Protein 1SG4 (pdb70)

InterPro domains:
  IPR001753 Enoyl-CoA hydratase/isomerase-like domain [PF00378] (54-298)
  IPR018376 Enoyl-CoA hydratase/isomerase, conserved site [PS00166] (143-163)
  IPR029045 ClpP/crotonase-like domain superfamily [SSF52096] (46-296)

Organism: Homo sapiens (NCBI:txid9606)

Secondary structure (DSSP, 8-state):
--SEEEEEETTTTEEEEEE--TTTTEE-HHHHHHHHHHHHHHHH-TT--EEEEEESSTEES--EE-GGGGSS--HHHHHHHHHHHHHHHHHHHT-SSEEEEEE-EEB-HHHHHHHTTSSEEEEE--TT--BS--GGGGT----HHHHHHHHHHH-HHHHHHHHHHT--B-HHHHHHHTSSSEEE-GGGHHHHHHHHHHHHHTS-HHHHHHHHHHHHHHHHHHHHTTHHHHHHHHHHHHTSHHHHHHHT-/--EEEEEETTTTEEEEEE--TTTT-B-HHHHHHHHHHHHHHHH-TT--EEEEEESSTEES---B-GGGTSS--HHHHHHHHHHHHHHHHHHHT-SSEEEEEE-EEB-HHHHHHHHHSSEEEEE--TT--B---GGGGT----HHHHHHHHHHH-HHHHHHHHHHT--B-HHHHHHHTSSSEEE-GGGHHHHHHHHHHHHHTS-HHHHHHHHHHHHHHHHHHHHTTHHHHHHHHHHHHHSHHHHHHHHHHHHHHHHTT-/--EEEEEPTTSEEEEEEE--TTTT-B-HHHHHHHHHHHHHHHH-TTEEEEEEEESSTEES---B-GGGTTS--HHHHHHHHHHHHHHHHHHHT-SSEEEEEE-EEB-HHHHHHHHHSSEEEEE--TT--B---GGGGT----HHHHHHHHHHH-HHHHHHHHHHT--B-HHHHHHHTSSSEEE-GGGHHHHHHHHHHHHHTS-HHHHHHHHHHHHHHHHHHHHTTHHHHHHHHHHHHTSHHHHHHHHHH-

Solvent-accessible surface area: 29779 Å² total; per-residue (Å²): 103,109,70,3,76,48,71,90,78,60,83,55,9,15,0,27,2,50,2,54,21,70,92,44,2,26,0,15,48,72,1,1,57,19,6,14,79,12,1,43,146,11,50,126,65,202,55,16,77,0,0,1,2,2,4,58,110,80,28,40,0,1,44,1,54,19,107,92,14,14,45,71,96,53,101,77,31,7,20,32,0,15,92,14,1,0,41,2,0,9,102,4,2,89,4,86,8,0,0,0,0,0,0,8,0,25,0,23,14,6,0,0,3,2,0,2,0,0,1,18,5,0,0,0,82,23,102,173,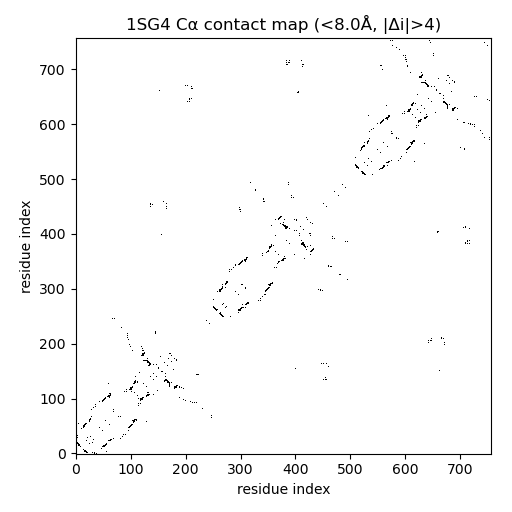12,24,0,0,2,19,12,2,87,118,38,63,56,2,25,49,1,6,29,11,1,1,48,23,12,21,34,28,31,24,0,8,76,1,4,1,13,2,41,71,10,50,4,74,91,0,78,162,36,23,0,3,35,62,35,15,60,55,147,79,6,70,63,17,0,102,60,6,3,61,111,4,18,81,11,51,40,118,2,0,36,59,4,5,50,25,8,6,113,60,5,2,51,104,0,83,102,90,58,110,59,14,4,99,106,23,18,72,75,4,49,94,128,70,41,30,139,67,40,115,190,128,103,3,51,58,77,91,76,56,84,59,9,13,0,25,3,52,4,89,18,85,102,50,9,19,2,19,61,72,0,1,61,35,9,15,85,8,1,41,139,11,51,115,62,188,53,17,68,0,0,1,3,1,4,58,179,92,28,41,0,1,41,0,36,23,17,73,18,6,12,70,103,58,93,78,44,8,28,38,0,13,81,13,2,0,42,1,0,14,105,7,2,77,3,84,7,0,0,0,0,0,0,10,0,25,0,22,18,5,0,0,5,3,0,2,0,0,1,18,4,0,0,1,78,24,99,192,17,26,0,0,1,13,15,2,65,20,7,17,45,1,23,30,0,4,19,21,0,1,48,24,11,22,33,26,29,22,0,8,75,1,2,1,10,3,41,69,11,50,4,71,79,0,79,161,33,24,1,2,33,61,36,16,72,67,168,89,6,66,61,21,0,91,64,8,4,62,119,5,18,81,10,52,45,117,5,0,34,78,3,5,51,55,10,6,138,86,19,1,44,91,0,84,103,68,51,92,42,12,14,117,97,21,25,71,35,3,47,94,125,73,6,35,135,35,0,90,97,52,39,77,113,86,142,118,134,172,96,135,56,15,51,59,67,86,39,110,83,40,18,12,0,24,2,55,3,68,22,49,115,49,9,23,3,17,62,86,0,1,64,50,8,15,88,10,1,33,135,10,53,124,60,198,60,25,73,0,0,3,2,0,3,53,130,97,27,40,0,1,39,0,38,23,25,73,19,2,15,68,104,59,95,78,47,10,29,40,1,11,114,15,3,0,44,2,0,12,95,5,2,81,4,82,4,0,0,0,0,0,0,8,0,25,0,23,19,3,0,0,5,2,0,2,0,0,1,27,3,0,0,1,79,9,112,184,14,23,0,0,1,32,15,2,98,39,17,16,39,4,22,24,0,4,18,20,1,1,49,24,12,22,33,28,31,24,0,9,76,2,4,0,8,2,42,72,13,48,5,74,91,0,80,159,37,23,1,2,36,59,36,13,65,78,146,89,5,74,71,24,0,89,77,16,1,56,117,4,31,76,6,50,44,99,2,1,43,58,1,5,53,23,10,6,111,78,21,0,57,98,0,86,108,64,55,109,36,10,16,115,92,19,26,62,38,2,49,103,106,76,13,36,119,32,0,108,149,152,92

Sequence (757 aa):
SQRVLVEPDAGAGVAVMKFKNPPVNSLSLEFLTELVISLEKLENDKSFRGVILTSDRPGVFSAGLDLTEMCGRRSSPPAAHHYYAAGGYYWKAVQELWLRLYQSNLVLVSAINGACPAGGCLVALTCDYRILADNPRYCIGLNETQLGIIAPFWLKDTLENTIGHRAAERALQLGLLFPPAEALQVGIVDQVVPEEQVQSTALSAIAQWMAIPDHARQLTKAMMRKATASRLVTQRDADVQNFVSFISKDSIQKSLQMQRVLVEPDAGAGVAVMKFKNPPVNSLSLEFLTELVISLEKLENDKSFRGVILTSDRPGVFSAGLDLTEMMCGRSPAHYAGYWKAVQELWLRLYQSNLVLVSAINGACPAGGCLVALTCDYRILADNPRYCIGLNETQLGIIAPFWLKDTLENTIGHRAAERALQLGLLFPPAEALQVGIVDQVVPEEQVQSTALSAIAQWMAIPDHARQLTKAMMRKATASRLVTQRDADVQNFVSFISKDSIQKSLQMYLERLKEEKGQRVLVEPDAGAGVAVMKFKNPPVNSLSLEFLTELVISLEKLENDKSFRGVILTSDRPGVFSAGLDLTEMCGRSPAHYAGYWKAVQELWLRLYQSNLVLVSAINGACPAGGCLVALTCDYRILADNPRYCIGLNETQLGIIAPFWLKDTLENTIGHRAAERALQLGLLFPPAEALQVGIVDQVVPEEQVQSTALSAIAQWMAIPDHARQLTKAMMRKATASRLVTQRDADVQNFVSFISKDSIQKSLQMYL

B-factor: mean 25.26, std 12.44, range [2.19, 157.91]

GO terms:
  GO:0005739 mitochondrion (C, HTP)
  GO:0005759 mitochondrial matrix (C, TAS)
  GO:0005739 mitochondrion (C, IDA)
  GO:0005739 mitochondrion (C, HDA)

Radius of gyration: 27.33 Å; Cα contacts (8 Å, |Δi|>4): 1506; chains: 3; bounding box: 76×64×68 Å

CATH classification: 3.90.226.10 (+1 more: 6.10.250.170)

Nearest PDB structures (foldseek):
  1sg4-assembly1_B  TM=9.902E-01  e=2.117E-45  Homo sapiens
  1xx4-assembly1_A  TM=9.924E-01  e=1.311E-38  Rattus norvegicus
  5wyb-assembly1_B  TM=8.443E-01  e=1.261E-16  Pseudomonas aeruginosa PA14
  5wyd-assembly1_E-3  TM=8.135E-01  e=1.008E-16  Pseudomonas aeruginosa PAO1
  2ppy-assembly1_A  TM=8.115E-01  e=2.752E-15  Geobacillus kaustophilus HTA426

Foldseek 3Di:
DQQWDWADDLVLQEIEIAGRDPDASAPDLVSLVVLLVVLVVSLVPVSHAAYEYAHPDAAHRHPAHDLVQQAVCAQVSLLVSVLSLLSSLLCLLQGLHQYEYLYRHAAEARSLSNHLSHPAYEAAQDQRRWHAHQQVVLPGFDDVLSLVSVCLFQNDVLSVVCRVNSDGHGVVVCCVSRVHPYYDHSVCSVVVRVVVNVVVVPPDRVVSSVVSCVSCVVSSVVCVVCVSVSSVVSNVVSNDPVNSVSSVD/DQWDWADDLVLQEIETAGRDPDASAPDLVSLVVLLVVLVVSLVPPSHAAYEYAHPDAAHRHPAHDLVQLAPDDLVSLLSSVLSLLSSLLCLLLPLHQYEYLQRHAQEARSLSNHLSHPAYEAAQDQRRFHAHQQVQLVGFDDPLSLVSVCLFQNDPLSVVCGNNSDGHGVVRCCVSRSHPYYDHNVCSVVVRVVVVSVVVPPPRVVSSVVSCVSPVVSSVVCVVCVSVSSVVSSVVSVPPVNSVSSVVVVVVVVVVPD/DQWDWAADVQGAEIEIAGRDPDASAPDLVNLVVLLVVLVVQLVDPRYAAYEYAHPDAAHRHPAHDLVLQAPDDLVSLLVSVLSLLSSLLCLLLPLHQYEYLQRHAAEARSLSNHLSHPAYEYAQDQRRWHAHQQVVLPGADQVLSLVSVCLFQNDVLSVVRRVNSDTHHVVRCCVSRSHVYYDHSVCSVVVRVVVVVVVSPPPSVVSSVVSCVSPVVSSVVCVVCVVVSSVVSSVVSPDVSNNVSSVVVD

Structure (mmCIF, N/CA/C/O backbone):
data_1SG4
#
_entry.id   1SG4
#
_cell.length_a   100.984
_cell.length_b   78.288
_cell.length_c   113.209
_cell.angle_alpha   90.00
_cell.angle_beta   116.39
_cell.angle_gamma   90.00
#
_symmetry.space_group_name_H-M   'C 1 2 1'
#
loop_
_entity.id
_entity.type
_entity.pdbx_description
1 polymer '3,2-trans-enoyl-CoA isomerase, mitochondrial'
2 non-polymer 'OCTANOYL-COENZYME A'
3 water water
#
loop_
_atom_site.group_PDB
_atom_site.id
_atom_site.type_symbol
_atom_site.label_atom_id
_atom_site.label_alt_id
_atom_site.label_comp_id
_atom_site.label_asym_id
_atom_site.label_entity_id
_atom_site.label_seq_id
_atom_site.pdbx_PDB_ins_code
_atom_site.Cartn_x
_atom_site.Cartn_y
_atom_site.Cartn_z
_atom_site.occupancy
_atom_site.B_iso_or_equiv
_atom_site.auth_seq_id
_atom_site.auth_comp_id
_atom_site.auth_asym_id
_atom_site.auth_atom_id
_atom_site.pdbx_PDB_model_num
ATOM 1 N N . SER A 1 2 ? -9.366 -2.081 52.779 1.00 68.01 2 SER A N 1
ATOM 2 C CA . SER A 1 2 ? -9.963 -0.800 53.169 1.00 64.12 2 SER A CA 1
ATOM 3 C C . SER A 1 2 ? -9.116 0.392 52.749 1.00 57.98 2 SER A C 1
ATOM 4 O O . SER A 1 2 ? -9.209 1.026 51.696 1.00 59.32 2 SER A O 1
ATOM 7 N N . GLN A 1 3 ? -8.184 0.749 53.626 1.00 54.37 3 GLN A N 1
ATOM 8 C CA . GLN A 1 3 ? -7.238 1.815 53.339 1.00 47.51 3 GLN A CA 1
ATOM 9 C C . GLN A 1 3 ? -6.491 1.605 52.031 1.00 37.83 3 GLN A C 1
ATOM 10 O O . GLN A 1 3 ? -6.405 2.456 51.133 1.00 36.29 3 GLN A O 1
ATOM 16 N N . ARG A 1 4 ? -5.881 0.422 51.901 1.00 28.63 4 ARG A N 1
ATOM 17 C CA . ARG A 1 4 ? -4.932 0.224 50.834 1.00 25.13 4 ARG A CA 1
ATOM 18 C C . ARG A 1 4 ? -5.564 -0.453 49.611 1.00 24.04 4 ARG A C 1
ATOM 19 O O . ARG A 1 4 ? -4.844 -0.557 48.614 1.00 24.43 4 ARG A O 1
ATOM 27 N N . VAL A 1 5 ? -6.823 -0.795 49.722 1.00 26.86 5 VAL A N 1
ATOM 28 C CA . VAL A 1 5 ? -7.595 -1.405 48.641 1.00 28.83 5 VAL A CA 1
ATOM 29 C C . VAL A 1 5 ? -8.882 -0.607 48.462 1.00 26.88 5 VAL A C 1
ATOM 30 O O . VAL A 1 5 ? -9.689 -0.604 49.409 1.00 35.96 5 VAL A O 1
ATOM 34 N N . LEU A 1 6 ? -9.069 0.069 47.343 1.00 26.09 6 LEU A N 1
ATOM 35 C CA . LEU A 1 6 ? -10.321 0.756 47.008 1.00 27.80 6 LEU A CA 1
ATOM 36 C C . LEU A 1 6 ? -11.215 -0.178 46.195 1.00 28.20 6 LEU A C 1
ATOM 37 O O . LEU A 1 6 ? -10.843 -0.627 45.120 1.00 30.51 6 LEU A O 1
ATOM 42 N N . VAL A 1 7 ? -12.390 -0.482 46.728 1.00 28.07 7 VAL A N 1
ATOM 43 C CA . VAL A 1 7 ? -13.347 -1.300 45.992 1.00 28.36 7 VAL A CA 1
ATOM 44 C C . VAL A 1 7 ? -14.400 -0.401 45.381 1.00 29.51 7 VAL A C 1
ATOM 45 O O . VAL A 1 7 ? -15.062 0.309 46.151 1.00 29.93 7 VAL A O 1
ATOM 49 N N . GLU A 1 8 ? -14.550 -0.341 44.080 1.00 26.32 8 GLU A N 1
ATOM 50 C CA . GLU A 1 8 ? -15.680 0.351 43.455 1.00 25.91 8 GLU A CA 1
ATOM 51 C C . GLU A 1 8 ? -16.685 -0.671 42.951 1.00 25.47 8 GLU A C 1
ATOM 52 O O . GLU A 1 8 ? -16.396 -1.226 41.876 1.00 25.73 8 GLU A O 1
ATOM 58 N N . PRO A 1 9 ? -17.773 -0.870 43.683 1.00 29.61 9 PRO A N 1
ATOM 59 C CA . PRO A 1 9 ? -18.790 -1.853 43.310 1.00 31.96 9 PRO A CA 1
ATOM 60 C C . PRO A 1 9 ? -19.872 -1.368 42.365 1.00 31.58 9 PRO A C 1
ATOM 61 O O . PRO A 1 9 ? -20.425 -0.284 42.411 1.00 39.53 9 PRO A O 1
ATOM 65 N N . ASP A 1 10 ? -20.232 -2.241 41.417 1.00 32.79 10 ASP A N 1
ATOM 66 C CA . ASP A 1 10 ? -21.440 -2.017 40.606 1.00 37.59 10 ASP A CA 1
ATOM 67 C C . ASP A 1 10 ? -22.285 -3.277 40.781 1.00 37.22 10 ASP A C 1
ATOM 68 O O . ASP A 1 10 ? -22.232 -4.213 39.968 1.00 34.86 10 ASP A O 1
ATOM 73 N N . ALA A 1 11 ? -23.022 -3.338 41.886 1.00 38.73 11 ALA A N 1
ATOM 74 C CA . ALA A 1 11 ? -23.833 -4.515 42.184 1.00 38.93 11 ALA A CA 1
ATOM 75 C C . ALA A 1 11 ? -24.821 -4.845 41.066 1.00 41.02 11 ALA A C 1
ATOM 76 O O . ALA A 1 11 ? -25.130 -6.026 40.898 1.00 41.96 11 ALA A O 1
ATOM 78 N N . GLY A 1 12 ? -25.334 -3.858 40.333 1.00 42.02 12 GLY A N 1
ATOM 79 C CA . GLY A 1 12 ? -26.286 -4.143 39.270 1.00 42.18 12 GLY A CA 1
ATOM 80 C C . GLY A 1 12 ? -25.669 -4.900 38.119 1.00 40.71 12 GLY A C 1
ATOM 81 O O . GLY A 1 12 ? -26.269 -5.795 37.520 1.00 44.45 12 GLY A O 1
ATOM 82 N N . ALA A 1 13 ? -24.431 -4.541 37.803 1.00 37.90 13 ALA A N 1
ATOM 83 C CA . ALA A 1 13 ? -23.676 -5.288 36.809 1.00 37.96 13 ALA A CA 1
ATOM 84 C C . ALA A 1 13 ? -23.064 -6.571 37.348 1.00 33.90 13 ALA A C 1
ATOM 85 O O . ALA A 1 13 ? -22.670 -7.443 36.587 1.00 32.63 13 ALA A O 1
ATOM 87 N N . GLY A 1 14 ? -22.937 -6.772 38.650 1.00 33.86 14 GLY A N 1
ATOM 88 C CA . GLY A 1 14 ? -22.264 -7.912 39.247 1.00 30.85 14 GLY A CA 1
ATOM 89 C C . GLY A 1 14 ? -20.747 -7.805 39.224 1.00 27.02 14 GLY A C 1
ATOM 90 O O . GLY A 1 14 ? -20.091 -8.828 39.414 1.00 22.50 14 GLY A O 1
ATOM 91 N N . VAL A 1 15 ? -20.217 -6.637 39.000 1.00 26.79 15 VAL A N 1
ATOM 92 C CA . VAL A 1 15 ? -18.797 -6.369 38.873 1.00 24.58 15 VAL A CA 1
ATOM 93 C C . VAL A 1 15 ? -18.309 -5.397 39.933 1.00 21.84 15 VAL A C 1
ATOM 94 O O . VAL A 1 15 ? -19.017 -4.450 40.282 1.00 27.33 15 VAL A O 1
ATOM 98 N N . ALA A 1 16 ? -17.100 -5.627 40.421 1.00 21.06 16 ALA A N 1
ATOM 99 C CA . ALA A 1 16 ? -16.392 -4.647 41.215 1.00 20.56 16 ALA A CA 1
ATOM 100 C C . ALA A 1 16 ? -15.006 -4.419 40.639 1.00 18.76 16 ALA A C 1
ATOM 101 O O . ALA A 1 16 ? -14.402 -5.345 40.055 1.00 20.51 16 ALA A O 1
ATOM 103 N N . VAL A 1 17 ? -14.517 -3.204 40.889 1.00 20.60 17 VAL A N 1
ATOM 104 C CA . VAL A 1 17 ? -13.112 -2.909 40.553 1.00 20.36 17 VAL A CA 1
ATOM 105 C C . VAL A 1 17 ? -12.408 -2.771 41.863 1.00 21.05 17 VAL A C 1
ATOM 106 O O . VAL A 1 17 ? -12.877 -2.082 42.773 1.00 22.63 17 VAL A O 1
ATOM 110 N N . MET A 1 18 ? -11.319 -3.467 42.035 1.00 20.87 18 MET A N 1
ATOM 111 C CA . MET A 1 18 ? -10.415 -3.424 43.173 1.00 21.79 18 MET A CA 1
ATOM 112 C C . MET A 1 18 ? -9.190 -2.671 42.722 1.00 20.07 18 MET A C 1
ATOM 113 O O . MET A 1 18 ? -8.445 -3.113 41.838 1.00 22.62 18 MET A O 1
ATOM 122 N N . LYS A 1 19 ? -9.033 -1.494 43.290 1.00 20.79 19 LYS A N 1
ATOM 123 C CA . LYS A 1 19 ? -7.936 -0.614 42.938 1.00 21.83 19 LYS A CA 1
ATOM 124 C C . LYS A 1 19 ? -6.893 -0.600 44.049 1.00 20.30 19 LYS A C 1
ATOM 125 O O . LYS A 1 19 ? -7.194 -0.300 45.181 1.00 25.79 19 LYS A O 1
ATOM 131 N N . PHE A 1 20 ? -5.663 -0.922 43.633 1.00 19.93 20 PHE A N 1
ATOM 132 C CA . PHE A 1 20 ? -4.603 -0.925 44.618 1.00 19.45 20 PHE A CA 1
ATOM 133 C C . PHE A 1 20 ? -4.172 0.500 44.972 1.00 20.11 20 PHE A C 1
ATOM 134 O O . PHE A 1 20 ? -3.921 1.331 44.084 1.00 23.72 20 PHE A O 1
ATOM 142 N N . LYS A 1 21 ? -4.067 0.732 46.259 1.00 23.53 21 LYS A N 1
ATOM 143 C CA . LYS A 1 21 ? -3.788 2.075 46.785 1.00 24.97 21 LYS A CA 1
ATOM 144 C C . LYS A 1 21 ? -2.737 2.031 47.892 1.00 26.89 21 LYS A C 1
ATOM 145 O O . LYS A 1 21 ? -3.034 2.505 48.991 1.00 26.33 21 LYS A O 1
ATOM 151 N N . ASN A 1 22 ? -1.575 1.434 47.617 1.00 26.38 22 ASN A N 1
ATOM 152 C CA . ASN A 1 22 ? -0.505 1.367 48.602 1.00 25.44 22 ASN A CA 1
ATOM 153 C C . ASN A 1 22 ? 0.713 2.073 48.013 1.00 26.23 22 ASN A C 1
ATOM 154 O O . ASN A 1 22 ? 1.654 1.398 47.622 1.00 23.38 22 ASN A O 1
ATOM 159 N N . PRO A 1 23 ? 0.661 3.396 47.928 1.00 27.21 23 PRO A N 1
ATOM 160 C CA . PRO A 1 23 ? 1.757 4.123 47.280 1.00 28.80 23 PRO A CA 1
ATOM 161 C C . PRO A 1 23 ? 3.044 3.986 48.077 1.00 29.45 23 PRO A C 1
ATOM 162 O O . PRO A 1 23 ? 3.022 3.679 49.272 1.00 30.54 23 PRO A O 1
ATOM 166 N N . PRO A 1 24 ? 4.191 4.241 47.472 1.00 29.15 24 PRO A N 1
ATOM 167 C CA . PRO A 1 24 ? 4.295 4.701 46.099 1.00 29.31 24 PRO A CA 1
ATOM 168 C C . PRO A 1 24 ? 4.199 3.661 45.002 1.00 27.49 24 PRO A C 1
ATOM 169 O O . PRO A 1 24 ? 4.097 4.094 43.841 1.00 28.92 24 PRO A O 1
ATOM 173 N N . VAL A 1 25 ? 4.274 2.359 45.317 1.00 25.15 25 VAL A N 1
ATOM 174 C CA . VAL A 1 25 ? 4.435 1.375 44.245 1.00 24.46 25 VAL A CA 1
ATOM 175 C C . VAL A 1 25 ? 3.622 0.109 44.467 1.00 22.10 25 VAL A C 1
ATOM 176 O O . VAL A 1 25 ? 3.919 -0.905 43.836 1.00 21.44 25 VAL A O 1
ATOM 180 N N . ASN A 1 26 ? 2.620 0.175 45.328 1.00 20.99 26 ASN A N 1
ATOM 181 C CA . ASN A 1 26 ? 1.803 -0.979 45.664 1.00 20.63 26 ASN A CA 1
ATOM 182 C C . ASN A 1 26 ? 2.677 -2.178 46.051 1.00 21.74 26 ASN A C 1
ATOM 183 O O . ASN A 1 26 ? 2.351 -3.295 45.671 1.00 20.68 26 ASN A O 1
ATOM 188 N N . SER A 1 27 ? 3.705 -1.926 46.832 1.00 23.01 27 SER A N 1
ATOM 189 C CA . SER A 1 27 ? 4.512 -3.003 47.395 1.00 24.74 27 SER A CA 1
ATOM 190 C C . SER A 1 27 ? 3.618 -3.855 48.278 1.00 25.04 27 SER A C 1
ATOM 191 O O . SER A 1 27 ? 2.688 -3.366 48.915 1.00 25.36 27 SER A O 1
ATOM 196 N N . LEU A 1 28 ? 3.861 -5.162 48.309 1.00 22.57 28 LEU A N 1
ATOM 197 C CA . LEU A 1 28 ? 3.070 -6.160 49.004 1.00 22.15 28 LEU A CA 1
ATOM 198 C C . LEU A 1 28 ? 3.474 -6.210 50.477 1.00 23.67 28 LEU A C 1
ATOM 199 O O . LEU A 1 28 ? 4.027 -7.191 50.955 1.00 31.50 28 LEU A O 1
ATOM 204 N N . SER A 1 29 ? 3.149 -5.156 51.177 1.00 26.87 29 SER A N 1
ATOM 205 C CA . SER A 1 29 ? 3.273 -5.145 52.636 1.00 28.67 29 SER A CA 1
ATOM 206 C C . SER A 1 29 ? 2.318 -6.139 53.284 1.00 29.01 29 SER A C 1
ATOM 207 O O . SER A 1 29 ? 1.365 -6.525 52.603 1.00 27.45 29 SER A O 1
ATOM 210 N N . LEU A 1 30 ? 2.481 -6.578 54.533 1.00 31.11 30 LEU A N 1
ATOM 211 C CA . LEU A 1 30 ? 1.497 -7.465 55.169 1.00 31.97 30 LEU A CA 1
ATOM 212 C C . LEU A 1 30 ? 0.115 -6.859 55.250 1.00 35.56 30 LEU A C 1
ATOM 213 O O . LEU A 1 30 ? -0.914 -7.539 55.040 1.00 33.85 30 LEU A O 1
ATOM 218 N N . GLU A 1 31 ? 0.001 -5.536 55.552 1.00 28.82 31 GLU A N 1
ATOM 219 C CA . GLU A 1 31 ? -1.317 -4.922 55.629 1.00 32.94 31 GLU A CA 1
ATOM 220 C C . GLU A 1 31 ? -2.004 -4.992 54.262 1.00 22.76 31 GLU A C 1
ATOM 221 O O . GLU A 1 31 ? -3.199 -5.263 54.215 1.00 33.06 31 GLU A O 1
ATOM 227 N N . PHE A 1 32 ? -1.179 -4.742 53.239 1.00 27.81 32 PHE A N 1
ATOM 228 C CA . PHE A 1 32 ? -1.703 -4.736 51.879 1.00 28.84 32 PHE A CA 1
ATOM 229 C C . PHE A 1 32 ? -2.124 -6.153 51.495 1.00 27.29 32 PHE A C 1
ATOM 230 O O . PHE A 1 32 ? -3.234 -6.329 51.032 1.00 29.34 32 PHE A O 1
ATOM 238 N N . LEU A 1 33 ? -1.305 -7.155 51.749 1.00 28.58 33 LEU A N 1
ATOM 239 C CA . LEU A 1 33 ? -1.622 -8.538 51.422 1.00 27.87 33 LEU A CA 1
ATOM 240 C C . LEU A 1 33 ? -2.895 -9.008 52.096 1.00 28.60 33 LEU A C 1
ATOM 241 O O . LEU A 1 33 ? -3.813 -9.667 51.623 1.00 33.25 33 LEU A O 1
ATOM 246 N N . THR A 1 34 ? -2.946 -8.560 53.381 1.00 32.82 34 THR A N 1
ATOM 247 C CA . THR A 1 34 ? -4.050 -8.869 54.265 1.00 32.45 34 THR A CA 1
ATOM 248 C C . THR A 1 34 ? -5.341 -8.202 53.803 1.00 32.43 34 THR A C 1
ATOM 249 O O . THR A 1 34 ? -6.391 -8.817 53.686 1.00 32.96 34 THR A O 1
ATOM 253 N N . GLU A 1 35 ? -5.273 -6.918 53.518 1.00 34.65 35 GLU A N 1
ATOM 254 C CA . GLU A 1 35 ? -6.428 -6.160 53.022 1.00 35.81 35 GLU A CA 1
ATOM 255 C C . GLU A 1 35 ? -6.922 -6.666 51.676 1.00 31.67 35 GLU A C 1
ATOM 256 O O . GLU A 1 35 ? -8.114 -6.705 51.396 1.00 34.29 35 GLU A O 1
ATOM 262 N N . LEU A 1 36 ? -6.008 -7.101 50.814 1.00 30.12 36 LEU A N 1
ATOM 263 C CA . LEU A 1 36 ? -6.374 -7.640 49.498 1.00 28.02 36 LEU A CA 1
ATOM 264 C C . LEU A 1 36 ? -7.214 -8.901 49.667 1.00 30.40 36 LEU A C 1
ATOM 265 O O . LEU A 1 36 ? -8.273 -9.101 49.067 1.00 27.03 36 LEU A O 1
ATOM 270 N N . VAL A 1 37 ? -6.764 -9.806 50.534 1.00 27.85 37 VAL A N 1
ATOM 271 C CA . VAL A 1 37 ? -7.460 -11.072 50.710 1.00 28.88 37 VAL A CA 1
ATOM 272 C C . VAL A 1 37 ? -8.822 -10.882 51.369 1.00 29.48 37 VAL A C 1
ATOM 273 O O . VAL A 1 37 ? -9.802 -11.518 50.965 1.00 30.64 37 VAL A O 1
ATOM 277 N N . ILE A 1 38 ? -8.933 -9.988 52.344 1.00 31.02 38 ILE A N 1
ATOM 278 C CA . ILE A 1 38 ? -10.197 -9.707 53.021 1.00 33.65 38 ILE A CA 1
ATOM 279 C C . ILE A 1 38 ? -11.232 -9.171 52.052 1.00 34.45 38 ILE A C 1
ATOM 280 O O . ILE A 1 38 ? -12.395 -9.563 52.060 1.00 36.68 38 ILE A O 1
ATOM 289 N N . SER A 1 39 ? -10.739 -8.260 51.227 1.00 33.69 39 SER A N 1
ATOM 290 C CA . SER A 1 39 ? -11.560 -7.577 50.234 1.00 31.16 39 SER A CA 1
ATOM 291 C C . SER A 1 39 ? -12.050 -8.584 49.195 1.00 28.49 39 SER A C 1
ATOM 292 O O . SER A 1 39 ? -13.234 -8.588 48.838 1.00 29.72 39 SER A O 1
ATOM 297 N N . LEU A 1 40 ? -11.138 -9.445 48.715 1.00 29.29 40 LEU A N 1
ATOM 298 C CA . LEU A 1 40 ? -11.523 -10.488 47.775 1.00 27.62 40 LEU A CA 1
ATOM 299 C C . LEU A 1 40 ? -12.549 -11.421 48.401 1.00 28.17 40 LEU A C 1
ATOM 300 O O . LEU A 1 40 ? -13.560 -11.763 47.783 1.00 29.84 40 LEU A O 1
ATOM 305 N N . GLU A 1 41 ? -12.286 -11.843 49.639 1.00 31.66 41 GLU A N 1
ATOM 306 C CA . GLU A 1 41 ? -13.227 -12.742 50.322 1.00 33.96 41 GLU A CA 1
ATOM 307 C C . GLU A 1 41 ? -14.634 -12.179 50.463 1.00 35.48 41 GLU A C 1
ATOM 308 O O . GLU A 1 41 ? -15.647 -12.871 50.315 1.00 36.78 41 GLU A O 1
ATOM 314 N N . LYS A 1 42 ? -14.752 -10.890 50.786 1.00 36.73 42 LYS A N 1
ATOM 315 C CA . LYS A 1 42 ? -16.066 -10.271 50.930 1.00 36.16 42 LYS A CA 1
ATOM 316 C C . LYS A 1 42 ? -16.808 -10.231 49.593 1.00 34.77 42 LYS A C 1
ATOM 317 O O . LYS A 1 42 ? -18.035 -10.376 49.514 1.00 39.61 42 LYS A O 1
ATOM 323 N N . LEU A 1 43 ? -16.054 -10.017 48.511 1.00 33.38 43 LEU A N 1
ATOM 324 C CA . LEU A 1 43 ? -16.658 -9.973 47.169 1.00 32.32 43 LEU A CA 1
ATOM 325 C C . LEU A 1 43 ? -17.081 -11.369 46.744 1.00 32.42 43 LEU A C 1
ATOM 326 O O . LEU A 1 43 ? -18.138 -11.510 46.143 1.00 34.25 43 LEU A O 1
ATOM 331 N N . GLU A 1 44 ? -16.260 -12.353 47.092 1.00 31.86 44 GLU A N 1
ATOM 332 C CA . GLU A 1 44 ? -16.656 -13.743 46.938 1.00 32.99 44 GLU A CA 1
ATOM 333 C C . GLU A 1 44 ? -17.945 -14.054 47.683 1.00 35.52 44 GLU A C 1
ATOM 334 O O . GLU A 1 44 ? -18.870 -14.627 47.085 1.00 41.04 44 GLU A O 1
ATOM 340 N N . ASN A 1 45 ? -18.061 -13.717 48.966 1.00 38.03 45 ASN A N 1
ATOM 341 C CA . ASN A 1 45 ? -19.263 -14.141 49.686 1.00 40.11 45 ASN A CA 1
ATOM 342 C C . ASN A 1 45 ? -20.493 -13.299 49.401 1.00 41.73 45 ASN A C 1
ATOM 343 O O . ASN A 1 45 ? -21.619 -13.680 49.729 1.00 39.94 45 ASN A O 1
ATOM 348 N N . ASP A 1 46 ? -20.279 -12.146 48.790 1.00 41.50 46 ASP A N 1
ATOM 349 C CA . ASP A 1 46 ? -21.394 -11.313 48.356 1.00 42.42 46 ASP A CA 1
ATOM 350 C C . ASP A 1 46 ? -21.922 -11.866 47.043 1.00 41.69 46 ASP A C 1
ATOM 351 O O . ASP A 1 46 ? -21.295 -11.646 46.005 1.00 39.12 46 ASP A O 1
ATOM 356 N N . LYS A 1 47 ? -23.046 -12.571 47.023 1.00 43.91 47 LYS A N 1
ATOM 357 C CA . LYS A 1 47 ? -23.591 -13.218 45.832 1.00 51.04 47 LYS A CA 1
ATOM 358 C C . LYS A 1 47 ? -23.933 -12.215 44.733 1.00 49.01 47 LYS A C 1
ATOM 359 O O . LYS A 1 47 ? -24.217 -12.615 43.598 1.00 46.86 47 LYS A O 1
ATOM 365 N N . SER A 1 48 ? -23.930 -10.919 45.049 1.00 43.74 48 SER A N 1
ATOM 366 C CA . SER A 1 48 ? -24.175 -9.906 44.031 1.00 42.91 48 SER A CA 1
ATOM 367 C C . SER A 1 48 ? -23.028 -9.796 43.048 1.00 39.35 48 SER A C 1
ATOM 368 O O . SER A 1 48 ? -23.161 -9.312 41.931 1.00 43.48 48 SER A O 1
ATOM 371 N N . PHE A 1 49 ? -21.868 -10.244 43.480 1.00 33.66 49 PHE A N 1
ATOM 372 C CA . PHE A 1 49 ? -20.657 -9.999 42.726 1.00 30.20 49 PHE A CA 1
ATOM 373 C C . PHE A 1 49 ? -20.074 -11.310 42.184 1.00 28.36 49 PHE A C 1
ATOM 374 O O . PHE A 1 49 ? -19.832 -12.204 42.971 1.00 33.33 49 PHE A O 1
ATOM 382 N N . ARG A 1 50 ? -19.906 -11.337 40.871 1.00 25.60 50 ARG A N 1
ATOM 383 C CA . ARG A 1 50 ? -19.313 -12.499 40.229 1.00 24.23 50 ARG A CA 1
ATOM 384 C C . ARG A 1 50 ? -18.051 -12.237 39.422 1.00 23.43 50 ARG A C 1
ATOM 385 O O . ARG A 1 50 ? -17.401 -13.201 38.982 1.00 22.49 50 ARG A O 1
ATOM 393 N N . GLY A 1 51 ? -17.712 -10.950 39.260 1.00 20.87 51 GLY A N 1
ATOM 394 C CA . GLY A 1 51 ? -16.440 -10.677 38.539 1.00 20.15 51 GLY A CA 1
ATOM 395 C C . GLY A 1 51 ? -15.737 -9.499 39.166 1.00 19.51 51 GLY A C 1
ATOM 396 O O . GLY A 1 51 ? -16.423 -8.576 39.661 1.00 20.50 51 GLY A O 1
ATOM 397 N N . VAL A 1 52 ? -14.452 -9.479 39.219 1.00 16.91 52 VAL A N 1
ATOM 398 C CA . VAL A 1 52 ? -13.630 -8.397 39.732 1.00 16.74 52 VAL A CA 1
ATOM 399 C C . VAL A 1 52 ? -12.485 -8.076 38.768 1.00 15.95 52 VAL A C 1
ATOM 400 O O . VAL A 1 52 ? -11.807 -8.961 38.255 1.00 16.58 52 VAL A O 1
ATOM 404 N N . ILE A 1 53 ? -12.296 -6.780 38.551 1.00 16.47 53 ILE A N 1
ATOM 405 C CA . ILE A 1 53 ? -11.175 -6.250 37.816 1.00 15.99 53 ILE A CA 1
ATOM 406 C C . ILE A 1 53 ? -10.192 -5.735 38.838 1.00 17.08 53 ILE A C 1
ATOM 407 O O . ILE A 1 53 ? -10.596 -4.952 39.694 1.00 19.22 53 ILE A O 1
ATOM 412 N N . LEU A 1 54 ? -8.947 -6.160 38.738 1.00 15.52 54 LEU A N 1
ATOM 413 C CA . LEU A 1 54 ? -7.862 -5.698 39.588 1.00 16.11 54 LEU A CA 1
ATOM 414 C C . LEU A 1 54 ? -6.984 -4.734 38.810 1.00 15.85 54 LEU A C 1
ATOM 415 O O . LEU A 1 54 ? -6.572 -5.057 37.706 1.00 17.23 54 LEU A O 1
ATOM 420 N N . THR A 1 55 ? -6.640 -3.602 39.427 1.00 16.64 55 THR A N 1
ATOM 421 C CA . THR A 1 55 ? -5.840 -2.598 38.733 1.00 17.12 55 THR A CA 1
ATOM 422 C C . THR A 1 55 ? -5.237 -1.682 39.762 1.00 18.51 55 THR A C 1
ATOM 423 O O . THR A 1 55 ? -5.685 -1.688 40.925 1.00 19.22 55 THR A O 1
ATOM 427 N N . SER A 1 56 ? -4.251 -0.901 39.346 1.00 18.80 56 SER A N 1
ATOM 428 C CA . SER A 1 56 ? -3.747 0.137 40.265 1.00 20.32 56 SER A CA 1
ATOM 429 C C . SER A 1 56 ? -4.613 1.417 40.211 1.00 23.00 56 SER A C 1
ATOM 430 O O . SER A 1 56 ? -5.061 1.813 39.124 1.00 22.61 56 SER A O 1
ATOM 433 N N . ASP A 1 57 ? -4.804 2.001 41.375 1.00 21.99 57 ASP A N 1
ATOM 434 C CA . ASP A 1 57 ? -5.511 3.280 41.434 1.00 24.90 57 ASP A CA 1
ATOM 435 C C . ASP A 1 57 ? -4.760 4.349 40.646 1.00 26.82 57 ASP A C 1
ATOM 436 O O . ASP A 1 57 ? -5.359 5.144 39.928 1.00 32.98 57 ASP A O 1
ATOM 441 N N . ARG A 1 58 ? -3.450 4.356 40.749 1.00 27.57 58 ARG A N 1
ATOM 442 C CA . ARG A 1 58 ? -2.550 5.252 40.032 1.00 29.35 58 ARG A CA 1
ATOM 443 C C . ARG A 1 58 ? -1.783 4.467 39.000 1.00 25.97 58 ARG A C 1
ATOM 444 O O . ARG A 1 58 ? -1.085 3.518 39.388 1.00 26.23 58 ARG A O 1
ATOM 452 N N . PRO A 1 59 ? -1.880 4.785 37.716 1.00 25.59 59 PRO A N 1
ATOM 453 C CA . PRO A 1 59 ? -1.046 4.085 36.739 1.00 25.57 59 PRO A CA 1
ATOM 454 C C . PRO A 1 59 ? 0.441 4.334 36.920 1.00 24.41 59 PRO A C 1
ATOM 455 O O . PRO A 1 59 ? 0.865 5.382 37.405 1.00 29.54 59 PRO A O 1
ATOM 459 N N . GLY A 1 60 ? 1.208 3.318 36.496 1.00 21.59 60 GLY A N 1
ATOM 460 C CA . GLY A 1 60 ? 2.650 3.425 36.514 1.00 22.03 60 GLY A CA 1
ATOM 461 C C . GLY A 1 60 ? 3.300 2.145 37.028 1.00 22.24 60 GLY A C 1
ATOM 462 O O . GLY A 1 60 ? 4.186 1.594 36.383 1.00 22.46 60 GLY A O 1
ATOM 463 N N . VAL A 1 61 ? 2.883 1.690 38.193 1.00 22.10 61 VAL A N 1
ATOM 464 C CA . VAL A 1 61 ? 3.280 0.440 38.825 1.00 21.15 61 VAL A CA 1
ATOM 465 C C . VAL A 1 61 ? 2.048 -0.345 39.277 1.00 21.10 61 VAL A C 1
ATOM 466 O O . VAL A 1 61 ? 1.294 0.087 40.142 1.00 22.84 61 VAL A O 1
ATOM 470 N N . PHE A 1 62 ? 1.840 -1.534 38.697 1.00 18.29 62 PHE A N 1
ATOM 471 C CA . PHE A 1 62 ? 0.769 -2.405 39.115 1.00 18.05 62 PHE A CA 1
ATOM 472 C C . PHE A 1 62 ? 1.069 -2.884 40.524 1.00 17.41 62 PHE A C 1
ATOM 473 O O . PHE A 1 62 ? 0.332 -2.612 41.450 1.00 19.21 62 PHE A O 1
ATOM 481 N N . SER A 1 63 ? 2.188 -3.569 40.715 1.00 18.61 63 SER A N 1
ATOM 482 C CA . SER A 1 63 ? 2.744 -3.780 42.040 1.00 19.99 63 SER A CA 1
ATOM 483 C C . SER A 1 63 ? 4.245 -4.006 41.907 1.00 20.12 63 SER A C 1
ATOM 484 O O . SER A 1 63 ? 4.664 -4.776 41.058 1.00 21.04 63 SER A O 1
ATOM 487 N N . ALA A 1 64 ? 5.061 -3.348 42.734 1.00 21.92 64 ALA A N 1
ATOM 488 C CA . ALA A 1 64 ? 6.486 -3.568 42.856 1.00 22.73 64 ALA A CA 1
ATOM 489 C C . ALA A 1 64 ? 6.848 -4.942 43.453 1.00 22.13 64 ALA A C 1
ATOM 490 O O . ALA A 1 64 ? 7.993 -5.340 43.380 1.00 24.92 64 ALA A O 1
ATOM 492 N N . GLY A 1 65 ? 5.890 -5.628 44.067 1.00 23.74 65 GLY A N 1
ATOM 493 C CA . GLY A 1 65 ? 6.159 -6.970 44.559 1.00 25.83 65 GLY A CA 1
ATOM 494 C C . GLY A 1 65 ? 6.433 -6.998 46.061 1.00 23.20 65 GLY A C 1
ATOM 495 O O . GLY A 1 65 ? 5.974 -6.116 46.763 1.00 24.63 65 GLY A O 1
ATOM 496 N N . LEU A 1 66 ? 7.139 -8.019 46.522 1.00 23.98 66 LEU A N 1
ATOM 497 C CA . LEU A 1 66 ? 7.360 -8.302 47.935 1.00 27.72 66 LEU A CA 1
ATOM 498 C C . LEU A 1 66 ? 7.955 -7.074 48.618 1.00 29.08 66 LEU A C 1
ATOM 499 O O . LEU A 1 66 ? 8.803 -6.421 48.012 1.00 33.65 66 LEU A O 1
ATOM 504 N N . ASP A 1 67 ? 7.536 -6.772 49.838 1.00 30.89 67 ASP A N 1
ATOM 505 C CA . ASP A 1 67 ? 7.994 -5.552 50.510 1.00 33.06 67 ASP A CA 1
ATOM 506 C C . ASP A 1 67 ? 9.186 -5.803 51.423 1.00 34.45 67 ASP A C 1
ATOM 507 O O . ASP A 1 67 ? 9.126 -6.650 52.296 1.00 41.28 67 ASP A O 1
ATOM 512 N N . LEU A 1 68 ? 10.226 -5.005 51.252 1.00 32.96 68 LEU A N 1
ATOM 513 C CA . LEU A 1 68 ? 11.471 -5.192 52.007 1.00 31.39 68 LEU A CA 1
ATOM 514 C C . LEU A 1 68 ? 11.234 -4.907 53.473 1.00 31.64 68 LEU A C 1
ATOM 515 O O . LEU A 1 68 ? 11.751 -5.662 54.286 1.00 30.74 68 LEU A O 1
ATOM 520 N N . THR A 1 69 ? 10.464 -3.902 53.866 1.00 33.22 69 THR A N 1
ATOM 521 C CA . THR A 1 69 ? 10.254 -3.650 55.295 1.00 34.08 69 THR A CA 1
ATOM 522 C C . THR A 1 69 ? 9.772 -4.861 56.094 1.00 31.63 69 THR A C 1
ATOM 523 O O . THR A 1 69 ? 10.042 -5.096 57.282 1.00 25.58 69 THR A O 1
ATOM 527 N N . GLU A 1 70 ? 8.990 -5.696 55.420 1.00 27.96 70 GLU A N 1
ATOM 528 C CA . GLU A 1 70 ? 8.363 -6.867 56.016 1.00 29.33 70 GLU A CA 1
ATOM 529 C C . GLU A 1 70 ? 9.380 -7.990 56.195 1.00 27.99 70 GLU A C 1
ATOM 530 O O . GLU A 1 70 ? 9.203 -8.963 56.920 1.00 29.22 70 GLU A O 1
ATOM 536 N N . MET A 1 71 ? 10.475 -7.871 55.443 1.00 23.34 71 MET A N 1
ATOM 537 C CA . MET A 1 71 ? 11.429 -8.949 55.444 1.00 23.44 71 MET A CA 1
ATOM 538 C C . MET A 1 71 ? 12.800 -8.565 56.020 1.00 25.05 71 MET A C 1
ATOM 539 O O . MET A 1 71 ? 13.785 -9.275 55.894 1.00 30.11 71 MET A O 1
ATOM 548 N N . CYS A 1 72 ? 12.999 -7.360 56.564 1.00 25.77 72 CYS A N 1
ATOM 549 C CA . CYS A 1 72 ? 14.298 -6.870 57.006 1.00 32.64 72 CYS A CA 1
ATOM 550 C C . CYS A 1 72 ? 14.321 -6.764 58.532 1.00 28.55 72 CYS A C 1
ATOM 551 O O . CYS A 1 72 ? 13.505 -5.975 59.035 1.00 25.48 72 CYS A O 1
ATOM 556 N N . GLY A 1 73 ? 15.104 -7.550 59.264 1.00 28.96 73 GLY A N 1
ATOM 557 C CA . GLY A 1 73 ? 15.327 -7.379 60.700 1.00 32.19 73 GLY A CA 1
ATOM 558 C C . GLY A 1 73 ? 14.020 -7.598 61.430 1.00 29.19 73 GLY A C 1
ATOM 559 O O . GLY A 1 73 ? 13.655 -7.001 62.459 1.00 30.82 73 GLY A O 1
ATOM 560 N N A ARG A 1 74 ? 13.136 -8.548 61.029 0.63 21.57 74 ARG A N 1
ATOM 561 N N B ARG A 1 74 ? 13.290 -8.421 60.797 0.37 25.60 74 ARG A N 1
ATOM 562 C CA A ARG A 1 74 ? 11.868 -8.824 61.714 0.63 24.67 74 ARG A CA 1
ATOM 563 C CA B ARG A 1 74 ? 12.072 -9.124 60.719 0.37 26.78 74 ARG A CA 1
ATOM 564 C C A ARG A 1 74 ? 11.870 -10.117 62.534 0.63 19.34 74 ARG A C 1
ATOM 565 C C B ARG A 1 74 ? 12.544 -10.577 60.829 0.37 28.98 74 ARG A C 1
ATOM 566 O O A ARG A 1 74 ? 12.815 -10.863 62.405 0.63 24.99 74 ARG A O 1
ATOM 567 O O B ARG A 1 74 ? 12.168 -11.353 59.944 0.37 49.52 74 ARG A O 1
ATOM 582 N N A SER A 1 75 ? 10.814 -10.348 63.301 0.63 25.36 75 SER A N 1
ATOM 583 N N B SER A 1 75 ? 13.362 -10.846 61.834 0.37 16.71 75 SER A N 1
ATOM 584 C CA A SER A 1 75 ? 10.742 -11.609 64.033 0.63 23.82 75 SER A CA 1
ATOM 585 C CA B SER A 1 75 ? 13.830 -12.123 62.339 0.37 29.61 75 SER A CA 1
ATOM 586 C C A SER A 1 75 ? 10.515 -12.850 63.198 0.63 33.43 75 SER A C 1
ATOM 587 C C B SER A 1 75 ? 13.016 -13.356 62.000 0.37 34.75 75 SER A C 1
ATOM 588 O O A SER A 1 75 ? 9.847 -12.817 62.158 0.63 21.66 75 SER A O 1
ATOM 589 O O B SER A 1 75 ? 12.126 -13.297 61.138 0.37 20.32 75 SER A O 1
ATOM 594 N N A PRO A 1 76 ? 11.039 -13.955 63.714 0.63 31.52 76 PRO A N 1
ATOM 595 N N B PRO A 1 76 ? 13.223 -14.528 62.568 0.37 38.56 76 PRO A N 1
ATOM 596 C CA A PRO A 1 76 ? 10.768 -15.266 63.116 0.63 28.78 76 PRO A CA 1
ATOM 597 C CA B PRO A 1 76 ? 12.311 -15.684 62.564 0.37 34.51 76 PRO A CA 1
ATOM 598 C C A PRO A 1 76 ? 9.268 -15.429 62.918 0.63 23.25 76 PRO A C 1
ATOM 599 C C B PRO A 1 76 ? 10.830 -15.463 62.344 0.37 23.20 76 PRO A C 1
ATOM 600 O O A PRO A 1 76 ? 8.702 -15.895 61.932 0.63 27.84 76 PRO A O 1
ATOM 601 O O B PRO A 1 76 ? 10.423 -15.771 61.201 0.37 31.54 76 PRO A O 1
ATOM 608 N N A ALA A 1 77 ? 8.524 -14.970 63.928 0.63 29.36 77 ALA A N 1
ATOM 609 N N B ALA A 1 77 ? 9.993 -15.057 63.290 0.37 25.78 77 ALA A N 1
ATOM 610 C CA A ALA A 1 77 ? 7.075 -14.972 63.906 0.63 29.25 77 ALA A CA 1
ATOM 611 C CA B ALA A 1 77 ? 8.558 -15.076 63.193 0.37 27.35 77 ALA A CA 1
ATOM 612 C C A ALA A 1 77 ? 6.502 -14.165 62.739 0.63 31.27 77 ALA A C 1
ATOM 613 C C B ALA A 1 77 ? 8.171 -14.198 62.005 0.37 23.54 77 ALA A C 1
ATOM 614 O O A ALA A 1 77 ? 5.531 -14.575 62.110 0.63 24.82 77 ALA A O 1
ATOM 615 O O B ALA A 1 77 ? 7.316 -14.624 61.260 0.37 24.14 77 ALA A O 1
ATOM 618 N N A HIS A 1 78 ? 7.109 -13.009 62.515 0.63 25.82 78 HIS A N 1
ATOM 619 N N B HIS A 1 78 ? 8.817 -13.046 61.908 0.37 24.87 78 HIS A N 1
ATOM 620 C CA A HIS A 1 78 ? 6.645 -12.071 61.508 0.63 24.42 78 HIS A CA 1
ATOM 621 C CA B HIS A 1 78 ? 8.314 -12.143 60.854 0.37 24.26 78 HIS A CA 1
ATOM 622 C C A HIS A 1 78 ? 6.966 -12.627 60.127 0.63 20.86 78 HIS A C 1
ATOM 623 C C B HIS A 1 78 ? 8.592 -12.677 59.463 0.37 20.65 78 HIS A C 1
ATOM 624 O O A HIS A 1 78 ? 6.155 -12.534 59.224 0.63 20.68 78 HIS A O 1
ATOM 625 O O B HIS A 1 78 ? 7.766 -12.561 58.538 0.37 14.17 78 HIS A O 1
ATOM 638 N N A TYR A 1 79 ? 8.154 -13.188 59.982 0.63 21.03 79 TYR A N 1
ATOM 639 N N B TYR A 1 79 ? 9.710 -13.323 59.185 0.37 18.19 79 TYR A N 1
ATOM 640 C CA A TYR A 1 79 ? 8.460 -13.789 58.683 0.63 18.75 79 TYR A CA 1
ATOM 641 C CA B TYR A 1 79 ? 9.862 -13.959 57.875 0.37 18.88 79 TYR A CA 1
ATOM 642 C C A TYR A 1 79 ? 7.456 -14.873 58.304 0.63 19.60 79 TYR A C 1
ATOM 643 C C B TYR A 1 79 ? 8.779 -14.996 57.602 0.37 20.37 79 TYR A C 1
ATOM 644 O O A TYR A 1 79 ? 6.991 -14.941 57.153 0.63 15.44 79 TYR A O 1
ATOM 645 O O B TYR A 1 79 ? 8.161 -15.042 56.523 0.37 13.34 79 TYR A O 1
ATOM 662 N N A ALA A 1 80 ? 7.088 -15.746 59.229 0.63 17.28 80 ALA A N 1
ATOM 663 N N B ALA A 1 80 ? 8.503 -15.841 58.588 0.37 15.47 80 ALA A N 1
ATOM 664 C CA A ALA A 1 80 ? 6.153 -16.846 59.014 0.63 17.78 80 ALA A CA 1
ATOM 665 C CA B ALA A 1 80 ? 7.467 -16.849 58.475 0.37 14.58 80 ALA A CA 1
ATOM 666 C C A ALA A 1 80 ? 4.787 -16.310 58.684 0.63 16.55 80 ALA A C 1
ATOM 667 C C B ALA A 1 80 ? 6.075 -16.281 58.239 0.37 18.17 80 ALA A C 1
ATOM 668 O O A ALA A 1 80 ? 4.082 -16.747 57.756 0.63 18.68 80 ALA A O 1
ATOM 669 O O B ALA A 1 80 ? 5.369 -16.797 57.373 0.37 14.51 80 ALA A O 1
ATOM 672 N N A GLY A 1 81 ? 4.324 -15.292 59.396 0.63 19.03 81 GLY A N 1
ATOM 673 N N B GLY A 1 81 ? 5.754 -15.278 59.041 0.37 15.49 81 GLY A N 1
ATOM 674 C CA A GLY A 1 81 ? 3.058 -14.660 59.138 0.63 19.44 81 GLY A CA 1
ATOM 675 C CA B GLY A 1 81 ? 4.466 -14.623 58.914 0.37 17.13 81 GLY A CA 1
ATOM 676 C C A GLY A 1 81 ? 3.024 -14.028 57.748 0.63 19.24 81 GLY A C 1
ATOM 677 C C B GLY A 1 81 ? 4.329 -13.863 57.621 0.37 16.69 81 GLY A C 1
ATOM 678 O O A GLY A 1 81 ? 2.014 -14.094 57.039 0.63 19.94 81 GLY A O 1
ATOM 679 O O B GLY A 1 81 ? 3.240 -13.776 57.031 0.37 16.60 81 GLY A O 1
ATOM 680 N N A TYR A 1 82 ? 4.141 -13.386 57.410 0.63 19.87 82 TYR A N 1
ATOM 681 N N B TYR A 1 82 ? 5.424 -13.305 57.093 0.37 14.36 82 TYR A N 1
ATOM 682 C CA A TYR A 1 82 ? 4.224 -12.748 56.114 0.63 16.54 82 TYR A CA 1
ATOM 683 C CA B TYR A 1 82 ? 5.332 -12.551 55.848 0.37 14.29 82 TYR A CA 1
ATOM 684 C C A TYR A 1 82 ? 4.308 -13.780 54.957 0.63 20.03 82 TYR A C 1
ATOM 685 C C B TYR A 1 82 ? 4.934 -13.484 54.718 0.37 20.27 82 TYR A C 1
ATOM 686 O O A TYR A 1 82 ? 3.419 -13.523 54.096 0.63 15.22 82 TYR A O 1
ATOM 687 O O B TYR A 1 82 ? 4.348 -13.284 53.682 0.37 12.52 82 TYR A O 1
ATOM 704 N N . TRP A 1 83 ? 5.280 -14.743 54.941 1.00 24.43 83 TRP A N 1
ATOM 705 C CA . TRP A 1 83 ? 5.275 -15.683 53.791 1.00 20.85 83 TRP A CA 1
ATOM 706 C C . TRP A 1 83 ? 3.951 -16.335 53.864 1.00 19.51 83 TRP A C 1
ATOM 707 O O . TRP A 1 83 ? 3.394 -16.590 52.724 1.00 20.47 83 TRP A O 1
ATOM 718 N N . LYS A 1 84 ? 3.230 -16.692 54.895 1.00 22.84 84 LYS A N 1
ATOM 719 C CA . LYS A 1 84 ? 1.930 -17.257 54.970 1.00 20.35 84 LYS A CA 1
ATOM 720 C C . LYS A 1 84 ? 0.948 -16.312 54.268 1.00 23.54 84 LYS A C 1
ATOM 721 O O . LYS A 1 84 ? 0.058 -16.823 53.566 1.00 26.34 84 LYS A O 1
ATOM 732 N N . ALA A 1 85 ? 1.101 -14.990 54.446 1.00 25.87 85 ALA A N 1
ATOM 733 C CA . ALA A 1 85 ? 0.205 -14.048 53.802 1.00 24.17 85 ALA A CA 1
ATOM 734 C C . ALA A 1 85 ? 0.455 -13.933 52.291 1.00 23.23 85 ALA A C 1
ATOM 735 O O . ALA A 1 85 ? -0.520 -13.745 51.558 1.00 24.58 85 ALA A O 1
ATOM 737 N N . VAL A 1 86 ? 1.691 -14.058 51.846 1.00 23.11 86 VAL A N 1
ATOM 738 C CA . VAL A 1 86 ? 2.049 -14.123 50.433 1.00 20.09 86 VAL A CA 1
ATOM 739 C C . VAL A 1 86 ? 1.384 -15.341 49.801 1.00 20.04 86 VAL A C 1
ATOM 740 O O . VAL A 1 86 ? 0.694 -15.270 48.793 1.00 18.05 86 VAL A O 1
ATOM 744 N N . GLN A 1 87 ? 1.590 -16.501 50.434 1.00 21.03 87 GLN A N 1
ATOM 745 C CA . GLN A 1 87 ? 0.916 -17.709 49.976 1.00 19.08 87 GLN A CA 1
ATOM 746 C C . GLN A 1 87 ? -0.580 -17.570 49.961 1.00 20.46 87 GLN A C 1
ATOM 747 O O . GLN A 1 87 ? -1.215 -18.021 49.001 1.00 20.10 87 GLN A O 1
ATOM 753 N N . GLU A 1 88 ? -1.147 -16.964 51.006 1.00 20.95 88 GLU A N 1
ATOM 754 C CA . GLU A 1 88 ? -2.602 -16.822 51.071 1.00 20.99 88 GLU A CA 1
ATOM 755 C C . GLU A 1 88 ? -3.135 -16.047 49.877 1.00 19.83 88 GLU A C 1
ATOM 756 O O . GLU A 1 88 ? -4.168 -16.402 49.325 1.00 21.08 88 GLU A O 1
ATOM 762 N N . LEU A 1 89 ? -2.447 -14.948 49.541 1.00 20.21 89 LEU A N 1
ATOM 763 C CA . LEU A 1 89 ? -2.941 -14.142 48.429 1.00 18.60 89 LEU A CA 1
ATOM 764 C C . LEU A 1 89 ? -2.949 -14.974 47.146 1.00 17.24 89 LEU A C 1
ATOM 765 O O . LEU A 1 89 ? -3.906 -14.994 46.402 1.00 17.40 89 LEU A O 1
ATOM 770 N N . TRP A 1 90 ? -1.853 -15.699 46.909 1.00 16.68 90 TRP A N 1
ATOM 771 C CA . TRP A 1 90 ? -1.771 -16.546 45.711 1.00 15.77 90 TRP A CA 1
ATOM 772 C C . TRP A 1 90 ? -2.889 -17.573 45.706 1.00 15.40 90 TRP A C 1
ATOM 773 O O . TRP A 1 90 ? -3.569 -17.785 44.703 1.00 15.31 90 TRP A O 1
ATOM 784 N N . LEU A 1 91 ? -3.045 -18.249 46.860 1.00 17.76 91 LEU A N 1
ATOM 785 C CA . LEU A 1 91 ? -4.033 -19.324 46.898 1.00 18.19 91 LEU A CA 1
ATOM 786 C C . LEU A 1 91 ? -5.467 -18.831 46.670 1.00 18.53 91 LEU A C 1
ATOM 787 O O . LEU A 1 91 ? -6.230 -19.454 45.949 1.00 19.45 91 LEU A O 1
ATOM 792 N N . ARG A 1 92 ? -5.776 -17.729 47.357 1.00 18.36 92 ARG A N 1
ATOM 793 C CA . ARG A 1 92 ? -7.141 -17.220 47.291 1.00 18.77 92 ARG A CA 1
ATOM 794 C C . ARG A 1 92 ? -7.429 -16.643 45.902 1.00 18.46 92 ARG A C 1
ATOM 795 O O . ARG A 1 92 ? -8.502 -16.840 45.355 1.00 19.65 92 ARG A O 1
ATOM 803 N N . LEU A 1 93 ? -6.467 -15.962 45.305 1.00 17.19 93 LEU A N 1
ATOM 804 C CA . LEU A 1 93 ? -6.670 -15.511 43.929 1.00 16.62 93 LEU A CA 1
ATOM 805 C C . LEU A 1 93 ? -6.807 -16.679 42.956 1.00 15.76 93 LEU A C 1
ATOM 806 O O . LEU A 1 93 ? -7.741 -16.753 42.166 1.00 17.06 93 LEU A O 1
ATOM 811 N N . TYR A 1 94 ? -5.893 -17.629 43.046 1.00 15.24 94 TYR A N 1
ATOM 812 C CA . TYR A 1 94 ? -5.778 -18.662 42.031 1.00 15.61 94 TYR A CA 1
ATOM 813 C C . TYR A 1 94 ? -7.000 -19.567 42.055 1.00 17.53 94 TYR A C 1
ATOM 814 O O . TYR A 1 94 ? -7.452 -20.089 41.031 1.00 19.59 94 TYR A O 1
ATOM 831 N N . GLN A 1 95 ? -7.577 -19.740 43.260 1.00 17.92 95 GLN A N 1
ATOM 832 C CA . GLN A 1 95 ? -8.761 -20.606 43.386 1.00 19.68 95 GLN A CA 1
ATOM 833 C C . GLN A 1 95 ? -10.076 -19.885 43.530 1.00 19.30 95 GLN A C 1
ATOM 834 O O . GLN A 1 95 ? -11.076 -20.494 43.861 1.00 21.44 95 GLN A O 1
ATOM 840 N N . SER A 1 96 ? -10.061 -18.570 43.325 1.00 19.14 96 SER A N 1
ATOM 841 C CA . SER A 1 96 ? -11.294 -17.825 43.522 1.00 20.04 96 SER A CA 1
ATOM 842 C C . SER A 1 96 ? -12.379 -18.285 42.567 1.00 18.98 96 SER A C 1
ATOM 843 O O . SER A 1 96 ? -12.122 -18.627 41.412 1.00 20.47 96 SER A O 1
ATOM 846 N N . ASN A 1 97 ? -13.611 -18.285 43.067 1.00 18.32 97 ASN A N 1
ATOM 847 C CA . ASN A 1 97 ? -14.736 -18.655 42.216 1.00 19.60 97 ASN A CA 1
ATOM 848 C C . ASN A 1 97 ? -15.189 -17.466 41.378 1.00 18.79 97 ASN A C 1
ATOM 849 O O . ASN A 1 97 ? -15.985 -17.617 40.450 1.00 23.20 97 ASN A O 1
ATOM 854 N N . LEU A 1 98 ? -14.678 -16.286 41.684 1.00 19.00 98 LEU A N 1
ATOM 855 C CA . LEU A 1 98 ? -14.990 -15.116 40.872 1.00 19.03 98 LEU A CA 1
ATOM 856 C C . LEU A 1 98 ? -14.253 -15.181 39.548 1.00 17.04 98 LEU A C 1
ATOM 857 O O . LEU A 1 98 ? -13.173 -15.806 39.408 1.00 17.39 98 LEU A O 1
ATOM 862 N N . VAL A 1 99 ? -14.784 -14.482 38.551 1.00 16.45 99 VAL A N 1
ATOM 863 C CA . VAL A 1 99 ? -13.996 -14.147 37.392 1.00 15.76 99 VAL A CA 1
ATOM 864 C C . VAL A 1 99 ? -13.036 -13.012 37.806 1.00 14.45 99 VAL A C 1
ATOM 865 O O . VAL A 1 99 ? -13.465 -12.014 38.322 1.00 16.14 99 VAL A O 1
ATOM 869 N N . LEU A 1 100 ? -11.748 -13.185 37.581 1.00 13.99 100 LEU A N 1
ATOM 870 C CA . LEU A 1 100 ? -10.755 -12.188 37.924 1.00 14.21 100 LEU A CA 1
ATOM 871 C C . LEU A 1 100 ? -10.010 -11.729 36.675 1.00 13.68 100 LEU A C 1
ATOM 872 O O . LEU A 1 100 ? -9.467 -12.564 35.948 1.00 14.71 100 LEU A O 1
ATOM 877 N N . VAL A 1 101 ? -10.010 -10.431 36.423 1.00 14.62 101 VAL A N 1
ATOM 878 C CA . VAL A 1 101 ? -9.368 -9.846 35.275 1.00 14.12 101 VAL A CA 1
ATOM 879 C C . VAL A 1 101 ? -8.355 -8.824 35.774 1.00 14.34 101 VAL A C 1
ATOM 880 O O . VAL A 1 101 ? -8.714 -7.942 36.543 1.00 17.01 101 VAL A O 1
ATOM 884 N N . SER A 1 102 ? -7.113 -8.931 35.358 1.00 14.30 102 SER A N 1
ATOM 885 C CA . SER A 1 102 ? -6.154 -7.916 35.661 1.00 14.78 102 SER A CA 1
ATOM 886 C C . SER A 1 102 ? -6.052 -6.859 34.544 1.00 14.64 102 SER A C 1
ATOM 887 O O . SER A 1 102 ? -5.780 -7.195 33.392 1.00 16.03 102 SER A O 1
ATOM 890 N N . ALA A 1 103 ? -6.283 -5.610 34.902 1.00 15.04 103 ALA A N 1
ATOM 891 C CA . ALA A 1 103 ? -6.114 -4.421 34.076 1.00 16.24 103 ALA A CA 1
ATOM 892 C C . ALA A 1 103 ? -4.748 -3.870 34.449 1.00 15.32 103 ALA A C 1
ATOM 893 O O . ALA A 1 103 ? -4.614 -3.125 35.433 1.00 16.90 103 ALA A O 1
ATOM 895 N N . ILE A 1 104 ? -3.722 -4.308 33.718 1.00 14.66 104 ILE A N 1
ATOM 896 C CA . ILE A 1 104 ? -2.343 -4.065 34.154 1.00 15.23 104 ILE A CA 1
ATOM 897 C C . ILE A 1 104 ? -1.892 -2.704 33.595 1.00 17.06 104 ILE A C 1
ATOM 898 O O . ILE A 1 104 ? -1.489 -2.534 32.452 1.00 17.96 104 ILE A O 1
ATOM 903 N N . ASN A 1 105 ? -2.026 -1.723 34.513 1.00 17.79 105 ASN A N 1
ATOM 904 C CA . ASN A 1 105 ? -1.800 -0.323 34.168 1.00 18.42 105 ASN A CA 1
ATOM 905 C C . ASN A 1 105 ? -0.514 0.190 34.803 1.00 19.26 105 ASN A C 1
ATOM 906 O O . ASN A 1 105 ? -0.393 1.346 35.208 1.00 19.42 105 ASN A O 1
ATOM 911 N N . GLY A 1 106 ? 0.506 -0.682 34.846 1.00 19.39 106 GLY A N 1
ATOM 912 C CA . GLY A 1 106 ? 1.807 -0.311 35.338 1.00 20.55 106 GLY A CA 1
ATOM 913 C C . GLY A 1 106 ? 2.785 -1.448 35.195 1.00 19.16 106 GLY A C 1
ATOM 914 O O . GLY A 1 106 ? 2.422 -2.546 34.812 1.00 18.14 106 GLY A O 1
ATOM 915 N N . ALA A 1 107 ? 4.021 -1.170 35.555 1.00 18.35 107 ALA A N 1
ATOM 916 C CA . ALA A 1 107 ? 5.037 -2.202 35.650 1.00 18.90 107 ALA A CA 1
ATOM 917 C C . ALA A 1 107 ? 4.603 -3.312 36.591 1.00 18.46 107 ALA A C 1
ATOM 918 O O . ALA A 1 107 ? 3.951 -3.119 37.596 1.00 17.80 107 ALA A O 1
ATOM 920 N N . CYS A 1 108 ? 4.996 -4.535 36.213 1.00 17.28 108 CYS A N 1
ATOM 921 C CA . CYS A 1 108 ? 4.526 -5.736 36.894 1.00 16.10 108 CYS A CA 1
ATOM 922 C C . CYS A 1 108 ? 5.631 -6.776 37.050 1.00 15.54 108 CYS A C 1
ATOM 923 O O . CYS A 1 108 ? 5.628 -7.825 36.395 1.00 17.08 108 CYS A O 1
ATOM 926 N N . PRO A 1 109 ? 6.583 -6.469 37.931 1.00 16.20 109 PRO A N 1
ATOM 927 C CA . PRO A 1 109 ? 7.640 -7.450 38.247 1.00 16.42 109 PRO A CA 1
ATOM 928 C C . PRO A 1 109 ? 7.107 -8.582 39.087 1.00 17.62 109 PRO A C 1
ATOM 929 O O . PRO A 1 109 ? 5.867 -8.787 39.152 1.00 18.79 109 PRO A O 1
ATOM 933 N N . ALA A 1 110 ? 7.990 -9.400 39.635 1.00 18.13 110 ALA A N 1
ATOM 934 C CA . ALA A 1 110 ? 7.587 -10.741 40.114 1.00 20.90 110 ALA A CA 1
ATOM 935 C C . ALA A 1 110 ? 6.378 -10.778 41.023 1.00 19.91 110 ALA A C 1
ATOM 936 O O . ALA A 1 110 ? 5.397 -11.485 40.800 1.00 21.05 110 ALA A O 1
ATOM 938 N N . GLY A 1 111 ? 6.339 -10.019 42.106 1.00 20.53 111 GLY A N 1
ATOM 939 C CA . GLY A 1 111 ? 5.203 -10.052 43.001 1.00 20.42 111 GLY A CA 1
ATOM 940 C C . GLY A 1 111 ? 3.959 -9.468 42.356 1.00 17.75 111 GLY A C 1
ATOM 941 O O . GLY A 1 111 ? 2.859 -9.893 42.688 1.00 20.54 111 GLY A O 1
ATOM 942 N N . GLY A 1 112 ? 4.100 -8.531 41.439 1.00 18.61 112 GLY A N 1
ATOM 943 C CA . GLY A 1 112 ? 2.942 -8.099 40.662 1.00 19.71 112 GLY A CA 1
ATOM 944 C C . GLY A 1 112 ? 2.438 -9.283 39.850 1.00 18.86 112 GLY A C 1
ATOM 945 O O . GLY A 1 112 ? 1.211 -9.397 39.655 1.00 19.90 112 GLY A O 1
ATOM 946 N N . CYS A 1 113 ? 3.327 -10.142 39.369 1.00 20.32 113 CYS A N 1
ATOM 947 C CA . CYS A 1 113 ? 2.854 -11.342 38.659 1.00 18.60 113 CYS A CA 1
ATOM 948 C C . CYS A 1 113 ? 2.185 -12.374 39.541 1.00 18.61 113 CYS A C 1
ATOM 949 O O . CYS A 1 113 ? 1.361 -13.127 39.018 1.00 20.55 113 CYS A O 1
ATOM 952 N N . LEU A 1 114 ? 2.487 -12.390 40.810 1.00 20.56 114 LEU A N 1
ATOM 953 C CA . LEU A 1 114 ? 1.686 -13.255 41.683 1.00 20.94 114 LEU A CA 1
ATOM 954 C C . LEU A 1 114 ? 0.203 -12.933 41.505 1.00 19.54 114 LEU A C 1
ATOM 955 O O . LEU A 1 114 ? -0.647 -13.805 41.455 1.00 24.19 114 LEU A O 1
ATOM 960 N N . VAL A 1 115 ? -0.077 -11.637 41.358 1.00 18.19 115 VAL A N 1
ATOM 961 C CA . VAL A 1 115 ? -1.472 -11.258 41.151 1.00 16.50 115 VAL A CA 1
ATOM 962 C C . VAL A 1 115 ? -1.932 -11.469 39.719 1.00 14.81 115 VAL A C 1
ATOM 963 O O . VAL A 1 115 ? -2.966 -12.112 39.497 1.00 15.90 115 VAL A O 1
ATOM 967 N N . ALA A 1 116 ? -1.168 -10.940 38.766 1.00 14.17 116 ALA A N 1
ATOM 968 C CA . ALA A 1 116 ? -1.636 -10.981 37.369 1.00 14.00 116 ALA A CA 1
ATOM 969 C C . ALA A 1 116 ? -1.797 -12.422 36.916 1.00 12.87 116 ALA A C 1
ATOM 970 O O . ALA A 1 116 ? -2.764 -12.788 36.231 1.00 14.70 116 ALA A O 1
ATOM 972 N N . LEU A 1 117 ? -0.825 -13.277 37.181 1.00 13.79 117 LEU A N 1
ATOM 973 C CA . LEU A 1 117 ? -0.837 -14.649 36.671 1.00 12.54 117 LEU A CA 1
ATOM 974 C C . LEU A 1 117 ? -1.927 -15.494 37.288 1.00 12.53 117 LEU A C 1
ATOM 975 O O . LEU A 1 117 ? -2.260 -16.537 36.718 1.00 13.93 117 LEU A O 1
ATOM 980 N N . THR A 1 118 ? -2.436 -15.112 38.462 1.00 13.18 118 THR A N 1
ATOM 981 C CA . THR A 1 118 ? -3.484 -15.903 39.063 1.00 13.79 118 THR A CA 1
ATOM 982 C C . THR A 1 118 ? -4.857 -15.478 38.576 1.00 13.52 118 THR A C 1
ATOM 983 O O . THR A 1 118 ? -5.833 -16.179 38.850 1.00 15.36 118 THR A O 1
ATOM 987 N N . CYS A 1 119 ? -4.949 -14.380 37.843 1.00 14.28 119 CYS A N 1
ATOM 988 C CA . CYS A 1 119 ? -6.241 -14.004 37.267 1.00 14.92 119 CYS A CA 1
ATOM 989 C C . CYS A 1 119 ? -6.585 -14.866 36.054 1.00 13.95 119 CYS A C 1
ATOM 990 O O . CYS A 1 119 ? -5.788 -15.644 35.573 1.00 15.04 119 CYS A O 1
ATOM 993 N N . ASP A 1 120 ? -7.803 -14.712 35.582 1.00 13.89 120 ASP A N 1
ATOM 994 C CA . ASP A 1 120 ? -8.318 -15.454 34.455 1.00 13.84 120 ASP A CA 1
ATOM 995 C C . ASP A 1 120 ? -7.945 -14.841 33.128 1.00 14.24 120 ASP A C 1
ATOM 996 O O . ASP A 1 120 ? -7.960 -15.494 32.084 1.00 14.55 120 ASP A O 1
ATOM 1001 N N . TYR A 1 121 ? -7.633 -13.557 33.149 1.00 14.49 121 TYR A N 1
ATOM 1002 C CA . TYR A 1 121 ? -7.381 -12.820 31.915 1.00 13.32 121 TYR A CA 1
ATOM 1003 C C . TYR A 1 121 ? -6.528 -11.622 32.262 1.00 13.62 121 TYR A C 1
ATOM 1004 O O . TYR A 1 121 ? -6.701 -11.002 33.315 1.00 14.85 121 TYR A O 1
ATOM 1013 N N . ARG A 1 122 ? -5.580 -11.307 31.422 1.00 13.41 122 ARG A N 1
ATOM 1014 C CA . ARG A 1 122 ? -4.617 -10.237 31.622 1.00 12.71 122 ARG A CA 1
ATOM 1015 C C . ARG A 1 122 ? -4.565 -9.309 30.426 1.00 12.68 122 ARG A C 1
ATOM 1016 O O . ARG A 1 122 ? -4.280 -9.724 29.319 1.00 13.64 122 ARG A O 1
ATOM 1024 N N . ILE A 1 123 ? -4.797 -8.023 30.655 1.00 12.86 123 ILE A N 1
ATOM 1025 C CA . ILE A 1 123 ? -4.714 -6.974 29.678 1.00 12.97 123 ILE A CA 1
ATOM 1026 C C . ILE A 1 123 ? -3.645 -5.994 30.106 1.00 13.44 123 ILE A C 1
ATOM 1027 O O . ILE A 1 123 ? -3.670 -5.579 31.282 1.00 15.35 123 ILE A O 1
ATOM 1032 N N . LEU A 1 124 ? -2.698 -5.699 29.213 1.00 13.82 124 LEU A N 1
ATOM 1033 C CA . LEU A 1 124 ? -1.600 -4.795 29.499 1.00 14.93 124 LEU A CA 1
ATOM 1034 C C . LEU A 1 124 ? -1.687 -3.499 28.712 1.00 15.04 124 LEU A C 1
ATOM 1035 O O . LEU A 1 124 ? -1.797 -3.560 27.479 1.00 17.02 124 LEU A O 1
ATOM 1040 N N . ALA A 1 125 ? -1.536 -2.383 29.444 1.00 16.64 125 ALA A N 1
ATOM 1041 C CA . ALA A 1 125 ? -1.418 -1.101 28.765 1.00 17.25 125 ALA A CA 1
ATOM 1042 C C . ALA A 1 125 ? -0.135 -1.029 27.946 1.00 18.54 125 ALA A C 1
ATOM 1043 O O . ALA A 1 125 ? 0.955 -1.443 28.356 1.00 19.89 125 ALA A O 1
ATOM 1045 N N . ASP A 1 126 ? -0.249 -0.461 26.754 1.00 20.24 126 ASP A N 1
ATOM 1046 C CA . ASP A 1 126 ? 0.894 -0.408 25.825 1.00 20.10 126 ASP A CA 1
ATOM 1047 C C . ASP A 1 126 ? 1.779 0.806 26.084 1.00 21.45 126 ASP A C 1
ATOM 1048 O O . ASP A 1 126 ? 1.766 1.780 25.344 1.00 23.81 126 ASP A O 1
ATOM 1053 N N . ASN A 1 127 ? 2.486 0.713 27.192 1.00 23.90 127 ASN A N 1
ATOM 1054 C CA . ASN A 1 127 ? 3.484 1.681 27.656 1.00 23.87 127 ASN A CA 1
ATOM 1055 C C . ASN A 1 127 ? 4.822 0.952 27.772 1.00 24.19 127 ASN A C 1
ATOM 1056 O O . ASN A 1 127 ? 4.880 -0.044 28.494 1.00 21.83 127 ASN A O 1
ATOM 1061 N N . PRO A 1 128 ? 5.846 1.407 27.083 1.00 25.76 128 PRO A N 1
ATOM 1062 C CA . PRO A 1 128 ? 7.117 0.687 27.105 1.00 27.14 128 PRO A CA 1
ATOM 1063 C C . PRO A 1 128 ? 7.718 0.529 28.504 1.00 26.85 128 PRO A C 1
ATOM 1064 O O . PRO A 1 128 ? 8.580 -0.357 28.656 1.00 29.93 128 PRO A O 1
ATOM 1068 N N . ARG A 1 129 ? 7.314 1.328 29.488 1.00 26.05 129 ARG A N 1
ATOM 1069 C CA . ARG A 1 129 ? 7.736 1.119 30.864 1.00 28.05 129 ARG A CA 1
ATOM 1070 C C . ARG A 1 129 ? 7.004 0.024 31.616 1.00 25.06 129 ARG A C 1
ATOM 1071 O O . ARG A 1 129 ? 7.417 -0.332 32.715 1.00 26.49 129 ARG A O 1
ATOM 1079 N N . TYR A 1 130 ? 5.919 -0.485 31.072 1.00 21.03 130 TYR A N 1
ATOM 1080 C CA . TYR A 1 130 ? 5.075 -1.438 31.776 1.00 19.94 130 TYR A CA 1
ATOM 1081 C C . TYR A 1 130 ? 5.464 -2.864 31.384 1.00 18.45 130 TYR A C 1
ATOM 1082 O O . TYR A 1 130 ? 4.810 -3.598 30.687 1.00 21.62 130 TYR A O 1
ATOM 1091 N N . CYS A 1 131 ? 6.654 -3.204 31.936 1.00 19.58 131 CYS A N 1
ATOM 1092 C CA . CYS A 1 131 ? 7.149 -4.539 31.693 1.00 19.45 131 CYS A CA 1
ATOM 1093 C C . CYS A 1 131 ? 6.716 -5.522 32.777 1.00 18.62 131 CYS A C 1
ATOM 1094 O O . CYS A 1 131 ? 6.500 -5.164 33.909 1.00 21.32 131 CYS A O 1
ATOM 1097 N N . ILE A 1 132 ? 6.581 -6.766 32.367 1.00 15.42 132 ILE A N 1
ATOM 1098 C CA . ILE A 1 132 ? 5.970 -7.790 33.212 1.00 15.49 132 ILE A CA 1
ATOM 1099 C C . ILE A 1 132 ? 6.790 -9.059 33.184 1.00 14.49 132 ILE A C 1
ATOM 1100 O O . ILE A 1 132 ? 7.193 -9.542 32.133 1.00 15.93 132 ILE A O 1
ATOM 1105 N N . GLY A 1 133 ? 7.031 -9.640 34.367 1.00 15.06 133 GLY A N 1
ATOM 1106 C CA . GLY A 1 133 ? 7.642 -10.929 34.438 1.00 13.50 133 GLY A CA 1
ATOM 1107 C C . GLY A 1 133 ? 8.135 -11.291 35.819 1.00 14.05 133 GLY A C 1
ATOM 1108 O O . GLY A 1 133 ? 8.001 -10.523 36.767 1.00 16.00 133 GLY A O 1
ATOM 1109 N N . LEU A 1 134 ? 8.707 -12.474 35.899 1.00 14.80 134 LEU A N 1
ATOM 1110 C CA . LEU A 1 134 ? 9.240 -13.049 37.118 1.00 14.31 134 LEU A CA 1
ATOM 1111 C C . LEU A 1 134 ? 10.736 -12.825 37.118 1.00 14.62 134 LEU A C 1
ATOM 1112 O O . LEU A 1 134 ? 11.505 -13.694 36.675 1.00 14.98 134 LEU A O 1
ATOM 1117 N N . ASN A 1 135 ? 11.154 -11.683 37.671 1.00 15.60 135 ASN A N 1
ATOM 1118 C CA . ASN A 1 135 ? 12.540 -11.236 37.565 1.00 15.02 135 ASN A CA 1
ATOM 1119 C C . ASN A 1 135 ? 13.367 -11.551 38.805 1.00 14.72 135 ASN A C 1
ATOM 1120 O O . ASN A 1 135 ? 14.387 -10.906 39.052 1.00 16.27 135 ASN A O 1
ATOM 1125 N N . GLU A 1 136 ? 12.998 -12.548 39.572 1.00 14.98 136 GLU A N 1
ATOM 1126 C CA . GLU A 1 136 ? 13.705 -12.942 40.812 1.00 14.73 136 GLU A CA 1
ATOM 1127 C C . GLU A 1 136 ? 15.185 -13.110 40.617 1.00 14.48 136 GLU A C 1
ATOM 1128 O O . GLU A 1 136 ? 15.988 -12.650 41.439 1.00 16.16 136 GLU A O 1
ATOM 1134 N N . THR A 1 137 ? 15.601 -13.753 39.523 1.00 13.58 137 THR A N 1
ATOM 1135 C CA . THR A 1 137 ? 17.034 -14.039 39.411 1.00 14.43 137 THR A CA 1
ATOM 1136 C C . THR A 1 137 ? 17.856 -12.763 39.284 1.00 14.97 137 THR A C 1
ATOM 1137 O O . THR A 1 137 ? 19.030 -12.769 39.642 1.00 15.43 137 THR A O 1
ATOM 1141 N N . GLN A 1 138 ? 17.265 -11.669 38.776 1.00 16.57 138 GLN A N 1
ATOM 1142 C CA . GLN A 1 138 ? 18.003 -10.394 38.719 1.00 17.71 138 GLN A CA 1
ATOM 1143 C C . GLN A 1 138 ? 18.450 -9.920 40.082 1.00 18.31 138 GLN A C 1
ATOM 1144 O O . GLN A 1 138 ? 19.447 -9.193 40.201 1.00 22.44 138 GLN A O 1
ATOM 1150 N N . LEU A 1 139 ? 17.701 -10.343 41.068 1.00 19.81 139 LEU A N 1
ATOM 1151 C CA . LEU A 1 139 ? 17.966 -9.910 42.446 1.00 22.75 139 LEU A CA 1
ATOM 1152 C C . LEU A 1 139 ? 18.741 -10.964 43.211 1.00 22.41 139 LEU A C 1
ATOM 1153 O O . LEU A 1 139 ? 19.061 -10.828 44.405 1.00 26.01 139 LEU A O 1
ATOM 1158 N N . GLY A 1 140 ? 19.071 -12.092 42.542 1.00 19.14 140 GLY A N 1
ATOM 1159 C CA . GLY A 1 140 ? 19.831 -13.107 43.245 1.00 19.03 140 GLY A CA 1
ATOM 1160 C C . GLY A 1 140 ? 18.990 -14.110 43.987 1.00 17.63 140 GLY A C 1
ATOM 1161 O O . GLY A 1 140 ? 19.493 -14.874 44.809 1.00 19.96 140 GLY A O 1
ATOM 1162 N N . ILE A 1 141 ? 17.687 -14.152 43.699 1.00 17.22 141 ILE A N 1
ATOM 1163 C CA . ILE A 1 141 ? 16.768 -15.096 44.368 1.00 17.92 141 ILE A CA 1
ATOM 1164 C C . ILE A 1 141 ? 16.020 -15.858 43.281 1.00 17.26 141 ILE A C 1
ATOM 1165 O O . ILE A 1 141 ? 16.287 -15.657 42.120 1.00 17.10 141 ILE A O 1
ATOM 1170 N N . ILE A 1 142 ? 15.132 -16.737 43.691 1.00 17.29 142 ILE A N 1
ATOM 1171 C CA . ILE A 1 142 ? 14.409 -17.546 42.723 1.00 16.42 142 ILE A CA 1
ATOM 1172 C C . ILE A 1 142 ? 12.930 -17.492 43.059 1.00 15.56 142 ILE A C 1
ATOM 1173 O O . ILE A 1 142 ? 12.478 -17.202 44.154 1.00 20.11 142 ILE A O 1
ATOM 1178 N N . ALA A 1 143 ? 12.119 -17.765 42.042 1.00 16.10 143 ALA A N 1
ATOM 1179 C CA . ALA A 1 143 ? 10.653 -17.801 42.186 1.00 15.97 143 ALA A CA 1
ATOM 1180 C C . ALA A 1 143 ? 10.295 -18.991 43.034 1.00 14.45 143 ALA A C 1
ATOM 1181 O O . ALA A 1 143 ? 10.869 -20.056 42.874 1.00 16.39 143 ALA A O 1
ATOM 1183 N N . PRO A 1 144 ? 9.303 -18.847 43.899 1.00 15.43 144 PRO A N 1
ATOM 1184 C CA . PRO A 1 144 ? 8.730 -19.991 44.603 1.00 16.35 144 PRO A CA 1
ATOM 1185 C C . PRO A 1 144 ? 8.198 -21.023 43.614 1.00 13.70 144 PRO A C 1
ATOM 1186 O O . PRO A 1 144 ? 7.763 -20.652 42.509 1.00 14.85 144 PRO A O 1
ATOM 1190 N N . PHE A 1 145 ? 8.217 -22.289 43.956 1.00 16.14 145 PHE A N 1
ATOM 1191 C CA . PHE A 1 145 ? 7.842 -23.334 42.993 1.00 16.03 145 PHE A CA 1
ATOM 1192 C C . PHE A 1 145 ? 6.442 -23.114 42.447 1.00 15.32 145 PHE A C 1
ATOM 1193 O O . PHE A 1 145 ? 6.160 -23.423 41.304 1.00 14.94 145 PHE A O 1
ATOM 1201 N N . TRP A 1 146 ? 5.562 -22.650 43.304 1.00 14.97 146 TRP A N 1
ATOM 1202 C CA . TRP A 1 146 ? 4.156 -22.493 42.951 1.00 14.62 146 TRP A CA 1
ATOM 1203 C C . TRP A 1 146 ? 3.955 -21.327 41.993 1.00 13.56 146 TRP A C 1
ATOM 1204 O O . TRP A 1 146 ? 3.058 -21.359 41.158 1.00 13.91 146 TRP A O 1
ATOM 1215 N N . LEU A 1 147 ? 4.799 -20.315 42.088 1.00 14.43 147 LEU A N 1
ATOM 1216 C CA . LEU A 1 147 ? 4.781 -19.211 41.141 1.00 14.31 147 LEU A CA 1
ATOM 1217 C C . LEU A 1 147 ? 5.398 -19.631 39.814 1.00 13.33 147 LEU A C 1
ATOM 1218 O O . LEU A 1 147 ? 4.858 -19.270 38.772 1.00 14.01 147 LEU A O 1
ATOM 1223 N N . LYS A 1 148 ? 6.491 -20.382 39.859 1.00 13.87 148 LYS A N 1
ATOM 1224 C CA . LYS A 1 148 ? 7.005 -20.995 38.646 1.00 14.71 148 LYS A CA 1
ATOM 1225 C C . LYS A 1 148 ? 5.930 -21.829 37.976 1.00 13.63 148 LYS A C 1
ATOM 1226 O O . LYS A 1 148 ? 5.790 -21.757 36.758 1.00 14.51 148 LYS A O 1
ATOM 1232 N N . ASP A 1 149 ? 5.232 -22.656 38.763 1.00 13.95 149 ASP A N 1
ATOM 1233 C CA . ASP A 1 149 ? 4.184 -23.490 38.169 1.00 13.44 149 ASP A CA 1
ATOM 1234 C C . ASP A 1 149 ? 3.114 -22.650 37.487 1.00 12.55 149 ASP A C 1
ATOM 1235 O O . ASP A 1 149 ? 2.590 -22.996 36.433 1.00 13.68 149 ASP A O 1
ATOM 1240 N N . THR A 1 150 ? 2.755 -21.546 38.132 1.00 13.81 150 THR A N 1
ATOM 1241 C CA . THR A 1 150 ? 1.742 -20.655 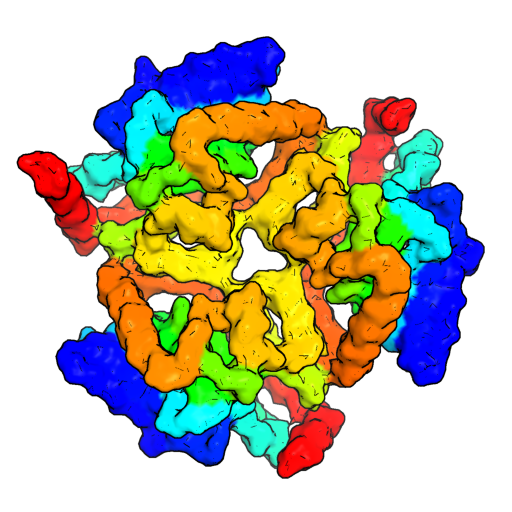37.584 1.00 13.58 150 THR A CA 1
ATOM 1242 C C . THR A 1 150 ? 2.229 -20.086 36.266 1.00 13.74 150 THR A C 1
ATOM 1243 O O . THR A 1 150 ? 1.487 -20.014 35.280 1.00 13.13 150 THR A O 1
ATOM 1247 N N . LEU A 1 151 ? 3.496 -19.671 36.208 1.00 13.74 151 LEU A N 1
ATOM 1248 C CA . LEU A 1 151 ? 4.034 -19.154 34.962 1.00 12.74 151 LEU A CA 1
ATOM 1249 C C . LEU A 1 151 ? 4.075 -20.252 33.883 1.00 13.22 151 LEU A C 1
ATOM 1250 O O . LEU A 1 151 ? 3.702 -19.981 32.748 1.00 13.36 151 LEU A O 1
ATOM 1255 N N . GLU A 1 152 ? 4.507 -21.460 34.235 1.00 13.12 152 GLU A N 1
ATOM 1256 C CA . GLU A 1 152 ? 4.517 -22.536 33.277 1.00 13.52 152 GLU A CA 1
ATOM 1257 C C . GLU A 1 152 ? 3.107 -22.807 32.728 1.00 12.88 152 GLU A C 1
ATOM 1258 O O . GLU A 1 152 ? 2.906 -23.081 31.561 1.00 14.13 152 GLU A O 1
ATOM 1264 N N . ASN A 1 153 ? 2.114 -22.708 33.599 1.00 12.82 153 ASN A N 1
ATOM 1265 C CA . ASN A 1 153 ? 0.716 -22.879 33.216 1.00 13.52 153 ASN A CA 1
ATOM 1266 C C . ASN A 1 153 ? 0.255 -21.751 32.271 1.00 14.31 153 ASN A C 1
ATOM 1267 O O . ASN A 1 153 ? -0.731 -21.924 31.587 1.00 20.87 153 ASN A O 1
ATOM 1272 N N . THR A 1 154 ? 0.923 -20.624 32.272 1.00 12.15 154 THR A N 1
ATOM 1273 C CA . THR A 1 154 ? 0.577 -19.477 31.436 1.00 12.21 154 THR A CA 1
ATOM 1274 C C . THR A 1 154 ? 1.288 -19.460 30.089 1.00 12.51 154 THR A C 1
ATOM 1275 O O . THR A 1 154 ? 0.650 -19.130 29.094 1.00 13.77 154 THR A O 1
ATOM 1279 N N . ILE A 1 155 ? 2.596 -19.781 30.075 1.00 11.70 155 ILE A N 1
ATOM 1280 C CA . ILE A 1 155 ? 3.385 -19.625 28.875 1.00 11.97 155 ILE A CA 1
ATOM 1281 C C . ILE A 1 155 ? 4.100 -20.898 28.402 1.00 11.90 155 ILE A C 1
ATOM 1282 O O . ILE A 1 155 ? 4.798 -20.846 27.380 1.00 12.69 155 ILE A O 1
ATOM 1287 N N . GLY A 1 156 ? 3.904 -22.004 29.086 1.00 12.57 156 GLY A N 1
ATOM 1288 C CA . GLY A 1 156 ? 4.525 -23.258 28.660 1.00 12.03 156 GLY A CA 1
ATOM 1289 C C . GLY A 1 156 ? 5.902 -23.424 29.249 1.00 11.12 156 GLY A C 1
ATOM 1290 O O . GLY A 1 156 ? 6.527 -22.461 29.745 1.00 13.07 156 GLY A O 1
ATOM 1291 N N . HIS A 1 157 ? 6.406 -24.669 29.172 1.00 12.65 157 HIS A N 1
ATOM 1292 C CA . HIS A 1 157 ? 7.665 -24.971 29.824 1.00 12.73 157 HIS A CA 1
ATOM 1293 C C . HIS A 1 157 ? 8.855 -24.217 29.253 1.00 12.08 157 HIS A C 1
ATOM 1294 O O . HIS A 1 157 ? 9.646 -23.632 30.010 1.00 12.82 157 HIS A O 1
ATOM 1301 N N . ARG A 1 158 ? 9.037 -24.230 27.947 1.00 11.80 158 ARG A N 1
ATOM 1302 C CA . ARG A 1 158 ? 10.241 -23.666 27.370 1.00 11.93 158 ARG A CA 1
ATOM 1303 C C . ARG A 1 158 ? 10.346 -22.192 27.707 1.00 12.50 158 ARG A C 1
ATOM 1304 O O . ARG A 1 158 ? 11.392 -21.676 28.113 1.00 12.05 158 ARG A O 1
ATOM 1312 N N . ALA A 1 159 ? 9.265 -21.480 27.425 1.00 11.84 159 ALA A N 1
ATOM 1313 C CA . ALA A 1 159 ? 9.282 -20.040 27.657 1.00 12.13 159 ALA A CA 1
ATOM 1314 C C . ALA A 1 159 ? 9.460 -19.734 29.137 1.00 11.94 159 ALA A C 1
ATOM 1315 O O . ALA A 1 159 ? 10.163 -18.780 29.467 1.00 13.11 159 ALA A O 1
ATOM 1317 N N . ALA A 1 160 ? 8.857 -20.502 30.022 1.00 12.24 160 ALA A N 1
ATOM 1318 C CA . ALA A 1 160 ? 9.085 -20.296 31.453 1.00 12.09 160 ALA A CA 1
ATOM 1319 C C . ALA A 1 160 ? 10.528 -20.565 31.828 1.00 12.59 160 ALA A C 1
ATOM 1320 O O . ALA A 1 160 ? 11.075 -19.808 32.661 1.00 14.09 160 ALA A O 1
ATOM 1322 N N . GLU A 1 161 ? 11.180 -21.567 31.266 1.00 12.85 161 GLU A N 1
ATOM 1323 C CA . GLU A 1 161 ? 12.575 -21.829 31.570 1.00 13.54 161 GLU A CA 1
ATOM 1324 C C . GLU A 1 161 ? 13.430 -20.602 31.282 1.00 13.61 161 GLU A C 1
ATOM 1325 O O . GLU A 1 161 ? 14.263 -20.176 32.078 1.00 13.74 161 GLU A O 1
ATOM 1336 N N . ARG A 1 162 ? 13.223 -20.031 30.111 1.00 12.75 162 ARG A N 1
ATOM 1337 C CA . ARG A 1 162 ? 13.974 -18.865 29.681 1.00 13.37 162 ARG A CA 1
ATOM 1338 C C . ARG A 1 162 ? 13.629 -17.647 30.523 1.00 13.08 162 ARG A C 1
ATOM 1339 O O . ARG A 1 162 ? 14.519 -16.938 30.995 1.00 14.31 162 ARG A O 1
ATOM 1347 N N . ALA A 1 163 ? 12.311 -17.398 30.666 1.00 12.27 163 ALA A N 1
ATOM 1348 C CA . ALA A 1 163 ? 11.848 -16.208 31.381 1.00 12.59 163 ALA A CA 1
ATOM 1349 C C . ALA A 1 163 ? 12.373 -16.206 32.815 1.00 12.05 163 ALA A C 1
ATOM 1350 O O . ALA A 1 163 ? 12.775 -15.187 33.345 1.00 13.20 163 ALA A O 1
ATOM 1352 N N . LEU A 1 164 ? 12.325 -17.353 33.484 1.00 11.93 164 LEU A N 1
ATOM 1353 C CA . LEU A 1 164 ? 12.751 -17.437 34.874 1.00 11.85 164 LEU A CA 1
ATOM 1354 C C . LEU A 1 164 ? 14.253 -17.348 34.990 1.00 12.69 164 LEU A C 1
ATOM 1355 O O . LEU A 1 164 ? 14.806 -16.640 35.835 1.00 14.31 164 LEU A O 1
ATOM 1360 N N . GLN A 1 165 ? 14.999 -18.080 34.193 1.00 12.76 165 GLN A N 1
ATOM 1361 C CA . GLN A 1 165 ? 16.450 -18.005 34.320 1.00 13.40 165 GLN A CA 1
ATOM 1362 C C . GLN A 1 165 ? 17.000 -16.608 34.047 1.00 13.50 165 GLN A C 1
ATOM 1363 O O . GLN A 1 165 ? 17.827 -16.136 34.799 1.00 15.42 165 GLN A O 1
ATOM 1369 N N . LEU A 1 166 ? 16.515 -15.959 32.970 1.00 12.60 166 LEU A N 1
ATOM 1370 C CA . LEU A 1 166 ? 16.919 -14.605 32.611 1.00 13.69 166 LEU A CA 1
ATOM 1371 C C . LEU A 1 166 ? 16.232 -13.544 33.470 1.00 14.11 166 LEU A C 1
ATOM 1372 O O . LEU A 1 166 ? 16.598 -12.366 33.368 1.00 15.86 166 LEU A O 1
ATOM 1377 N N . GLY A 1 167 ? 15.270 -13.936 34.307 1.00 14.47 167 GLY A N 1
ATOM 1378 C CA . GLY A 1 167 ? 14.556 -12.963 35.094 1.00 15.16 167 GLY A CA 1
ATOM 1379 C C . GLY A 1 167 ? 13.978 -11.859 34.232 1.00 14.95 167 GLY A C 1
ATOM 1380 O O . GLY A 1 167 ? 14.083 -10.692 34.603 1.00 16.38 167 GLY A O 1
ATOM 1381 N N . LEU A 1 168 ? 13.377 -12.237 33.114 1.00 14.75 168 LEU A N 1
ATOM 1382 C CA . LEU A 1 168 ? 12.913 -11.259 32.162 1.00 14.94 168 LEU A CA 1
ATOM 1383 C C . LEU A 1 168 ? 11.698 -10.474 32.602 1.00 15.10 168 LEU A C 1
ATOM 1384 O O . LEU A 1 168 ? 10.743 -11.024 33.110 1.00 17.42 168 LEU A O 1
ATOM 1389 N N . LEU A 1 169 ? 11.778 -9.181 32.321 1.00 16.36 169 LEU A N 1
ATOM 1390 C CA . LEU A 1 169 ? 10.615 -8.307 32.349 1.00 16.80 169 LEU A CA 1
ATOM 1391 C C . LEU A 1 169 ? 10.280 -7.974 30.907 1.00 16.60 169 LEU A C 1
ATOM 1392 O O . LEU A 1 169 ? 10.986 -7.218 30.272 1.00 20.13 169 LEU A O 1
ATOM 1397 N N . PHE A 1 170 ? 9.223 -8.612 30.444 1.00 16.21 170 PHE A N 1
ATOM 1398 C CA . PHE A 1 170 ? 8.795 -8.423 29.064 1.00 16.42 170 PHE A CA 1
ATOM 1399 C C . PHE A 1 170 ? 8.105 -7.081 28.816 1.00 16.84 170 PHE A C 1
ATOM 1400 O O . PHE A 1 170 ? 7.128 -6.795 29.492 1.00 18.39 170 PHE A O 1
ATOM 1408 N N . PRO A 1 171 ? 8.623 -6.300 27.862 1.00 19.83 171 PRO A N 1
ATOM 1409 C CA . PRO A 1 171 ? 7.881 -5.142 27.423 1.00 21.71 171 PRO A CA 1
ATOM 1410 C C . PRO A 1 171 ? 6.609 -5.617 26.726 1.00 19.54 171 PRO A C 1
ATOM 1411 O O . PRO A 1 171 ? 6.467 -6.786 26.387 1.00 18.08 171 PRO A O 1
ATOM 1415 N N . PRO A 1 172 ? 5.635 -4.726 26.554 1.00 19.12 172 PRO A N 1
ATOM 1416 C CA . PRO A 1 172 ? 4.324 -5.176 26.078 1.00 18.40 172 PRO A CA 1
ATOM 1417 C C . PRO A 1 172 ? 4.292 -6.021 24.810 1.00 18.53 172 PRO A C 1
ATOM 1418 O O . PRO A 1 172 ? 3.641 -7.089 24.839 1.00 18.03 172 PRO A O 1
ATOM 1422 N N . ALA A 1 173 ? 4.956 -5.668 23.717 1.00 19.66 173 ALA A N 1
ATOM 1423 C CA . ALA A 1 173 ? 4.850 -6.551 22.555 1.00 18.90 173 ALA A CA 1
ATOM 1424 C C . ALA A 1 173 ? 5.415 -7.926 22.851 1.00 18.53 173 ALA A C 1
ATOM 1425 O O . ALA A 1 173 ? 4.859 -8.909 22.398 1.00 19.22 173 ALA A O 1
ATOM 1427 N N . GLU A 1 174 ? 6.511 -7.977 23.579 1.00 18.96 174 GLU A N 1
ATOM 1428 C CA . GLU A 1 174 ? 7.107 -9.281 23.849 1.00 20.08 174 GLU A CA 1
ATOM 1429 C C . GLU A 1 174 ? 6.247 -10.073 24.811 1.00 18.31 174 GLU A C 1
ATOM 1430 O O . GLU A 1 174 ? 6.159 -11.290 24.738 1.00 19.00 174 GLU A O 1
ATOM 1436 N N . ALA A 1 175 ? 5.598 -9.385 25.734 1.00 17.12 175 ALA A N 1
ATOM 1437 C CA . ALA A 1 175 ? 4.752 -10.028 26.721 1.00 15.03 175 ALA A CA 1
ATOM 1438 C C . ALA A 1 175 ? 3.578 -10.680 26.024 1.00 16.18 175 ALA A C 1
ATOM 1439 O O . ALA A 1 175 ? 3.114 -11.769 26.335 1.00 15.54 175 ALA A O 1
ATOM 1441 N N . LEU A 1 176 ? 3.025 -9.994 25.046 1.00 16.15 176 LEU A N 1
ATOM 1442 C CA . LEU A 1 176 ? 1.934 -10.546 24.231 1.00 15.60 176 LEU A CA 1
ATOM 1443 C C . LEU A 1 176 ? 2.403 -11.755 23.433 1.00 16.36 176 LEU A C 1
ATOM 1444 O O . LEU A 1 176 ? 1.748 -12.792 23.367 1.00 16.83 176 LEU A O 1
ATOM 1449 N N . GLN A 1 177 ? 3.577 -11.598 22.807 1.00 17.41 177 GLN A N 1
ATOM 1450 C CA . GLN A 1 177 ? 4.085 -12.704 21.987 1.00 17.79 177 GLN A CA 1
ATOM 1451 C C . GLN A 1 177 ? 4.353 -13.944 22.807 1.00 16.63 177 GLN A C 1
ATOM 1452 O O . GLN A 1 177 ? 4.068 -15.042 22.326 1.00 19.13 177 GLN A O 1
ATOM 1458 N N . VAL A 1 178 ? 4.922 -13.805 23.999 1.00 16.89 178 VAL A N 1
ATOM 1459 C CA . VAL A 1 178 ? 5.234 -14.999 24.809 1.00 16.67 178 VAL A CA 1
ATOM 1460 C C . VAL A 1 178 ? 3.983 -15.556 25.455 1.00 15.66 178 VAL A C 1
ATOM 1461 O O . VAL A 1 178 ? 3.954 -16.676 25.935 1.00 16.73 178 VAL A O 1
ATOM 1465 N N . GLY A 1 179 ? 2.931 -14.735 25.551 1.00 15.11 179 GLY A N 1
ATOM 1466 C CA . GLY A 1 179 ? 1.666 -15.212 26.075 1.00 14.34 179 GLY A CA 1
ATOM 1467 C C . GLY A 1 179 ? 1.447 -14.940 27.554 1.00 13.31 179 GLY A C 1
ATOM 1468 O O . GLY A 1 179 ? 0.530 -15.460 28.172 1.00 14.14 179 GLY A O 1
ATOM 1469 N N . ILE A 1 180 ? 2.285 -14.117 28.167 1.00 14.16 180 ILE A N 1
ATOM 1470 C CA . ILE A 1 180 ? 2.162 -13.814 29.614 1.00 13.84 180 ILE A CA 1
ATOM 1471 C C . ILE A 1 180 ? 1.016 -12.849 29.854 1.00 13.97 180 ILE A C 1
ATOM 1472 O O . ILE A 1 180 ? 0.503 -12.827 30.978 1.00 13.73 180 ILE A O 1
ATOM 1477 N N . VAL A 1 181 ? 0.630 -12.086 28.837 1.00 12.87 181 VAL A N 1
ATOM 1478 C CA . VAL A 1 181 ? -0.603 -11.350 28.863 1.00 11.90 181 VAL A CA 1
ATOM 1479 C C . VAL A 1 181 ? -1.425 -11.761 27.629 1.00 13.65 181 VAL A C 1
ATOM 1480 O O . VAL A 1 181 ? -0.870 -12.327 26.682 1.00 14.83 181 VAL A O 1
ATOM 1484 N N . ASP A 1 182 ? -2.718 -11.465 27.711 1.00 13.66 182 ASP A N 1
ATOM 1485 C CA . ASP A 1 182 ? -3.684 -11.878 26.658 1.00 13.39 182 ASP A CA 1
ATOM 1486 C C . ASP A 1 182 ? -3.970 -10.816 25.611 1.00 13.83 182 ASP A C 1
ATOM 1487 O O . ASP A 1 182 ? -4.260 -11.196 24.460 1.00 16.78 182 ASP A O 1
ATOM 1492 N N . GLN A 1 183 ? -3.878 -9.574 26.004 1.00 14.70 183 GLN A N 1
ATOM 1493 C CA . GLN A 1 183 ? -4.077 -8.451 25.119 1.00 15.11 183 GLN A CA 1
ATOM 1494 C C . GLN A 1 183 ? -3.153 -7.313 25.594 1.00 15.49 183 GLN A C 1
ATOM 1495 O O . GLN A 1 183 ? -2.958 -7.149 26.785 1.00 15.92 183 GLN A O 1
ATOM 1501 N N . VAL A 1 184 ? -2.703 -6.578 24.582 1.00 16.08 184 VAL A N 1
ATOM 1502 C CA . VAL A 1 184 ? -2.032 -5.305 24.766 1.00 16.43 184 VAL A CA 1
ATOM 1503 C C . VAL A 1 184 ? -2.857 -4.219 24.049 1.00 16.41 184 VAL A C 1
ATOM 1504 O O . VAL A 1 184 ? -3.162 -4.409 22.863 1.00 19.98 184 VAL A O 1
ATOM 1508 N N . VAL A 1 185 ? -3.213 -3.182 24.763 1.00 16.81 185 VAL A N 1
ATOM 1509 C CA . VAL A 1 185 ? -4.060 -2.116 24.232 1.00 17.41 185 VAL A CA 1
ATOM 1510 C C . VAL A 1 185 ? -3.498 -0.772 24.645 1.00 19.14 185 VAL A C 1
ATOM 1511 O O . VAL A 1 185 ? -2.741 -0.685 25.599 1.00 21.14 185 VAL A O 1
ATOM 1515 N N . PRO A 1 186 ? -3.865 0.251 23.884 1.00 20.87 186 PRO A N 1
ATOM 1516 C CA . PRO A 1 186 ? -3.406 1.599 24.255 1.00 22.25 186 PRO A CA 1
ATOM 1517 C C . PRO A 1 186 ? -3.792 1.871 25.699 1.00 21.58 186 PRO A C 1
ATOM 1518 O O . PRO A 1 186 ? -4.822 1.382 26.176 1.00 21.77 186 PRO A O 1
ATOM 1522 N N . GLU A 1 187 ? -2.942 2.601 26.397 1.00 23.17 187 GLU A N 1
ATOM 1523 C CA . GLU A 1 187 ? -3.098 2.799 27.827 1.00 22.80 187 GLU A CA 1
ATOM 1524 C C . GLU A 1 187 ? -4.482 3.321 28.203 1.00 21.92 187 GLU A C 1
ATOM 1525 O O . GLU A 1 187 ? -5.063 2.894 29.197 1.00 24.50 187 GLU A O 1
ATOM 1536 N N . GLU A 1 188 ? -5.025 4.252 27.435 1.00 24.97 188 GLU A N 1
ATOM 1537 C CA . GLU A 1 188 ? -6.338 4.810 27.612 1.00 28.03 188 GLU A CA 1
ATOM 1538 C C . GLU A 1 188 ? -7.457 3.828 27.349 1.00 26.96 188 GLU A C 1
ATOM 1539 O O . GLU A 1 188 ? -8.628 4.131 27.659 1.00 31.63 188 GLU A O 1
ATOM 1545 N N . GLN A 1 189 ? -7.142 2.655 26.820 1.00 22.09 189 GLN A N 1
ATOM 1546 C CA . GLN A 1 189 ? -8.193 1.666 26.623 1.00 20.47 189 GLN A CA 1
ATOM 1547 C C . GLN A 1 189 ? -8.118 0.481 27.562 1.00 19.10 189 GLN A C 1
ATOM 1548 O O . GLN A 1 189 ? -8.867 -0.491 27.386 1.00 20.29 189 GLN A O 1
ATOM 1559 N N . VAL A 1 190 ? -7.244 0.487 28.545 1.00 19.03 190 VAL A N 1
ATOM 1560 C CA . VAL A 1 190 ? -7.126 -0.719 29.379 1.00 17.78 190 VAL A CA 1
ATOM 1561 C C . VAL A 1 190 ? -8.364 -0.982 30.167 1.00 20.07 190 VAL A C 1
ATOM 1562 O O . VAL A 1 190 ? -8.770 -2.158 30.257 1.00 19.96 190 VAL A O 1
ATOM 1569 N N . GLN A 1 191 ? -9.020 0.028 30.734 1.00 19.94 191 GLN A N 1
ATOM 1570 C CA . GLN A 1 191 ? -10.175 -0.249 31.580 1.00 20.56 191 GLN A CA 1
ATOM 1571 C C . GLN A 1 191 ? -11.370 -0.635 30.732 1.00 18.52 191 GLN A C 1
ATOM 1572 O O . GLN A 1 191 ? -12.131 -1.545 31.110 1.00 19.62 191 GLN A O 1
ATOM 1578 N N . SER A 1 192 ? -11.544 -0.041 29.546 1.00 18.42 192 SER A N 1
ATOM 1579 C CA . SER A 1 192 ? -12.657 -0.457 28.706 1.00 18.11 192 SER A CA 1
ATOM 1580 C C . SER A 1 192 ? -12.474 -1.877 28.219 1.00 17.19 192 SER A C 1
ATOM 1581 O O . SER A 1 192 ? -13.407 -2.659 28.118 1.00 18.08 192 SER A O 1
ATOM 1584 N N . THR A 1 193 ? -11.261 -2.276 27.900 1.00 16.65 193 THR A N 1
ATOM 1585 C CA . THR A 1 193 ? -10.969 -3.643 27.450 1.00 16.09 193 THR A CA 1
ATOM 1586 C C . THR A 1 193 ? -11.259 -4.617 28.570 1.00 17.43 193 THR A C 1
ATOM 1587 O O . THR A 1 193 ? -11.808 -5.697 28.349 1.00 17.40 193 THR A O 1
ATOM 1591 N N . ALA A 1 194 ? -10.918 -4.250 29.810 1.00 16.84 194 ALA A N 1
ATOM 1592 C CA . ALA A 1 194 ? -11.190 -5.111 30.945 1.00 16.76 194 ALA A CA 1
ATOM 1593 C C . ALA A 1 194 ? -12.693 -5.252 31.180 1.00 16.74 194 ALA A C 1
ATOM 1594 O O . ALA A 1 194 ? -13.174 -6.341 31.510 1.00 17.41 194 ALA A O 1
ATOM 1596 N N . LEU A 1 195 ? -13.457 -4.206 30.933 1.00 17.84 195 LEU A N 1
ATOM 1597 C CA . LEU A 1 195 ? -14.912 -4.294 31.003 1.00 17.00 195 LEU A CA 1
ATOM 1598 C C . LEU A 1 195 ? -15.496 -5.217 29.942 1.00 16.24 195 LEU A C 1
ATOM 1599 O O . LEU A 1 195 ? -16.378 -6.043 30.193 1.00 17.62 195 LEU A O 1
ATOM 1608 N N . SER A 1 196 ? -14.998 -5.095 28.698 1.00 16.38 196 SER A N 1
ATOM 1609 C CA . SER A 1 196 ? -15.443 -5.976 27.648 1.00 17.25 196 SER A CA 1
ATOM 1610 C C . SER A 1 196 ? -15.098 -7.440 27.959 1.00 18.02 196 SER A C 1
ATOM 1611 O O . SER A 1 196 ? -15.964 -8.335 27.792 1.00 18.87 196 SER A O 1
ATOM 1616 N N . ALA A 1 197 ? -13.890 -7.652 28.468 1.00 19.78 197 ALA A N 1
ATOM 1617 C CA . ALA A 1 197 ? -13.482 -9.000 28.826 1.00 21.43 197 ALA A CA 1
ATOM 1618 C C . ALA A 1 197 ? -14.363 -9.551 29.921 1.00 22.04 197 ALA A C 1
ATOM 1619 O O . ALA A 1 197 ? -14.869 -10.683 29.858 1.00 24.95 197 ALA A O 1
ATOM 1621 N N . ILE A 1 198 ? -14.555 -8.778 30.992 1.00 20.45 198 ILE A N 1
ATOM 1622 C CA . ILE A 1 198 ? -15.326 -9.389 32.074 1.00 23.94 198 ILE A CA 1
ATOM 1623 C C . ILE A 1 198 ? -16.781 -9.598 31.704 1.00 19.50 198 ILE A C 1
ATOM 1624 O O . ILE A 1 198 ? -17.389 -10.545 32.221 1.00 22.35 198 ILE A O 1
ATOM 1629 N N . ALA A 1 199 ? -17.352 -8.783 30.817 1.00 17.77 199 ALA A N 1
ATOM 1630 C CA . ALA A 1 199 ? -18.703 -9.029 30.360 1.00 18.24 199 ALA A CA 1
ATOM 1631 C C . ALA A 1 199 ? -18.802 -10.426 29.765 1.00 17.63 199 ALA A C 1
ATOM 1632 O O . ALA A 1 199 ? -19.755 -11.161 30.005 1.00 17.23 199 ALA A O 1
ATOM 1634 N N . GLN A 1 200 ? -17.778 -10.785 28.968 1.00 16.97 200 GLN A N 1
ATOM 1635 C CA . GLN A 1 200 ? -17.792 -12.070 28.276 1.00 17.91 200 GLN A CA 1
ATOM 1636 C C . GLN A 1 200 ? -17.649 -13.226 29.246 1.00 17.52 200 GLN A C 1
ATOM 1637 O O . GLN A 1 200 ? -18.331 -14.244 29.142 1.00 17.57 200 GLN A O 1
ATOM 1643 N N . TRP A 1 201 ? -16.738 -13.087 30.186 1.00 15.44 201 TRP A N 1
ATOM 1644 C CA . TRP A 1 201 ? -16.486 -14.167 31.133 1.00 15.74 201 TRP A CA 1
ATOM 1645 C C . TRP A 1 201 ? -17.628 -14.351 32.090 1.00 16.24 201 TRP A C 1
ATOM 1646 O O . TRP A 1 201 ? -18.020 -15.429 32.547 1.00 17.09 201 TRP A O 1
ATOM 1657 N N . MET A 1 202 ? -18.292 -13.243 32.504 1.00 15.28 202 MET A N 1
ATOM 1658 C CA . MET A 1 202 ? -19.392 -13.322 33.444 1.00 17.09 202 MET A CA 1
ATOM 1659 C C . MET A 1 202 ? -20.649 -13.913 32.835 1.00 16.77 202 MET A C 1
ATOM 1660 O O . MET A 1 202 ? -21.548 -14.382 33.534 1.00 18.26 202 MET A O 1
ATOM 1669 N N . ALA A 1 203 ? -20.714 -13.904 31.500 1.00 16.61 203 ALA A N 1
ATOM 1670 C CA . ALA A 1 203 ? -21.898 -14.424 30.814 1.00 17.93 203 ALA A CA 1
ATOM 1671 C C . ALA A 1 203 ? -21.965 -15.943 30.820 1.00 17.62 203 ALA A C 1
ATOM 1672 O O . ALA A 1 203 ? -23.023 -16.521 30.543 1.00 18.90 203 ALA A O 1
ATOM 1674 N N . ILE A 1 204 ? -20.835 -16.610 31.075 1.00 16.39 204 ILE A N 1
ATOM 1675 C CA . ILE A 1 204 ? -20.827 -18.065 31.115 1.00 16.51 204 ILE A CA 1
ATOM 1676 C C . ILE A 1 204 ? -21.645 -18.541 32.299 1.00 16.87 204 ILE A C 1
ATOM 1677 O O . ILE A 1 204 ? -21.563 -17.942 33.389 1.00 18.35 204 ILE A O 1
ATOM 1682 N N . PRO A 1 205 ? -22.461 -19.576 32.161 1.00 18.79 205 PRO A N 1
ATOM 1683 C CA . PRO A 1 205 ? -23.120 -20.178 33.336 1.00 18.96 205 PRO A CA 1
ATOM 1684 C C . PRO A 1 205 ? -22.127 -20.431 34.454 1.00 18.79 205 PRO A C 1
ATOM 1685 O O . PRO A 1 205 ? -21.080 -21.040 34.286 1.00 17.57 205 PRO A O 1
ATOM 1689 N N . ASP A 1 206 ? -22.496 -19.857 35.612 1.00 20.25 206 ASP A N 1
ATOM 1690 C CA . ASP A 1 206 ? -21.498 -19.647 36.646 1.00 20.64 206 ASP A CA 1
ATOM 1691 C C . ASP A 1 206 ? -20.941 -20.931 37.272 1.00 19.55 206 ASP A C 1
ATOM 1692 O O . ASP A 1 206 ? -19.718 -21.068 37.386 1.00 18.47 206 ASP A O 1
ATOM 1697 N N . HIS A 1 207 ? -21.831 -21.826 37.657 1.00 21.34 207 HIS A N 1
ATOM 1698 C CA . HIS A 1 207 ? -21.298 -23.045 38.245 1.00 21.36 207 HIS A CA 1
ATOM 1699 C C . HIS A 1 207 ? -20.417 -23.812 37.275 1.00 20.47 207 HIS A C 1
ATOM 1700 O O . HIS A 1 207 ? -19.354 -24.315 37.650 1.00 19.25 207 HIS A O 1
ATOM 1707 N N . ALA A 1 208 ? -20.817 -23.936 36.018 1.00 19.59 208 ALA A N 1
ATOM 1708 C CA . ALA A 1 208 ? -19.981 -24.687 35.061 1.00 18.02 208 ALA A CA 1
ATOM 1709 C C . ALA A 1 208 ? -18.634 -24.027 34.863 1.00 16.28 208 ALA A C 1
ATOM 1710 O O . ALA A 1 208 ? -17.592 -24.677 34.783 1.00 16.17 208 ALA A O 1
ATOM 1712 N N . ARG A 1 209 ? -18.627 -22.689 34.773 1.00 15.86 209 ARG A N 1
ATOM 1713 C CA . ARG A 1 209 ? -17.353 -21.983 34.694 1.00 15.11 209 ARG A CA 1
ATOM 1714 C C . ARG A 1 209 ? -16.480 -22.283 35.912 1.00 15.68 209 ARG A C 1
ATOM 1715 O O . ARG A 1 209 ? -15.293 -22.578 35.783 1.00 15.01 209 ARG A O 1
ATOM 1723 N N . GLN A 1 210 ? -17.078 -22.180 37.109 1.00 16.32 210 GLN A N 1
ATOM 1724 C CA . GLN A 1 210 ? -16.311 -22.407 38.337 1.00 18.15 210 GLN A CA 1
ATOM 1725 C C . GLN A 1 210 ? -15.742 -23.814 38.373 1.00 17.23 210 GLN A C 1
ATOM 1726 O O . GLN A 1 210 ? -14.599 -23.981 38.793 1.00 18.42 210 GLN A O 1
ATOM 1732 N N . LEU A 1 211 ? -16.554 -24.818 38.010 1.00 17.46 211 LEU A N 1
ATOM 1733 C CA . LEU A 1 211 ? -16.077 -26.195 38.048 1.00 16.74 211 LEU A CA 1
ATOM 1734 C C . LEU A 1 211 ? -14.929 -26.407 37.071 1.00 16.76 211 LEU A C 1
ATOM 1735 O O . LEU A 1 211 ? -13.972 -27.139 37.348 1.00 17.13 211 LEU A O 1
ATOM 1740 N N . THR A 1 212 ? -15.049 -25.741 35.922 1.00 16.17 212 THR A N 1
ATOM 1741 C CA . THR A 1 212 ? -14.020 -25.875 34.905 1.00 15.80 212 THR A CA 1
ATOM 1742 C C . THR A 1 212 ? -12.714 -25.256 35.358 1.00 15.40 212 THR A C 1
ATOM 1743 O O . THR A 1 212 ? -11.654 -25.852 35.216 1.00 15.85 212 THR A O 1
ATOM 1747 N N . LYS A 1 213 ? -12.794 -24.059 35.927 1.00 15.50 213 LYS A N 1
ATOM 1748 C CA . LYS A 1 213 ? -11.630 -23.367 36.473 1.00 16.60 213 LYS A CA 1
ATOM 1749 C C . LYS A 1 213 ? -10.941 -24.230 37.522 1.00 15.79 213 LYS A C 1
ATOM 1750 O O . LYS A 1 213 ? -9.718 -24.408 37.518 1.00 16.11 213 LYS A O 1
ATOM 1756 N N . ALA A 1 214 ? -11.726 -24.798 38.420 1.00 16.60 214 ALA A N 1
ATOM 1757 C CA . ALA A 1 214 ? -11.184 -25.618 39.501 1.00 17.33 214 ALA A CA 1
ATOM 1758 C C . ALA A 1 214 ? -10.516 -26.838 38.943 1.00 17.80 214 ALA A C 1
ATOM 1759 O O . ALA A 1 214 ? -9.418 -27.256 39.359 1.00 17.98 214 ALA A O 1
ATOM 1761 N N . MET A 1 215 ? -11.088 -27.487 37.958 1.00 16.83 215 MET A N 1
ATOM 1762 C CA . MET A 1 215 ? -10.441 -28.672 37.377 1.00 19.07 215 MET A CA 1
ATOM 1763 C C . MET A 1 215 ? -9.102 -28.358 36.765 1.00 18.39 215 MET A C 1
ATOM 1764 O O . MET A 1 215 ? -8.152 -29.152 36.766 1.00 21.00 215 MET A O 1
ATOM 1773 N N . MET A 1 216 ? -8.902 -27.185 36.175 1.00 16.30 216 MET A N 1
ATOM 1774 C CA . MET A 1 216 ? -7.721 -26.722 35.537 1.00 15.33 216 MET A CA 1
ATOM 1775 C C . MET A 1 216 ? -6.605 -26.351 36.546 1.00 16.48 216 MET A C 1
ATOM 1776 O O . MET A 1 216 ? -5.433 -26.422 36.217 1.00 17.98 216 MET A O 1
ATOM 1785 N N . ARG A 1 217 ? -7.007 -25.909 37.721 1.00 15.20 217 ARG A N 1
ATOM 1786 C CA . ARG A 1 217 ? -6.048 -25.325 38.660 1.00 14.96 217 ARG A CA 1
ATOM 1787 C C . ARG A 1 217 ? -5.819 -26.177 39.896 1.00 15.15 217 ARG A C 1
ATOM 1788 O O . ARG A 1 217 ? -4.898 -25.888 40.655 1.00 15.98 217 ARG A O 1
ATOM 1796 N N . LYS A 1 218 ? -6.629 -27.177 40.161 1.00 18.65 218 LYS A N 1
ATOM 1797 C CA . LYS A 1 218 ? -6.515 -27.887 41.442 1.00 20.20 218 LYS A CA 1
ATOM 1798 C C . LYS A 1 218 ? -5.169 -28.568 41.593 1.00 20.15 218 LYS A C 1
ATOM 1799 O O . LYS A 1 218 ? -4.688 -28.488 42.764 1.00 21.32 218 LYS A O 1
ATOM 1805 N N . ALA A 1 219 ? -4.603 -29.157 40.565 1.00 19.55 219 ALA A N 1
ATOM 1806 C CA . ALA A 1 219 ? -3.323 -29.869 40.799 1.00 19.52 219 ALA A CA 1
ATOM 1807 C C . ALA A 1 219 ? -2.256 -28.861 41.202 1.00 18.76 219 ALA A C 1
ATOM 1808 O O . ALA A 1 219 ? -1.434 -29.111 42.083 1.00 18.53 219 ALA A O 1
ATOM 1810 N N . THR A 1 220 ? -2.264 -27.677 40.596 1.00 18.18 220 THR A N 1
ATOM 1811 C CA . THR A 1 220 ? -1.221 -26.681 40.912 1.00 15.39 220 THR A CA 1
ATOM 1812 C C . THR A 1 220 ? -1.392 -26.138 42.305 1.00 14.65 220 THR A C 1
ATOM 1813 O O . THR A 1 220 ? -0.445 -26.038 43.108 1.00 16.83 220 THR A O 1
ATOM 1817 N N . ALA A 1 221 ? -2.651 -25.826 42.685 1.00 15.30 221 ALA A N 1
ATOM 1818 C CA . ALA A 1 221 ? -2.931 -25.305 44.018 1.00 16.18 221 ALA A CA 1
ATOM 1819 C C . ALA A 1 221 ? -2.602 -26.372 45.072 1.00 16.30 221 ALA A C 1
ATOM 1820 O O . ALA A 1 221 ? -2.035 -26.023 46.105 1.00 19.71 221 ALA A O 1
ATOM 1822 N N . SER A 1 222 ? -2.900 -27.628 44.776 1.00 18.34 222 SER A N 1
ATOM 1823 C CA . SER A 1 222 ? -2.717 -28.690 45.751 1.00 20.00 222 SER A CA 1
ATOM 1824 C C . SER A 1 222 ? -1.260 -28.845 46.138 1.00 19.62 222 SER A C 1
ATOM 1825 O O . SER A 1 222 ? -0.942 -29.219 47.245 1.00 21.32 222 SER A O 1
ATOM 1828 N N . ARG A 1 223 ? -0.375 -28.601 45.170 1.00 17.85 223 ARG A N 1
ATOM 1829 C CA . ARG A 1 223 ? 1.047 -28.774 45.366 1.00 19.80 223 ARG A CA 1
ATOM 1830 C C . ARG A 1 223 ? 1.491 -27.803 46.499 1.00 19.51 223 ARG A C 1
ATOM 1831 O O . ARG A 1 223 ? 2.317 -28.175 47.322 1.00 24.35 223 ARG A O 1
ATOM 1839 N N . LEU A 1 224 ? 0.933 -26.589 46.544 1.00 18.24 224 LEU A N 1
ATOM 1840 C CA . LEU A 1 224 ? 1.217 -25.696 47.649 1.00 17.90 224 LEU A CA 1
ATOM 1841 C C . LEU A 1 224 ? 0.394 -26.099 48.852 1.00 20.60 224 LEU A C 1
ATOM 1842 O O . LEU A 1 224 ? 1.045 -26.126 49.925 1.00 22.32 224 LEU A O 1
ATOM 1847 N N . VAL A 1 225 ? -0.892 -26.381 48.779 1.00 19.89 225 VAL A N 1
ATOM 1848 C CA . VAL A 1 225 ? -1.649 -26.678 50.014 1.00 22.22 225 VAL A CA 1
ATOM 1849 C C . VAL A 1 225 ? -0.991 -27.813 50.782 1.00 25.08 225 VAL A C 1
ATOM 1850 O O . VAL A 1 225 ? -0.798 -27.785 52.006 1.00 29.21 225 VAL A O 1
ATOM 1854 N N . THR A 1 226 ? -0.534 -28.873 50.088 1.00 24.62 226 THR A N 1
ATOM 1855 C CA . THR A 1 226 ? 0.014 -30.011 50.826 1.00 26.97 226 THR A CA 1
ATOM 1856 C C . THR A 1 226 ? 1.407 -29.833 51.386 1.00 28.36 226 THR A C 1
ATOM 1857 O O . THR A 1 226 ? 1.838 -30.625 52.214 1.00 31.66 226 THR A O 1
ATOM 1861 N N . GLN A 1 227 ? 2.148 -28.815 50.996 1.00 26.38 227 GLN A N 1
ATOM 1862 C CA . GLN A 1 227 ? 3.500 -28.507 51.434 1.00 28.59 227 GLN A CA 1
ATOM 1863 C C . GLN A 1 227 ? 3.630 -27.129 52.040 1.00 26.28 227 GLN A C 1
ATOM 1864 O O . GLN A 1 227 ? 4.688 -26.537 52.045 1.00 26.45 227 GLN A O 1
ATOM 1870 N N . ARG A 1 228 ? 2.499 -26.580 52.508 1.00 24.89 228 ARG A N 1
ATOM 1871 C CA . ARG A 1 228 ? 2.526 -25.155 52.817 1.00 26.38 228 ARG A CA 1
ATOM 1872 C C . ARG A 1 228 ? 3.427 -24.799 53.980 1.00 28.80 228 ARG A C 1
ATOM 1873 O O . ARG A 1 228 ? 4.095 -23.764 53.937 1.00 29.00 228 ARG A O 1
ATOM 1881 N N . ASP A 1 229 ? 3.419 -25.646 55.008 1.00 29.41 229 ASP A N 1
ATOM 1882 C CA . ASP A 1 229 ? 4.226 -25.311 56.162 1.00 31.39 229 ASP A CA 1
ATOM 1883 C C . ASP A 1 229 ? 5.703 -25.438 55.805 1.00 30.48 229 ASP A C 1
ATOM 1884 O O . ASP A 1 229 ? 6.526 -24.651 56.256 1.00 31.08 229 ASP A O 1
ATOM 1889 N N . ALA A 1 230 ? 5.972 -26.504 55.028 1.00 30.14 230 ALA A N 1
ATOM 1890 C CA . ALA A 1 230 ? 7.354 -26.718 54.607 1.00 30.25 230 ALA A CA 1
ATOM 1891 C C . ALA A 1 230 ? 7.817 -25.526 53.781 1.00 28.39 230 ALA A C 1
ATOM 1892 O O . ALA A 1 230 ? 8.962 -25.099 53.879 1.00 30.61 230 ALA A O 1
ATOM 1894 N N . ASP A 1 231 ? 6.886 -24.999 52.975 1.00 26.08 231 ASP A N 1
ATOM 1895 C CA . ASP A 1 231 ? 7.276 -23.835 52.148 1.00 23.70 231 ASP A CA 1
ATOM 1896 C C . ASP A 1 231 ? 7.504 -22.612 53.011 1.00 24.51 231 ASP A C 1
ATOM 1897 O O . ASP A 1 231 ? 8.444 -21.859 52.735 1.00 25.69 231 ASP A O 1
ATOM 1902 N N . VAL A 1 232 ? 6.704 -22.425 54.051 1.00 25.82 232 VAL A N 1
ATOM 1903 C CA . VAL A 1 232 ? 7.019 -21.295 54.942 1.00 27.22 232 VAL A CA 1
ATOM 1904 C C . VAL A 1 232 ? 8.401 -21.490 55.573 1.00 29.61 232 VAL A C 1
ATOM 1905 O O . VAL A 1 232 ? 9.183 -20.536 55.624 1.00 33.13 232 VAL A O 1
ATOM 1909 N N . GLN A 1 233 ? 8.690 -22.709 56.044 1.00 32.91 233 GLN A N 1
ATOM 1910 C CA . GLN A 1 233 ? 9.967 -22.918 56.739 1.00 38.38 233 GLN A CA 1
ATOM 1911 C C . GLN A 1 233 ? 11.144 -22.664 55.804 1.00 37.92 233 GLN A C 1
ATOM 1912 O O . GLN A 1 233 ? 12.155 -22.156 56.237 1.00 40.51 233 GLN A O 1
ATOM 1918 N N . ASN A 1 234 ? 10.907 -23.027 54.528 1.00 35.51 234 ASN A N 1
ATOM 1919 C CA . ASN A 1 234 ? 11.944 -22.831 53.517 1.00 36.80 234 ASN A CA 1
ATOM 1920 C C . ASN A 1 234 ? 12.221 -21.341 53.372 1.00 36.93 234 ASN A C 1
ATOM 1921 O O . ASN A 1 234 ? 13.359 -20.886 53.296 1.00 40.72 234 ASN A O 1
ATOM 1926 N N . PHE A 1 235 ? 11.152 -20.535 53.330 1.00 34.71 235 PHE A N 1
ATOM 1927 C CA . PHE A 1 235 ? 11.330 -19.100 53.214 1.00 35.51 235 PHE A CA 1
ATOM 1928 C C . PHE A 1 235 ? 12.047 -18.560 54.447 1.00 40.68 235 PHE A C 1
ATOM 1929 O O . PHE A 1 235 ? 12.960 -17.750 54.489 1.00 40.11 235 PHE A O 1
ATOM 1937 N N . VAL A 1 236 ? 11.543 -18.991 55.595 1.00 40.20 236 VAL A N 1
ATOM 1938 C CA . VAL A 1 236 ? 12.028 -18.457 56.860 1.00 42.62 236 VAL A CA 1
ATOM 1939 C C . VAL A 1 236 ? 13.500 -18.745 57.063 1.00 43.14 236 VAL A C 1
ATOM 1940 O O . VAL A 1 236 ? 14.306 -17.942 57.518 1.00 46.31 236 VAL A O 1
ATOM 1944 N N . SER A 1 237 ? 13.827 -20.007 56.746 1.00 42.55 237 SER A N 1
ATOM 1945 C CA . SER A 1 237 ? 15.224 -20.379 56.955 1.00 43.85 237 SER A CA 1
ATOM 1946 C C . SER A 1 237 ? 16.115 -19.509 56.076 1.00 43.02 237 SER A C 1
ATOM 1947 O O . SER A 1 237 ? 17.244 -19.190 56.408 1.00 43.73 237 SER A O 1
ATOM 1952 N N . PHE A 1 238 ? 15.558 -19.144 54.930 1.00 38.60 238 PHE A N 1
ATOM 1953 C CA . PHE A 1 238 ? 16.410 -18.507 53.924 1.00 36.47 238 PHE A CA 1
ATOM 1954 C C . PHE A 1 238 ? 16.709 -17.069 54.247 1.00 38.38 238 PHE A C 1
ATOM 1955 O O . PHE A 1 238 ? 17.704 -16.410 54.334 1.00 38.34 238 PHE A O 1
ATOM 1963 N N . ILE A 1 239 ? 15.575 -16.412 54.414 1.00 36.40 239 ILE A N 1
ATOM 1964 C CA . ILE A 1 239 ? 15.626 -14.983 54.797 1.00 37.04 239 ILE A CA 1
ATOM 1965 C C . ILE A 1 239 ? 16.009 -14.774 56.254 1.00 33.64 239 ILE A C 1
ATOM 1966 O O . ILE A 1 239 ? 16.365 -13.613 56.560 1.00 49.60 239 ILE A O 1
ATOM 1971 N N . SER A 1 240 ? 15.971 -15.753 57.168 1.00 30.54 240 SER A N 1
ATOM 1972 C CA . SER A 1 240 ? 16.353 -15.554 58.559 1.00 33.07 240 SER A CA 1
ATOM 1973 C C . SER A 1 240 ? 17.857 -15.599 58.550 1.00 31.99 240 SER A C 1
ATOM 1974 O O . SER A 1 240 ? 18.459 -15.263 59.597 1.00 35.91 240 SER A O 1
ATOM 1977 N N . LYS A 1 241 ? 18.483 -15.957 57.466 1.00 32.47 241 LYS A N 1
ATOM 1978 C CA . LYS A 1 241 ? 19.947 -15.987 57.513 1.00 32.87 241 LYS A CA 1
ATOM 1979 C C . LYS A 1 241 ? 20.592 -14.664 57.830 1.00 32.78 241 LYS A C 1
ATOM 1980 O O . LYS A 1 241 ? 20.246 -13.668 57.212 1.00 33.65 241 LYS A O 1
ATOM 1986 N N . ASP A 1 242 ? 21.634 -14.633 58.671 1.00 40.21 242 ASP A N 1
ATOM 1987 C CA . ASP A 1 242 ? 22.364 -13.378 58.826 1.00 35.58 242 ASP A CA 1
ATOM 1988 C C . ASP A 1 242 ? 22.911 -12.872 57.510 1.00 27.87 242 ASP A C 1
ATOM 1989 O O . ASP A 1 242 ? 22.887 -11.682 57.183 1.00 36.89 242 ASP A O 1
ATOM 1994 N N . SER A 1 243 ? 23.417 -13.803 56.695 1.00 27.23 243 SER A N 1
ATOM 1995 C CA . SER A 1 243 ? 23.949 -13.345 55.402 1.00 32.07 243 SER A CA 1
ATOM 1996 C C . SER A 1 243 ? 22.917 -12.877 54.391 1.00 43.31 243 SER A C 1
ATOM 1997 O O . SER A 1 243 ? 23.170 -12.052 53.491 1.00 37.38 243 SER A O 1
ATOM 2000 N N . ILE A 1 244 ? 21.703 -13.433 54.487 1.00 48.94 244 ILE A N 1
ATOM 2001 C CA . ILE A 1 244 ? 20.708 -12.939 53.500 1.00 53.68 244 ILE A CA 1
ATOM 2002 C C . ILE A 1 244 ? 20.157 -11.617 54.023 1.00 43.04 244 ILE A C 1
ATOM 2003 O O . ILE A 1 244 ? 19.952 -10.686 53.261 1.00 32.98 244 ILE A O 1
ATOM 2008 N N . GLN A 1 245 ? 19.937 -11.609 55.332 1.00 29.00 245 GLN A N 1
ATOM 2009 C CA . GLN A 1 245 ? 19.551 -10.365 56.006 1.00 33.75 245 GLN A CA 1
ATOM 2010 C C . GLN A 1 245 ? 20.512 -9.261 55.601 1.00 35.28 245 GLN A C 1
ATOM 2011 O O . GLN A 1 245 ? 20.173 -8.144 55.190 1.00 41.64 245 GLN A O 1
ATOM 2022 N N . LYS A 1 246 ? 21.813 -9.551 55.712 1.00 36.77 246 LYS A N 1
ATOM 2023 C CA . LYS A 1 246 ? 22.836 -8.635 55.233 1.00 42.50 246 LYS A CA 1
ATOM 2024 C C . LYS A 1 246 ? 22.582 -8.277 53.787 1.00 44.79 246 LYS A C 1
ATOM 2025 O O . LYS A 1 246 ? 22.698 -7.112 53.377 1.00 50.88 246 LYS A O 1
ATOM 2031 N N . SER A 1 247 ? 22.239 -9.265 52.935 1.00 47.39 247 SER A N 1
ATOM 2032 C CA . SER A 1 247 ? 22.183 -8.820 51.540 1.00 49.11 247 SER A CA 1
ATOM 2033 C C . SER A 1 247 ? 20.921 -8.026 51.229 1.00 50.60 247 SER A C 1
ATOM 2034 O O . SER A 1 247 ? 20.846 -7.249 50.267 1.00 36.17 247 SER A O 1
ATOM 2037 N N . LEU A 1 248 ? 19.884 -8.182 52.054 1.00 48.61 248 LEU A N 1
ATOM 2038 C CA . LEU A 1 248 ? 18.726 -7.304 51.926 1.00 47.17 248 LEU A CA 1
ATOM 2039 C C . LEU A 1 248 ? 19.199 -5.849 52.044 1.00 56.53 248 LEU A C 1
ATOM 2040 O O . LEU A 1 248 ? 18.636 -4.990 51.384 1.00 43.42 248 LEU A O 1
ATOM 2045 N N . GLN A 1 249 ? 20.210 -5.630 52.873 1.00 64.05 249 GLN A N 1
ATOM 2046 C CA . GLN A 1 249 ? 20.821 -4.328 53.120 1.00 66.41 249 GLN A CA 1
ATOM 2047 C C . GLN A 1 249 ? 21.320 -3.706 51.839 1.00 61.42 249 GLN A C 1
ATOM 2048 O O . GLN A 1 249 ? 21.428 -2.485 51.793 1.00 51.28 249 GLN A O 1
ATOM 2054 N N . MET A 1 250 ? 21.550 -4.487 50.793 1.00 58.96 250 MET A N 1
ATOM 2055 C CA . MET A 1 250 ? 21.174 -3.952 49.494 1.00 57.49 250 MET A CA 1
ATOM 2056 C C . MET A 1 250 ? 20.335 -4.975 48.722 1.00 63.56 250 MET A C 1
ATOM 2057 O O . MET A 1 250 ? 19.512 -4.601 47.876 1.00 68.62 250 MET A O 1
ATOM 2062 N N . GLN B 1 3 ? 42.333 -33.473 19.821 1.00 62.89 3 GLN B N 1
ATOM 2063 C CA . GLN B 1 3 ? 41.049 -33.792 20.446 1.00 44.19 3 GLN B CA 1
ATOM 2064 C C . GLN B 1 3 ? 39.978 -33.772 19.355 1.00 40.34 3 GLN B C 1
ATOM 2065 O O . GLN B 1 3 ? 40.041 -33.032 18.375 1.00 50.35 3 GLN B O 1
ATOM 2071 N N . ARG B 1 4 ? 38.969 -34.590 19.486 1.00 33.06 4 ARG B N 1
ATOM 2072 C CA . ARG B 1 4 ? 37.729 -34.465 18.780 1.00 32.49 4 ARG B CA 1
ATOM 2073 C C . ARG B 1 4 ? 36.866 -33.379 19.424 1.00 27.40 4 ARG B C 1
ATOM 2074 O O . ARG B 1 4 ? 35.832 -33.098 18.840 1.00 28.58 4 ARG B O 1
ATOM 2082 N N . VAL B 1 5 ? 37.250 -32.814 20.551 1.00 25.92 5 VAL B N 1
ATOM 2083 C CA . VAL B 1 5 ? 36.540 -31.658 21.115 1.00 26.44 5 VAL B CA 1
ATOM 2084 C C . VAL B 1 5 ? 37.531 -30.520 21.291 1.00 30.58 5 VAL B C 1
ATOM 2085 O O . VAL B 1 5 ? 38.416 -30.635 22.147 1.00 42.01 5 VAL B O 1
ATOM 2089 N N . LEU B 1 6 ? 37.431 -29.463 20.509 1.00 21.97 6 LEU B N 1
ATOM 2090 C CA . LEU B 1 6 ? 38.345 -28.347 20.565 1.00 23.84 6 LEU B CA 1
ATOM 2091 C C . LEU B 1 6 ? 37.732 -27.296 21.496 1.00 29.97 6 LEU B C 1
ATOM 2092 O O . LEU B 1 6 ? 36.629 -26.837 21.238 1.00 26.92 6 LEU B O 1
ATOM 2097 N N . VAL B 1 7 ? 38.384 -26.938 22.564 1.00 26.67 7 VAL B N 1
ATOM 2098 C CA . VAL B 1 7 ? 37.862 -25.911 23.453 1.00 26.32 7 VAL B CA 1
ATOM 2099 C C . VAL B 1 7 ? 38.673 -24.648 23.266 1.00 30.98 7 VAL B C 1
ATOM 2100 O O . VAL B 1 7 ? 39.925 -24.579 23.362 1.00 31.56 7 VAL B O 1
ATOM 2104 N N . GLU B 1 8 ? 37.966 -23.585 22.913 1.00 27.31 8 GLU B N 1
ATOM 2105 C CA . GLU B 1 8 ? 38.568 -22.275 22.727 1.00 24.70 8 GLU B CA 1
ATOM 2106 C C . GLU B 1 8 ? 38.142 -21.375 23.884 1.00 28.58 8 GLU B C 1
ATOM 2107 O O . GLU B 1 8 ? 37.001 -20.930 23.931 1.00 25.46 8 GLU B O 1
ATOM 2113 N N . PRO B 1 9 ? 38.996 -21.088 24.842 1.00 27.74 9 PRO B N 1
ATOM 2114 C CA . PRO B 1 9 ? 38.576 -20.366 26.030 1.00 28.42 9 PRO B CA 1
ATOM 2115 C C . PRO B 1 9 ? 38.766 -18.869 25.944 1.00 29.28 9 PRO B C 1
ATOM 2116 O O . PRO B 1 9 ? 39.706 -18.395 25.295 1.00 36.35 9 PRO B O 1
ATOM 2120 N N . ASP B 1 10 ? 37.856 -18.175 26.620 1.00 26.96 10 ASP B N 1
ATOM 2121 C CA . ASP B 1 10 ? 38.010 -16.732 26.867 1.00 25.55 10 ASP B CA 1
ATOM 2122 C C . ASP B 1 10 ? 37.712 -16.506 28.342 1.00 26.48 10 ASP B C 1
ATOM 2123 O O . ASP B 1 10 ? 36.636 -16.065 28.705 1.00 25.29 10 ASP B O 1
ATOM 2128 N N . ALA B 1 11 ? 38.687 -16.844 29.206 1.00 28.55 11 ALA B N 1
ATOM 2129 C CA . ALA B 1 11 ? 38.500 -16.750 30.638 1.00 28.98 11 ALA B CA 1
ATOM 2130 C C . ALA B 1 11 ? 38.075 -15.365 31.116 1.00 28.65 11 ALA B C 1
ATOM 2131 O O . ALA B 1 11 ? 37.260 -15.259 32.059 1.00 29.08 11 ALA B O 1
ATOM 2133 N N . GLY B 1 12 ? 38.646 -14.326 30.478 1.00 28.72 12 GLY B N 1
ATOM 2134 C CA . GLY B 1 12 ? 38.280 -12.952 30.885 1.00 28.81 12 GLY B CA 1
ATOM 2135 C C . GLY B 1 12 ? 36.819 -12.659 30.660 1.00 27.31 12 GLY B C 1
ATOM 2136 O O . GLY B 1 12 ? 36.226 -11.888 31.429 1.00 30.14 12 GLY B O 1
ATOM 2137 N N . ALA B 1 13 ? 36.212 -13.248 29.631 1.00 27.61 13 ALA B N 1
ATOM 2138 C CA . ALA B 1 13 ? 34.787 -13.086 29.388 1.00 24.87 13 ALA B CA 1
ATOM 2139 C C . ALA B 1 13 ? 33.958 -14.185 30.057 1.00 23.95 13 ALA B C 1
ATOM 2140 O O . ALA B 1 13 ? 32.732 -14.005 30.093 1.00 25.75 13 ALA B O 1
ATOM 2142 N N . GLY B 1 14 ? 34.627 -15.217 30.565 1.00 23.16 14 GLY B N 1
ATOM 2143 C CA . GLY B 1 14 ? 33.952 -16.312 31.248 1.00 22.60 14 GLY B CA 1
ATOM 2144 C C . GLY B 1 14 ? 33.273 -17.316 30.326 1.00 21.95 14 GLY B C 1
ATOM 2145 O O . GLY B 1 14 ? 32.449 -18.107 30.795 1.00 20.58 14 GLY B O 1
ATOM 2146 N N . VAL B 1 15 ? 33.625 -17.279 29.064 1.00 21.79 15 VAL B N 1
ATOM 2147 C CA . VAL B 1 15 ? 33.019 -18.123 28.066 1.00 19.90 15 VAL B CA 1
ATOM 2148 C C . VAL B 1 15 ? 34.063 -18.971 27.373 1.00 20.65 15 VAL B C 1
ATOM 2149 O O . VAL B 1 15 ? 35.163 -18.531 27.101 1.00 21.25 15 VAL B O 1
ATOM 2156 N N . ALA B 1 16 ? 33.658 -20.194 27.076 1.00 17.38 16 ALA B N 1
ATOM 2157 C CA . ALA B 1 16 ? 34.463 -21.040 26.209 1.00 18.08 16 ALA B CA 1
ATOM 2158 C C . ALA B 1 16 ? 33.575 -21.508 25.061 1.00 17.15 16 ALA B C 1
ATOM 2159 O O . ALA B 1 16 ? 32.368 -21.652 25.230 1.00 18.67 16 ALA B O 1
ATOM 2161 N N . VAL B 1 17 ? 34.200 -21.747 23.927 1.00 19.13 17 VAL B N 1
ATOM 2162 C CA . VAL B 1 17 ? 33.496 -22.339 22.796 1.00 19.10 17 VAL B CA 1
ATOM 2163 C C . VAL B 1 17 ? 34.026 -23.762 22.657 1.00 21.09 17 VAL B C 1
ATOM 2164 O O . VAL B 1 17 ? 35.247 -24.025 22.583 1.00 21.09 17 VAL B O 1
ATOM 2168 N N . MET B 1 18 ? 33.116 -24.701 22.639 1.00 19.62 18 MET B N 1
ATOM 2169 C CA . MET B 1 18 ? 33.429 -26.103 22.463 1.00 18.71 18 MET B CA 1
ATOM 2170 C C . MET B 1 18 ? 33.125 -26.471 21.036 1.00 19.35 18 MET B C 1
ATOM 2171 O O . MET B 1 18 ? 31.950 -26.390 20.637 1.00 19.92 18 MET B O 1
ATOM 2180 N N . LYS B 1 19 ? 34.072 -26.808 20.236 1.00 17.81 19 LYS B N 1
ATOM 2181 C CA . LYS B 1 19 ? 33.904 -27.047 18.810 1.00 17.69 19 LYS B CA 1
ATOM 2182 C C . LYS B 1 19 ? 34.082 -28.529 18.528 1.00 18.31 19 LYS B C 1
ATOM 2183 O O . LYS B 1 19 ? 35.127 -29.145 18.772 1.00 23.33 19 LYS B O 1
ATOM 2189 N N . PHE B 1 20 ? 33.021 -29.082 17.969 1.00 17.12 20 PHE B N 1
ATOM 2190 C CA . PHE B 1 20 ? 33.063 -30.504 17.644 1.00 17.94 20 PHE B CA 1
ATOM 2191 C C . PHE B 1 20 ? 33.986 -30.746 16.442 1.00 19.24 20 PHE B C 1
ATOM 2192 O O . PHE B 1 20 ? 33.818 -30.086 15.428 1.00 19.62 20 PHE B O 1
ATOM 2200 N N . LYS B 1 21 ? 34.878 -31.708 16.610 1.00 20.64 21 LYS B N 1
ATOM 2201 C CA . LYS B 1 21 ? 35.811 -32.047 15.547 1.00 22.86 21 LYS B CA 1
ATOM 2202 C C . LYS B 1 21 ? 36.015 -33.559 15.465 1.00 22.03 21 LYS B C 1
ATOM 2203 O O . LYS B 1 21 ? 37.104 -34.103 15.604 1.00 24.90 21 LYS B O 1
ATOM 2209 N N . ASN B 1 22 ? 34.923 -34.251 15.208 1.00 22.84 22 ASN B N 1
ATOM 2210 C CA . ASN B 1 22 ? 34.936 -35.678 14.995 1.00 22.51 22 ASN B CA 1
ATOM 2211 C C . ASN B 1 22 ? 34.400 -35.976 13.597 1.00 23.96 22 ASN B C 1
ATOM 2212 O O . ASN B 1 22 ? 33.261 -36.411 13.358 1.00 22.24 22 ASN B O 1
ATOM 2217 N N . PRO B 1 23 ? 35.263 -35.725 12.629 1.00 28.21 23 PRO B N 1
ATOM 2218 C CA . PRO B 1 23 ? 34.825 -35.906 11.232 1.00 28.29 23 PRO B CA 1
ATOM 2219 C C . PRO B 1 23 ? 34.499 -37.376 10.936 1.00 28.67 23 PRO B C 1
ATOM 2220 O O . PRO B 1 23 ? 35.008 -38.293 11.582 1.00 32.45 23 PRO B O 1
ATOM 2224 N N . PRO B 1 24 ? 33.676 -37.587 9.925 1.00 29.77 24 PRO B N 1
ATOM 2225 C CA . PRO B 1 24 ? 33.194 -36.515 9.050 1.00 27.58 24 PRO B CA 1
ATOM 2226 C C . PRO B 1 24 ? 31.924 -35.801 9.454 1.00 25.94 24 PRO B C 1
ATOM 2227 O O . PRO B 1 24 ? 31.617 -34.760 8.863 1.00 30.62 24 PRO B O 1
ATOM 2231 N N . VAL B 1 25 ? 31.161 -36.287 10.418 1.00 24.05 25 VAL B N 1
ATOM 2232 C CA . VAL B 1 25 ? 29.852 -35.680 10.692 1.00 22.32 25 VAL B CA 1
ATOM 2233 C C . VAL B 1 25 ? 29.571 -35.556 12.183 1.00 19.53 25 VAL B C 1
ATOM 2234 O O . VAL B 1 25 ? 28.452 -35.485 12.650 1.00 19.20 25 VAL B O 1
ATOM 2238 N N . ASN B 1 26 ? 30.624 -35.500 12.976 1.00 19.37 26 ASN B N 1
ATOM 2239 C CA . ASN B 1 26 ? 30.541 -35.380 14.414 1.00 17.67 26 ASN B CA 1
ATOM 2240 C C . ASN B 1 26 ? 29.588 -36.375 15.039 1.00 18.22 26 ASN B C 1
ATOM 2241 O O . ASN B 1 26 ? 28.829 -36.110 15.966 1.00 17.34 26 ASN B O 1
ATOM 2246 N N . SER B 1 27 ? 29.695 -37.616 14.554 1.00 19.09 27 SER B N 1
ATOM 2247 C CA . SER B 1 27 ? 28.946 -38.733 15.099 1.00 20.22 27 SER B CA 1
ATOM 2248 C C . SER B 1 27 ? 29.286 -38.953 16.556 1.00 20.55 27 SER B C 1
ATOM 2249 O O . SER B 1 27 ? 30.459 -38.812 17.012 1.00 21.18 27 SER B O 1
ATOM 2254 N N . LEU B 1 28 ? 28.281 -39.293 17.375 1.00 17.89 28 LEU B N 1
ATOM 2255 C CA . LEU B 1 28 ? 28.456 -39.500 18.809 1.00 18.25 28 LEU B CA 1
ATOM 2256 C C . LEU B 1 28 ? 28.938 -40.907 19.106 1.00 17.61 28 LEU B C 1
ATOM 2257 O O . LEU B 1 28 ? 28.239 -41.723 19.695 1.00 20.28 28 LEU B O 1
ATOM 2262 N N . SER B 1 29 ? 30.168 -41.198 18.724 1.00 17.51 29 SER B N 1
ATOM 2263 C CA . SER B 1 29 ? 30.786 -42.456 19.091 1.00 19.87 29 SER B CA 1
ATOM 2264 C C . SER B 1 29 ? 30.976 -42.511 20.577 1.00 19.54 29 SER B C 1
ATOM 2265 O O . SER B 1 29 ? 30.903 -41.471 21.233 1.00 20.29 29 SER B O 1
ATOM 2268 N N . LEU B 1 30 ? 31.285 -43.718 21.099 1.00 19.98 30 LEU B N 1
ATOM 2269 C CA . LEU B 1 30 ? 31.508 -43.780 22.540 1.00 20.31 30 LEU B CA 1
ATOM 2270 C C . LEU B 1 30 ? 32.672 -42.866 22.946 1.00 18.40 30 LEU B C 1
ATOM 2271 O O . LEU B 1 30 ? 32.531 -42.216 23.989 1.00 19.96 30 LEU B O 1
ATOM 2276 N N . GLU B 1 31 ? 33.690 -42.881 22.092 1.00 20.03 31 GLU B N 1
ATOM 2277 C CA . GLU B 1 31 ? 34.863 -42.045 22.309 1.00 23.19 31 GLU B CA 1
ATOM 2278 C C . GLU B 1 31 ? 34.478 -40.562 22.433 1.00 22.92 31 GLU B C 1
ATOM 2279 O O . GLU B 1 31 ? 34.817 -39.864 23.398 1.00 24.66 31 GLU B O 1
ATOM 2285 N N . PHE B 1 32 ? 33.725 -40.147 21.407 1.00 23.03 32 PHE B N 1
ATOM 2286 C CA . PH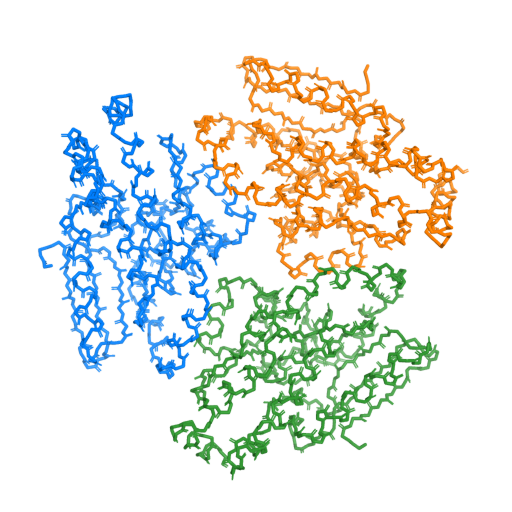E B 1 32 ? 33.363 -38.717 21.383 1.00 20.38 32 PHE B CA 1
ATOM 2287 C C . PHE B 1 32 ? 32.430 -38.329 22.511 1.00 20.26 32 PHE B C 1
ATOM 2288 O O . PHE B 1 32 ? 32.570 -37.249 23.122 1.00 19.33 32 PHE B O 1
ATOM 2296 N N . LEU B 1 33 ? 31.457 -39.193 22.845 1.00 19.51 33 LEU B N 1
ATOM 2297 C CA . LEU B 1 33 ? 30.572 -38.965 23.976 1.00 19.08 33 LEU B CA 1
ATOM 2298 C C . LEU B 1 33 ? 31.370 -38.684 25.242 1.00 19.51 33 LEU B C 1
ATOM 2299 O O . LEU B 1 33 ? 31.127 -37.751 26.007 1.00 20.16 33 LEU B O 1
ATOM 2304 N N . THR B 1 34 ? 32.375 -39.541 25.514 1.00 19.47 34 THR B N 1
ATOM 2305 C CA . THR B 1 34 ? 33.115 -39.367 26.760 1.00 20.51 34 THR B CA 1
ATOM 2306 C C . THR B 1 34 ? 34.025 -38.157 26.750 1.00 19.52 34 THR B C 1
ATOM 2307 O O . THR B 1 34 ? 34.265 -37.486 27.757 1.00 20.07 34 THR B O 1
ATOM 2311 N N . GLU B 1 35 ? 34.504 -37.792 25.580 1.00 19.03 35 GLU B N 1
ATOM 2312 C CA . GLU B 1 35 ? 35.249 -36.538 25.497 1.00 18.71 35 GLU B CA 1
ATOM 2313 C C . GLU B 1 35 ? 34.406 -35.309 25.729 1.00 19.52 35 GLU B C 1
ATOM 2314 O O . GLU B 1 35 ? 34.848 -34.351 26.386 1.00 21.33 35 GLU B O 1
ATOM 2320 N N . LEU B 1 36 ? 33.169 -35.346 25.242 1.00 19.24 36 LEU B N 1
ATOM 2321 C CA . LEU B 1 36 ? 32.263 -34.254 25.513 1.00 19.37 36 LEU B CA 1
ATOM 2322 C C . LEU B 1 36 ? 31.954 -34.196 26.997 1.00 20.57 36 LEU B C 1
ATOM 2323 O O . LEU B 1 36 ? 31.972 -33.091 27.514 1.00 20.58 36 LEU B O 1
ATOM 2328 N N . VAL B 1 37 ? 31.683 -35.304 27.667 1.00 20.04 37 VAL B N 1
ATOM 2329 C CA . VAL B 1 37 ? 31.380 -35.292 29.101 1.00 20.35 37 VAL B CA 1
ATOM 2330 C C . VAL B 1 37 ? 32.532 -34.740 29.903 1.00 19.83 37 VAL B C 1
ATOM 2331 O O . VAL B 1 37 ? 32.390 -33.865 30.754 1.00 19.74 37 VAL B O 1
ATOM 2335 N N . ILE B 1 38 ? 33.747 -35.225 29.605 1.00 20.73 38 ILE B N 1
ATOM 2336 C CA . ILE B 1 38 ? 34.902 -34.736 30.338 1.00 20.85 38 ILE B CA 1
ATOM 2337 C C . ILE B 1 38 ? 35.191 -33.261 30.063 1.00 20.96 38 ILE B C 1
ATOM 2338 O O . ILE B 1 38 ? 35.510 -32.527 30.994 1.00 20.78 38 ILE B O 1
ATOM 2343 N N . SER B 1 39 ? 35.078 -32.822 28.829 1.00 19.80 39 SER B N 1
ATOM 2344 C CA . SER B 1 39 ? 35.353 -31.445 28.469 1.00 20.99 39 SER B CA 1
ATOM 2345 C C . SER B 1 39 ? 34.348 -30.547 29.206 1.00 20.30 39 SER B C 1
ATOM 2346 O O . SER B 1 39 ? 34.721 -29.510 29.734 1.00 21.07 39 SER B O 1
ATOM 2349 N N . LEU B 1 40 ? 33.076 -30.944 29.250 1.00 19.28 40 LEU B N 1
ATOM 2350 C CA . LEU B 1 40 ? 32.077 -30.163 29.960 1.00 20.02 40 LEU B CA 1
ATOM 2351 C C . LEU B 1 40 ? 32.389 -30.144 31.438 1.00 19.36 40 LEU B C 1
ATOM 2352 O O . LEU B 1 40 ? 32.312 -29.073 32.014 1.00 22.44 40 LEU B O 1
ATOM 2357 N N . GLU B 1 41 ? 32.780 -31.266 32.062 1.00 20.23 41 GLU B N 1
ATOM 2358 C CA . GLU B 1 41 ? 33.110 -31.264 33.489 1.00 22.23 41 GLU B CA 1
ATOM 2359 C C . GLU B 1 41 ? 34.336 -30.366 33.830 1.00 18.26 41 GLU B C 1
ATOM 2360 O O . GLU B 1 41 ? 34.257 -29.734 34.892 1.00 22.91 41 GLU B O 1
ATOM 2366 N N . LYS B 1 42 ? 35.282 -30.329 32.929 1.00 20.46 42 LYS B N 1
ATOM 2367 C CA . LYS B 1 42 ? 36.488 -29.522 33.181 1.00 19.61 42 LYS B CA 1
ATOM 2368 C C . LYS B 1 42 ? 36.075 -28.049 33.167 1.00 23.61 42 LYS B C 1
ATOM 2369 O O . LYS B 1 42 ? 36.561 -27.258 33.960 1.00 23.98 42 LYS B O 1
ATOM 2375 N N . LEU B 1 43 ? 35.153 -27.698 32.256 1.00 22.56 43 LEU B N 1
ATOM 2376 C CA . LEU B 1 43 ? 34.723 -26.302 32.173 1.00 20.30 43 LEU B CA 1
ATOM 2377 C C . LEU B 1 43 ? 33.812 -25.934 33.334 1.00 21.03 43 LEU B C 1
ATOM 2378 O O . LEU B 1 43 ? 33.830 -24.821 33.863 1.00 23.62 43 LEU B O 1
ATOM 2383 N N . GLU B 1 44 ? 32.996 -26.879 33.772 1.00 20.03 44 GLU B N 1
ATOM 2384 C CA . GLU B 1 44 ? 32.214 -26.692 34.972 1.00 21.57 44 GLU B CA 1
ATOM 2385 C C . GLU B 1 44 ? 33.141 -26.419 36.154 1.00 23.08 44 GLU B C 1
ATOM 2386 O O . GLU B 1 44 ? 32.873 -25.491 36.909 1.00 26.92 44 GLU B O 1
ATOM 2392 N N . ASN B 1 45 ? 34.223 -27.192 36.276 1.00 24.64 45 ASN B N 1
ATOM 2393 C CA . ASN B 1 45 ? 35.045 -27.143 37.475 1.00 27.64 45 ASN B CA 1
ATOM 2394 C C . ASN B 1 45 ? 35.922 -25.898 37.430 1.00 29.16 45 ASN B C 1
ATOM 2395 O O . ASN B 1 45 ? 36.357 -25.374 38.447 1.00 35.31 45 ASN B O 1
ATOM 2400 N N . ASP B 1 46 ? 36.212 -25.373 36.242 1.00 27.87 46 ASP B N 1
ATOM 2401 C CA . ASP B 1 46 ? 37.069 -24.215 36.113 1.00 27.40 46 ASP B CA 1
ATOM 2402 C C . ASP B 1 46 ? 36.277 -22.967 36.422 1.00 31.39 46 ASP B C 1
ATOM 2403 O O . ASP B 1 46 ? 35.308 -22.601 35.751 1.00 27.55 46 ASP B O 1
ATOM 2408 N N . LYS B 1 47 ? 36.711 -22.283 37.479 1.00 29.90 47 LYS B N 1
ATOM 2409 C CA . LYS B 1 47 ? 35.869 -21.224 38.019 1.00 36.48 47 LYS B CA 1
ATOM 2410 C C . LYS B 1 47 ? 35.897 -19.990 37.129 1.00 28.45 47 LYS B C 1
ATOM 2411 O O . LYS B 1 47 ? 35.063 -19.100 37.267 1.00 29.63 47 LYS B O 1
ATOM 2417 N N . SER B 1 48 ? 36.797 -19.978 36.161 1.00 28.65 48 SER B N 1
ATOM 2418 C CA . SER B 1 48 ? 36.828 -18.928 35.163 1.00 32.35 48 SER B CA 1
ATOM 2419 C C . SER B 1 48 ? 35.731 -19.027 34.123 1.00 33.76 48 SER B C 1
ATOM 2420 O O . SER B 1 48 ? 35.441 -18.033 33.457 1.00 49.60 48 SER B O 1
ATOM 2423 N N . PHE B 1 49 ? 35.125 -20.195 33.955 1.00 27.56 49 PHE B N 1
ATOM 2424 C CA . PHE B 1 49 ? 34.084 -20.335 32.935 1.00 26.64 49 PHE B CA 1
ATOM 2425 C C . PHE B 1 49 ? 32.712 -20.563 33.519 1.00 26.79 49 PHE B C 1
ATOM 2426 O O . PHE B 1 49 ? 32.529 -21.431 34.339 1.00 30.78 49 PHE B O 1
ATOM 2434 N N . ARG B 1 50 ? 31.762 -19.779 32.988 1.00 23.73 50 ARG B N 1
ATOM 2435 C CA . ARG B 1 50 ? 30.375 -19.956 33.371 1.00 24.85 50 ARG B CA 1
ATOM 2436 C C . ARG B 1 50 ? 29.428 -20.175 32.210 1.00 19.91 50 ARG B C 1
ATOM 2437 O O . ARG B 1 50 ? 28.279 -20.467 32.521 1.00 18.73 50 ARG B O 1
ATOM 2445 N N . GLY B 1 51 ? 29.903 -20.031 31.006 1.00 18.08 51 GLY B N 1
ATOM 2446 C CA . GLY B 1 51 ? 29.079 -20.335 29.859 1.00 17.41 51 GLY B CA 1
ATOM 2447 C C . GLY B 1 51 ? 29.898 -20.992 28.777 1.00 15.85 51 GLY B C 1
ATOM 2448 O O . GLY B 1 51 ? 31.092 -20.733 28.657 1.00 16.95 51 GLY B O 1
ATOM 2449 N N . VAL B 1 52 ? 29.215 -21.806 27.988 1.00 15.02 52 VAL B N 1
ATOM 2450 C CA . VAL B 1 52 ? 29.835 -22.505 26.883 1.00 15.06 52 VAL B CA 1
ATOM 2451 C C . VAL B 1 52 ? 28.898 -22.454 25.684 1.00 14.61 52 VAL B C 1
ATOM 2452 O O . VAL B 1 52 ? 27.694 -22.665 25.810 1.00 15.16 52 VAL B O 1
ATOM 2456 N N . ILE B 1 53 ? 29.483 -22.152 24.529 1.00 15.17 53 ILE B N 1
ATOM 2457 C CA . ILE B 1 53 ? 28.808 -22.259 23.234 1.00 15.39 53 ILE B CA 1
ATOM 2458 C C . ILE B 1 53 ? 29.274 -23.570 22.628 1.00 14.74 53 ILE B C 1
ATOM 2459 O O . ILE B 1 53 ? 30.461 -23.846 22.558 1.00 15.72 53 ILE B O 1
ATOM 2464 N N . LEU B 1 54 ? 28.306 -24.376 22.225 1.00 14.76 54 LEU B N 1
ATOM 2465 C CA . LEU B 1 54 ? 28.584 -25.622 21.515 1.00 14.59 54 LEU B CA 1
ATOM 2466 C C . LEU B 1 54 ? 28.337 -25.427 20.030 1.00 14.89 54 LEU B C 1
ATOM 2467 O O . LEU B 1 54 ? 27.312 -24.895 19.618 1.00 15.24 54 LEU B O 1
ATOM 2472 N N . THR B 1 55 ? 29.264 -25.839 19.193 1.00 15.59 55 THR B N 1
ATOM 2473 C CA . THR B 1 55 ? 29.133 -25.669 17.757 1.00 15.89 55 THR B CA 1
ATOM 2474 C C . THR B 1 55 ? 30.060 -26.649 17.045 1.00 15.42 55 THR B C 1
ATOM 2475 O O . THR B 1 55 ? 30.931 -27.265 17.671 1.00 16.28 55 THR B O 1
ATOM 2479 N N . SER B 1 56 ? 29.884 -26.842 15.736 1.00 15.84 56 SER B N 1
ATOM 2480 C CA . SER B 1 56 ? 30.795 -27.684 14.998 1.00 15.94 56 SER B CA 1
ATOM 2481 C C . SER B 1 56 ? 31.994 -26.849 14.547 1.00 16.94 56 SER B C 1
ATOM 2482 O O . SER B 1 56 ? 31.813 -25.700 14.150 1.00 18.63 56 SER B O 1
ATOM 2485 N N . ASP B 1 57 ? 33.174 -27.411 14.608 1.00 17.29 57 ASP B N 1
ATOM 2486 C CA . ASP B 1 57 ? 34.337 -26.713 14.075 1.00 19.65 57 ASP B CA 1
ATOM 2487 C C . ASP B 1 57 ? 34.182 -26.445 12.586 1.00 21.73 57 ASP B C 1
ATOM 2488 O O . ASP B 1 57 ? 34.604 -25.358 12.139 1.00 27.87 57 ASP B O 1
ATOM 2493 N N . ARG B 1 58 ? 33.605 -27.369 11.875 1.00 21.47 58 ARG B N 1
ATOM 2494 C CA . ARG B 1 58 ? 33.366 -27.343 10.441 1.00 27.89 58 ARG B CA 1
ATOM 2495 C C . ARG B 1 58 ? 31.878 -27.149 10.212 1.00 25.25 58 ARG B C 1
ATOM 2496 O O . ARG B 1 58 ? 31.078 -27.987 10.610 1.00 21.92 58 ARG B O 1
ATOM 2504 N N . PRO B 1 59 ? 31.434 -26.081 9.557 1.00 22.34 59 PRO B N 1
ATOM 2505 C CA . PRO B 1 59 ? 29.994 -26.001 9.292 1.00 21.02 59 PRO B CA 1
ATOM 2506 C C . PRO B 1 59 ? 29.514 -27.068 8.326 1.00 21.28 59 PRO B C 1
ATOM 2507 O O . PRO B 1 59 ? 30.259 -27.512 7.474 1.00 23.55 59 PRO B O 1
ATOM 2511 N N . GLY B 1 60 ? 28.240 -27.434 8.471 1.00 20.65 60 GLY B N 1
ATOM 2512 C CA . GLY B 1 60 ? 27.568 -28.342 7.579 1.00 20.37 60 GLY B CA 1
ATOM 2513 C C . GLY B 1 60 ? 26.777 -29.395 8.316 1.00 19.21 60 GLY B C 1
ATOM 2514 O O . GLY B 1 60 ? 25.593 -29.641 8.040 1.00 20.66 60 GLY B O 1
ATOM 2515 N N . VAL B 1 61 ? 27.381 -30.025 9.295 1.00 19.55 61 VAL B N 1
ATOM 2516 C CA . VAL B 1 61 ? 26.707 -30.981 10.177 1.00 18.74 61 VAL B CA 1
ATOM 2517 C C . VAL B 1 61 ? 27.076 -30.596 11.620 1.00 17.51 61 VAL B C 1
ATOM 2518 O O . VAL B 1 61 ? 28.259 -30.563 11.987 1.00 21.13 61 VAL B O 1
ATOM 2522 N N . PHE B 1 62 ? 26.068 -30.304 12.435 1.00 16.62 62 PHE B N 1
ATOM 2523 C CA . PHE B 1 62 ? 26.305 -30.025 13.839 1.00 16.33 62 PHE B CA 1
ATOM 2524 C C . PHE B 1 62 ? 26.693 -31.358 14.500 1.00 17.12 62 PHE B C 1
ATOM 2525 O O . PHE B 1 62 ? 27.794 -31.524 14.999 1.00 16.25 62 PHE B O 1
ATOM 2533 N N . SER B 1 63 ? 25.783 -32.325 14.419 1.00 16.66 63 SER B N 1
ATOM 2534 C CA . SER B 1 63 ? 26.125 -33.702 14.717 1.00 18.40 63 SER B CA 1
ATOM 2535 C C . SER B 1 63 ? 25.145 -34.613 14.000 1.00 17.56 63 SER B C 1
ATOM 2536 O O . SER B 1 63 ? 23.945 -34.329 14.097 1.00 19.84 63 SER B O 1
ATOM 2539 N N . ALA B 1 64 ? 25.651 -35.687 13.403 1.00 19.86 64 ALA B N 1
ATOM 2540 C CA . ALA B 1 64 ? 24.814 -36.694 12.778 1.00 21.54 64 ALA B CA 1
ATOM 2541 C C . ALA B 1 64 ? 24.110 -37.574 13.814 1.00 20.04 64 ALA B C 1
ATOM 2542 O O . ALA B 1 64 ? 23.273 -38.393 13.453 1.00 24.37 64 ALA B O 1
ATOM 2544 N N . GLY B 1 65 ? 24.439 -37.384 15.101 1.00 18.81 65 GLY B N 1
ATOM 2545 C CA . GLY B 1 65 ? 23.734 -38.100 16.150 1.00 18.83 65 GLY B CA 1
ATOM 2546 C C . GLY B 1 65 ? 24.424 -39.387 16.549 1.00 18.55 65 GLY B C 1
ATOM 2547 O O . GLY B 1 65 ? 25.638 -39.552 16.430 1.00 19.40 65 GLY B O 1
ATOM 2548 N N . LEU B 1 66 ? 23.610 -40.323 17.062 1.00 20.37 66 LEU B N 1
ATOM 2549 C CA . LEU B 1 66 ? 24.278 -41.544 17.544 1.00 21.76 66 LEU B CA 1
ATOM 2550 C C . LEU B 1 66 ? 24.957 -42.264 16.412 1.00 21.38 66 LEU B C 1
ATOM 2551 O O . LEU B 1 66 ? 24.571 -42.248 15.245 1.00 20.60 66 LEU B O 1
ATOM 2556 N N . ASP B 1 67 ? 26.019 -42.936 16.774 1.00 22.67 67 ASP B N 1
ATOM 2557 C CA . ASP B 1 67 ? 26.854 -43.641 15.809 1.00 22.11 67 ASP B CA 1
ATOM 2558 C C . ASP B 1 67 ? 26.264 -45.037 15.600 1.00 21.68 67 ASP B C 1
ATOM 2559 O O . ASP B 1 67 ? 26.347 -45.899 16.481 1.00 21.35 67 ASP B O 1
ATOM 2564 N N . LEU B 1 68 ? 25.667 -45.218 14.437 1.00 21.04 68 LEU B N 1
ATOM 2565 C CA . LEU B 1 68 ? 24.969 -46.470 14.139 1.00 22.78 68 LEU B CA 1
ATOM 2566 C C . LEU B 1 68 ? 25.884 -47.674 14.186 1.00 22.68 68 LEU B C 1
ATOM 2567 O O . LEU B 1 68 ? 25.452 -48.805 14.409 1.00 25.22 68 LEU B O 1
ATOM 2576 N N . THR B 1 69 ? 27.195 -47.407 14.016 1.00 23.16 69 THR B N 1
ATOM 2577 C CA . THR B 1 69 ? 28.097 -48.564 14.011 1.00 23.88 69 THR B CA 1
ATOM 2578 C C . THR B 1 69 ? 28.262 -49.120 15.413 1.00 24.60 69 THR B C 1
ATOM 2579 O O . THR B 1 69 ? 28.756 -50.221 15.579 1.00 25.62 69 THR B O 1
ATOM 2583 N N . GLU B 1 70 ? 27.870 -48.331 16.414 1.00 23.23 70 GLU B N 1
ATOM 2584 C CA . GLU B 1 70 ? 27.880 -48.736 17.798 1.00 20.95 70 GLU B CA 1
ATOM 2585 C C . GLU B 1 70 ? 26.637 -49.570 18.117 1.00 20.92 70 GLU B C 1
ATOM 2586 O O . GLU B 1 70 ? 26.653 -50.234 19.118 1.00 21.97 70 GLU B O 1
ATOM 2592 N N A MET B 1 71 ? 25.615 -49.493 17.270 0.43 21.97 71 MET B N 1
ATOM 2593 N N B MET B 1 71 ? 25.629 -49.509 17.258 0.57 22.02 71 MET B N 1
ATOM 2594 C CA A MET B 1 71 ? 24.304 -50.045 17.553 0.43 21.61 71 MET B CA 1
ATOM 2595 C CA B MET B 1 71 ? 24.318 -50.052 17.539 0.57 21.54 71 MET B CA 1
ATOM 2596 C C . MET B 1 71 ? 23.920 -51.187 16.607 1.00 23.10 71 MET B C 1
ATOM 2597 O O . MET B 1 71 ? 22.849 -51.765 16.728 1.00 25.31 71 MET B O 1
ATOM 2606 N N . CYS B 1 72 ? 24.772 -51.518 15.664 1.00 24.52 72 CYS B N 1
ATOM 2607 C CA . CYS B 1 72 ? 24.545 -52.464 14.593 1.00 27.17 72 CYS B CA 1
ATOM 2608 C C . CYS B 1 72 ? 25.519 -53.640 14.683 1.00 27.10 72 CYS B C 1
ATOM 2609 O O . CYS B 1 72 ? 26.704 -53.420 14.463 1.00 28.36 72 CYS B O 1
ATOM 2614 N N . GLY B 1 73 ? 25.001 -54.827 14.968 1.00 25.79 73 GLY B N 1
ATOM 2615 C CA . GLY B 1 73 ? 25.770 -56.050 14.936 1.00 31.98 73 GLY B CA 1
ATOM 2616 C C . GLY B 1 73 ? 26.869 -56.119 15.953 1.00 29.60 73 GLY B C 1
ATOM 2617 O O . GLY B 1 73 ? 27.910 -56.768 15.698 1.00 50.25 73 GLY B O 1
ATOM 2618 N N . ARG B 1 74 ? 26.633 -55.488 17.089 1.00 25.32 74 ARG B N 1
ATOM 2619 C CA . ARG B 1 74 ? 27.578 -55.484 18.207 1.00 25.72 74 ARG B CA 1
ATOM 2620 C C . ARG B 1 74 ? 27.050 -56.386 19.329 1.00 23.04 74 ARG B C 1
ATOM 2621 O O . ARG B 1 74 ? 25.917 -56.886 19.278 1.00 24.57 74 ARG B O 1
ATOM 2629 N N . SER B 1 75 ? 27.871 -56.601 20.344 1.00 20.69 75 SER B N 1
ATOM 2630 C CA . SER B 1 75 ? 27.518 -57.480 21.435 1.00 20.93 75 SER B CA 1
ATOM 2631 C C . SER B 1 75 ? 26.510 -56.773 22.333 1.00 19.49 75 SER B C 1
ATOM 2632 O O . SER B 1 75 ? 26.380 -55.544 22.351 1.00 19.83 75 SER B O 1
ATOM 2635 N N . PRO B 1 76 ? 25.736 -57.551 23.107 1.00 19.34 76 PRO B N 1
ATOM 2636 C CA . PRO B 1 76 ? 24.828 -56.901 24.037 1.00 19.82 76 PRO B CA 1
ATOM 2637 C C . PRO B 1 76 ? 25.541 -56.015 25.058 1.00 18.81 76 PRO B C 1
ATOM 2638 O O . PRO B 1 76 ? 24.975 -54.968 25.448 1.00 18.60 76 PRO B O 1
ATOM 2642 N N . ALA B 1 77 ? 26.736 -56.371 25.525 1.00 17.73 77 ALA B N 1
ATOM 2643 C CA . ALA B 1 77 ? 27.402 -55.489 26.447 1.00 18.09 77 ALA B CA 1
ATOM 2644 C C . ALA B 1 77 ? 27.852 -54.226 25.739 1.00 17.74 77 ALA B C 1
ATOM 2645 O O . ALA B 1 77 ? 27.849 -53.142 26.324 1.00 18.37 77 ALA B O 1
ATOM 2647 N N . HIS B 1 78 ? 28.240 -54.339 24.466 1.00 18.06 78 HIS B N 1
ATOM 2648 C CA . HIS B 1 78 ? 28.584 -53.098 23.776 1.00 19.21 78 HIS B CA 1
ATOM 2649 C C . HIS B 1 78 ? 27.426 -52.121 23.705 1.00 18.85 78 HIS B C 1
ATOM 2650 O O . HIS B 1 78 ? 27.609 -50.909 23.955 1.00 20.07 78 HIS B O 1
ATOM 2657 N N . TYR B 1 79 ? 26.247 -52.641 23.381 1.00 17.81 79 TYR B N 1
ATOM 2658 C CA . TYR B 1 79 ? 25.051 -51.776 23.348 1.00 16.27 79 TYR B CA 1
ATOM 2659 C C . TYR B 1 79 ? 24.784 -51.161 24.713 1.00 15.97 79 TYR B C 1
ATOM 2660 O O . TYR B 1 79 ? 24.461 -49.954 24.809 1.00 17.51 79 TYR B O 1
ATOM 2669 N N . ALA B 1 80 ? 24.920 -51.940 25.794 1.00 17.70 80 ALA B N 1
ATOM 2670 C CA . ALA B 1 80 ? 24.663 -51.394 27.138 1.00 15.78 80 ALA B CA 1
ATOM 2671 C C . ALA B 1 80 ? 25.630 -50.323 27.500 1.00 16.89 80 ALA B C 1
ATOM 2672 O O . ALA B 1 80 ? 25.262 -49.307 28.098 1.00 17.68 80 ALA B O 1
ATOM 2674 N N . GLY B 1 81 ? 26.919 -50.570 27.242 1.00 17.76 81 GLY B N 1
ATOM 2675 C CA . GLY B 1 81 ? 27.950 -49.582 27.611 1.00 19.28 81 GLY B CA 1
ATOM 2676 C C . GLY B 1 81 ? 27.738 -48.308 26.805 1.00 18.93 81 GLY B C 1
ATOM 2677 O O . GLY B 1 81 ? 27.855 -47.213 27.364 1.00 18.51 81 GLY B O 1
ATOM 2678 N N . TYR B 1 82 ? 27.439 -48.449 25.523 1.00 16.78 82 TYR B N 1
ATOM 2679 C CA . TYR B 1 82 ? 27.161 -47.298 24.667 1.00 16.49 82 TYR B CA 1
ATOM 2680 C C . TYR B 1 82 ? 25.998 -46.490 25.246 1.00 15.94 82 TYR B C 1
ATOM 2681 O O . TYR B 1 82 ? 26.072 -45.266 25.393 1.00 16.96 82 TYR B O 1
ATOM 2690 N N . TRP B 1 83 ? 24.896 -47.184 25.551 1.00 16.01 83 TRP B N 1
ATOM 2691 C CA . TRP B 1 83 ? 23.721 -46.443 26.017 1.00 15.84 83 TRP B CA 1
ATOM 2692 C C . TRP B 1 83 ? 23.997 -45.798 27.330 1.00 19.37 83 TRP B C 1
ATOM 2693 O O . TRP B 1 83 ? 23.528 -44.682 27.604 1.00 16.06 83 TRP B O 1
ATOM 2704 N N . LYS B 1 84 ? 24.735 -46.369 28.281 1.00 17.88 84 LYS B N 1
ATOM 2705 C CA . LYS B 1 84 ? 25.092 -45.718 29.526 1.00 18.16 84 LYS B CA 1
ATOM 2706 C C . LYS B 1 84 ? 25.821 -44.433 29.219 1.00 16.68 84 LYS B C 1
ATOM 2707 O O . LYS B 1 84 ? 25.558 -43.453 29.979 1.00 18.00 84 LYS B O 1
ATOM 2713 N N . ALA B 1 85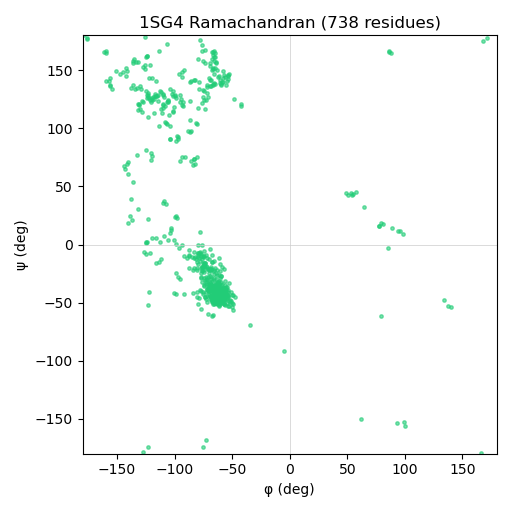 ? 26.684 -44.364 28.246 1.00 18.08 85 ALA B N 1
ATOM 2714 C CA . ALA B 1 85 ? 27.399 -43.146 27.877 1.00 17.74 85 ALA B CA 1
ATOM 2715 C C . ALA B 1 85 ? 26.471 -42.115 27.253 1.00 16.31 85 ALA B C 1
ATOM 2716 O O . ALA B 1 85 ? 26.598 -40.940 27.504 1.00 18.38 85 ALA B O 1
ATOM 2718 N N . VAL B 1 86 ? 25.515 -42.549 26.445 1.00 17.85 86 VAL B N 1
ATOM 2719 C CA . VAL B 1 86 ? 24.526 -41.641 25.906 1.00 14.71 86 VAL B CA 1
ATOM 2720 C C . VAL B 1 86 ? 23.689 -41.008 27.003 1.00 14.96 86 VAL B C 1
ATOM 2721 O O . VAL B 1 86 ? 23.498 -39.768 27.048 1.00 15.43 86 VAL B O 1
ATOM 2725 N N . GLN B 1 87 ? 23.193 -41.837 27.926 1.00 14.86 87 GLN B N 1
ATOM 2726 C CA . GLN B 1 87 ? 22.481 -41.336 29.070 1.00 15.54 87 GLN B CA 1
ATOM 2727 C C . GLN B 1 87 ? 23.347 -40.337 29.847 1.00 15.55 87 GLN B C 1
ATOM 2728 O O . GLN B 1 87 ? 22.887 -39.281 30.293 1.00 16.37 87 GLN B O 1
ATOM 2734 N N . GLU B 1 88 ? 24.618 -40.667 30.053 1.00 18.03 88 GLU B N 1
ATOM 2735 C CA . GLU B 1 88 ? 25.509 -39.813 30.820 1.00 18.25 88 GLU B CA 1
ATOM 2736 C C . GLU B 1 88 ? 25.610 -38.438 30.147 1.00 17.99 88 GLU B C 1
ATOM 2737 O O . GLU B 1 88 ? 25.563 -37.427 30.856 1.00 18.32 88 GLU B O 1
ATOM 2743 N N . LEU B 1 89 ? 25.732 -38.406 28.819 1.00 16.60 89 LEU B N 1
ATOM 2744 C CA . LEU B 1 89 ? 25.860 -37.112 28.149 1.00 17.42 89 LEU B CA 1
ATOM 2745 C C . LEU B 1 89 ? 24.603 -36.286 28.335 1.00 16.18 89 LEU B C 1
ATOM 2746 O O . LEU B 1 89 ? 24.679 -35.081 28.614 1.00 16.15 89 LEU B O 1
ATOM 2751 N N . TRP B 1 90 ? 23.427 -36.897 28.167 1.00 15.20 90 TRP B N 1
ATOM 2752 C CA . TRP B 1 90 ? 22.163 -36.180 28.335 1.00 14.40 90 TRP B CA 1
ATOM 2753 C C . TRP B 1 90 ? 22.070 -35.655 29.764 1.00 14.57 90 TRP B C 1
ATOM 2754 O O . TRP B 1 90 ? 21.722 -34.490 29.989 1.00 14.24 90 TRP B O 1
ATOM 2765 N N . LEU B 1 91 ? 22.322 -36.533 30.749 1.00 15.10 91 LEU B N 1
ATOM 2766 C CA . LEU B 1 91 ? 22.228 -36.083 32.142 1.00 14.87 91 LEU B CA 1
ATOM 2767 C C . LEU B 1 91 ? 23.150 -34.924 32.456 1.00 15.45 91 LEU B C 1
ATOM 2768 O O . LEU B 1 91 ? 22.754 -33.951 33.119 1.00 17.92 91 LEU B O 1
ATOM 2773 N N . ARG B 1 92 ? 24.402 -35.038 31.982 1.00 16.60 92 ARG B N 1
ATOM 2774 C CA . ARG B 1 92 ? 25.371 -33.991 32.335 1.00 15.89 92 ARG B CA 1
ATOM 2775 C C . ARG B 1 92 ? 25.049 -32.677 31.645 1.00 14.48 92 ARG B C 1
ATOM 2776 O O . ARG B 1 92 ? 25.175 -31.610 32.197 1.00 17.27 92 ARG B O 1
ATOM 2784 N N . LEU B 1 93 ? 24.639 -32.755 30.368 1.00 15.33 93 LEU B N 1
ATOM 2785 C CA . LEU B 1 93 ? 24.288 -31.549 29.639 1.00 14.93 93 LEU B CA 1
ATOM 2786 C C . LEU B 1 93 ? 23.021 -30.929 30.213 1.00 14.96 93 LEU B C 1
ATOM 2787 O O . LEU B 1 93 ? 22.963 -29.734 30.490 1.00 15.58 93 LEU B O 1
ATOM 2792 N N . TYR B 1 94 ? 21.992 -31.747 30.397 1.00 14.91 94 TYR B N 1
ATOM 2793 C CA . TYR B 1 94 ? 20.684 -31.205 30.776 1.00 15.10 94 TYR B CA 1
ATOM 2794 C C . TYR B 1 94 ? 20.743 -30.537 32.143 1.00 16.66 94 TYR B C 1
ATOM 2795 O O . TYR B 1 94 ? 20.058 -29.547 32.354 1.00 17.93 94 TYR B O 1
ATOM 2804 N N . GLN B 1 95 ? 21.578 -31.083 33.015 1.00 16.90 95 GLN B N 1
ATOM 2805 C CA . GLN B 1 95 ? 21.689 -30.542 34.397 1.00 19.15 95 GLN B CA 1
ATOM 2806 C C . GLN B 1 95 ? 22.934 -29.708 34.616 1.00 17.63 95 GLN B C 1
ATOM 2807 O O . GLN B 1 95 ? 23.287 -29.388 35.758 1.00 18.79 95 GLN B O 1
ATOM 2813 N N . SER B 1 96 ? 23.605 -29.311 33.513 1.00 17.05 96 SER B N 1
ATOM 2814 C CA . SER B 1 96 ? 24.811 -28.537 33.697 1.00 16.00 96 SER B CA 1
ATOM 2815 C C . SER B 1 96 ? 24.521 -27.240 34.425 1.00 14.93 96 SER B C 1
ATOM 2816 O O . SER B 1 96 ? 23.569 -26.526 34.140 1.00 15.62 96 SER B O 1
ATOM 2819 N N . ASN B 1 97 ? 25.402 -26.883 35.342 1.00 15.05 97 ASN B N 1
ATOM 2820 C CA . ASN B 1 97 ? 25.319 -25.573 35.958 1.00 16.31 97 ASN B CA 1
ATOM 2821 C C . ASN B 1 97 ? 25.795 -24.452 35.055 1.00 16.35 97 ASN B C 1
ATOM 2822 O O . ASN B 1 97 ? 25.472 -23.287 35.343 1.00 19.19 97 ASN B O 1
ATOM 2827 N N . LEU B 1 98 ? 26.507 -24.757 33.980 1.00 15.67 98 LEU B N 1
ATOM 2828 C CA . LEU B 1 98 ? 26.906 -23.743 33.017 1.00 14.71 98 LEU B CA 1
ATOM 2829 C C . LEU B 1 98 ? 25.708 -23.218 32.262 1.00 14.48 98 LEU B C 1
ATOM 2830 O O . LEU B 1 98 ? 24.747 -23.948 32.074 1.00 16.95 98 LEU B O 1
ATOM 2835 N N . VAL B 1 99 ? 25.809 -22.028 31.748 1.00 14.18 99 VAL B N 1
ATOM 2836 C CA . VAL B 1 99 ? 24.975 -21.624 30.631 1.00 13.89 99 VAL B CA 1
ATOM 2837 C C . VAL B 1 99 ? 25.470 -22.354 29.373 1.00 12.98 99 VAL B C 1
ATOM 2838 O O . VAL B 1 99 ? 26.644 -22.259 29.026 1.00 15.04 99 VAL B O 1
ATOM 2842 N N . LEU B 1 100 ? 24.566 -23.080 28.709 1.00 13.23 100 LEU B N 1
ATOM 2843 C CA . LEU B 1 100 ? 24.928 -23.737 27.471 1.00 13.62 100 LEU B CA 1
ATOM 2844 C C . LEU B 1 100 ? 24.113 -23.154 26.316 1.00 12.70 100 LEU B C 1
ATOM 2845 O O . LEU B 1 100 ? 22.890 -23.131 26.377 1.00 14.34 100 LEU B O 1
ATOM 2850 N N . VAL B 1 101 ? 24.783 -22.740 25.276 1.00 12.91 101 VAL B N 1
ATOM 2851 C CA . VAL B 1 101 ? 24.151 -22.197 24.077 1.00 13.29 101 VAL B CA 1
ATOM 2852 C C . VAL B 1 101 ? 24.636 -23.015 22.882 1.00 13.79 101 VAL B C 1
ATOM 2853 O O . VAL B 1 101 ? 25.856 -23.183 22.716 1.00 15.84 101 VAL B O 1
ATOM 2857 N N . SER B 1 102 ? 23.683 -23.505 22.078 1.00 13.81 102 SER B N 1
ATOM 2858 C CA . SER B 1 102 ? 24.089 -24.171 20.837 1.00 14.57 102 SER B CA 1
ATOM 2859 C C . SER B 1 102 ? 24.077 -23.186 19.671 1.00 14.58 102 SER B C 1
ATOM 2860 O O . SER B 1 102 ? 23.028 -22.550 19.409 1.00 15.84 102 SER B O 1
ATOM 2863 N N . ALA B 1 103 ? 25.175 -23.070 18.983 1.00 15.42 103 ALA B N 1
ATOM 2864 C CA . ALA B 1 103 ? 25.326 -22.344 17.705 1.00 14.48 103 ALA B CA 1
ATOM 2865 C C . ALA B 1 103 ? 25.218 -23.430 16.651 1.00 14.35 103 ALA B C 1
ATOM 2866 O O . ALA B 1 103 ? 26.202 -24.091 16.341 1.00 15.31 103 ALA B O 1
ATOM 2868 N N . ILE B 1 104 ? 24.002 -23.653 16.150 1.00 14.39 104 ILE B N 1
ATOM 2869 C CA . ILE B 1 104 ? 23.754 -24.815 15.304 1.00 13.90 104 ILE B CA 1
ATOM 2870 C C . ILE B 1 104 ? 24.086 -24.468 13.868 1.00 14.67 104 ILE B C 1
ATOM 2871 O O . ILE B 1 104 ? 23.299 -23.839 13.163 1.00 16.40 104 ILE B O 1
ATOM 2876 N N . ASN B 1 105 ? 25.279 -24.845 13.486 1.00 15.86 105 ASN B N 1
ATOM 2877 C CA . ASN B 1 105 ? 25.869 -24.484 12.208 1.00 16.54 105 ASN B CA 1
ATOM 2878 C C . ASN B 1 105 ? 25.947 -25.641 11.236 1.00 16.53 105 ASN B C 1
ATOM 2879 O O . ASN B 1 105 ? 26.861 -25.813 10.451 1.00 19.09 105 ASN B O 1
ATOM 2884 N N . GLY B 1 106 ? 24.924 -26.502 11.317 1.00 16.58 106 GLY B N 1
ATOM 2885 C CA . GLY B 1 106 ? 24.793 -27.619 10.436 1.00 17.01 106 GLY B CA 1
ATOM 2886 C C . GLY B 1 106 ? 23.554 -28.429 10.690 1.00 16.41 106 GLY B C 1
ATOM 2887 O O . GLY B 1 106 ? 22.800 -28.142 11.606 1.00 16.78 106 GLY B O 1
ATOM 2888 N N . ALA B 1 107 ? 23.371 -29.482 9.902 1.00 17.74 107 ALA B N 1
ATOM 2889 C CA . ALA B 1 107 ? 22.257 -30.405 10.119 1.00 18.19 107 ALA B CA 1
ATOM 2890 C C . ALA B 1 107 ? 22.330 -30.959 11.535 1.00 17.05 107 ALA B C 1
ATOM 2891 O O . ALA B 1 107 ? 23.425 -31.197 12.074 1.00 17.74 107 ALA B O 1
ATOM 2893 N N . CYS B 1 108 ? 21.173 -31.191 12.109 1.00 17.48 108 CYS B N 1
ATOM 2894 C CA . CYS B 1 108 ? 21.049 -31.646 13.488 1.00 16.22 108 CYS B CA 1
ATOM 2895 C C . CYS B 1 108 ? 19.955 -32.679 13.706 1.00 15.23 108 CYS B C 1
ATOM 2896 O O . CYS B 1 108 ? 18.910 -32.387 14.310 1.00 14.80 108 CYS B O 1
ATOM 2899 N N . PRO B 1 109 ? 20.112 -33.889 13.203 1.00 16.73 109 PRO B N 1
ATOM 2900 C CA . PRO B 1 109 ? 19.150 -34.978 13.418 1.00 16.02 109 PRO B CA 1
ATOM 2901 C C . PRO B 1 109 ? 19.278 -35.547 14.834 1.00 17.33 109 PRO B C 1
ATOM 2902 O O . PRO B 1 109 ? 20.010 -34.982 15.596 1.00 24.86 109 PRO B O 1
ATOM 2906 N N . ALA B 1 110 ? 18.562 -36.607 15.161 1.00 19.10 110 ALA B N 1
ATOM 2907 C CA . ALA B 1 110 ? 18.269 -37.083 16.491 1.00 19.98 110 ALA B CA 1
ATOM 2908 C C . ALA B 1 110 ? 19.369 -36.886 17.510 1.00 21.10 110 ALA B C 1
ATOM 2909 O O . ALA B 1 110 ? 19.098 -36.086 18.437 1.00 27.78 110 ALA B O 1
ATOM 2911 N N . GLY B 1 111 ? 20.468 -37.515 17.493 1.00 19.81 111 GLY B N 1
ATOM 2912 C CA . GLY B 1 111 ? 21.429 -37.375 18.598 1.00 18.45 111 GLY B CA 1
ATOM 2913 C C . GLY B 1 111 ? 21.998 -35.974 18.691 1.00 15.74 111 GLY B C 1
ATOM 2914 O O . GLY B 1 111 ? 22.354 -35.485 19.774 1.00 17.74 111 GLY B O 1
ATOM 2915 N N . GLY B 1 112 ? 22.098 -35.324 17.507 1.00 16.09 112 GLY B N 1
ATOM 2916 C CA . GLY B 1 112 ? 22.500 -33.942 17.532 1.00 17.57 112 GLY B CA 1
ATOM 2917 C C . GLY B 1 112 ? 21.510 -33.067 18.280 1.00 19.43 112 GLY B C 1
ATOM 2918 O O . GLY B 1 112 ? 21.812 -32.170 19.052 1.00 17.59 112 GLY B O 1
ATOM 2919 N N . CYS B 1 113 ? 20.267 -33.448 18.005 1.00 21.69 113 CYS B N 1
ATOM 2920 C CA . CYS B 1 113 ? 19.164 -32.704 18.584 1.00 24.60 113 CYS B CA 1
ATOM 2921 C C . CYS B 1 113 ? 19.132 -32.949 20.078 1.00 23.30 113 CYS B C 1
ATOM 2922 O O . CYS B 1 113 ? 18.794 -32.078 20.883 1.00 28.18 113 CYS B O 1
ATOM 2925 N N . LEU B 1 114 ? 19.536 -34.147 20.524 1.00 25.12 114 LEU B N 1
ATOM 2926 C CA . LEU B 1 114 ? 19.760 -34.436 21.928 1.00 27.75 114 LEU B CA 1
ATOM 2927 C C . LEU B 1 114 ? 20.632 -33.347 22.556 1.00 24.68 114 LEU B C 1
ATOM 2928 O O . LEU B 1 114 ? 20.346 -32.788 23.611 1.00 32.64 114 LEU B O 1
ATOM 2933 N N . VAL B 1 115 ? 21.754 -33.056 21.927 1.00 18.97 115 VAL B N 1
ATOM 2934 C CA . VAL B 1 115 ? 22.676 -32.046 22.424 1.00 16.21 115 VAL B CA 1
ATOM 2935 C C . VAL B 1 115 ? 22.018 -30.673 22.402 1.00 14.18 115 VAL B C 1
ATOM 2936 O O . VAL B 1 115 ? 22.017 -29.955 23.402 1.00 14.43 115 VAL B O 1
ATOM 2940 N N . ALA B 1 116 ? 21.437 -30.283 21.288 1.00 14.19 116 ALA B N 1
ATOM 2941 C CA . ALA B 1 116 ? 20.828 -28.968 21.167 1.00 13.76 116 ALA B CA 1
ATOM 2942 C C . ALA B 1 116 ? 19.695 -28.766 22.177 1.00 12.78 116 ALA B C 1
ATOM 2943 O O . ALA B 1 116 ? 19.623 -27.702 22.811 1.00 13.16 116 ALA B O 1
ATOM 2945 N N . LEU B 1 117 ? 18.840 -29.774 22.363 1.00 12.94 117 LEU B N 1
ATOM 2946 C CA . LEU B 1 117 ? 17.686 -29.637 23.259 1.00 12.72 117 LEU B CA 1
ATOM 2947 C C . LEU B 1 117 ? 18.073 -29.525 24.713 1.00 12.28 117 LEU B C 1
ATOM 2948 O O . LEU B 1 117 ? 17.288 -29.005 25.496 1.00 13.90 117 LEU B O 1
ATOM 2953 N N . THR B 1 118 ? 19.285 -29.984 25.067 1.00 12.02 118 THR B N 1
ATOM 2954 C CA . THR B 1 118 ? 19.686 -29.859 26.441 1.00 12.74 118 THR B CA 1
ATOM 2955 C C . THR B 1 118 ? 20.291 -28.501 26.773 1.00 13.16 118 THR B C 1
ATOM 2956 O O . THR B 1 118 ? 20.514 -28.181 27.941 1.00 14.94 118 THR B O 1
ATOM 2960 N N . CYS B 1 119 ? 20.584 -27.704 25.766 1.00 13.55 119 CYS B N 1
ATOM 2961 C CA . CYS B 1 119 ? 21.102 -26.366 25.984 1.00 14.34 119 CYS B CA 1
ATOM 2962 C C . CYS B 1 119 ? 19.996 -25.441 26.484 1.00 12.83 119 CYS B C 1
ATOM 2963 O O . CYS B 1 119 ? 18.825 -25.752 26.460 1.00 13.97 119 CYS B O 1
ATOM 2966 N N . ASP B 1 120 ? 20.413 -24.282 26.960 1.00 13.42 120 ASP B N 1
ATOM 2967 C CA . ASP B 1 120 ? 19.561 -23.225 27.437 1.00 12.53 120 ASP B CA 1
ATOM 2968 C C . ASP B 1 120 ? 19.036 -22.357 26.324 1.00 12.97 120 ASP B C 1
ATOM 2969 O O . ASP B 1 120 ? 18.029 -21.696 26.494 1.00 14.02 120 ASP B O 1
ATOM 2974 N N . TYR B 1 121 ? 19.679 -22.365 25.174 1.00 12.81 121 TYR B N 1
ATOM 2975 C CA . TYR B 1 121 ? 19.296 -21.486 24.056 1.00 12.85 121 TYR B CA 1
ATOM 2976 C C . TYR B 1 121 ? 19.865 -22.087 22.799 1.00 13.28 121 TYR B C 1
ATOM 2977 O O . TYR B 1 121 ? 20.954 -22.614 22.831 1.00 14.44 121 TYR B O 1
ATOM 2986 N N . ARG B 1 122 ? 19.074 -22.019 21.740 1.00 12.75 122 ARG B N 1
ATOM 2987 C CA . ARG B 1 122 ? 19.419 -22.592 20.454 1.00 12.98 122 ARG B CA 1
ATOM 2988 C C . ARG B 1 122 ? 19.304 -21.594 19.317 1.00 12.47 122 ARG B C 1
ATOM 2989 O O . ARG B 1 122 ? 18.237 -21.021 19.102 1.00 13.55 122 ARG B O 1
ATOM 2997 N N . ILE B 1 123 ? 20.411 -21.420 18.614 1.00 13.33 123 ILE B N 1
ATOM 2998 C CA . ILE B 1 123 ? 20.447 -20.555 17.441 1.00 13.98 123 ILE B CA 1
ATOM 2999 C C . ILE B 1 123 ? 20.772 -21.367 16.216 1.00 14.62 123 ILE B C 1
ATOM 3000 O O . ILE B 1 123 ? 21.786 -22.099 16.252 1.00 15.50 123 ILE B O 1
ATOM 3005 N N . LEU B 1 124 ? 19.995 -21.287 15.164 1.00 14.31 124 LEU B N 1
ATOM 3006 C CA . LEU B 1 124 ? 20.180 -22.076 13.965 1.00 14.91 124 LEU B CA 1
ATOM 3007 C C . LEU B 1 124 ? 20.548 -21.202 12.763 1.00 15.41 124 LEU B C 1
ATOM 3008 O O . LEU B 1 124 ? 19.891 -20.201 12.452 1.00 16.70 124 LEU B O 1
ATOM 3013 N N . ALA B 1 125 ? 21.608 -21.603 12.106 1.00 16.19 125 ALA B N 1
ATOM 3014 C CA . ALA B 1 125 ? 22.021 -20.955 10.880 1.00 18.02 125 ALA B CA 1
ATOM 3015 C C . ALA B 1 125 ? 20.992 -21.197 9.788 1.00 18.14 125 ALA B C 1
ATOM 3016 O O . ALA B 1 125 ? 20.479 -22.306 9.604 1.00 19.98 125 ALA B O 1
ATOM 3018 N N . ASP B 1 126 ? 20.702 -20.147 9.042 1.00 19.85 126 ASP B N 1
ATOM 3019 C CA . ASP B 1 126 ? 19.654 -20.180 8.024 1.00 21.71 126 ASP B CA 1
ATOM 3020 C C . ASP B 1 126 ? 20.146 -20.768 6.700 1.00 20.50 126 ASP B C 1
ATOM 3021 O O . ASP B 1 126 ? 20.361 -20.020 5.761 1.00 28.73 126 ASP B O 1
ATOM 3026 N N . ASN B 1 127 ? 20.335 -22.073 6.665 1.00 20.13 127 ASN B N 1
ATOM 3027 C CA . ASN B 1 127 ? 20.739 -22.817 5.486 1.00 20.57 127 ASN B CA 1
ATOM 3028 C C . ASN B 1 127 ? 19.648 -23.878 5.304 1.00 20.91 127 ASN B C 1
ATOM 3029 O O . ASN B 1 127 ? 19.389 -24.615 6.265 1.00 19.67 127 ASN B O 1
ATOM 3034 N N . PRO B 1 128 ? 19.015 -23.997 4.150 1.00 22.35 128 PRO B N 1
ATOM 3035 C CA . PRO B 1 128 ? 17.926 -24.964 4.036 1.00 24.84 128 PRO B CA 1
ATOM 3036 C C . PRO B 1 128 ? 18.366 -26.405 4.289 1.00 23.34 128 PRO B C 1
ATOM 3037 O O . PRO B 1 128 ? 17.499 -27.252 4.534 1.00 26.78 128 PRO B O 1
ATOM 3041 N N . ARG B 1 129 ? 19.644 -26.736 4.255 1.00 21.44 129 ARG B N 1
ATOM 3042 C CA . ARG B 1 129 ? 20.013 -28.109 4.594 1.00 23.50 129 ARG B CA 1
ATOM 3043 C C . ARG B 1 129 ? 20.244 -28.348 6.084 1.00 22.52 129 ARG B C 1
ATOM 3044 O O . ARG B 1 129 ? 20.470 -29.501 6.483 1.00 23.01 129 ARG B O 1
ATOM 3052 N N . TYR B 1 130 ? 20.186 -27.288 6.874 1.00 20.49 130 TYR B N 1
ATOM 3053 C CA . TYR B 1 130 ? 20.427 -27.419 8.292 1.00 19.07 130 TYR B CA 1
ATOM 3054 C C . TYR B 1 130 ? 19.124 -27.681 9.041 1.00 18.66 130 TYR B C 1
ATOM 3055 O O . TYR B 1 130 ? 18.563 -26.820 9.743 1.00 21.47 130 TYR B O 1
ATOM 3064 N N . CYS B 1 131 ? 18.688 -28.924 8.887 1.00 18.12 131 CYS B N 1
ATOM 3065 C CA . CYS B 1 131 ? 17.418 -29.343 9.466 1.00 17.91 131 CYS B CA 1
ATOM 3066 C C . CYS B 1 131 ? 17.581 -29.963 10.849 1.00 18.68 131 CYS B C 1
ATOM 3067 O O . CYS B 1 131 ? 18.590 -30.667 11.019 1.00 20.31 131 CYS B O 1
ATOM 3072 N N . ILE B 1 132 ? 16.652 -29.743 11.749 1.00 15.58 132 ILE B N 1
ATOM 3073 C CA . ILE B 1 132 ? 16.813 -30.204 13.135 1.00 14.67 132 ILE B CA 1
ATOM 3074 C C . ILE B 1 132 ? 15.594 -30.979 13.564 1.00 12.97 132 ILE B C 1
ATOM 3075 O O . ILE B 1 132 ? 14.474 -30.532 13.316 1.00 14.68 132 ILE B O 1
ATOM 3080 N N . GLY B 1 133 ? 15.821 -32.146 14.190 1.00 13.30 133 GLY B N 1
ATOM 3081 C CA . GLY B 1 133 ? 14.640 -32.837 14.749 1.00 14.59 133 GLY B CA 1
ATOM 3082 C C . GLY B 1 133 ? 15.024 -34.225 15.234 1.00 14.04 133 GLY B C 1
ATOM 3083 O O . GLY B 1 133 ? 16.179 -34.623 15.132 1.00 15.78 133 GLY B O 1
ATOM 3084 N N . LEU B 1 134 ? 14.021 -34.901 15.791 1.00 14.28 134 LEU B N 1
ATOM 3085 C CA . LEU B 1 134 ? 14.141 -36.241 16.349 1.00 14.60 134 LEU B CA 1
ATOM 3086 C C . LEU B 1 134 ? 13.513 -37.211 15.360 1.00 14.73 134 LEU B C 1
ATOM 3087 O O . LEU B 1 134 ? 12.314 -37.482 15.386 1.00 15.40 134 LEU B O 1
ATOM 3092 N N . ASN B 1 135 ? 14.407 -37.687 14.475 1.00 15.33 135 ASN B N 1
ATOM 3093 C CA . ASN B 1 135 ? 13.942 -38.455 13.317 1.00 15.10 135 ASN B CA 1
ATOM 3094 C C . ASN B 1 135 ? 14.053 -39.959 13.552 1.00 14.45 135 ASN B C 1
ATOM 3095 O O . ASN B 1 135 ? 14.069 -40.701 12.562 1.00 16.56 135 ASN B O 1
ATOM 3100 N N . GLU B 1 136 ? 14.082 -40.381 14.807 1.00 15.27 136 GLU B N 1
ATOM 3101 C CA . GLU B 1 136 ? 14.190 -41.798 15.122 1.00 15.11 136 GLU B CA 1
ATOM 3102 C C . GLU B 1 136 ? 13.225 -42.684 14.323 1.00 13.74 136 GLU B C 1
ATOM 3103 O O . GLU B 1 136 ? 13.623 -43.751 13.861 1.00 15.80 136 GLU B O 1
ATOM 3109 N N . THR B 1 137 ? 11.945 -42.281 14.212 1.00 14.68 137 THR B N 1
ATOM 3110 C CA . THR B 1 137 ? 11.000 -43.165 13.558 1.00 14.55 137 THR B CA 1
ATOM 3111 C C . THR B 1 137 ? 11.384 -43.379 12.100 1.00 16.10 137 THR B C 1
ATOM 3112 O O . THR B 1 137 ? 11.009 -44.455 11.582 1.00 16.38 137 THR B O 1
ATOM 3116 N N . GLN B 1 138 ? 12.082 -42.479 11.453 1.00 16.29 138 GLN B N 1
ATOM 3117 C CA . GLN B 1 138 ? 12.484 -42.741 10.071 1.00 19.05 138 GLN B CA 1
ATOM 3118 C C . GLN B 1 138 ? 13.516 -43.858 9.973 1.00 19.78 138 GLN B C 1
ATOM 3119 O O . GLN B 1 138 ? 13.644 -44.442 8.900 1.00 21.41 138 GLN B O 1
ATOM 3125 N N . LEU B 1 139 ? 14.182 -44.159 11.078 1.00 19.34 139 LEU B N 1
ATOM 3126 C CA . LEU B 1 139 ? 15.142 -45.266 11.154 1.00 20.86 139 LEU B CA 1
ATOM 3127 C C . LEU B 1 139 ? 14.493 -46.536 11.647 1.00 19.73 139 LEU B C 1
ATOM 3128 O O . LEU B 1 139 ? 15.173 -47.565 11.824 1.00 21.85 139 LEU B O 1
ATOM 3133 N N . GLY B 1 140 ? 13.203 -46.489 11.939 1.00 18.53 140 GLY B N 1
ATOM 3134 C CA . GLY B 1 140 ? 12.498 -47.602 12.518 1.00 18.06 140 GLY B CA 1
ATOM 3135 C C . GLY B 1 140 ? 12.715 -47.770 14.013 1.00 17.21 140 GLY B C 1
ATOM 3136 O O . GLY B 1 140 ? 12.444 -48.851 14.509 1.00 19.40 140 GLY B O 1
ATOM 3137 N N . ILE B 1 141 ? 13.178 -46.748 14.692 1.00 16.90 141 ILE B N 1
ATOM 3138 C CA . ILE B 1 141 ? 13.390 -46.778 16.143 1.00 16.62 141 ILE B CA 1
ATOM 3139 C C . ILE B 1 141 ? 12.588 -45.639 16.740 1.00 15.87 141 ILE B C 1
ATOM 3140 O O . ILE B 1 141 ? 11.801 -44.969 16.069 1.00 16.98 141 ILE B O 1
ATOM 3145 N N . ILE B 1 142 ? 12.746 -45.432 18.030 1.00 17.40 142 ILE B N 1
ATOM 3146 C CA . ILE B 1 142 ? 11.955 -44.426 18.730 1.00 18.89 142 ILE B CA 1
ATOM 3147 C C . ILE B 1 142 ? 12.859 -43.633 19.653 1.00 18.37 142 ILE B C 1
ATOM 3148 O O . ILE B 1 142 ? 13.936 -44.094 20.076 1.00 20.36 142 ILE B O 1
ATOM 3153 N N . ALA B 1 143 ? 12.445 -42.419 19.972 1.00 16.10 143 ALA B N 1
ATOM 3154 C CA . ALA B 1 143 ? 13.160 -41.665 20.995 1.00 16.05 143 ALA B CA 1
ATOM 3155 C C . ALA B 1 143 ? 12.982 -42.261 22.375 1.00 15.33 143 ALA B C 1
ATOM 3156 O O . ALA B 1 143 ? 11.874 -42.700 22.703 1.00 16.78 143 ALA B O 1
ATOM 3158 N N . PRO B 1 144 ? 14.032 -42.257 23.204 1.00 15.14 144 PRO B N 1
ATOM 3159 C CA . PRO B 1 144 ? 13.819 -42.667 24.595 1.00 16.82 144 PRO B CA 1
ATOM 3160 C C . PRO B 1 144 ? 12.880 -41.705 25.325 1.00 16.28 144 PRO B C 1
ATOM 3161 O O . PRO B 1 144 ? 12.787 -40.524 24.916 1.00 14.75 144 PRO B O 1
ATOM 3165 N N . PHE B 1 145 ? 12.246 -42.208 26.372 1.00 16.43 145 PHE B N 1
ATOM 3166 C CA . PHE B 1 145 ? 11.223 -41.398 27.055 1.00 15.36 145 PHE B CA 1
ATOM 3167 C C . PHE B 1 145 ? 11.802 -40.048 27.486 1.00 14.04 145 PHE B C 1
ATOM 3168 O O . PHE B 1 145 ? 11.104 -39.037 27.481 1.00 14.58 145 PHE B O 1
ATOM 3176 N N . TRP B 1 146 ? 13.076 -40.045 27.901 1.00 13.71 146 TRP B N 1
ATOM 3177 C CA . TRP B 1 146 ? 13.667 -38.853 28.475 1.00 13.95 146 TRP B CA 1
ATOM 3178 C C . TRP B 1 146 ? 13.958 -37.818 27.418 1.00 14.12 146 TRP B C 1
ATOM 3179 O O . TRP B 1 146 ? 13.931 -36.626 27.691 1.00 14.20 146 TRP B O 1
ATOM 3190 N N . LEU B 1 147 ? 14.211 -38.306 26.224 1.00 14.72 147 LEU B N 1
ATOM 3191 C CA . LEU B 1 147 ? 14.419 -37.380 25.118 1.00 13.95 147 LEU B CA 1
ATOM 3192 C C . LEU B 1 147 ? 13.093 -36.840 24.613 1.00 13.71 147 LEU B C 1
ATOM 3193 O O . LEU B 1 147 ? 12.960 -35.678 24.244 1.00 14.76 147 LEU B O 1
ATOM 3198 N N . LYS B 1 148 ? 12.086 -37.721 24.570 1.00 13.31 148 LYS B N 1
ATOM 3199 C CA . LYS B 1 148 ? 10.717 -37.280 24.306 1.00 13.30 148 LYS B CA 1
ATOM 3200 C C . LYS B 1 148 ? 10.357 -36.208 25.313 1.00 13.49 148 LYS B C 1
ATOM 3201 O O . LYS B 1 148 ? 9.793 -35.178 24.945 1.00 13.83 148 LYS B O 1
ATOM 3207 N N . ASP B 1 149 ? 10.646 -36.416 26.596 1.00 13.92 149 ASP B N 1
ATOM 3208 C CA . ASP B 1 149 ? 10.290 -35.401 27.600 1.00 13.76 149 ASP B CA 1
ATOM 3209 C C . ASP B 1 149 ? 11.038 -34.106 27.368 1.00 13.28 149 ASP B C 1
ATOM 3210 O O . ASP B 1 149 ? 10.448 -33.037 27.515 1.00 14.05 149 ASP B O 1
A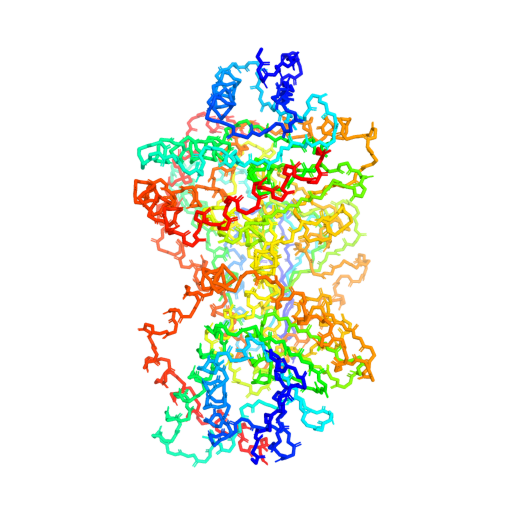TOM 3215 N N . THR B 1 150 ? 12.290 -34.198 26.956 1.00 13.15 150 THR B N 1
ATOM 3216 C CA . THR B 1 150 ? 13.057 -32.991 26.679 1.00 13.52 150 THR B CA 1
ATOM 3217 C C . THR B 1 150 ? 12.408 -32.238 25.518 1.00 13.60 150 THR B C 1
ATOM 3218 O O . THR B 1 150 ? 12.290 -31.013 25.560 1.00 13.50 150 THR B O 1
ATOM 3222 N N . LEU B 1 151 ? 11.964 -32.957 24.466 1.00 13.19 151 LEU B N 1
ATOM 3223 C CA . LEU B 1 151 ? 11.318 -32.308 23.347 1.00 12.78 151 LEU B CA 1
ATOM 3224 C C . LEU B 1 151 ? 10.009 -31.683 23.759 1.00 12.59 151 LEU B C 1
ATOM 3225 O O . LEU B 1 151 ? 9.723 -30.569 23.365 1.00 13.40 151 LEU B O 1
ATOM 3230 N N . GLU B 1 152 ? 9.225 -32.412 24.558 1.00 13.80 152 GLU B N 1
ATOM 3231 C CA . GLU B 1 152 ? 7.952 -31.834 25.003 1.00 14.23 152 GLU B CA 1
ATOM 3232 C C . GLU B 1 152 ? 8.192 -30.583 25.839 1.00 12.77 152 GLU B C 1
ATOM 3233 O O . GLU B 1 152 ? 7.407 -29.623 25.744 1.00 13.71 152 GLU B O 1
ATOM 3239 N N . ASN B 1 153 ? 9.269 -30.566 26.610 1.00 12.80 153 ASN B N 1
ATOM 3240 C CA . ASN B 1 153 ? 9.637 -29.414 27.409 1.00 14.00 153 ASN B CA 1
ATOM 3241 C C . ASN B 1 153 ? 10.115 -28.245 26.561 1.00 14.21 153 ASN B C 1
ATOM 3242 O O . ASN B 1 153 ? 10.260 -27.154 27.071 1.00 22.48 153 ASN B O 1
ATOM 3247 N N . THR B 1 154 ? 10.379 -28.503 25.282 1.00 12.10 154 THR B N 1
ATOM 3248 C CA . THR B 1 154 ? 10.836 -27.496 24.385 1.00 11.92 154 THR B CA 1
ATOM 3249 C C . THR B 1 154 ? 9.736 -26.936 23.474 1.00 11.68 154 THR B C 1
ATOM 3250 O O . THR B 1 154 ? 9.644 -25.740 23.235 1.00 13.31 154 THR B O 1
ATOM 3254 N N . ILE B 1 155 ? 8.865 -27.816 22.943 1.00 12.82 155 ILE B N 1
ATOM 3255 C CA . ILE B 1 155 ? 7.899 -27.417 21.961 1.00 12.57 155 ILE B CA 1
ATOM 3256 C C . ILE B 1 155 ? 6.445 -27.753 22.335 1.00 12.07 155 ILE B C 1
ATOM 3257 O O . ILE B 1 155 ? 5.535 -27.455 21.561 1.00 13.13 155 ILE B O 1
ATOM 3262 N N . GLY B 1 156 ? 6.213 -28.337 23.508 1.00 12.55 156 GLY B N 1
ATOM 3263 C CA . GLY B 1 156 ? 4.892 -28.659 23.944 1.00 12.42 156 GLY B CA 1
ATOM 3264 C C . GLY B 1 156 ? 4.409 -30.013 23.440 1.00 11.37 156 GLY B C 1
ATOM 3265 O O . GLY B 1 156 ? 4.977 -30.605 22.543 1.00 12.61 156 GLY B O 1
ATOM 3266 N N . HIS B 1 157 ? 3.308 -30.474 24.064 1.00 12.07 157 HIS B N 1
ATOM 3267 C CA . HIS B 1 157 ? 2.812 -31.818 23.766 1.00 12.22 157 HIS B CA 1
ATOM 3268 C C . HIS B 1 157 ? 2.413 -32.004 22.320 1.00 11.92 157 HIS B C 1
ATOM 3269 O O . HIS B 1 157 ? 2.824 -33.017 21.701 1.00 12.67 157 HIS B O 1
ATOM 3276 N N . ARG B 1 158 ? 1.573 -31.132 21.808 1.00 12.63 158 ARG B N 1
ATOM 3277 C CA . ARG B 1 158 ? 1.026 -31.410 20.462 1.00 12.10 158 ARG B CA 1
ATOM 3278 C C . ARG B 1 158 ? 2.126 -31.488 19.445 1.00 11.37 158 ARG B C 1
ATOM 3279 O O . ARG B 1 158 ? 2.182 -32.405 18.603 1.00 12.19 158 ARG B O 1
ATOM 3287 N N . ALA B 1 159 ? 3.008 -30.495 19.472 1.00 12.02 159 ALA B N 1
ATOM 3288 C CA . ALA B 1 159 ? 4.048 -30.454 18.460 1.00 12.38 159 ALA B CA 1
ATOM 3289 C C . ALA B 1 159 ? 5.017 -31.621 18.642 1.00 11.93 159 ALA B C 1
ATOM 3290 O O . ALA B 1 159 ? 5.502 -32.187 17.654 1.00 13.95 159 ALA B O 1
ATOM 3292 N N . ALA B 1 160 ? 5.326 -32.024 19.841 1.00 12.31 160 ALA B N 1
ATOM 3293 C CA . ALA B 1 160 ? 6.151 -33.201 20.076 1.00 12.65 160 ALA B CA 1
ATOM 3294 C C . ALA B 1 160 ? 5.517 -34.472 19.510 1.00 12.56 160 ALA B C 1
ATOM 3295 O O . ALA B 1 160 ? 6.199 -35.301 18.930 1.00 13.61 160 ALA B O 1
ATOM 3297 N N . GLU B 1 161 ? 4.185 -34.608 19.659 1.00 13.38 161 GLU B N 1
ATOM 3298 C CA . GLU B 1 161 ? 3.465 -35.735 19.078 1.00 14.60 161 GLU B CA 1
ATOM 3299 C C . GLU B 1 161 ? 3.753 -35.868 17.586 1.00 14.58 161 GLU B C 1
ATOM 3300 O O . GLU B 1 161 ? 4.064 -36.956 17.083 1.00 14.67 161 GLU B O 1
ATOM 3306 N N . ARG B 1 162 ? 3.558 -34.765 16.900 1.00 13.66 162 ARG B N 1
ATOM 3307 C CA . ARG B 1 162 ? 3.690 -34.752 15.436 1.00 14.57 162 ARG B CA 1
ATOM 3308 C C . ARG B 1 162 ? 5.156 -34.942 15.051 1.00 13.11 162 ARG B C 1
ATOM 3309 O O . ARG B 1 162 ? 5.478 -35.749 14.194 1.00 14.32 162 ARG B O 1
ATOM 3317 N N . ALA B 1 163 ? 6.037 -34.192 15.724 1.00 13.57 163 ALA B N 1
ATOM 3318 C CA . ALA B 1 163 ? 7.476 -34.227 15.389 1.00 13.23 163 ALA B CA 1
ATOM 3319 C C . ALA B 1 163 ? 8.048 -35.617 15.558 1.00 12.35 163 ALA B C 1
ATOM 3320 O O . ALA B 1 163 ? 8.818 -36.116 14.730 1.00 13.66 163 ALA B O 1
ATOM 3322 N N . LEU B 1 164 ? 7.684 -36.256 16.671 1.00 12.41 164 LEU B N 1
ATOM 3323 C CA . LEU B 1 164 ? 8.232 -37.577 16.952 1.00 13.04 164 LEU B CA 1
ATOM 3324 C C . LEU B 1 164 ? 7.617 -38.637 16.058 1.00 13.05 164 LEU B C 1
ATOM 3325 O O . LEU B 1 164 ? 8.341 -39.495 15.528 1.00 14.00 164 LEU B O 1
ATOM 3330 N N . GLN B 1 165 ? 6.295 -38.642 15.872 1.00 13.43 165 GLN B N 1
ATOM 3331 C CA . GLN B 1 165 ? 5.743 -39.706 15.037 1.00 13.28 165 GLN B CA 1
ATOM 3332 C C . GLN B 1 165 ? 6.256 -39.566 13.618 1.00 13.45 165 GLN B C 1
ATOM 3333 O O . GLN B 1 165 ? 6.630 -40.580 13.006 1.00 15.25 165 GLN B O 1
ATOM 3339 N N . LEU B 1 166 ? 6.237 -38.387 13.038 1.00 12.63 166 LEU B N 1
ATOM 3340 C CA . LEU B 1 166 ? 6.690 -38.187 11.658 1.00 13.28 166 LEU B CA 1
ATOM 3341 C C . LEU B 1 166 ? 8.200 -38.170 11.519 1.00 13.79 166 LEU B C 1
ATOM 3342 O O . LEU B 1 166 ? 8.732 -38.185 10.400 1.00 16.10 166 LEU B O 1
ATOM 3347 N N . GLY B 1 167 ? 8.893 -38.160 12.665 1.00 14.12 167 GLY B N 1
ATOM 3348 C CA . GLY B 1 167 ? 10.333 -38.081 12.636 1.00 15.67 167 GLY B CA 1
ATOM 3349 C C . GLY B 1 167 ? 10.858 -36.900 11.855 1.00 14.50 167 GLY B C 1
ATOM 3350 O O . GLY B 1 167 ? 11.828 -36.989 11.088 1.00 16.77 167 GLY B O 1
ATOM 3351 N N . LEU B 1 168 ? 10.202 -35.743 12.081 1.00 14.45 168 LEU B N 1
ATOM 3352 C CA . LEU B 1 168 ? 10.490 -34.573 11.290 1.00 14.30 168 LEU B CA 1
ATOM 3353 C C . LEU B 1 168 ? 11.867 -33.984 11.537 1.00 13.76 168 LEU B C 1
ATOM 3354 O O . LEU B 1 168 ? 12.287 -33.826 12.670 1.00 16.82 168 LEU B O 1
ATOM 3359 N N . LEU B 1 169 ? 12.523 -33.631 10.455 1.00 16.43 169 LEU B N 1
ATOM 3360 C CA . LEU B 1 169 ? 13.707 -32.804 10.468 1.00 15.63 169 LEU B CA 1
ATOM 3361 C C . LEU B 1 169 ? 13.254 -31.446 9.949 1.00 14.88 169 LEU B C 1
ATOM 3362 O O . LEU B 1 169 ? 13.077 -31.256 8.755 1.00 17.50 169 LEU B O 1
ATOM 3367 N N . PHE B 1 170 ? 13.112 -30.501 10.874 1.00 15.16 170 PHE B N 1
ATOM 3368 C CA . PHE B 1 170 ? 12.582 -29.202 10.559 1.00 15.73 170 PHE B CA 1
ATOM 3369 C C . PHE B 1 170 ? 13.644 -28.367 9.850 1.00 15.99 170 PHE B C 1
ATOM 3370 O O . PHE B 1 170 ? 14.665 -28.135 10.476 1.00 16.16 170 PHE B O 1
ATOM 3378 N N . PRO B 1 171 ? 13.401 -27.883 8.648 1.00 17.66 171 PRO B N 1
ATOM 3379 C CA . PRO B 1 171 ? 14.269 -26.846 8.096 1.00 17.78 171 PRO B CA 1
ATOM 3380 C C . PRO B 1 171 ? 14.109 -25.563 8.924 1.00 16.62 171 PRO B C 1
ATOM 3381 O O . PRO B 1 171 ? 13.197 -25.450 9.775 1.00 17.53 171 PRO B O 1
ATOM 3385 N N . PRO B 1 172 ? 15.031 -24.628 8.733 1.00 16.93 172 PRO B N 1
ATOM 3386 C CA . PRO B 1 172 ? 15.096 -23.489 9.650 1.00 17.14 172 PRO B CA 1
ATOM 3387 C C . PRO B 1 172 ? 13.812 -22.726 9.882 1.00 17.58 172 PRO B C 1
ATOM 3388 O O . PRO B 1 172 ? 13.442 -22.471 11.042 1.00 17.82 172 PRO B O 1
ATOM 3392 N N . ALA B 1 173 ? 13.091 -22.334 8.834 1.00 19.05 173 ALA B N 1
ATOM 3393 C CA . ALA B 1 173 ? 11.859 -21.585 9.105 1.00 20.34 173 ALA B CA 1
ATOM 3394 C C . ALA B 1 173 ? 10.858 -22.366 9.921 1.00 19.62 173 ALA B C 1
ATOM 3395 O O . ALA B 1 173 ? 10.247 -21.832 10.857 1.00 18.59 173 ALA B O 1
ATOM 3397 N N . GLU B 1 174 ? 10.675 -23.639 9.594 1.00 18.73 174 GLU B N 1
ATOM 3398 C CA . GLU B 1 174 ? 9.739 -24.490 10.321 1.00 18.86 174 GLU B CA 1
ATOM 3399 C C . GLU B 1 174 ? 10.220 -24.761 11.733 1.00 16.93 174 GLU B C 1
ATOM 3400 O O . GLU B 1 174 ? 9.436 -24.874 12.663 1.00 17.38 174 GLU B O 1
ATOM 3406 N N . ALA B 1 175 ? 11.536 -24.875 11.904 1.00 15.89 175 ALA B N 1
ATOM 3407 C CA . ALA B 1 175 ? 12.149 -25.083 13.206 1.00 14.23 175 ALA B CA 1
ATOM 3408 C C . ALA B 1 175 ? 11.856 -23.931 14.161 1.00 14.19 175 ALA B C 1
ATOM 3409 O O . ALA B 1 175 ? 11.500 -24.112 15.319 1.00 14.40 175 ALA B O 1
ATOM 3411 N N . LEU B 1 176 ? 12.004 -22.710 13.635 1.00 15.35 176 LEU B N 1
ATOM 3412 C CA . LEU B 1 176 ? 11.669 -21.543 14.430 1.00 15.84 176 LEU B CA 1
ATOM 3413 C C . LEU B 1 176 ? 10.175 -21.487 14.737 1.00 16.47 176 LEU B C 1
ATOM 3414 O O . LEU B 1 176 ? 9.767 -21.202 15.877 1.00 16.59 176 LEU B O 1
ATOM 3419 N N . GLN B 1 177 ? 9.320 -21.781 13.747 1.00 17.09 177 GLN B N 1
ATOM 3420 C CA . GLN B 1 177 ? 7.888 -21.711 13.952 1.00 17.71 177 GLN B CA 1
ATOM 3421 C C . GLN B 1 177 ? 7.382 -22.674 15.014 1.00 16.09 177 GLN B C 1
ATOM 3422 O O . GLN B 1 177 ? 6.563 -22.338 15.845 1.00 17.85 177 GLN B O 1
ATOM 3428 N N . VAL B 1 178 ? 7.973 -23.883 15.039 1.00 15.17 178 VAL B N 1
ATOM 3429 C CA . VAL B 1 178 ? 7.553 -24.920 16.009 1.00 15.66 178 VAL B CA 1
ATOM 3430 C C . VAL B 1 178 ? 8.179 -24.697 17.371 1.00 13.48 178 VAL B C 1
ATOM 3431 O O . VAL B 1 178 ? 7.743 -25.222 18.369 1.00 16.17 178 VAL B O 1
ATOM 3435 N N . GLY B 1 179 ? 9.272 -23.933 17.401 1.00 13.70 179 GLY B N 1
ATOM 3436 C CA . GLY B 1 179 ? 9.865 -23.563 18.687 1.00 13.82 179 GLY B CA 1
ATOM 3437 C C . GLY B 1 179 ? 11.035 -24.437 19.073 1.00 12.65 179 GLY B C 1
ATOM 3438 O O . GLY B 1 179 ? 11.508 -24.305 20.212 1.00 14.11 179 GLY B O 1
ATOM 3439 N N . ILE B 1 180 ? 11.535 -25.285 18.208 1.00 12.68 180 ILE B N 1
ATOM 3440 C CA . ILE B 1 180 ? 12.616 -26.196 18.528 1.00 12.63 180 ILE B CA 1
ATOM 3441 C C . ILE B 1 180 ? 13.964 -25.479 18.560 1.00 12.85 180 ILE B C 1
ATOM 3442 O O . ILE B 1 180 ? 14.896 -25.967 19.188 1.00 13.62 180 ILE B O 1
ATOM 3447 N N . VAL B 1 181 ? 14.037 -24.336 17.881 1.00 13.37 181 VAL B N 1
ATOM 3448 C CA . VAL B 1 181 ? 15.128 -23.405 18.078 1.00 13.01 181 VAL B CA 1
ATOM 3449 C C . VAL B 1 181 ? 14.552 -22.044 18.443 1.00 13.03 181 VAL B C 1
ATOM 3450 O O . VAL B 1 181 ? 13.371 -21.812 18.215 1.00 14.07 181 VAL B O 1
ATOM 3454 N N . ASP B 1 182 ? 15.388 -21.192 19.011 1.00 12.86 182 ASP B N 1
ATOM 3455 C CA . ASP B 1 182 ? 14.958 -19.883 19.498 1.00 14.11 182 ASP B CA 1
ATOM 3456 C C . ASP B 1 182 ? 15.191 -18.727 18.544 1.00 13.94 182 ASP B C 1
ATOM 3457 O O . ASP B 1 182 ? 14.443 -17.760 18.598 1.00 15.44 182 ASP B O 1
ATOM 3462 N N . GLN B 1 183 ? 16.196 -18.854 17.699 1.00 15.12 183 GLN B N 1
ATOM 3463 C CA . GLN B 1 183 ? 16.466 -17.886 16.654 1.00 15.27 183 GLN B CA 1
ATOM 3464 C C . GLN B 1 183 ? 17.001 -18.571 15.393 1.00 14.81 183 GLN B C 1
ATOM 3465 O O . GLN B 1 183 ? 17.673 -19.589 15.531 1.00 15.91 183 GLN B O 1
ATOM 3471 N N . VAL B 1 184 ? 16.695 -17.995 14.250 1.00 16.98 184 VAL B N 1
ATOM 3472 C CA . VAL B 1 184 ? 17.261 -18.387 12.986 1.00 17.02 184 VAL B CA 1
ATOM 3473 C C . VAL B 1 184 ? 17.944 -17.144 12.420 1.00 19.00 184 VAL B C 1
ATOM 3474 O O . VAL B 1 184 ? 17.285 -16.106 12.407 1.00 18.77 184 VAL B O 1
ATOM 3478 N N . VAL B 1 185 ? 19.193 -17.214 12.112 1.00 17.17 185 VAL B N 1
ATOM 3479 C CA . VAL B 1 185 ? 19.997 -16.094 11.646 1.00 17.60 185 VAL B CA 1
ATOM 3480 C C . VAL B 1 185 ? 20.807 -16.535 10.439 1.00 18.98 185 VAL B C 1
ATOM 3481 O O . VAL B 1 185 ? 21.041 -17.709 10.241 1.00 19.26 185 VAL B O 1
ATOM 3485 N N . PRO B 1 186 ? 21.197 -15.571 9.636 1.00 21.96 186 PRO B N 1
ATOM 3486 C CA . PRO B 1 186 ? 22.079 -15.879 8.502 1.00 23.19 186 PRO B CA 1
ATOM 3487 C C . PRO B 1 186 ? 23.304 -16.649 9.005 1.00 22.71 186 PRO B C 1
ATOM 3488 O O . PRO B 1 186 ? 23.785 -16.481 10.125 1.00 23.68 186 PRO B O 1
ATOM 3492 N N . GLU B 1 187 ? 23.768 -17.538 8.142 1.00 24.35 187 GLU B N 1
ATOM 3493 C CA . GLU B 1 187 ? 24.871 -18.419 8.496 1.00 25.08 187 GLU B CA 1
ATOM 3494 C C . GLU B 1 187 ? 26.069 -17.663 9.058 1.00 25.60 187 GLU B C 1
ATOM 3495 O O . GLU B 1 187 ? 26.721 -18.057 10.044 1.00 24.59 187 GLU B O 1
ATOM 3501 N N . GLU B 1 188 ? 26.336 -16.530 8.423 1.00 26.42 188 GLU B N 1
ATOM 3502 C CA . GLU B 1 188 ? 27.588 -15.898 8.906 1.00 29.17 188 GLU B CA 1
ATOM 3503 C C . GLU B 1 188 ? 27.399 -15.130 10.210 1.00 26.09 188 GLU B C 1
ATOM 3504 O O . GLU B 1 188 ? 28.371 -14.572 10.726 1.00 27.74 188 GLU B O 1
ATOM 3510 N N . GLN B 1 189 ? 26.206 -15.095 10.753 1.00 22.94 189 GLN B N 1
ATOM 3511 C CA . GLN B 1 189 ? 25.895 -14.467 12.033 1.00 19.94 189 GLN B CA 1
ATOM 3512 C C . GLN B 1 189 ? 25.656 -15.490 13.138 1.00 19.33 189 GLN B C 1
ATOM 3513 O O . GLN B 1 189 ? 25.297 -15.099 14.263 1.00 19.28 189 GLN B O 1
ATOM 3519 N N . VAL B 1 190 ? 25.820 -16.789 12.905 1.00 18.82 190 VAL B N 1
ATOM 3520 C CA . VAL B 1 190 ? 25.367 -17.729 13.968 1.00 18.45 190 VAL B CA 1
ATOM 3521 C C . VAL B 1 190 ? 26.271 -17.609 15.179 1.00 18.66 190 VAL B C 1
ATOM 3522 O O . VAL B 1 190 ? 25.850 -17.659 16.342 1.00 18.86 190 VAL B O 1
ATOM 3526 N N . GLN B 1 191 ? 27.572 -17.446 14.971 1.00 18.56 191 GLN B N 1
ATOM 3527 C CA . GLN B 1 191 ? 28.544 -17.400 16.085 1.00 18.57 191 GLN B CA 1
ATOM 3528 C C . GLN B 1 191 ? 28.406 -16.090 16.828 1.00 18.05 191 GLN B C 1
ATOM 3529 O O . GLN B 1 191 ? 28.466 -16.067 18.056 1.00 18.57 191 GLN B O 1
ATOM 3535 N N . SER B 1 192 ? 28.213 -14.981 16.092 1.00 19.06 192 SER B N 1
ATOM 3536 C CA . SER B 1 192 ? 28.071 -13.705 16.781 1.00 18.27 192 SER B CA 1
ATOM 3537 C C . SER B 1 192 ? 26.760 -13.655 17.574 1.00 16.66 192 SER B C 1
ATOM 3538 O O . SER B 1 192 ? 26.711 -13.107 18.677 1.00 17.80 192 SER B O 1
ATOM 3541 N N . THR B 1 193 ? 25.684 -14.234 17.078 1.00 16.40 193 THR B N 1
ATOM 3542 C CA . THR B 1 193 ? 24.421 -14.269 17.779 1.00 15.47 193 THR B CA 1
ATOM 3543 C C . THR B 1 193 ? 24.568 -15.110 19.032 1.00 14.57 193 THR B C 1
ATOM 3544 O O . THR B 1 193 ? 24.000 -14.720 20.057 1.00 17.56 193 THR B O 1
ATOM 3548 N N . ALA B 1 194 ? 25.315 -16.221 18.930 1.00 15.61 194 ALA B N 1
ATOM 3549 C CA . ALA B 1 194 ? 25.502 -17.003 20.136 1.00 16.52 194 ALA B CA 1
ATOM 3550 C C . ALA B 1 194 ? 26.280 -16.207 21.160 1.00 16.78 194 ALA B C 1
ATOM 3551 O O . ALA B 1 194 ? 25.991 -16.301 22.350 1.00 18.33 194 ALA B O 1
ATOM 3553 N N . LEU B 1 195 ? 27.271 -15.429 20.787 1.00 17.00 195 LEU B N 1
ATOM 3554 C CA . LEU B 1 195 ? 28.009 -14.615 21.766 1.00 17.27 195 LEU B CA 1
ATOM 3555 C C . LEU B 1 195 ? 27.126 -13.553 22.391 1.00 16.15 195 LEU B C 1
ATOM 3556 O O . LEU B 1 195 ? 27.179 -13.272 23.590 1.00 17.61 195 LEU B O 1
ATOM 3561 N N . SER B 1 196 ? 26.286 -12.904 21.563 1.00 15.93 196 SER B N 1
ATOM 3562 C CA . SER B 1 196 ? 25.365 -11.920 22.140 1.00 17.92 196 SER B CA 1
ATOM 3563 C C . SER B 1 196 ? 24.417 -12.551 23.147 1.00 17.96 196 SER B C 1
ATOM 3564 O O . SER B 1 196 ? 24.177 -12.024 24.228 1.00 21.17 196 SER B O 1
ATOM 3569 N N . ALA B 1 197 ? 23.867 -13.688 22.744 1.00 18.57 197 ALA B N 1
ATOM 3570 C CA . ALA B 1 197 ? 22.933 -14.406 23.608 1.00 20.48 197 ALA B CA 1
ATOM 3571 C C . ALA B 1 197 ? 23.608 -14.762 24.904 1.00 21.13 197 ALA B C 1
ATOM 3572 O O . ALA B 1 197 ? 23.098 -14.529 26.010 1.00 24.83 197 ALA B O 1
ATOM 3574 N N . ILE B 1 198 ? 24.804 -15.344 24.819 1.00 19.86 198 ILE B N 1
ATOM 3575 C CA . ILE B 1 198 ? 25.382 -15.833 26.084 1.00 23.32 198 ILE B CA 1
ATOM 3576 C C . ILE B 1 198 ? 25.900 -14.714 26.955 1.00 22.10 198 ILE B C 1
ATOM 3577 O O . ILE B 1 198 ? 25.955 -14.854 28.190 1.00 20.46 198 ILE B O 1
ATOM 3582 N N . ALA B 1 199 ? 26.238 -13.565 26.400 1.00 20.35 199 ALA B N 1
ATOM 3583 C CA . ALA B 1 199 ? 26.614 -12.430 27.232 1.00 20.26 199 ALA B CA 1
ATOM 3584 C C . ALA B 1 199 ? 25.502 -12.095 28.207 1.00 19.12 199 ALA B C 1
ATOM 3585 O O . ALA B 1 199 ? 25.704 -11.793 29.359 1.00 19.20 199 ALA B O 1
ATOM 3587 N N . GLN B 1 200 ? 24.269 -12.143 27.700 1.00 20.42 200 GLN B N 1
ATOM 3588 C CA . GLN B 1 200 ? 23.106 -11.800 28.514 1.00 21.56 200 GLN B CA 1
ATOM 3589 C C . GLN B 1 200 ? 22.830 -12.831 29.612 1.00 18.28 200 GLN B C 1
ATOM 3590 O O . GLN B 1 200 ? 22.478 -12.534 30.763 1.00 20.57 200 GLN B O 1
ATOM 3596 N N . TRP B 1 201 ? 23.011 -14.099 29.288 1.00 16.69 201 TRP B N 1
ATOM 3597 C CA . TRP B 1 201 ? 22.762 -15.192 30.204 1.00 15.73 201 TRP B CA 1
ATOM 3598 C C . TRP B 1 201 ? 23.815 -15.214 31.304 1.00 15.96 201 TRP B C 1
ATOM 3599 O O . TRP B 1 201 ? 23.514 -15.529 32.436 1.00 17.08 201 TRP B O 1
ATOM 3610 N N . MET B 1 202 ? 25.056 -14.904 30.954 1.00 16.27 202 MET B N 1
ATOM 3611 C CA . MET B 1 202 ? 26.129 -14.969 31.933 1.00 18.20 202 MET B CA 1
ATOM 3612 C C . MET B 1 202 ? 26.064 -13.841 32.960 1.00 18.42 202 MET B C 1
ATOM 3613 O O . MET B 1 202 ? 26.680 -13.947 34.009 1.00 21.10 202 MET B O 1
ATOM 3618 N N . ALA B 1 203 ? 25.334 -12.779 32.631 1.00 16.98 203 ALA B N 1
ATOM 3619 C CA . ALA B 1 203 ? 25.144 -11.623 33.479 1.00 18.34 203 ALA B CA 1
ATOM 3620 C C . ALA B 1 203 ? 24.181 -11.862 34.649 1.00 16.94 203 ALA B C 1
ATOM 3621 O O . ALA B 1 203 ? 24.151 -11.094 35.596 1.00 19.55 203 ALA B O 1
ATOM 3623 N N . ILE B 1 204 ? 23.380 -12.914 34.597 1.00 16.54 204 ILE B N 1
ATOM 3624 C CA . ILE B 1 204 ? 22.465 -13.234 35.669 1.00 16.06 204 ILE B CA 1
ATOM 3625 C C . ILE B 1 204 ? 23.232 -13.747 36.877 1.00 16.95 204 ILE B C 1
ATOM 3626 O O . ILE B 1 204 ? 24.155 -14.550 36.673 1.00 17.82 204 ILE B O 1
ATOM 3631 N N . PRO B 1 205 ? 22.905 -13.286 38.077 1.00 17.12 205 PRO B N 1
ATOM 3632 C CA . PRO B 1 205 ? 23.475 -13.880 39.316 1.00 19.18 205 PRO B CA 1
ATOM 3633 C C . PRO B 1 205 ? 23.497 -15.396 39.226 1.00 20.23 205 PRO B C 1
ATOM 3634 O O . PRO B 1 205 ? 22.481 -16.072 39.005 1.00 17.20 205 PRO B O 1
ATOM 3638 N N . ASP B 1 206 ? 24.702 -15.953 39.300 1.00 19.81 206 ASP B N 1
ATOM 3639 C CA . ASP B 1 206 ? 24.982 -17.290 38.827 1.00 20.21 206 ASP B CA 1
ATOM 3640 C C . ASP B 1 206 ? 24.236 -18.356 39.611 1.00 17.59 206 ASP B C 1
ATOM 3641 O O . ASP B 1 206 ? 23.625 -19.248 39.089 1.00 18.51 206 ASP B O 1
ATOM 3646 N N . HIS B 1 207 ? 24.330 -18.278 40.930 1.00 18.87 207 HIS B N 1
ATOM 3647 C CA . HIS B 1 207 ? 23.678 -19.331 41.719 1.00 20.16 207 HIS B CA 1
ATOM 3648 C C . HIS B 1 207 ? 22.180 -19.329 41.560 1.00 18.05 207 HIS B C 1
ATOM 3649 O O . HIS B 1 207 ? 21.513 -20.367 41.441 1.00 17.19 207 HIS B O 1
ATOM 3656 N N . ALA B 1 208 ? 21.593 -18.124 41.527 1.00 18.17 208 ALA B N 1
ATOM 3657 C CA . ALA B 1 208 ? 20.147 -18.015 41.332 1.00 16.37 208 ALA B CA 1
ATOM 3658 C C . ALA B 1 208 ? 19.720 -18.608 40.001 1.00 14.80 208 ALA B C 1
ATOM 3659 O O . ALA B 1 208 ? 18.696 -19.304 39.893 1.00 14.44 208 ALA B O 1
ATOM 3661 N N . ARG B 1 209 ? 20.499 -18.321 38.961 1.00 14.50 209 ARG B N 1
ATOM 3662 C CA . ARG B 1 209 ? 20.222 -18.912 37.644 1.00 13.95 209 ARG B CA 1
ATOM 3663 C C . ARG B 1 209 ? 20.274 -20.446 37.735 1.00 14.80 209 ARG B C 1
ATOM 3664 O O . ARG B 1 209 ? 19.399 -21.135 37.231 1.00 14.11 209 ARG B O 1
ATOM 3672 N N . GLN B 1 210 ? 21.314 -20.953 38.394 1.00 15.37 210 GLN B N 1
ATOM 3673 C CA . GLN B 1 210 ? 21.505 -22.400 38.478 1.00 15.58 210 GLN B CA 1
ATOM 3674 C C . GLN B 1 210 ? 20.380 -23.077 39.214 1.00 14.24 210 GLN B C 1
ATOM 3675 O O . GLN B 1 210 ? 19.895 -24.139 38.820 1.00 14.80 210 GLN B O 1
ATOM 3681 N N . LEU B 1 211 ? 19.960 -22.478 40.328 1.00 15.19 211 LEU B N 1
ATOM 3682 C CA . LEU B 1 211 ? 18.872 -23.046 41.129 1.00 15.17 211 LEU B CA 1
ATOM 3683 C C . LEU B 1 211 ? 17.565 -23.035 40.324 1.00 13.91 211 LEU B C 1
ATOM 3684 O O . LEU B 1 211 ? 16.744 -23.946 40.400 1.00 14.55 211 LEU B O 1
ATOM 3689 N N . THR B 1 212 ? 17.367 -21.964 39.554 1.00 13.27 212 THR B N 1
ATOM 3690 C CA . THR B 1 212 ? 16.196 -21.856 38.711 1.00 13.23 212 THR B CA 1
ATOM 3691 C C . THR B 1 212 ? 16.208 -22.925 37.637 1.00 13.15 212 THR B C 1
ATOM 3692 O O . THR B 1 212 ? 15.206 -23.571 37.396 1.00 13.10 212 THR B O 1
ATOM 3696 N N . LYS B 1 213 ? 17.326 -23.114 36.971 1.00 14.08 213 LYS B N 1
ATOM 3697 C CA . LYS B 1 213 ? 17.467 -24.126 35.936 1.00 13.52 213 LYS B CA 1
ATOM 3698 C C . LYS B 1 213 ? 17.156 -25.498 36.529 1.00 13.18 213 LYS B C 1
ATOM 3699 O O . LYS B 1 213 ? 16.430 -26.310 35.955 1.00 13.94 213 LYS B O 1
ATOM 3705 N N . ALA B 1 214 ? 17.696 -25.786 37.722 1.00 13.60 214 ALA B N 1
ATOM 3706 C CA . ALA B 1 214 ? 17.433 -27.055 38.393 1.00 14.83 214 ALA B CA 1
ATOM 3707 C C . ALA B 1 214 ? 15.961 -27.232 38.704 1.00 14.42 214 ALA B C 1
ATOM 3708 O O . ALA B 1 214 ? 15.335 -28.293 38.546 1.00 16.25 214 ALA B O 1
ATOM 3710 N N . MET B 1 215 ? 15.325 -26.160 39.181 1.00 14.82 215 MET B N 1
ATOM 3711 C CA . MET B 1 215 ? 13.890 -26.229 39.452 1.00 16.25 215 MET B CA 1
ATOM 3712 C C . MET B 1 215 ? 13.106 -26.617 38.197 1.00 15.37 215 MET B C 1
ATOM 3713 O O . MET B 1 215 ? 12.114 -27.348 38.290 1.00 16.38 215 MET B O 1
ATOM 3722 N N . MET B 1 216 ? 13.499 -26.144 37.028 1.00 14.14 216 MET B N 1
ATOM 3723 C CA . MET B 1 216 ? 12.790 -26.419 35.795 1.00 14.67 216 MET B CA 1
ATOM 3724 C C . MET B 1 216 ? 13.056 -27.835 35.260 1.00 14.49 216 MET B C 1
ATOM 3725 O O . MET B 1 216 ? 12.210 -28.359 34.537 1.00 15.95 216 MET B O 1
ATOM 3730 N N . ARG B 1 217 ? 14.228 -28.369 35.571 1.00 13.84 217 ARG B N 1
ATOM 3731 C CA . ARG B 1 217 ? 14.685 -29.587 34.939 1.00 13.65 217 ARG B CA 1
ATOM 3732 C C . ARG B 1 217 ? 14.805 -30.794 35.849 1.00 15.96 217 ARG B C 1
ATOM 3733 O O . ARG B 1 217 ? 14.859 -31.881 35.274 1.00 15.05 217 ARG B O 1
ATOM 3741 N N . LYS B 1 218 ? 14.794 -30.643 37.145 1.00 17.57 218 LYS B N 1
ATOM 3742 C CA . LYS B 1 218 ? 15.135 -31.817 37.963 1.00 19.36 218 LYS B CA 1
ATOM 3743 C C . LYS B 1 218 ? 14.091 -32.898 37.800 1.00 20.39 218 LYS B C 1
ATOM 3744 O O . LYS B 1 218 ? 14.554 -34.073 37.796 1.00 21.10 218 LYS B O 1
ATOM 3750 N N . ALA B 1 219 ? 12.824 -32.600 37.666 1.00 18.94 219 ALA B N 1
ATOM 3751 C CA . ALA B 1 219 ? 11.818 -33.662 37.582 1.00 20.37 219 ALA B CA 1
ATOM 3752 C C . ALA B 1 219 ? 12.030 -34.527 36.353 1.00 18.50 219 ALA B C 1
ATOM 3753 O O . ALA B 1 219 ? 11.911 -35.750 36.406 1.00 19.30 219 ALA B O 1
ATOM 3755 N N . THR B 1 220 ? 12.359 -33.872 35.257 1.00 15.72 220 THR B N 1
ATOM 3756 C CA . THR B 1 220 ? 12.606 -34.592 34.000 1.00 14.97 220 THR B CA 1
ATOM 3757 C C . THR B 1 220 ? 13.840 -35.469 34.148 1.00 13.61 220 THR B C 1
ATOM 3758 O O . THR B 1 220 ? 13.785 -36.629 33.762 1.00 15.86 220 THR B O 1
ATOM 3762 N N . ALA B 1 221 ? 14.921 -34.941 34.687 1.00 13.85 221 ALA B N 1
ATOM 3763 C CA . ALA B 1 221 ? 16.129 -35.744 34.845 1.00 14.72 221 ALA B CA 1
ATOM 3764 C C . ALA B 1 221 ? 15.905 -36.885 35.825 1.00 16.99 221 ALA B C 1
ATOM 3765 O O . ALA B 1 221 ? 16.454 -37.976 35.604 1.00 17.19 221 ALA B O 1
ATOM 3767 N N . SER B 1 222 ? 15.161 -36.622 36.901 1.00 16.83 222 SER B N 1
ATOM 3768 C CA . SER B 1 222 ? 14.946 -37.654 37.935 1.00 17.32 222 SER B CA 1
ATOM 3769 C C . SER B 1 222 ? 14.256 -38.866 37.362 1.00 16.63 222 SER B C 1
ATOM 3770 O O . SER B 1 222 ? 14.434 -39.998 37.844 1.00 20.03 222 SER B O 1
ATOM 3775 N N . ARG B 1 223 ? 13.444 -38.680 36.330 1.00 19.60 223 ARG B N 1
ATOM 3776 C CA . ARG B 1 223 ? 12.718 -39.811 35.707 1.00 19.04 223 ARG B CA 1
ATOM 3777 C C . ARG B 1 223 ? 13.723 -40.756 35.101 1.00 20.23 223 ARG B C 1
ATOM 3778 O O . ARG B 1 223 ? 13.466 -41.967 35.180 1.00 22.50 223 ARG B O 1
ATOM 3793 N N . LEU B 1 224 ? 14.840 -40.279 34.577 1.00 17.10 224 LEU B N 1
ATOM 3794 C CA . LEU B 1 224 ? 15.844 -41.202 34.114 1.00 17.12 224 LEU B CA 1
ATOM 3795 C C . LEU B 1 224 ? 16.697 -41.730 35.253 1.00 16.76 224 LEU B C 1
ATOM 3796 O O . LEU B 1 224 ? 16.977 -42.930 35.301 1.00 20.29 224 LEU B O 1
ATOM 3801 N N . VAL B 1 225 ? 17.149 -40.859 36.152 1.00 17.57 225 VAL B N 1
ATOM 3802 C CA . VAL B 1 225 ? 18.034 -41.297 37.223 1.00 18.88 225 VAL B CA 1
ATOM 3803 C C . VAL B 1 225 ? 17.424 -42.440 37.996 1.00 18.83 225 VAL B C 1
ATOM 3804 O O . VAL B 1 225 ? 18.078 -43.430 38.273 1.00 22.09 225 VAL B O 1
ATOM 3808 N N . THR B 1 226 ? 16.138 -42.327 38.303 1.00 20.02 226 THR B N 1
ATOM 3809 C CA . THR B 1 226 ? 15.543 -43.389 39.125 1.00 23.26 226 THR B CA 1
ATOM 3810 C C . THR B 1 226 ? 15.303 -44.623 38.303 1.00 22.69 226 THR B C 1
ATOM 3811 O O . THR B 1 226 ? 14.960 -45.639 38.947 1.00 26.95 226 THR B O 1
ATOM 3815 N N . GLN B 1 227 ? 15.425 -44.650 36.995 1.00 21.87 227 GLN B N 1
ATOM 3816 C CA . GLN B 1 227 ? 15.113 -45.885 36.266 1.00 23.44 227 GLN B CA 1
ATOM 3817 C C . GLN B 1 227 ? 16.229 -46.181 35.295 1.00 20.34 227 GLN B C 1
ATOM 3818 O O . GLN B 1 227 ? 16.053 -46.757 34.232 1.00 21.31 227 GLN B O 1
ATOM 3824 N N . ARG B 1 228 ? 17.440 -45.781 35.625 1.00 20.77 228 ARG B N 1
ATOM 3825 C CA . ARG B 1 228 ? 18.503 -45.717 34.677 1.00 21.39 228 ARG B CA 1
ATOM 3826 C C . ARG B 1 228 ? 18.940 -47.109 34.208 1.00 21.53 228 ARG B C 1
ATOM 3827 O O . ARG B 1 228 ? 19.123 -47.276 33.040 1.00 19.69 228 ARG B O 1
ATOM 3835 N N . ASP B 1 229 ? 19.124 -48.047 35.139 1.00 23.93 229 ASP B N 1
ATOM 3836 C CA . ASP B 1 229 ? 19.616 -49.369 34.637 1.00 25.22 229 ASP B CA 1
ATOM 3837 C C . ASP B 1 229 ? 18.506 -50.084 33.912 1.00 23.99 229 ASP B C 1
ATOM 3838 O O . ASP B 1 229 ? 18.734 -50.780 32.906 1.00 24.36 229 ASP B O 1
ATOM 3843 N N . ALA B 1 230 ? 17.255 -49.892 34.322 1.00 23.60 230 ALA B N 1
ATOM 3844 C CA . ALA B 1 230 ? 16.134 -50.424 33.543 1.00 23.59 230 ALA B CA 1
ATOM 3845 C C . ALA B 1 230 ? 16.139 -49.859 32.114 1.00 21.91 230 ALA B C 1
ATOM 3846 O O . ALA B 1 230 ? 15.909 -50.537 31.122 1.00 22.38 230 ALA B O 1
ATOM 3848 N N . ASP B 1 231 ? 16.433 -48.578 31.981 1.00 20.80 231 ASP B N 1
ATOM 3849 C CA . ASP B 1 231 ? 16.453 -47.951 30.662 1.00 18.40 231 ASP B CA 1
ATOM 3850 C C . ASP B 1 231 ? 17.574 -48.522 29.803 1.00 17.75 231 ASP B C 1
ATOM 3851 O O . ASP B 1 231 ? 17.383 -48.716 28.588 1.00 18.24 231 ASP B O 1
ATOM 3856 N N . VAL B 1 232 ? 18.734 -48.841 30.342 1.00 17.84 232 VAL B N 1
ATOM 3857 C CA . VAL B 1 232 ? 19.747 -49.559 29.593 1.00 19.04 232 VAL B CA 1
ATOM 3858 C C . VAL B 1 232 ? 19.267 -50.937 29.090 1.00 17.36 232 VAL B C 1
ATOM 3859 O O . VAL B 1 232 ? 19.462 -51.197 27.897 1.00 20.87 232 VAL B O 1
ATOM 3863 N N . GLN B 1 233 ? 18.642 -51.662 29.990 1.00 21.21 233 GLN B N 1
ATOM 3864 C CA . GLN B 1 233 ? 18.076 -52.991 29.708 1.00 22.04 233 GLN B CA 1
ATOM 3865 C C . GLN B 1 233 ? 17.091 -52.859 28.555 1.00 23.04 233 GLN B C 1
ATOM 3866 O O . GLN B 1 233 ? 17.137 -53.616 27.564 1.00 24.25 233 GLN B O 1
ATOM 3872 N N . ASN B 1 234 ? 16.230 -51.852 28.648 1.00 21.84 234 ASN B N 1
ATOM 3873 C CA . ASN B 1 234 ? 15.228 -51.641 27.584 1.00 22.19 234 ASN B CA 1
ATOM 3874 C C . ASN B 1 234 ? 15.846 -51.283 26.259 1.00 19.63 234 ASN B C 1
ATOM 3875 O O . ASN B 1 234 ? 15.455 -51.808 25.214 1.00 23.48 234 ASN B O 1
ATOM 3880 N N . PHE B 1 235 ? 16.850 -50.430 26.242 1.00 20.52 235 PHE B N 1
ATOM 3881 C CA . PHE B 1 235 ? 17.543 -50.132 25.001 1.00 19.25 235 PHE B CA 1
ATOM 3882 C C . PHE B 1 235 ? 18.136 -51.390 24.380 1.00 19.38 235 PHE B C 1
ATOM 3883 O O . PHE B 1 235 ? 17.992 -51.619 23.189 1.00 20.27 235 PHE B O 1
ATOM 3891 N N . VAL B 1 236 ? 18.845 -52.170 25.174 1.00 19.87 236 VAL B N 1
ATOM 3892 C CA . VAL B 1 236 ? 19.521 -53.367 24.643 1.00 20.45 236 VAL B CA 1
ATOM 3893 C C . VAL B 1 236 ? 18.468 -54.308 24.081 1.00 21.79 236 VAL B C 1
ATOM 3894 O O . VAL B 1 236 ? 18.595 -54.853 22.992 1.00 22.73 236 VAL B O 1
ATOM 3898 N N . SER B 1 237 ? 17.396 -54.524 24.851 1.00 20.54 237 SER B N 1
ATOM 3899 C CA . SER B 1 237 ? 16.388 -55.483 24.392 1.00 22.16 237 SER B CA 1
ATOM 3900 C C . SER B 1 237 ? 15.771 -55.041 23.087 1.00 21.67 237 SER B C 1
ATOM 3901 O O . SER B 1 237 ? 15.552 -55.793 22.137 1.00 26.17 237 SER B O 1
ATOM 3904 N N . PHE B 1 238 ? 15.452 -53.733 23.021 1.00 21.21 238 PHE B N 1
ATOM 3905 C CA . PHE B 1 238 ? 14.820 -53.166 21.830 1.00 22.68 238 PHE B CA 1
ATOM 3906 C C . PHE B 1 238 ? 15.724 -53.165 20.620 1.00 22.34 238 PHE B C 1
ATOM 3907 O O . PHE B 1 238 ? 15.362 -53.642 19.519 1.00 24.01 238 PHE B O 1
ATOM 3915 N N . ILE B 1 239 ? 16.925 -52.642 20.812 1.00 20.84 239 ILE B N 1
ATOM 3916 C CA . ILE B 1 239 ? 17.805 -52.483 19.641 1.00 21.70 239 ILE B CA 1
ATOM 3917 C C . ILE B 1 239 ? 18.256 -53.844 19.108 1.00 22.72 239 ILE B C 1
ATOM 3918 O O . ILE B 1 239 ? 18.660 -53.890 17.945 1.00 22.79 239 ILE B O 1
ATOM 3923 N N . SER B 1 240 ? 18.210 -54.891 19.928 1.00 23.04 240 SER B N 1
ATOM 3924 C CA . SER B 1 240 ? 18.678 -56.235 19.589 1.00 25.18 240 SER B CA 1
ATOM 3925 C C . SER B 1 240 ? 17.673 -57.002 18.786 1.00 25.30 240 SER B C 1
ATOM 3926 O O . SER B 1 240 ? 18.078 -58.033 18.189 1.00 29.06 240 SER B O 1
ATOM 3929 N N . LYS B 1 241 ? 16.444 -56.540 18.756 1.00 25.41 241 LYS B N 1
ATOM 3930 C CA . LYS B 1 241 ? 15.422 -57.237 17.955 1.00 26.32 241 LYS B CA 1
ATOM 3931 C C . LYS B 1 241 ? 15.859 -57.312 16.525 1.00 25.44 241 LYS B C 1
ATOM 3932 O O . LYS B 1 241 ? 16.477 -56.461 15.893 1.00 26.32 241 LYS B O 1
ATOM 3938 N N . ASP B 1 242 ? 15.591 -58.492 15.904 1.00 29.42 242 ASP B N 1
ATOM 3939 C CA . ASP B 1 242 ? 16.111 -58.627 14.554 1.00 26.26 242 ASP B CA 1
ATOM 3940 C C . ASP B 1 242 ? 15.555 -57.611 13.542 1.00 22.53 242 ASP B C 1
ATOM 3941 O O . ASP B 1 242 ? 16.269 -57.200 12.627 1.00 25.91 242 ASP B O 1
ATOM 3950 N N . SER B 1 243 ? 14.290 -57.289 13.783 1.00 27.85 243 SER B N 1
ATOM 3951 C CA . SER B 1 243 ? 13.670 -56.270 12.927 1.00 29.86 243 SER B CA 1
ATOM 3952 C C . SER B 1 243 ? 14.321 -54.893 13.076 1.00 31.34 243 SER B C 1
ATOM 3953 O O . SER B 1 243 ? 14.390 -54.166 12.094 1.00 31.76 243 SER B O 1
ATOM 3956 N N . ILE B 1 244 ? 14.764 -54.567 14.280 1.00 27.10 244 ILE B N 1
ATOM 3957 C CA . ILE B 1 244 ? 15.425 -53.292 14.519 1.00 25.96 244 ILE B CA 1
ATOM 3958 C C . ILE B 1 244 ? 16.829 -53.359 13.952 1.00 25.17 244 ILE B C 1
ATOM 3959 O O . ILE B 1 244 ? 17.277 -52.425 13.294 1.00 28.15 244 ILE B O 1
ATOM 3964 N N . GLN B 1 245 ? 17.561 -54.458 14.130 1.00 25.61 245 GLN B N 1
ATOM 3965 C CA . GLN B 1 245 ? 18.889 -54.597 13.511 1.00 26.82 245 GLN B CA 1
ATOM 3966 C C . GLN B 1 245 ? 18.810 -54.432 12.003 1.00 27.04 245 GLN B C 1
ATOM 3967 O O . GLN B 1 245 ? 19.627 -53.752 11.380 1.00 29.98 245 GLN B O 1
ATOM 3973 N N . LYS B 1 246 ? 17.770 -55.066 11.469 1.00 27.80 246 LYS B N 1
ATOM 3974 C CA . LYS B 1 246 ? 17.547 -54.966 10.009 1.00 29.79 246 LYS B CA 1
ATOM 3975 C C . LYS B 1 246 ? 17.282 -53.529 9.551 1.00 25.67 246 LYS B C 1
ATOM 3976 O O . LYS B 1 246 ? 17.939 -53.113 8.591 1.00 29.66 246 LYS B O 1
ATOM 3982 N N . SER B 1 247 ? 16.417 -52.837 10.267 1.00 28.84 247 SER B N 1
ATOM 3983 C CA . SER B 1 247 ? 16.090 -51.428 9.983 1.00 24.62 247 SER B CA 1
ATOM 3984 C C . SER B 1 247 ? 17.362 -50.629 10.069 1.00 26.66 247 SER B C 1
ATOM 3985 O O . SER B 1 247 ? 17.701 -49.853 9.165 1.00 27.99 247 SER B O 1
ATOM 3988 N N . LEU B 1 248 ? 18.153 -50.809 11.160 1.00 26.86 248 LEU B N 1
ATOM 3989 C CA . LEU B 1 248 ? 19.400 -50.063 11.285 1.00 26.14 248 LEU B CA 1
ATOM 3990 C C . LEU B 1 248 ? 20.459 -50.354 10.276 1.00 23.13 248 LEU B C 1
ATOM 3991 O O . LEU B 1 248 ? 21.203 -49.515 9.752 1.00 29.86 248 LEU B O 1
ATOM 3996 N N . GLN B 1 249 ? 20.671 -51.656 9.948 1.00 29.97 249 GLN B N 1
ATOM 3997 C CA . GLN B 1 249 ? 21.652 -51.930 8.902 1.00 28.34 249 GLN B CA 1
ATOM 3998 C C . GLN B 1 249 ? 21.152 -51.455 7.521 1.00 21.66 249 GLN B C 1
ATOM 3999 O O . GLN B 1 249 ? 22.034 -51.061 6.775 1.00 30.60 249 GLN B O 1
ATOM 4005 N N . MET B 1 250 ? 19.841 -51.517 7.280 1.00 27.61 250 MET B N 1
ATOM 4006 C CA . MET B 1 250 ? 19.358 -50.962 5.986 1.00 28.77 250 MET B CA 1
ATOM 4007 C C . MET B 1 250 ? 19.590 -49.458 5.944 1.00 28.34 250 MET B C 1
ATOM 4008 O O . MET B 1 250 ? 20.070 -48.862 4.969 1.00 27.78 250 MET B O 1
ATOM 4013 N N . TYR B 1 251 ? 19.260 -48.800 7.078 1.00 30.57 251 TYR B N 1
ATOM 4014 C CA . TYR B 1 251 ? 19.555 -47.350 7.051 1.00 31.65 251 TYR B CA 1
ATOM 4015 C C . TYR B 1 251 ? 21.020 -47.037 6.894 1.00 28.16 251 TYR B C 1
ATOM 4016 O O . TYR B 1 251 ? 21.390 -46.096 6.177 1.00 28.89 251 TYR B O 1
ATOM 4033 N N . LEU B 1 252 ? 21.932 -47.774 7.543 1.00 32.98 252 LEU B N 1
ATOM 4034 C CA . LEU B 1 252 ? 23.370 -47.565 7.398 1.00 34.29 252 LEU B CA 1
ATOM 4035 C C . LEU B 1 252 ? 23.813 -47.725 5.947 1.00 30.59 252 LEU B C 1
ATOM 4036 O O . LEU B 1 252 ? 24.602 -46.959 5.402 1.00 37.37 252 LEU B O 1
ATOM 4041 N N . GLU B 1 253 ? 23.256 -48.778 5.374 1.00 29.40 253 GLU B N 1
ATOM 4042 C CA . GLU B 1 253 ? 23.584 -49.104 3.982 1.00 33.86 253 GLU B CA 1
ATOM 4043 C C . GLU B 1 253 ? 23.077 -47.971 3.083 1.00 34.22 253 GLU B C 1
ATOM 4044 O O . GLU B 1 253 ? 23.845 -47.575 2.195 1.00 32.89 253 GLU B O 1
ATOM 4050 N N . ARG B 1 254 ? 21.868 -47.486 3.359 1.00 31.20 254 ARG B N 1
ATOM 4051 C CA . ARG B 1 254 ? 21.328 -46.335 2.576 1.00 27.04 254 ARG B CA 1
ATOM 4052 C C . ARG B 1 254 ? 22.224 -45.134 2.701 1.00 30.44 254 ARG B C 1
ATOM 4053 O O . ARG B 1 254 ? 22.522 -44.444 1.706 1.00 34.29 254 ARG B O 1
ATOM 4061 N N . LEU B 1 255 ? 22.682 -44.863 3.944 1.00 32.61 255 LEU B N 1
ATOM 4062 C CA . LEU B 1 255 ? 23.574 -43.734 4.165 1.00 35.49 255 LEU B CA 1
ATOM 4063 C C . LEU B 1 255 ? 24.860 -43.819 3.363 1.00 39.15 255 LEU B C 1
ATOM 4064 O O . LEU B 1 255 ? 25.355 -42.823 2.818 1.00 43.08 255 LEU B O 1
ATOM 4069 N N . LYS B 1 256 ? 25.402 -45.039 3.349 1.00 35.08 256 LYS B N 1
ATOM 4070 C CA . LYS B 1 256 ? 26.710 -45.165 2.718 1.00 38.18 256 LYS B CA 1
ATOM 4071 C C . LYS B 1 256 ? 26.571 -44.962 1.212 1.00 40.85 256 LYS B C 1
ATOM 4072 O O . LYS B 1 256 ? 27.426 -44.377 0.564 1.00 45.80 256 LYS B O 1
ATOM 4078 N N . GLU B 1 257 ? 25.442 -45.458 0.719 1.00 45.19 257 GLU B N 1
ATOM 4079 C CA . GLU B 1 257 ? 25.165 -45.384 -0.720 1.00 44.02 257 GLU B CA 1
ATOM 4080 C C . GLU B 1 257 ? 24.917 -43.964 -1.173 1.00 37.05 257 GLU B C 1
ATOM 4081 O O . GLU B 1 257 ? 25.304 -43.617 -2.297 1.00 42.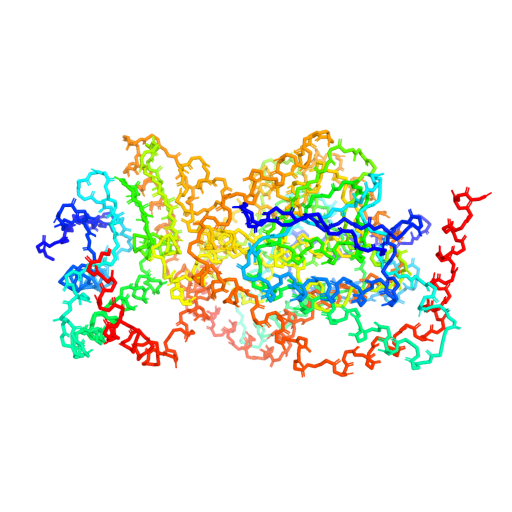07 257 GLU B O 1
ATOM 4087 N N . GLU B 1 258 ? 24.256 -43.197 -0.281 1.00 32.34 258 GLU B N 1
ATOM 4088 C CA . GLU B 1 258 ? 24.014 -41.803 -0.703 1.00 33.07 258 GLU B CA 1
ATOM 4089 C C . GLU B 1 258 ? 25.251 -40.936 -0.785 1.00 50.18 258 GLU B C 1
ATOM 4090 O O . GLU B 1 258 ? 25.158 -39.759 -1.191 1.00 36.99 258 GLU B O 1
ATOM 4096 N N . LYS B 1 259 ? 26.436 -41.438 -0.417 1.00 62.76 259 LYS B N 1
ATOM 4097 C CA . LYS B 1 259 ? 27.580 -40.513 -0.546 1.00 72.17 259 LYS B CA 1
ATOM 4098 C C . LYS B 1 259 ? 28.655 -41.088 -1.456 1.00 74.13 259 LYS B C 1
ATOM 4099 O O . LYS B 1 259 ? 29.234 -40.367 -2.264 1.00 81.65 259 LYS B O 1
ATOM 4105 N N . GLY B 1 260 ? 28.918 -42.383 -1.325 1.00 79.40 260 GLY B N 1
ATOM 4106 C CA . GLY B 1 260 ? 29.925 -43.054 -2.124 1.00 83.56 260 GLY B CA 1
ATOM 4107 C C . GLY B 1 260 ? 29.337 -43.650 -3.390 1.00 85.80 260 GLY B C 1
ATOM 4108 O O . GLY B 1 260 ? 30.035 -43.814 -4.393 1.00 98.68 260 GLY B O 1
ATOM 4109 N N . GLN C 1 3 ? -24.680 -47.999 7.471 1.00 58.10 3 GLN C N 1
ATOM 4110 C CA . GLN C 1 3 ? -25.733 -46.982 7.584 1.00 44.56 3 GLN C CA 1
ATOM 4111 C C . GLN C 1 3 ? -25.254 -45.766 8.384 1.00 35.70 3 GLN C C 1
ATOM 4112 O O . GLN C 1 3 ? -25.321 -44.700 7.759 1.00 49.16 3 GLN C O 1
ATOM 4118 N N . ARG C 1 4 ? -24.794 -45.805 9.636 1.00 27.80 4 ARG C N 1
ATOM 4119 C CA . ARG C 1 4 ? -24.457 -44.498 10.238 1.00 31.96 4 ARG C CA 1
ATOM 4120 C C . ARG C 1 4 ? -23.012 -44.123 9.910 1.00 30.93 4 ARG C C 1
ATOM 4121 O O . ARG C 1 4 ? -22.646 -42.942 10.032 1.00 27.37 4 ARG C O 1
ATOM 4129 N N . VAL C 1 5 ? -22.213 -45.124 9.559 1.00 28.72 5 VAL C N 1
ATOM 4130 C CA . VAL C 1 5 ? -20.790 -44.967 9.323 1.00 25.44 5 VAL C CA 1
ATOM 4131 C C . VAL C 1 5 ? -20.442 -45.651 7.998 1.00 22.96 5 VAL C C 1
ATOM 4132 O O . VAL C 1 5 ? -20.595 -46.868 7.881 1.00 30.56 5 VAL C O 1
ATOM 4136 N N . LEU C 1 6 ? -20.011 -44.863 7.044 1.00 20.65 6 LEU C N 1
ATOM 4137 C CA . LEU C 1 6 ? -19.607 -45.467 5.769 1.00 21.68 6 LEU C CA 1
ATOM 4138 C C . LEU C 1 6 ? -18.099 -45.603 5.729 1.00 21.35 6 LEU C C 1
ATOM 4139 O O . LEU C 1 6 ? -17.356 -44.661 5.966 1.00 27.43 6 LEU C O 1
ATOM 4144 N N . VAL C 1 7 ? -17.620 -46.790 5.426 1.00 21.69 7 VAL C N 1
ATOM 4145 C CA . VAL C 1 7 ? -16.177 -46.962 5.345 1.00 20.82 7 VAL C CA 1
ATOM 4146 C C . VAL C 1 7 ? -15.880 -47.209 3.891 1.00 20.18 7 VAL C C 1
ATOM 4147 O O . VAL C 1 7 ? -16.325 -48.186 3.257 1.00 24.39 7 VAL C O 1
ATOM 4151 N N . GLU C 1 8 ? -15.118 -46.272 3.315 1.00 20.80 8 GLU C N 1
ATOM 4152 C CA . GLU C 1 8 ? -14.792 -46.315 1.911 1.00 20.30 8 GLU C CA 1
ATOM 4153 C C . GLU C 1 8 ? -13.315 -46.545 1.726 1.00 22.06 8 GLU C C 1
ATOM 4154 O O . GLU C 1 8 ? -12.493 -45.598 1.833 1.00 21.12 8 GLU C O 1
ATOM 4160 N N . PRO C 1 9 ? -12.896 -47.748 1.396 1.00 19.17 9 PRO C N 1
ATOM 4161 C CA . PRO C 1 9 ? -11.510 -48.022 1.196 1.00 19.81 9 PRO C CA 1
ATOM 4162 C C . PRO C 1 9 ? -10.970 -47.253 0.000 1.00 22.38 9 PRO C C 1
ATOM 4163 O O . PRO C 1 9 ? -11.648 -47.229 -1.056 1.00 24.08 9 PRO C O 1
ATOM 4170 N N . ASP C 1 10 ? -9.778 -46.654 0.025 1.00 22.08 10 ASP C N 1
ATOM 4171 C CA . ASP C 1 10 ? -9.223 -46.126 -1.195 1.00 21.50 10 ASP C CA 1
ATOM 4172 C C . ASP C 1 10 ? -8.862 -47.250 -2.158 1.00 24.83 10 ASP C C 1
ATOM 4173 O O . ASP C 1 10 ? -8.430 -48.348 -1.720 1.00 23.83 10 ASP C O 1
ATOM 4178 N N . ALA C 1 11 ? -8.914 -47.007 -3.472 1.00 25.88 11 ALA C N 1
ATOM 4179 C CA . ALA C 1 11 ? -8.224 -47.915 -4.371 1.00 25.50 11 ALA C CA 1
ATOM 4180 C C . ALA C 1 11 ? -6.745 -48.058 -4.012 1.00 23.91 11 ALA C C 1
ATOM 4181 O O . ALA C 1 11 ? -6.134 -47.013 -3.710 1.00 30.83 11 ALA C O 1
ATOM 4183 N N . GLY C 1 12 ? -6.214 -49.269 -4.045 1.00 25.27 12 GLY C N 1
ATOM 4184 C CA . GLY C 1 12 ? -4.851 -49.580 -3.607 1.00 23.85 12 GLY C CA 1
ATOM 4185 C C . GLY C 1 12 ? -4.756 -49.833 -2.122 1.00 25.68 12 GLY C C 1
ATOM 4186 O O . GLY C 1 12 ? -3.663 -50.155 -1.649 1.00 29.99 12 GLY C O 1
ATOM 4187 N N . ALA C 1 13 ? -5.852 -49.685 -1.383 1.00 25.02 13 ALA C N 1
ATOM 4188 C CA . ALA C 1 13 ? -5.938 -49.924 0.061 1.00 24.95 13 ALA C CA 1
ATOM 4189 C C . ALA C 1 13 ? -4.998 -48.971 0.765 1.00 25.38 13 ALA C C 1
ATOM 4190 O O . ALA C 1 13 ? -4.747 -47.817 0.330 1.00 27.00 13 ALA C O 1
ATOM 4192 N N . GLY C 1 14 ? -4.439 -49.320 1.914 1.00 22.30 14 GLY C N 1
ATOM 4193 C CA . GLY C 1 14 ? -3.666 -48.481 2.766 1.00 23.29 14 GLY C CA 1
ATOM 4194 C C . GLY C 1 14 ? -4.516 -47.540 3.631 1.00 19.32 14 GLY C C 1
ATOM 4195 O O . GLY C 1 14 ? -4.473 -47.548 4.856 1.00 19.03 14 GLY C O 1
ATOM 4196 N N . VAL C 1 15 ? -5.271 -46.678 2.960 1.00 18.96 15 VAL C N 1
ATOM 4197 C CA . VAL C 1 15 ? -6.060 -45.636 3.604 1.00 17.47 15 VAL C CA 1
ATOM 4198 C C . VAL C 1 15 ? -7.533 -45.892 3.335 1.00 16.62 15 VAL C C 1
ATOM 4199 O O . VAL C 1 15 ? -7.896 -46.325 2.252 1.00 19.09 15 VAL C O 1
ATOM 4203 N N . ALA C 1 16 ? -8.388 -45.677 4.315 1.00 17.54 16 ALA C N 1
ATOM 4204 C CA . ALA C 1 16 ? -9.800 -45.657 4.129 1.00 16.75 16 ALA C CA 1
ATOM 4205 C C . ALA C 1 16 ? -10.379 -44.331 4.563 1.00 18.08 16 ALA C C 1
ATOM 4206 O O . ALA C 1 16 ? -9.780 -43.679 5.450 1.00 18.46 16 ALA C O 1
ATOM 4208 N N . VAL C 1 17 ? -11.506 -43.946 4.014 1.00 16.88 17 VAL C N 1
ATOM 4209 C CA . VAL C 1 17 ? -12.220 -42.760 4.438 1.00 16.10 17 VAL C CA 1
ATOM 4210 C C . VAL C 1 17 ? -13.428 -43.203 5.218 1.00 18.38 17 VAL C C 1
ATOM 4211 O O . VAL C 1 17 ? -14.277 -43.986 4.735 1.00 18.65 17 VAL C O 1
ATOM 4215 N N . MET C 1 18 ? -13.636 -42.802 6.454 1.00 15.97 18 MET C N 1
ATOM 4216 C CA . MET C 1 18 ? -14.788 -43.097 7.231 1.00 16.98 18 MET C CA 1
ATOM 4217 C C . MET C 1 18 ? -15.691 -41.888 7.223 1.00 18.26 18 MET C C 1
ATOM 4218 O O . MET C 1 18 ? -15.281 -40.802 7.696 1.00 17.87 18 MET C O 1
ATOM 4223 N N . LYS C 1 19 ? -16.871 -41.998 6.642 1.00 17.42 19 LYS C N 1
ATOM 4224 C CA . LYS C 1 19 ? -17.803 -40.885 6.536 1.00 16.40 19 LYS C CA 1
ATOM 4225 C C . LYS C 1 19 ? -18.971 -41.033 7.498 1.00 16.80 19 LYS C C 1
ATOM 4226 O O . LYS C 1 19 ? -19.691 -42.018 7.484 1.00 20.61 19 LYS C O 1
ATOM 4232 N N . PHE C 1 20 ? -19.159 -40.013 8.354 1.00 15.99 20 PHE C N 1
ATOM 4233 C CA . PHE C 1 20 ? -20.288 -40.014 9.246 1.00 16.13 20 PHE C CA 1
ATOM 4234 C C . PHE C 1 20 ? -21.605 -39.703 8.528 1.00 16.69 20 PHE C C 1
ATOM 4235 O O . PHE C 1 20 ? -21.688 -38.749 7.751 1.00 19.10 20 PHE C O 1
ATOM 4243 N N . LYS C 1 21 ? -22.584 -40.518 8.819 1.00 19.23 21 LYS C N 1
ATOM 4244 C CA . LYS C 1 21 ? -23.905 -40.378 8.203 1.00 22.47 21 LYS C CA 1
ATOM 4245 C C . LYS C 1 21 ? -25.014 -40.714 9.191 1.00 21.93 21 LYS C C 1
ATOM 4246 O O . LYS C 1 21 ? -25.729 -41.690 8.974 1.00 24.51 21 LYS C O 1
ATOM 4252 N N . ASN C 1 22 ? -25.101 -39.889 10.235 1.00 22.66 22 ASN C N 1
ATOM 4253 C CA . ASN C 1 22 ? -26.217 -39.948 11.184 1.00 22.21 22 ASN C CA 1
ATOM 4254 C C . ASN C 1 22 ? -26.915 -38.604 11.183 1.00 25.62 22 ASN C C 1
ATOM 4255 O O . ASN C 1 22 ? -26.706 -37.759 12.061 1.00 22.06 22 ASN C O 1
ATOM 4260 N N . PRO C 1 23 ? -27.748 -38.389 10.162 1.00 30.07 23 PRO C N 1
ATOM 4261 C CA . PRO C 1 23 ? -28.381 -37.067 10.019 1.00 30.30 23 PRO C CA 1
ATOM 4262 C C . PRO C 1 23 ? -29.340 -36.788 11.168 1.00 31.43 23 PRO C C 1
ATOM 4263 O O . PRO C 1 23 ? -29.813 -37.704 11.846 1.00 33.21 23 PRO C O 1
ATOM 4267 N N . PRO C 1 24 ? -29.619 -35.511 11.421 1.00 28.87 24 PRO C N 1
ATOM 4268 C CA . PRO C 1 24 ? -29.132 -34.391 10.626 1.00 29.02 24 PRO C CA 1
ATOM 4269 C C . PRO C 1 24 ? -27.778 -33.798 10.984 1.00 28.28 24 PRO C C 1
ATOM 4270 O O . PRO C 1 24 ? -27.266 -32.948 10.230 1.00 29.96 24 PRO C O 1
ATOM 4274 N N . VAL C 1 25 ? -27.184 -34.176 12.110 1.00 23.54 25 VAL C N 1
ATOM 4275 C CA . VAL C 1 25 ? -25.988 -33.441 12.543 1.00 21.11 25 VAL C CA 1
ATOM 4276 C C . VAL C 1 25 ? -24.898 -34.379 13.042 1.00 20.19 25 VAL C C 1
ATOM 4277 O O . VAL C 1 25 ? -23.991 -33.992 13.784 1.00 19.84 25 VAL C O 1
ATOM 4281 N N . ASN C 1 26 ? -24.926 -35.633 12.674 1.00 19.71 26 ASN C N 1
ATOM 4282 C CA . ASN C 1 26 ? -23.949 -36.636 13.089 1.00 19.03 26 ASN C CA 1
ATOM 4283 C C . ASN C 1 26 ? -23.849 -36.664 14.603 1.00 19.68 26 ASN C C 1
ATOM 4284 O O . ASN C 1 26 ? -22.751 -36.792 15.126 1.00 18.12 26 ASN C O 1
ATOM 4289 N N . SER C 1 27 ? -24.948 -36.596 15.314 1.00 20.96 27 SER C N 1
ATOM 4290 C CA . SER C 1 27 ? -25.032 -36.732 16.740 1.00 20.41 27 SER C CA 1
ATOM 4291 C C . SER C 1 27 ? -24.487 -38.079 17.178 1.00 21.49 27 SER C C 1
ATOM 4292 O O . SER C 1 27 ? -24.722 -39.072 16.508 1.00 21.55 27 SER C O 1
ATOM 4297 N N . LEU C 1 28 ? -23.754 -38.100 18.276 1.00 19.63 28 LEU C N 1
ATOM 4298 C CA . LEU C 1 28 ? -23.183 -39.349 18.756 1.00 19.57 28 LEU C CA 1
ATOM 4299 C C . LEU C 1 28 ? -24.191 -40.128 19.580 1.00 19.93 28 LEU C C 1
ATOM 4300 O O . LEU C 1 28 ? -24.116 -40.236 20.798 1.00 21.24 28 LEU C O 1
ATOM 4305 N N . SER C 1 29 ? -25.154 -40.687 18.841 1.00 19.23 29 SER C N 1
ATOM 4306 C CA . SER C 1 29 ? -26.074 -41.600 19.511 1.00 19.57 29 SER C CA 1
ATOM 4307 C C . SER C 1 29 ? -25.352 -42.840 20.022 1.00 19.84 29 SER C C 1
ATOM 4308 O O . SER C 1 29 ? -24.233 -43.126 19.585 1.00 19.20 29 SER C O 1
ATOM 4311 N N . LEU C 1 30 ? -25.995 -43.610 20.916 1.00 20.65 30 LEU C N 1
ATOM 4312 C CA . LEU C 1 30 ? -25.316 -44.854 21.335 1.00 21.06 30 LEU C CA 1
ATOM 4313 C C . LEU C 1 30 ? -24.992 -45.766 20.171 1.00 21.82 30 LEU C C 1
ATOM 4314 O O . LEU C 1 30 ? -23.892 -46.295 19.986 1.00 24.60 30 LEU C O 1
ATOM 4319 N N . GLU C 1 31 ? -26.001 -45.951 19.298 1.00 22.96 31 GLU C N 1
ATOM 4320 C CA . GLU C 1 31 ? -25.814 -46.720 18.084 1.00 24.09 31 GLU C CA 1
ATOM 4321 C C . GLU C 1 31 ? -24.692 -46.200 17.227 1.00 24.48 31 GLU C C 1
ATOM 4322 O O . GLU C 1 31 ? -23.872 -46.930 16.658 1.00 24.95 31 GLU C O 1
ATOM 4328 N N . PHE C 1 32 ? -24.587 -44.874 17.020 1.00 24.17 32 PHE C N 1
ATOM 4329 C CA . PHE C 1 32 ? -23.499 -44.390 16.172 1.00 21.73 32 PHE C CA 1
ATOM 4330 C C . PHE C 1 32 ? -22.160 -44.618 16.871 1.00 21.93 32 PHE C C 1
ATOM 4331 O O . PHE C 1 32 ? -21.161 -44.997 16.258 1.00 19.19 32 PHE C O 1
ATOM 4339 N N . LEU C 1 33 ? -22.117 -44.383 18.189 1.00 18.97 33 LEU C N 1
ATOM 4340 C CA . LEU C 1 33 ? -20.871 -44.619 18.931 1.00 19.44 33 LEU C CA 1
ATOM 4341 C C . LEU C 1 33 ? -20.333 -46.018 18.729 1.00 18.84 33 LEU C C 1
ATOM 4342 O O . LEU C 1 33 ? -19.131 -46.272 18.516 1.00 20.33 33 LEU C O 1
ATOM 4347 N N . THR C 1 34 ? -21.215 -47.007 18.809 1.00 19.10 34 THR C N 1
ATOM 4348 C CA . THR C 1 34 ? -20.769 -48.393 18.698 1.00 19.86 34 THR C CA 1
ATOM 4349 C C . THR C 1 34 ? -20.469 -48.734 17.251 1.00 20.01 34 THR C C 1
ATOM 4350 O O . THR C 1 34 ? -19.539 -49.548 17.073 1.00 20.84 34 THR C O 1
ATOM 4354 N N . GLU C 1 35 ? -21.182 -48.143 16.293 1.00 19.06 35 GLU C N 1
ATOM 4355 C CA . GLU C 1 35 ? -20.761 -48.344 14.908 1.00 20.10 35 GLU C CA 1
ATOM 4356 C C . GLU C 1 35 ? -19.375 -47.790 14.642 1.00 19.03 35 GLU C C 1
ATOM 4357 O O . GLU C 1 35 ? -18.631 -48.424 13.913 1.00 19.50 35 GLU C O 1
ATOM 4363 N N . LEU C 1 36 ? -19.040 -46.642 15.211 1.00 19.00 36 LEU C N 1
ATOM 4364 C CA . LEU C 1 36 ? -17.719 -46.072 15.024 1.00 18.58 36 LEU C CA 1
ATOM 4365 C C . LEU C 1 36 ? -16.684 -46.984 15.633 1.00 19.41 36 LEU C C 1
ATOM 4366 O O . LEU C 1 36 ? -15.648 -47.247 15.007 1.00 20.57 36 LEU C O 1
ATOM 4371 N N . VAL C 1 37 ? -16.934 -47.492 16.837 1.00 18.52 37 VAL C N 1
ATOM 4372 C CA . VAL C 1 37 ? -15.946 -48.348 17.489 1.00 19.87 37 VAL C CA 1
ATOM 4373 C C . VAL C 1 37 ? -15.725 -49.624 16.699 1.00 19.86 37 VAL C C 1
ATOM 4374 O O . VAL C 1 37 ? -14.574 -50.015 16.468 1.00 21.03 37 VAL C O 1
ATOM 4378 N N . ILE C 1 38 ? -16.779 -50.306 16.259 1.00 20.50 38 ILE C N 1
ATOM 4379 C CA . ILE C 1 38 ? -16.611 -51.527 15.471 1.00 20.05 38 ILE C CA 1
ATOM 4380 C C . ILE C 1 38 ? -15.898 -51.257 14.148 1.00 19.35 38 ILE C C 1
ATOM 4381 O O . ILE C 1 38 ? -15.034 -52.010 13.681 1.00 21.90 38 ILE C O 1
ATOM 4386 N N . SER C 1 39 ? -16.282 -50.172 13.466 1.00 19.96 39 SER C N 1
ATOM 4387 C CA . SER C 1 39 ? -15.661 -49.869 12.190 1.00 20.68 39 SER C CA 1
ATOM 4388 C C . SER C 1 39 ? -14.159 -49.624 12.346 1.00 20.50 39 SER C C 1
ATOM 4389 O O . SER C 1 39 ? -13.318 -50.059 11.567 1.00 20.24 39 SER C O 1
ATOM 4392 N N . LEU C 1 40 ? -13.805 -48.872 13.391 1.00 19.77 40 LEU C N 1
ATOM 4393 C CA . LEU C 1 40 ? -12.404 -48.594 13.653 1.00 20.53 40 LEU C CA 1
ATOM 4394 C C . LEU C 1 40 ? -11.641 -49.879 13.931 1.00 19.66 40 LEU C C 1
ATOM 4395 O O . LEU C 1 40 ? -10.553 -50.090 13.410 1.00 21.03 40 LEU C O 1
ATOM 4400 N N . GLU C 1 41 ? -12.211 -50.745 14.773 1.00 20.00 41 GLU C N 1
ATOM 4401 C CA . GLU C 1 41 ? -11.595 -52.032 15.123 1.00 21.43 41 GLU C CA 1
ATOM 4402 C C . GLU C 1 41 ? -11.401 -52.892 13.877 1.00 20.20 41 GLU C C 1
ATOM 4403 O O . GLU C 1 41 ? -10.343 -53.489 13.712 1.00 22.45 41 GLU C O 1
ATOM 4409 N N . LYS C 1 42 ? -12.368 -52.921 12.973 1.00 19.80 42 LYS C N 1
ATOM 4410 C CA . LYS C 1 42 ? -12.231 -53.687 11.724 1.00 22.72 42 LYS C CA 1
ATOM 4411 C C . LYS C 1 42 ? -11.046 -53.224 10.928 1.00 25.33 42 LYS C C 1
ATOM 4412 O O . LYS C 1 42 ? -10.219 -53.964 10.366 1.00 23.86 42 LYS C O 1
ATOM 4423 N N . LEU C 1 43 ? -10.901 -51.877 10.836 1.00 20.76 43 LEU C N 1
ATOM 4424 C CA . LEU C 1 43 ? -9.814 -51.306 10.094 1.00 20.61 43 LEU C CA 1
ATOM 4425 C C . LEU C 1 43 ? -8.488 -51.549 10.764 1.00 20.88 43 LEU C C 1
ATOM 4426 O O . LEU C 1 43 ? -7.455 -51.802 10.173 1.00 22.83 43 LEU C O 1
ATOM 4431 N N . GLU C 1 44 ? -8.478 -51.475 12.087 1.00 20.89 44 GLU C N 1
ATOM 4432 C CA . GLU C 1 44 ? -7.271 -51.842 12.805 1.00 21.28 44 GLU C CA 1
ATOM 4433 C C . GLU C 1 44 ? -6.853 -53.273 12.500 1.00 21.54 44 GLU C C 1
ATOM 4434 O O . GLU C 1 44 ? -5.727 -53.565 12.184 1.00 24.56 44 GLU C O 1
ATOM 4440 N N . ASN C 1 45 ? -7.786 -54.182 12.624 1.00 23.49 45 ASN C N 1
ATOM 4441 C CA . ASN C 1 45 ? -7.463 -55.607 12.458 1.00 25.82 45 ASN C CA 1
ATOM 4442 C C . ASN C 1 45 ? -7.120 -55.966 11.028 1.00 29.16 45 ASN C C 1
ATOM 4443 O O . ASN C 1 45 ? -6.366 -56.928 10.785 1.00 28.98 45 ASN C O 1
ATOM 4448 N N . ASP C 1 46 ? -7.620 -55.253 10.029 1.00 27.27 46 ASP C N 1
ATOM 4449 C CA . ASP C 1 46 ? -7.290 -55.505 8.634 1.00 28.21 46 ASP C CA 1
ATOM 4450 C C . ASP C 1 46 ? -5.899 -55.043 8.307 1.00 29.84 46 ASP C C 1
ATOM 4451 O O . ASP C 1 46 ? -5.558 -53.854 8.320 1.00 26.24 46 ASP C O 1
ATOM 4456 N N . LYS C 1 47 ? -5.020 -55.995 7.939 1.00 27.33 47 LYS C N 1
ATOM 4457 C CA . LYS C 1 47 ? -3.643 -55.593 7.737 1.00 27.06 47 LYS C CA 1
ATOM 4458 C C . LYS C 1 47 ? -3.490 -54.780 6.470 1.00 27.73 47 LYS C C 1
ATOM 4459 O O . LYS C 1 47 ? -2.436 -54.145 6.279 1.00 30.16 47 LYS C O 1
ATOM 4465 N N . SER C 1 48 ? -4.518 -54.747 5.632 1.00 26.50 48 SER C N 1
ATOM 4466 C CA . SER C 1 48 ? -4.409 -53.877 4.461 1.00 27.18 48 SER C CA 1
ATOM 4467 C C . SER C 1 48 ? -4.565 -52.383 4.680 1.00 22.93 48 SER C C 1
ATOM 4468 O O . SER C 1 48 ? -4.344 -51.564 3.782 1.00 23.64 48 SER C O 1
ATOM 4471 N N . PHE C 1 49 ? -5.008 -51.999 5.859 1.00 20.64 49 PHE C N 1
ATOM 4472 C CA . PHE C 1 49 ? -5.312 -50.620 6.192 1.00 19.25 49 PHE C CA 1
ATOM 4473 C C . PHE C 1 49 ? -4.511 -50.168 7.401 1.00 19.10 49 PHE C C 1
ATOM 4474 O O . PHE C 1 49 ? -4.473 -50.822 8.441 1.00 21.06 49 PHE C O 1
ATOM 4482 N N . ARG C 1 50 ? -3.851 -49.035 7.232 1.00 17.87 50 ARG C N 1
ATOM 4483 C CA . ARG C 1 50 ? -3.109 -48.437 8.334 1.00 17.97 50 ARG C CA 1
ATOM 4484 C C . ARG C 1 50 ? -3.439 -46.989 8.649 1.00 15.82 50 ARG C C 1
ATOM 4485 O O . ARG C 1 50 ? -2.919 -46.478 9.656 1.00 17.18 50 ARG C O 1
ATOM 4493 N N . GLY C 1 51 ? -4.252 -46.348 7.838 1.00 16.92 51 GLY C N 1
ATOM 4494 C CA . GLY C 1 51 ? -4.682 -44.993 8.087 1.00 15.66 51 GLY C CA 1
ATOM 4495 C C . GLY C 1 51 ? -6.135 -44.766 7.723 1.00 14.36 51 GLY C C 1
ATOM 4496 O O . GLY C 1 51 ? -6.657 -45.419 6.815 1.00 17.47 51 GLY C O 1
ATOM 4497 N N . VAL C 1 52 ? -6.788 -43.851 8.434 1.00 14.77 52 VAL C N 1
ATOM 4498 C CA . VAL C 1 52 ? -8.192 -43.514 8.178 1.00 14.89 52 VAL C CA 1
ATOM 4499 C C . VAL C 1 52 ? -8.362 -42.008 8.224 1.00 13.76 52 VAL C C 1
ATOM 4500 O O . VAL C 1 52 ? -7.813 -41.325 9.094 1.00 14.83 52 VAL C O 1
ATOM 4504 N N . ILE C 1 53 ? -9.127 -41.505 7.281 1.00 14.23 53 ILE C N 1
ATOM 4505 C CA . ILE C 1 53 ? -9.548 -40.114 7.256 1.00 13.67 53 ILE C CA 1
ATOM 4506 C C . ILE C 1 53 ? -10.929 -40.059 7.811 1.00 15.22 53 ILE C C 1
ATOM 4507 O O . ILE C 1 53 ? -11.795 -40.805 7.281 1.00 16.20 53 ILE C O 1
ATOM 4512 N N . LEU C 1 54 ? -11.272 -39.294 8.789 1.00 13.94 54 LEU C N 1
ATOM 4513 C CA . LEU C 1 54 ? -12.582 -39.163 9.360 1.00 13.94 54 LEU C CA 1
ATOM 4514 C C . LEU C 1 54 ? -13.240 -37.899 8.856 1.00 13.91 54 LEU C C 1
ATOM 4515 O O . LEU C 1 54 ? -12.598 -36.820 8.883 1.00 14.98 54 LEU C O 1
ATOM 4524 N N . THR C 1 55 ? -14.465 -37.962 8.361 1.00 13.90 55 THR C N 1
ATOM 4525 C CA . THR C 1 55 ? -15.120 -36.788 7.774 1.00 13.96 55 THR C CA 1
ATOM 4526 C C . THR C 1 55 ? -16.610 -36.970 7.748 1.00 14.31 55 THR C C 1
ATOM 4527 O O . THR C 1 55 ? -17.079 -38.115 7.966 1.00 15.90 55 THR C O 1
ATOM 4531 N N . SER C 1 56 ? -17.392 -35.933 7.552 1.00 14.34 56 SER C N 1
ATOM 4532 C CA . SER C 1 56 ? -18.823 -36.117 7.353 1.00 14.86 56 SER C CA 1
ATOM 4533 C C . SER C 1 56 ? -19.141 -36.484 5.913 1.00 16.11 56 SER C C 1
ATOM 4534 O O . SER C 1 56 ? -18.520 -35.943 4.982 1.00 17.19 56 SER C O 1
ATOM 4537 N N . ASP C 1 57 ? -20.102 -37.380 5.742 1.00 17.58 57 ASP C N 1
ATOM 4538 C CA . ASP C 1 57 ? -20.623 -37.653 4.386 1.00 18.81 57 ASP C CA 1
ATOM 4539 C C . ASP C 1 57 ? -21.147 -36.386 3.722 1.00 19.39 57 ASP C C 1
ATOM 4540 O O . ASP C 1 57 ? -20.798 -36.176 2.552 1.00 24.60 57 ASP C O 1
ATOM 4545 N N . ARG C 1 58 ? -21.909 -35.603 4.467 1.00 21.20 58 ARG C N 1
ATOM 4546 C CA . ARG C 1 58 ? -22.384 -34.331 3.940 1.00 24.83 58 ARG C CA 1
ATOM 4547 C C . ARG C 1 58 ? -21.696 -33.160 4.667 1.00 19.32 58 ARG C C 1
ATOM 4548 O O . ARG C 1 58 ? -21.784 -33.120 5.879 1.00 19.65 58 ARG C O 1
ATOM 4556 N N . PRO C 1 59 ? -21.155 -32.242 3.909 1.00 20.63 59 PRO C N 1
ATOM 4557 C CA . PRO C 1 59 ? -20.539 -31.078 4.599 1.00 20.93 59 PRO C CA 1
ATOM 4558 C C . PRO C 1 59 ? -21.595 -30.242 5.301 1.00 20.40 59 PRO C C 1
ATOM 4559 O O . PRO C 1 59 ? -22.755 -30.183 4.905 1.00 21.18 59 PRO C O 1
ATOM 4563 N N . GLY C 1 60 ? -21.116 -29.612 6.371 1.00 19.37 60 GLY C N 1
ATOM 4564 C CA . GLY C 1 60 ? -21.911 -28.684 7.124 1.00 19.68 60 GLY C CA 1
ATOM 4565 C C . GLY C 1 60 ? -21.706 -28.806 8.616 1.00 18.71 60 GLY C C 1
ATOM 4566 O O . GLY C 1 60 ? -21.411 -27.840 9.322 1.00 18.44 60 GLY C O 1
ATOM 4567 N N . VAL C 1 61 ? -21.896 -30.029 9.051 1.00 18.87 61 VAL C N 1
ATOM 4568 C CA . VAL C 1 61 ? -21.637 -30.378 10.438 1.00 18.82 61 VAL C CA 1
ATOM 4569 C C . VAL C 1 61 ? -20.778 -31.644 10.475 1.00 18.98 61 VAL C C 1
ATOM 4570 O O . VAL C 1 61 ? -21.180 -32.683 9.939 1.00 19.81 61 VAL C O 1
ATOM 4574 N N . PHE C 1 62 ? -19.604 -31.504 11.089 1.00 16.77 62 PHE C N 1
ATOM 4575 C CA . PHE C 1 62 ? -18.770 -32.673 11.292 1.00 15.47 62 PHE C CA 1
ATOM 4576 C C . PHE C 1 62 ? -19.440 -33.603 12.294 1.00 16.50 62 PHE C C 1
ATOM 4577 O O . PHE C 1 62 ? -19.803 -34.753 11.975 1.00 17.09 62 PHE C O 1
ATOM 4585 N N . SER C 1 63 ? -19.651 -33.127 13.518 1.00 16.67 63 SER C N 1
ATOM 4586 C CA . SER C 1 63 ? -20.538 -33.784 14.441 1.00 17.28 63 SER C CA 1
ATOM 4587 C C . SER C 1 63 ? -21.017 -32.743 15.467 1.00 17.27 63 SER C C 1
ATOM 4588 O O . SER C 1 63 ? -20.170 -31.991 15.979 1.00 18.38 63 SER C O 1
ATOM 4591 N N . ALA C 1 64 ? -22.302 -32.770 15.761 1.00 17.83 64 ALA C N 1
ATOM 4592 C CA . ALA C 1 64 ? -22.848 -31.917 16.818 1.00 19.53 64 ALA C CA 1
ATOM 4593 C C . ALA C 1 64 ? -22.481 -32.356 18.219 1.00 20.90 64 ALA C C 1
ATOM 4594 O O . ALA C 1 64 ? -22.742 -31.660 19.216 1.00 22.21 64 ALA C O 1
ATOM 4596 N N . GLY C 1 65 ? -21.888 -33.537 18.319 1.00 19.43 65 GLY C N 1
ATOM 4597 C CA . GLY C 1 65 ? -21.459 -34.040 19.600 1.00 19.98 65 GLY C CA 1
ATOM 4598 C C . GLY C 1 65 ? -22.455 -35.030 20.168 1.00 18.32 65 GLY C C 1
ATOM 4599 O O . GLY C 1 65 ? -23.159 -35.715 19.472 1.00 21.99 65 GLY C O 1
ATOM 4600 N N . LEU C 1 66 ? -22.418 -35.068 21.491 1.00 20.40 66 LEU C N 1
ATOM 4601 C CA . LEU C 1 66 ? -23.213 -36.030 22.230 1.00 21.66 66 LEU C CA 1
ATOM 4602 C C . LEU C 1 66 ? -24.678 -35.843 21.880 1.00 21.66 66 LEU C C 1
ATOM 4603 O O . LEU C 1 66 ? -25.129 -34.714 21.701 1.00 22.07 66 LEU C O 1
ATOM 4608 N N . ASP C 1 67 ? -25.403 -36.940 21.797 1.00 21.84 67 ASP C N 1
ATOM 4609 C CA . ASP C 1 67 ? -26.822 -36.931 21.554 1.00 21.52 67 ASP C CA 1
ATOM 4610 C C . ASP C 1 67 ? -27.579 -36.668 22.874 1.00 22.00 67 ASP C C 1
ATOM 4611 O O . ASP C 1 67 ? -27.709 -37.503 23.763 1.00 23.31 67 ASP C O 1
ATOM 4616 N N . LEU C 1 68 ? -28.084 -35.434 22.997 1.00 24.81 68 LEU C N 1
ATOM 4617 C CA . LEU C 1 68 ? -28.682 -34.986 24.229 1.00 26.09 68 LEU C CA 1
ATOM 4618 C C . LEU C 1 68 ? -29.925 -35.802 24.581 1.00 27.40 68 LEU C C 1
ATOM 4619 O O . LEU C 1 68 ? -30.294 -35.849 25.759 1.00 27.72 68 LEU C O 1
ATOM 4624 N N . THR C 1 69 ? -30.562 -36.460 23.621 1.00 26.43 69 THR C N 1
ATOM 4625 C CA . THR C 1 69 ? -31.706 -37.295 23.955 1.00 27.65 69 THR C CA 1
ATOM 4626 C C . THR C 1 69 ? -31.282 -38.545 24.713 1.00 26.28 69 THR C C 1
ATOM 4627 O O . THR C 1 69 ? -32.102 -39.142 25.395 1.00 30.38 69 THR C O 1
ATOM 4631 N N . GLU C 1 70 ? -30.017 -38.927 24.591 1.00 24.81 70 GLU C N 1
ATOM 4632 C CA . GLU C 1 70 ? -29.538 -40.048 25.408 1.00 24.40 70 GLU C CA 1
ATOM 4633 C C . GLU C 1 70 ? -29.287 -39.605 26.845 1.00 26.12 70 GLU C C 1
ATOM 4634 O O . GLU C 1 70 ? -29.012 -40.481 27.686 1.00 27.57 70 GLU C O 1
ATOM 4640 N N . MET C 1 71 ? -29.345 -38.292 27.061 1.00 27.78 71 MET C N 1
ATOM 4641 C CA . MET C 1 71 ? -28.942 -37.712 28.329 1.00 26.89 71 MET C CA 1
ATOM 4642 C C . MET C 1 71 ? -30.026 -36.941 29.065 1.00 27.09 71 MET C C 1
ATOM 4643 O O . MET C 1 71 ? -29.728 -36.337 30.086 1.00 28.99 71 MET C O 1
ATOM 4648 N N . CYS C 1 72 ? -31.228 -36.994 28.513 1.00 28.01 72 CYS C N 1
ATOM 4649 C CA . CYS C 1 72 ? -32.264 -36.170 29.111 1.00 28.03 72 CYS C CA 1
ATOM 4650 C C . CYS C 1 72 ? -33.478 -36.940 29.555 1.00 27.05 72 CYS C C 1
ATOM 4651 O O . CYS C 1 72 ? -33.902 -36.842 30.723 1.00 33.09 72 CYS C O 1
ATOM 4654 N N . GLY C 1 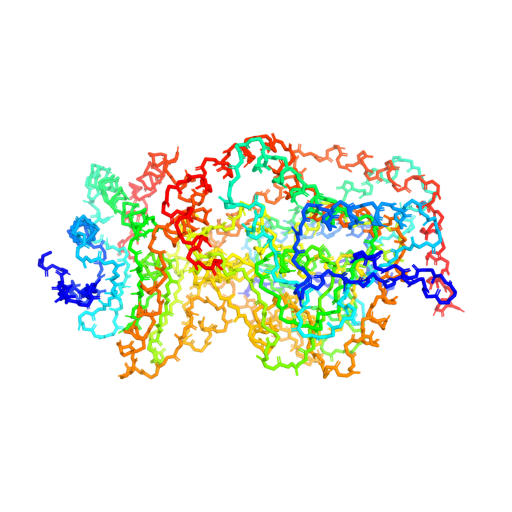73 ? -34.051 -37.739 28.671 1.00 29.24 73 GLY C N 1
ATOM 4655 C CA . GLY C 1 73 ? -35.225 -38.343 29.352 1.00 46.75 73 GLY C CA 1
ATOM 4656 C C . GLY C 1 73 ? -34.983 -39.460 30.307 1.00 43.28 73 GLY C C 1
ATOM 4657 O O . GLY C 1 73 ? -35.970 -40.102 30.666 1.00 39.58 73 GLY C O 1
ATOM 4658 N N . ARG C 1 74 ? -33.829 -39.888 30.801 1.00 29.59 74 ARG C N 1
ATOM 4659 C CA . ARG C 1 74 ? -33.633 -41.338 30.822 1.00 29.10 74 ARG C CA 1
ATOM 4660 C C . ARG C 1 74 ? -33.268 -41.922 32.165 1.00 26.95 74 ARG C C 1
ATOM 4661 O O . ARG C 1 74 ? -33.106 -41.280 33.203 1.00 27.57 74 ARG C O 1
ATOM 4669 N N . SER C 1 75 ? -33.110 -43.264 32.248 1.00 26.22 75 SER C N 1
ATOM 4670 C CA . SER C 1 75 ? -32.817 -43.910 33.515 1.00 24.75 75 SER C CA 1
ATOM 4671 C C . SER C 1 75 ? -31.347 -43.806 33.927 1.00 24.84 75 SER C C 1
ATOM 4672 O O . SER C 1 75 ? -30.549 -43.559 33.037 1.00 25.28 75 SER C O 1
ATOM 4675 N N . PRO C 1 76 ? -31.043 -43.978 35.202 1.00 24.62 76 PRO C N 1
ATOM 4676 C CA . PRO C 1 76 ? -29.651 -43.949 35.590 1.00 24.61 76 PRO C CA 1
ATOM 4677 C C . PRO C 1 76 ? -28.849 -44.976 34.823 1.00 23.22 76 PRO C C 1
ATOM 4678 O O . PRO C 1 76 ? -27.700 -44.689 34.453 1.00 23.59 76 PRO C O 1
ATOM 4682 N N . ALA C 1 77 ? -29.392 -46.164 34.594 1.00 23.23 77 ALA C N 1
ATOM 4683 C CA . ALA C 1 77 ? -28.594 -47.181 33.910 1.00 22.90 77 ALA C CA 1
ATOM 4684 C C . ALA C 1 77 ? -28.345 -46.772 32.456 1.00 21.23 77 ALA C C 1
ATOM 4685 O O . ALA C 1 77 ? -27.288 -47.004 31.883 1.00 22.41 77 ALA C O 1
ATOM 4687 N N . HIS C 1 78 ? -29.343 -46.151 31.844 1.00 22.63 78 HIS C N 1
ATOM 4688 C CA . HIS C 1 78 ? -29.154 -45.648 30.486 1.00 21.71 78 HIS C CA 1
ATOM 4689 C C . HIS C 1 78 ? -28.040 -44.633 30.415 1.00 21.44 78 HIS C C 1
ATOM 4690 O O . HIS C 1 78 ? -27.211 -44.659 29.497 1.00 21.47 78 HIS C O 1
ATOM 4697 N N . TYR C 1 79 ? -28.026 -43.674 31.354 1.00 21.33 79 TYR C N 1
ATOM 4698 C CA . TYR C 1 79 ? -26.975 -42.655 31.392 1.00 20.89 79 TYR C CA 1
ATOM 4699 C C . TYR C 1 79 ? -25.617 -43.334 31.496 1.00 19.90 79 TYR C C 1
ATOM 4700 O O . TYR C 1 79 ? -24.660 -42.963 30.817 1.00 19.52 79 TYR C O 1
ATOM 4709 N N . ALA C 1 80 ? -25.554 -44.337 32.390 1.00 19.44 80 ALA C N 1
ATOM 4710 C CA . ALA C 1 80 ? -24.283 -45.020 32.632 1.00 19.10 80 ALA C CA 1
ATOM 4711 C C . ALA C 1 80 ? -23.802 -45.794 31.413 1.00 19.28 80 ALA C C 1
ATOM 4712 O O . ALA C 1 80 ? -22.595 -45.812 31.068 1.00 20.46 80 ALA C O 1
ATOM 4714 N N . GLY C 1 81 ? -24.750 -46.488 30.739 1.00 19.99 81 GLY C N 1
ATOM 4715 C CA . GLY C 1 81 ? -24.298 -47.280 29.593 1.00 21.29 81 GLY C CA 1
ATOM 4716 C C . GLY C 1 81 ? -23.866 -46.404 28.432 1.00 20.53 81 GLY C C 1
ATOM 4717 O O . GLY C 1 81 ? -22.917 -46.688 27.708 1.00 20.57 81 GLY C O 1
ATOM 4718 N N . TYR C 1 82 ? -24.607 -45.300 28.286 1.00 18.90 82 TYR C N 1
ATOM 4719 C CA . TYR C 1 82 ? -24.226 -44.315 27.293 1.00 17.92 82 TYR C CA 1
ATOM 4720 C C . TYR C 1 82 ? -22.827 -43.749 27.561 1.00 18.17 82 TYR C C 1
ATOM 4721 O O . TYR C 1 82 ? -21.989 -43.687 26.671 1.00 18.73 82 TYR C O 1
ATOM 4730 N N . TRP C 1 83 ? -22.561 -43.383 28.823 1.00 17.76 83 TRP C N 1
ATOM 4731 C CA . TRP C 1 83 ? -21.264 -42.788 29.100 1.00 17.93 83 TRP C CA 1
ATOM 4732 C C . TRP C 1 83 ? -20.147 -43.801 28.909 1.00 18.88 83 TRP C C 1
ATOM 4733 O O . TRP C 1 83 ? -19.056 -43.497 28.423 1.00 18.15 83 TRP C O 1
ATOM 4744 N N . LYS C 1 84 ? -20.344 -45.054 29.279 1.00 18.44 84 LYS C N 1
ATOM 4745 C CA . LYS C 1 84 ? -19.355 -46.077 29.035 1.00 20.43 84 LYS C CA 1
ATOM 4746 C C . LYS C 1 84 ? -19.017 -46.163 27.582 1.00 17.34 84 LYS C C 1
ATOM 4747 O O . LYS C 1 84 ? -17.844 -46.352 27.246 1.00 17.32 84 LYS C O 1
ATOM 4753 N N . ALA C 1 85 ? -20.004 -46.022 26.690 1.00 17.86 85 ALA C N 1
ATOM 4754 C CA . ALA C 1 85 ? -19.761 -46.003 25.271 1.00 18.19 85 ALA C CA 1
ATOM 4755 C C . ALA C 1 85 ? -19.010 -44.753 24.780 1.00 15.76 85 ALA C C 1
ATOM 4756 O O . ALA C 1 85 ? -18.213 -44.845 23.855 1.00 17.23 85 ALA C O 1
ATOM 4758 N N . VAL C 1 86 ? -19.334 -43.606 25.373 1.00 16.07 86 VAL C N 1
ATOM 4759 C CA . VAL C 1 86 ? -18.596 -42.376 25.050 1.00 15.91 86 VAL C CA 1
ATOM 4760 C C . VAL C 1 86 ? -17.126 -42.515 25.408 1.00 15.64 86 VAL C C 1
ATOM 4761 O O . VAL C 1 86 ? -16.212 -42.244 24.621 1.00 15.17 86 VAL C O 1
ATOM 4765 N N . GLN C 1 87 ? -16.877 -43.014 26.616 1.00 15.25 87 GLN C N 1
ATOM 4766 C CA . GLN C 1 87 ? -15.518 -43.315 27.030 1.00 14.93 87 GLN C CA 1
ATOM 4767 C C . GLN C 1 87 ? -14.854 -44.288 26.078 1.00 14.61 87 GLN C C 1
ATOM 4768 O O . GLN C 1 87 ? -13.697 -44.107 25.773 1.00 15.36 87 GLN C O 1
ATOM 4774 N N . GLU C 1 88 ? -15.560 -45.347 25.700 1.00 15.69 88 GLU C N 1
ATOM 4775 C CA . GLU C 1 88 ? -14.979 -46.348 24.845 1.00 16.60 88 GLU C CA 1
ATOM 4776 C C . GLU C 1 88 ? -14.514 -45.720 23.527 1.00 15.62 88 GLU C C 1
ATOM 4777 O O . GLU C 1 88 ? -13.447 -46.021 23.007 1.00 16.61 88 GLU C O 1
ATOM 4783 N N . LEU C 1 89 ? -15.337 -44.848 22.957 1.00 15.90 89 LEU C N 1
ATOM 4784 C CA . LEU C 1 89 ? -14.960 -44.223 21.708 1.00 16.28 89 LEU C CA 1
ATOM 4785 C C . LEU C 1 89 ? -13.689 -43.374 21.857 1.00 13.73 89 LEU C C 1
ATOM 4786 O O . LEU C 1 89 ? -12.764 -43.448 21.056 1.00 15.70 89 LEU C O 1
ATOM 4791 N N . TRP C 1 90 ? -13.629 -42.583 22.915 1.00 13.92 90 TRP C N 1
ATOM 4792 C CA . TRP C 1 90 ? -12.442 -41.784 23.160 1.00 13.53 90 TRP C CA 1
ATOM 4793 C C . TRP C 1 90 ? -11.192 -42.664 23.364 1.00 13.73 90 TRP C C 1
ATOM 4794 O O . TRP C 1 90 ? -10.148 -42.444 22.755 1.00 14.30 90 TRP C O 1
ATOM 4805 N N . LEU C 1 91 ? -11.352 -43.703 24.192 1.00 14.18 91 LEU C N 1
ATOM 4806 C CA . LEU C 1 91 ? -10.189 -44.571 24.428 1.00 14.59 91 LEU C CA 1
ATOM 4807 C C . LEU C 1 91 ? -9.678 -45.221 23.163 1.00 15.53 91 LEU C C 1
ATOM 4808 O O . LEU C 1 91 ? -8.473 -45.297 22.910 1.00 16.47 91 LEU C O 1
ATOM 4813 N N . ARG C 1 92 ? -10.638 -45.715 22.374 1.00 15.63 92 ARG C N 1
ATOM 4814 C CA . ARG C 1 92 ? -10.266 -46.412 21.145 1.00 15.40 92 ARG C CA 1
ATOM 4815 C C . ARG C 1 92 ? -9.709 -45.494 20.073 1.00 14.37 92 ARG C C 1
ATOM 4816 O O . ARG C 1 92 ? -8.726 -45.822 19.401 1.00 16.37 92 ARG C O 1
ATOM 4824 N N . LEU C 1 93 ? -10.284 -44.315 19.925 1.00 14.85 93 LEU C N 1
ATOM 4825 C CA . LEU C 1 93 ? -9.690 -43.342 19.003 1.00 15.41 93 LEU C CA 1
ATOM 4826 C C . LEU C 1 93 ? -8.333 -42.868 19.463 1.00 14.16 93 LEU C C 1
ATOM 4827 O O . LEU C 1 93 ? -7.383 -42.877 18.663 1.00 15.50 93 LEU C O 1
ATOM 4832 N N . TYR C 1 94 ? -8.283 -42.433 20.731 1.00 14.28 94 TYR C N 1
ATOM 4833 C CA . TYR C 1 94 ? -7.046 -41.807 21.161 1.00 14.99 94 TYR C CA 1
ATOM 4834 C C . TYR C 1 94 ? -5.871 -42.744 21.113 1.00 15.37 94 TYR C C 1
ATOM 4835 O O . TYR C 1 94 ? -4.748 -42.316 20.868 1.00 18.04 94 TYR C O 1
ATOM 4844 N N . GLN C 1 95 ? -6.107 -44.023 21.354 1.00 15.41 95 GLN C N 1
ATOM 4845 C CA . GLN C 1 95 ? -5.032 -45.011 21.383 1.00 17.33 95 GLN C CA 1
ATOM 4846 C C . GLN C 1 95 ? -4.963 -45.849 20.141 1.00 16.31 95 GLN C C 1
ATOM 4847 O O . GLN C 1 95 ? -4.197 -46.819 20.098 1.00 19.71 95 GLN C O 1
ATOM 4853 N N . SER C 1 96 ? -5.676 -45.467 19.080 1.00 16.21 96 SER C N 1
ATOM 4854 C CA . SER C 1 96 ? -5.690 -46.271 17.884 1.00 15.67 96 SER C CA 1
ATOM 4855 C C . SER C 1 96 ? -4.292 -46.429 17.299 1.00 16.19 96 SER C C 1
ATOM 4856 O O . SER C 1 96 ? -3.515 -45.494 17.218 1.00 18.14 96 SER C O 1
ATOM 4859 N N . ASN C 1 97 ? -3.998 -47.652 16.882 1.00 16.65 97 ASN C N 1
ATOM 4860 C CA . ASN C 1 97 ? -2.754 -47.897 16.173 1.00 17.45 97 ASN C CA 1
ATOM 4861 C C . ASN C 1 97 ? -2.786 -47.352 14.762 1.00 16.83 97 ASN C C 1
ATOM 4862 O O . ASN C 1 97 ? -1.747 -47.233 14.104 1.00 20.57 97 ASN C O 1
ATOM 4867 N N . LEU C 1 98 ? -3.958 -47.040 14.225 1.00 15.16 98 LEU C N 1
ATOM 4868 C CA . LEU C 1 98 ? -4.083 -46.399 12.930 1.00 14.58 98 LEU C CA 1
ATOM 4869 C C . LEU C 1 98 ? -3.592 -44.973 12.977 1.00 13.52 98 LEU C C 1
ATOM 4870 O O . LEU C 1 98 ? -3.693 -44.302 14.000 1.00 15.38 98 LEU C O 1
ATOM 4875 N N . VAL C 1 99 ? -3.145 -44.485 11.816 1.00 13.70 99 VAL C N 1
ATOM 4876 C CA . VAL C 1 99 ? -3.024 -43.065 11.591 1.00 14.12 99 VAL C CA 1
ATOM 4877 C C . VAL C 1 99 ? -4.477 -42.526 11.468 1.00 13.00 99 VAL C C 1
ATOM 4878 O O . VAL C 1 99 ? -5.200 -43.045 10.624 1.00 15.11 99 VAL C O 1
ATOM 4882 N N . LEU C 1 100 ? -4.862 -41.529 12.221 1.00 12.86 100 LEU C N 1
ATOM 4883 C CA . LEU C 1 100 ? -6.189 -40.907 12.095 1.00 12.73 100 LEU C CA 1
ATOM 4884 C C . LEU C 1 100 ? -6.007 -39.431 11.704 1.00 12.55 100 LEU C C 1
ATOM 4885 O O . LEU C 1 100 ? -5.335 -38.674 12.402 1.00 13.46 100 LEU C O 1
ATOM 4890 N N . VAL C 1 101 ? -6.657 -39.070 10.621 1.00 13.20 101 VAL C N 1
ATOM 4891 C CA . VAL C 1 101 ? -6.684 -37.684 10.161 1.00 12.51 101 VAL C CA 1
ATOM 4892 C C . VAL C 1 101 ? -8.127 -37.209 10.060 1.00 12.85 101 VAL C C 1
ATOM 4893 O O . VAL C 1 101 ? -8.904 -37.927 9.453 1.00 15.24 101 VAL C O 1
ATOM 4897 N N . SER C 1 102 ? -8.457 -36.055 10.620 1.00 13.20 102 SER C N 1
ATOM 4898 C CA . SER C 1 102 ? -9.782 -35.488 10.518 1.00 13.76 102 SER C CA 1
ATOM 4899 C C . SER C 1 102 ? -9.806 -34.492 9.354 1.00 13.96 102 SER C C 1
ATOM 4900 O O . SER C 1 102 ? -9.013 -33.533 9.399 1.00 15.15 102 SER C O 1
ATOM 4903 N N . ALA C 1 103 ? -10.706 -34.733 8.415 1.00 14.85 103 ALA C N 1
ATOM 4904 C CA . ALA C 1 103 ? -11.060 -33.738 7.405 1.00 14.17 103 ALA C CA 1
ATOM 4905 C C . ALA C 1 103 ? -12.324 -33.073 7.888 1.00 13.36 103 ALA C C 1
ATOM 4906 O O . ALA C 1 103 ? -13.433 -33.582 7.725 1.00 14.20 103 ALA C O 1
ATOM 4908 N N . ILE C 1 104 ? -12.149 -31.959 8.588 1.00 13.80 104 ILE C N 1
ATOM 4909 C CA . ILE C 1 104 ? -13.249 -31.342 9.325 1.00 13.33 104 ILE C CA 1
ATOM 4910 C C . ILE C 1 104 ? -13.997 -30.442 8.374 1.00 13.29 104 ILE C C 1
ATOM 4911 O O . ILE C 1 104 ? -13.630 -29.310 8.091 1.00 14.26 104 ILE C O 1
ATOM 4916 N N . ASN C 1 105 ? -15.084 -30.977 7.840 1.00 14.84 105 ASN C N 1
ATOM 4917 C CA . ASN C 1 105 ? -15.853 -30.360 6.771 1.00 14.73 105 ASN C CA 1
ATOM 4918 C C . ASN C 1 105 ? -17.213 -29.883 7.277 1.00 15.93 105 ASN C C 1
ATOM 4919 O O . ASN C 1 105 ? -18.222 -29.951 6.583 1.00 17.45 105 ASN C O 1
ATOM 4924 N N . GLY C 1 106 ? -17.257 -29.413 8.503 1.00 15.71 106 GLY C N 1
ATOM 4925 C CA . GLY C 1 106 ? -18.431 -28.821 9.098 1.00 15.57 106 GLY C CA 1
ATOM 4926 C C . GLY C 1 106 ? -18.109 -28.296 10.482 1.00 16.16 106 GLY C C 1
ATOM 4927 O O . GLY C 1 106 ? -17.006 -28.454 10.973 1.00 16.17 106 GLY C O 1
ATOM 4928 N N . ALA C 1 107 ? -19.113 -27.688 11.102 1.00 16.94 107 ALA C N 1
ATOM 4929 C CA . ALA C 1 107 ? -19.064 -27.279 12.487 1.00 16.06 107 ALA C CA 1
ATOM 4930 C C . ALA C 1 107 ? -18.674 -28.473 13.362 1.00 16.25 107 ALA C C 1
ATOM 4931 O O . ALA C 1 107 ? -19.034 -29.638 13.132 1.00 17.00 107 ALA C O 1
ATOM 4933 N N . CYS C 1 108 ? -17.926 -28.157 14.419 1.00 15.48 108 CYS C N 1
ATOM 4934 C CA . CYS C 1 108 ? -17.364 -29.200 15.265 1.00 15.47 108 CYS C CA 1
ATOM 4935 C C . CYS C 1 108 ? -17.332 -28.809 16.737 1.00 14.21 108 CYS C C 1
ATOM 4936 O O . CYS C 1 108 ? -16.270 -28.592 17.319 1.00 14.95 108 CYS C O 1
ATOM 4939 N N . PRO C 1 109 ? -18.507 -28.690 17.340 1.00 15.54 109 PRO C N 1
ATOM 4940 C CA . PRO C 1 109 ? -18.613 -28.396 18.770 1.00 15.46 109 PRO C CA 1
ATOM 4941 C C . PRO C 1 109 ? -18.351 -29.643 19.601 1.00 16.20 109 PRO C C 1
ATOM 4942 O O . PRO C 1 109 ? -18.255 -30.702 19.049 1.00 28.92 109 PRO C O 1
ATOM 4946 N N . ALA C 1 110 ? -18.338 -29.482 20.900 1.00 18.77 110 ALA C N 1
ATOM 4947 C CA . ALA C 1 110 ? -18.036 -30.392 21.972 1.00 19.63 110 ALA C CA 1
ATOM 4948 C C . ALA C 1 110 ? -17.769 -31.820 21.556 1.00 17.82 110 ALA C C 1
ATOM 4949 O O . ALA C 1 110 ? -16.578 -32.098 21.304 1.00 21.08 110 ALA C O 1
ATOM 4951 N N . GLY C 1 111 ? -18.709 -32.709 21.506 1.00 17.54 111 GLY C N 1
ATOM 4952 C CA . GLY C 1 111 ? -18.362 -34.085 21.199 1.00 17.88 111 GLY C CA 1
ATOM 4953 C C . GLY C 1 111 ? -17.733 -34.298 19.828 1.00 16.59 111 GLY C C 1
ATOM 4954 O O . GLY C 1 111 ? -16.977 -35.241 19.587 1.00 19.08 111 GLY C O 1
ATOM 4955 N N . GLY C 1 112 ? -18.010 -33.446 18.852 1.00 16.41 112 GLY C N 1
ATOM 4956 C CA . GLY C 1 112 ? -17.349 -33.503 17.568 1.00 17.15 112 GLY C CA 1
ATOM 4957 C C . GLY C 1 112 ? -15.873 -33.168 17.673 1.00 18.18 112 GLY C C 1
ATOM 4958 O O . GLY C 1 112 ? -15.006 -33.801 17.093 1.00 18.91 112 GLY C O 1
ATOM 4959 N N . CYS C 1 113 ? -15.658 -32.191 18.528 1.00 20.12 113 CYS C N 1
ATOM 4960 C CA . CYS C 1 113 ? -14.308 -31.712 18.754 1.00 21.20 113 CYS C CA 1
ATOM 4961 C C . CYS C 1 113 ? -13.549 -32.838 19.451 1.00 19.40 113 CYS C C 1
ATOM 4962 O O . CYS C 1 113 ? -12.369 -33.098 19.204 1.00 25.42 113 CYS C O 1
ATOM 4965 N N . LEU C 1 114 ? -14.196 -33.613 20.328 1.00 21.98 114 LEU C N 1
ATOM 4966 C CA . LEU C 1 114 ? -13.611 -34.810 20.934 1.00 24.20 114 LEU C CA 1
ATOM 4967 C C . LEU C 1 114 ? -12.998 -35.721 19.861 1.00 23.48 114 LEU C C 1
ATOM 4968 O O . LEU C 1 114 ? -11.800 -36.051 19.928 1.00 23.87 114 LEU C O 1
ATOM 4973 N N . VAL C 1 115 ? -13.846 -36.101 18.891 1.00 18.14 115 VAL C N 1
ATOM 4974 C CA . VAL C 1 115 ? -13.389 -36.944 17.816 1.00 15.83 115 VAL C CA 1
ATOM 4975 C C . VAL C 1 115 ? -12.176 -36.327 17.138 1.00 14.51 115 VAL C C 1
ATOM 4976 O O . VAL C 1 115 ? -11.098 -36.924 16.931 1.00 14.91 115 VAL C O 1
ATOM 4980 N N . ALA C 1 116 ? -12.285 -35.061 16.768 1.00 13.80 116 ALA C N 1
ATOM 4981 C CA . ALA C 1 116 ? -11.173 -34.381 16.089 1.00 13.80 116 ALA C CA 1
ATOM 4982 C C . ALA C 1 116 ? -9.898 -34.402 16.910 1.00 11.89 116 ALA C C 1
ATOM 4983 O O . ALA C 1 116 ? -8.805 -34.611 16.386 1.00 12.42 116 ALA C O 1
ATOM 4985 N N . LEU C 1 117 ? -9.988 -34.103 18.197 1.00 12.87 117 LEU C N 1
ATOM 4986 C CA . LEU C 1 117 ? -8.843 -33.965 19.075 1.00 12.67 117 LEU C CA 1
ATOM 4987 C C . LEU C 1 117 ? -8.139 -35.314 19.273 1.00 13.29 117 LEU C C 1
ATOM 4988 O O . LEU C 1 117 ? -6.953 -35.304 19.614 1.00 15.29 117 LEU C O 1
ATOM 4993 N N . THR C 1 118 ? -8.851 -36.415 19.065 1.00 12.49 118 THR C N 1
ATOM 4994 C CA . THR C 1 118 ? -8.169 -37.675 19.164 1.00 13.76 118 THR C CA 1
ATOM 4995 C C . THR C 1 118 ? -7.355 -38.062 17.943 1.00 13.12 118 THR C C 1
ATOM 4996 O O . THR C 1 118 ? -6.593 -39.030 18.035 1.00 14.65 118 THR C O 1
ATOM 5000 N N . CYS C 1 119 ? -7.507 -37.356 16.840 1.00 12.84 119 CYS C N 1
ATOM 5001 C CA . CYS C 1 119 ? -6.774 -37.688 15.624 1.00 13.55 119 CYS C CA 1
ATOM 5002 C C . CYS C 1 119 ? -5.329 -37.222 15.747 1.00 12.71 119 CYS C C 1
ATOM 5003 O O . CYS C 1 119 ? -4.945 -36.477 16.630 1.00 13.58 119 CYS C O 1
ATOM 5006 N N . ASP C 1 120 ? -4.507 -37.714 14.837 1.00 12.90 120 ASP C N 1
ATOM 5007 C CA . ASP C 1 120 ? -3.115 -37.353 14.698 1.00 12.94 120 ASP C CA 1
ATOM 5008 C C . ASP C 1 120 ? -2.921 -36.043 13.962 1.00 13.07 120 ASP C C 1
ATOM 5009 O O . ASP C 1 120 ? -1.877 -35.451 14.075 1.00 13.46 120 ASP C O 1
ATOM 5014 N N . TYR C 1 121 ? -3.905 -35.624 13.163 1.00 12.81 121 TYR C N 1
ATOM 5015 C CA . TYR C 1 121 ? -3.797 -34.395 12.386 1.00 12.77 121 TYR C CA 1
ATOM 5016 C C . TYR C 1 121 ? -5.205 -33.902 12.082 1.00 12.71 121 TYR C C 1
ATOM 5017 O O . TYR C 1 121 ? -6.099 -34.732 11.830 1.00 14.69 121 TYR C O 1
ATOM 5026 N N . ARG C 1 122 ? -5.395 -32.608 12.083 1.00 12.17 122 ARG C N 1
ATOM 5027 C CA . ARG C 1 122 ? -6.709 -31.970 11.920 1.00 11.17 122 ARG C CA 1
ATOM 5028 C C . ARG C 1 122 ? -6.607 -30.896 10.859 1.00 12.01 122 ARG C C 1
ATOM 5029 O O . ARG C 1 122 ? -5.817 -29.951 10.967 1.00 13.54 122 ARG C O 1
ATOM 5037 N N . ILE C 1 123 ? -7.412 -31.079 9.817 1.00 12.73 123 ILE C N 1
ATOM 5038 C CA . ILE C 1 123 ? -7.510 -30.118 8.734 1.00 13.22 123 ILE C CA 1
ATOM 5039 C C . ILE C 1 123 ? -8.935 -29.586 8.733 1.00 13.33 123 ILE C C 1
ATOM 5040 O O . ILE C 1 123 ? -9.860 -30.366 8.682 1.00 14.18 123 ILE C O 1
ATOM 5045 N N . LEU C 1 124 ? -9.083 -28.283 8.717 1.00 13.89 124 LEU C N 1
ATOM 5046 C CA . LEU C 1 124 ? -10.378 -27.624 8.816 1.00 13.42 124 LEU C CA 1
ATOM 5047 C C . LEU C 1 124 ? -10.697 -26.870 7.520 1.00 13.75 124 LEU C C 1
ATOM 5048 O O . LEU C 1 124 ? -9.870 -26.098 7.012 1.00 15.05 124 LEU C O 1
ATOM 5053 N N . ALA C 1 125 ? -11.865 -27.126 6.974 1.00 14.71 125 ALA C N 1
ATOM 5054 C CA . ALA C 1 125 ? -12.371 -26.392 5.806 1.00 14.35 125 ALA C CA 1
ATOM 5055 C C . ALA C 1 125 ? -12.700 -24.967 6.232 1.00 15.10 125 ALA C C 1
ATOM 5056 O O . ALA C 1 125 ? -13.308 -24.673 7.252 1.00 16.11 125 ALA C O 1
ATOM 5058 N N . ASP C 1 126 ? -12.273 -24.065 5.348 1.00 16.41 126 ASP C N 1
ATOM 5059 C CA . ASP C 1 126 ? -12.346 -22.631 5.627 1.00 17.38 126 ASP C CA 1
ATOM 5060 C C . ASP C 1 126 ? -13.733 -22.091 5.377 1.00 18.98 126 ASP C C 1
ATOM 5061 O O . ASP C 1 126 ? -13.937 -21.419 4.306 1.00 22.02 126 ASP C O 1
ATOM 5066 N N . ASN C 1 127 ? -14.669 -22.316 6.202 1.00 18.04 127 ASN C N 1
ATOM 5067 C CA . ASN C 1 127 ? -16.026 -21.765 6.125 1.00 17.39 127 ASN C CA 1
ATOM 5068 C C . ASN C 1 127 ? -16.257 -21.077 7.427 1.00 20.73 127 ASN C C 1
ATOM 5069 O O . ASN C 1 127 ? -16.009 -21.705 8.491 1.00 17.35 127 ASN C O 1
ATOM 5074 N N . PRO C 1 128 ? -16.746 -19.856 7.524 1.00 19.36 128 PRO C N 1
ATOM 5075 C CA . PRO C 1 128 ? -16.910 -19.208 8.807 1.00 19.65 128 PRO C CA 1
ATOM 5076 C C . PRO C 1 128 ? -17.918 -19.839 9.727 1.00 19.75 128 PRO C C 1
ATOM 5077 O O . PRO C 1 128 ? -17.960 -19.549 10.939 1.00 23.32 128 PRO C O 1
ATOM 5081 N N . ARG C 1 129 ? -18.779 -20.737 9.252 1.00 18.35 129 ARG C N 1
ATOM 5082 C CA . ARG C 1 129 ? -19.681 -21.488 10.055 1.00 18.59 129 ARG C CA 1
ATOM 5083 C C . ARG C 1 129 ? -19.066 -22.745 10.696 1.00 17.04 129 ARG C C 1
ATOM 5084 O O . ARG C 1 129 ? -19.666 -23.376 11.573 1.00 19.47 129 ARG C O 1
ATOM 5092 N N . TYR C 1 130 ? -17.868 -23.116 10.238 1.00 17.00 130 TYR C N 1
ATOM 5093 C CA . TYR C 1 130 ? -17.294 -24.362 10.705 1.00 17.49 130 TYR C CA 1
ATOM 5094 C C . TYR C 1 130 ? -16.379 -24.102 11.895 1.00 15.93 130 TYR C C 1
ATOM 5095 O O . TYR C 1 130 ? -15.153 -24.118 11.808 1.00 18.81 130 TYR C O 1
ATOM 5104 N N . CYS C 1 131 ? -17.014 -23.861 13.030 1.00 17.30 131 CYS C N 1
ATOM 5105 C CA . CYS C 1 131 ? -16.284 -23.517 14.249 1.00 17.03 131 CYS C CA 1
ATOM 5106 C C . CYS C 1 131 ? -16.073 -24.738 15.096 1.00 16.01 131 CYS C C 1
ATOM 5107 O O . CYS C 1 131 ? -16.921 -25.614 15.090 1.00 19.19 131 CYS C O 1
ATOM 5110 N N . ILE C 1 132 ? -14.939 -24.754 15.784 1.00 15.17 132 ILE C N 1
ATOM 5111 C CA . ILE C 1 132 ? -14.523 -25.951 16.511 1.00 14.07 132 ILE C CA 1
ATOM 5112 C C . ILE C 1 132 ? -14.142 -25.579 17.929 1.00 13.65 132 ILE C C 1
ATOM 5113 O O . ILE C 1 132 ? -13.460 -24.572 18.162 1.00 14.59 132 ILE C O 1
ATOM 5118 N N . GLY C 1 133 ? -14.587 -26.382 18.886 1.00 13.52 133 GLY C N 1
ATOM 5119 C CA . GLY C 1 133 ? -14.222 -26.122 20.267 1.00 13.75 133 GLY C CA 1
ATOM 5120 C C . GLY C 1 133 ? -15.026 -26.935 21.226 1.00 13.24 133 GLY C C 1
ATOM 5121 O O . GLY C 1 133 ? -15.941 -27.659 20.845 1.00 15.57 133 GLY C O 1
ATOM 5122 N N . LEU C 1 134 ? -14.687 -26.825 22.486 1.00 14.09 134 LEU C N 1
ATOM 5123 C CA . LEU C 1 134 ? -15.350 -27.516 23.594 1.00 14.01 134 LEU C CA 1
ATOM 5124 C C . LEU C 1 134 ? -16.232 -26.520 24.320 1.00 14.29 134 LEU C C 1
ATOM 5125 O O . LEU C 1 134 ? -15.789 -25.812 25.221 1.00 15.18 134 LEU C O 1
ATOM 5130 N N . ASN C 1 135 ? -17.464 -26.464 23.872 1.00 15.58 135 ASN C N 1
ATOM 5131 C CA . ASN C 1 135 ? -18.413 -25.440 24.316 1.00 16.03 135 ASN C CA 1
ATOM 5132 C C . ASN C 1 135 ? -19.386 -25.919 25.376 1.00 16.37 135 ASN C C 1
ATOM 5133 O O . ASN C 1 135 ? -20.471 -25.319 25.569 1.00 16.75 135 ASN C O 1
ATOM 5138 N N . GLU C 1 136 ? -19.057 -26.942 26.127 1.00 16.50 136 GLU C N 1
ATOM 5139 C CA . GLU C 1 136 ? -19.856 -27.527 27.209 1.00 17.70 136 GLU C CA 1
ATOM 5140 C C . GLU C 1 136 ? -20.375 -26.481 28.173 1.00 16.06 136 GLU C C 1
ATOM 5141 O O . GLU C 1 136 ? -21.578 -26.531 28.564 1.00 17.41 136 GLU C O 1
ATOM 5147 N N . THR C 1 137 ? -19.540 -25.512 28.568 1.00 14.68 137 THR C N 1
ATOM 5148 C CA . THR C 1 137 ? -20.043 -24.583 29.582 1.00 15.46 137 THR C CA 1
ATOM 5149 C C . THR C 1 137 ? -21.203 -23.754 29.079 1.00 15.17 137 THR C C 1
ATOM 5150 O O . THR C 1 137 ? -21.960 -23.218 29.902 1.00 16.72 137 THR C O 1
ATOM 5154 N N . GLN C 1 138 ? -21.396 -23.622 27.758 1.00 15.65 138 GLN C N 1
ATOM 5155 C CA . GLN C 1 138 ? -22.539 -22.865 27.286 1.00 16.60 138 GLN C CA 1
ATOM 5156 C C . GLN C 1 138 ? -23.886 -23.435 27.756 1.00 18.51 138 GLN C C 1
ATOM 5157 O O . GLN C 1 138 ? -24.839 -22.672 27.872 1.00 21.48 138 GLN C O 1
ATOM 5163 N N . LEU C 1 139 ? -23.919 -24.741 28.002 1.00 19.69 139 LEU C N 1
ATOM 5164 C CA . LEU C 1 139 ? -25.103 -25.450 28.405 1.00 22.99 139 LEU C CA 1
ATOM 5165 C C . LEU C 1 139 ? -25.086 -25.688 29.901 1.00 21.38 139 LEU C C 1
ATOM 5166 O O . LEU C 1 139 ? -25.970 -26.358 30.445 1.00 23.79 139 LEU C O 1
ATOM 5171 N N . GLY C 1 140 ? -24.071 -25.147 30.581 1.00 19.34 140 GLY C N 1
ATOM 5172 C CA . GLY C 1 140 ? -23.973 -25.410 31.999 1.00 21.15 140 GLY C CA 1
ATOM 5173 C C . GLY C 1 140 ? -23.346 -26.751 32.337 1.00 19.89 140 GLY C C 1
ATOM 5174 O O . GLY C 1 140 ? -23.502 -27.222 33.480 1.00 22.51 140 GLY C O 1
ATOM 5175 N N . ILE C 1 141 ? -22.652 -27.338 31.382 1.00 19.75 141 ILE C N 1
ATOM 5176 C CA . ILE C 1 141 ? -22.026 -28.646 31.527 1.00 20.21 141 ILE C CA 1
ATOM 5177 C C . ILE C 1 141 ? -20.527 -28.426 31.469 1.00 18.93 141 ILE C C 1
ATOM 5178 O O . ILE C 1 141 ? -20.050 -27.336 31.129 1.00 18.77 141 ILE C O 1
ATOM 5187 N N . ILE C 1 142 ? -19.745 -29.400 31.848 1.00 21.45 142 ILE C N 1
ATOM 5188 C CA . ILE C 1 142 ? -18.301 -29.258 31.787 1.00 20.68 142 ILE C CA 1
ATOM 5189 C C . ILE C 1 142 ? -17.714 -30.408 30.992 1.00 20.62 142 ILE C C 1
ATOM 5190 O O . ILE C 1 142 ? -18.317 -31.464 30.884 1.00 28.03 142 ILE C O 1
ATOM 5195 N N . ALA C 1 143 ? -16.544 -30.177 30.408 1.00 19.30 143 ALA C N 1
ATOM 5196 C CA . ALA C 1 143 ? -15.841 -31.299 29.795 1.00 19.56 143 ALA C CA 1
ATOM 5197 C C . ALA C 1 143 ? -15.318 -32.256 30.845 1.00 19.41 143 ALA C C 1
ATOM 5198 O O . ALA C 1 143 ? -14.856 -31.845 31.914 1.00 19.79 143 ALA C O 1
ATOM 5200 N N . PRO C 1 144 ? -15.350 -33.552 30.568 1.00 17.75 144 PRO C N 1
ATOM 5201 C CA . PRO C 1 144 ? -14.787 -34.512 31.522 1.00 18.12 144 PRO C CA 1
ATOM 5202 C C . PRO C 1 144 ? -13.270 -34.312 31.569 1.00 16.39 144 PRO C C 1
ATOM 5203 O O . PRO C 1 144 ? -12.671 -33.783 30.633 1.00 16.14 144 PRO C O 1
ATOM 5207 N N . PHE C 1 145 ? -12.645 -34.772 32.656 1.00 16.21 145 PHE C N 1
ATOM 5208 C CA . PHE C 1 145 ? -11.226 -34.499 32.828 1.00 15.72 145 PHE C CA 1
ATOM 5209 C C . PHE C 1 145 ? -10.369 -34.975 31.656 1.00 13.91 145 PHE C C 1
ATOM 5210 O O . PHE C 1 145 ? -9.355 -34.332 31.325 1.00 13.72 145 PHE C O 1
ATOM 5218 N N . TRP C 1 146 ? -10.760 -36.126 31.102 1.00 13.83 146 TRP C N 1
ATOM 5219 C CA . TRP C 1 146 ? -9.941 -36.714 30.045 1.00 13.96 146 TRP C CA 1
ATOM 5220 C C . TRP C 1 146 ? -10.050 -35.948 28.753 1.00 14.27 146 TRP C C 1
ATOM 5221 O O . TRP C 1 146 ? -9.114 -35.923 27.938 1.00 14.58 146 TRP C O 1
ATOM 5232 N N . LEU C 1 147 ? -11.188 -35.283 28.540 1.00 13.78 147 LEU C N 1
ATOM 5233 C CA . LEU C 1 147 ? -11.358 -34.445 27.362 1.00 13.37 147 LEU C CA 1
ATOM 5234 C C . LEU C 1 147 ? -10.604 -33.140 27.574 1.00 12.60 147 LEU C C 1
ATOM 5235 O O . LEU C 1 147 ? -9.935 -32.643 26.669 1.00 13.15 147 LEU C O 1
ATOM 5240 N N . LYS C 1 148 ? -10.668 -32.592 28.793 1.00 13.61 148 LYS C N 1
ATOM 5241 C CA . LYS C 1 148 ? -9.838 -31.443 29.143 1.00 13.86 148 LYS C CA 1
ATOM 5242 C C . LYS C 1 148 ? -8.363 -31.792 28.922 1.00 12.89 148 LYS C C 1
ATOM 5243 O O . LYS C 1 148 ? -7.627 -30.981 28.369 1.00 13.26 148 LYS C O 1
ATOM 5249 N N . ASP C 1 149 ? -7.944 -32.988 29.379 1.00 13.69 149 ASP C N 1
ATOM 5250 C CA . ASP C 1 149 ? -6.544 -33.336 29.172 1.00 13.30 149 ASP C CA 1
ATOM 5251 C C . ASP C 1 149 ? -6.222 -33.430 27.696 1.00 12.64 149 ASP C C 1
ATOM 5252 O O . ASP C 1 149 ? -5.126 -33.038 27.292 1.00 12.76 149 ASP C O 1
ATOM 5257 N N . THR C 1 150 ? -7.095 -33.947 26.867 1.00 13.04 150 THR C N 1
ATOM 5258 C CA . THR C 1 150 ? -6.887 -34.044 25.436 1.00 13.09 150 THR C CA 1
ATOM 5259 C C . THR C 1 150 ? -6.721 -32.638 24.856 1.00 12.13 150 THR C C 1
ATOM 5260 O O . THR C 1 150 ? -5.836 -32.380 24.073 1.00 13.54 150 THR C O 1
ATOM 5264 N N . LEU C 1 151 ? -7.577 -31.710 25.314 1.00 12.60 151 LEU C N 1
ATOM 5265 C CA . LEU C 1 151 ? -7.449 -30.325 24.838 1.00 13.07 151 LEU C CA 1
ATOM 5266 C C . LEU C 1 151 ? -6.132 -29.687 25.274 1.00 12.59 151 LEU C C 1
ATOM 5267 O O . LEU C 1 151 ? -5.481 -29.043 24.441 1.00 13.38 151 LEU C O 1
ATOM 5272 N N . GLU C 1 152 ? -5.762 -29.854 26.539 1.00 13.69 152 GLU C N 1
ATOM 5273 C CA . GLU C 1 152 ? -4.484 -29.305 27.019 1.00 14.06 152 GLU C CA 1
ATOM 5274 C C . GLU C 1 152 ? -3.315 -29.877 26.221 1.00 13.95 152 GLU C C 1
ATOM 5275 O O . GLU C 1 152 ? -2.355 -29.201 25.893 1.00 15.11 152 GLU C O 1
ATOM 5281 N N . ASN C 1 153 ? -3.422 -31.165 25.874 1.00 13.42 153 ASN C N 1
ATOM 5282 C CA . ASN C 1 153 ? -2.431 -31.850 25.092 1.00 14.48 153 ASN C CA 1
ATOM 5283 C C . ASN C 1 153 ? -2.378 -31.322 23.653 1.00 14.35 153 ASN C C 1
ATOM 5284 O O . ASN C 1 153 ? -1.441 -31.638 22.946 1.00 19.88 153 ASN C O 1
ATOM 5289 N N . THR C 1 154 ? -3.398 -30.582 23.239 1.00 12.47 154 THR C N 1
ATOM 5290 C CA . THR C 1 154 ? -3.480 -30.018 21.903 1.00 12.49 154 THR C CA 1
ATOM 5291 C C . THR C 1 154 ? -3.061 -28.556 21.821 1.00 12.40 154 THR C C 1
ATOM 5292 O O . THR C 1 154 ? -2.341 -28.180 20.874 1.00 13.30 154 THR C O 1
ATOM 5296 N N . ILE C 1 155 ? -3.496 -27.762 22.777 1.00 11.86 155 ILE C N 1
ATOM 5297 C CA . ILE C 1 155 ? -3.286 -26.312 22.687 1.00 12.56 155 ILE C CA 1
ATOM 5298 C C . ILE C 1 155 ? -2.574 -25.699 23.901 1.00 12.98 155 ILE C C 1
ATOM 5299 O O . ILE C 1 155 ? -2.382 -24.465 23.959 1.00 13.59 155 ILE C O 1
ATOM 5304 N N . GLY C 1 156 ? -2.181 -26.523 24.865 1.00 12.35 156 GLY C N 1
ATOM 5305 C CA . GLY C 1 156 ? -1.486 -26.062 26.062 1.00 12.67 156 GLY C CA 1
ATOM 5306 C C . GLY C 1 156 ? -2.410 -25.629 27.147 1.00 12.12 156 GLY C C 1
ATOM 5307 O O . GLY C 1 156 ? -3.617 -25.425 26.956 1.00 12.85 156 GLY C O 1
ATOM 5308 N N . HIS C 1 157 ? -1.827 -25.467 28.348 1.00 12.50 157 HIS C N 1
ATOM 5309 C CA . HIS C 1 157 ? -2.644 -25.179 29.511 1.00 12.16 157 HIS C CA 1
ATOM 5310 C C . HIS C 1 157 ? -3.393 -23.850 29.426 1.00 12.25 157 HIS C C 1
ATOM 5311 O O . HIS C 1 157 ? -4.602 -23.812 29.723 1.00 12.42 157 HIS C O 1
ATOM 5318 N N . ARG C 1 158 ? -2.701 -22.761 29.113 1.00 11.80 158 ARG C N 1
ATOM 5319 C CA . ARG C 1 158 ? -3.350 -21.442 29.226 1.00 11.48 158 ARG C CA 1
ATOM 5320 C C . ARG C 1 158 ? -4.549 -21.397 28.272 1.00 11.37 158 ARG C C 1
ATOM 5321 O O . ARG C 1 158 ? -5.641 -20.936 28.610 1.00 12.00 158 ARG C O 1
ATOM 5329 N N . ALA C 1 159 ? -4.284 -21.818 27.034 1.00 12.20 159 ALA C N 1
ATOM 5330 C CA . ALA C 1 159 ? -5.342 -21.732 26.023 1.00 12.74 159 ALA C CA 1
ATOM 5331 C C . ALA C 1 159 ? -6.489 -22.633 26.378 1.00 12.48 159 ALA C C 1
ATOM 5332 O O . ALA C 1 159 ? -7.673 -22.269 26.181 1.00 12.95 159 ALA C O 1
ATOM 5334 N N . ALA C 1 160 ? -6.215 -23.816 26.919 1.00 12.54 160 ALA C N 1
ATOM 5335 C CA . ALA C 1 160 ? -7.315 -24.671 27.346 1.00 12.95 160 ALA C CA 1
ATOM 5336 C C . ALA C 1 160 ? -8.126 -24.086 28.507 1.00 12.28 160 ALA C C 1
ATOM 5337 O O . ALA C 1 160 ? -9.319 -24.244 28.529 1.00 13.17 160 ALA C O 1
ATOM 5339 N N . GLU C 1 161 ? -7.426 -23.408 29.433 1.00 12.58 161 GLU C N 1
ATOM 5340 C CA . GLU C 1 161 ? -8.118 -22.823 30.555 1.00 13.63 161 GLU C CA 1
ATOM 5341 C C . GLU C 1 161 ? -9.188 -21.845 30.036 1.00 14.04 161 GLU C C 1
ATOM 5342 O O . GLU C 1 161 ? -10.344 -21.815 30.462 1.00 15.29 161 GLU C O 1
ATOM 5348 N N . ARG C 1 162 ? -8.789 -20.982 29.117 1.00 13.22 162 ARG C N 1
ATOM 5349 C CA . ARG C 1 162 ? -9.689 -20.001 28.532 1.00 13.02 162 ARG C CA 1
ATOM 5350 C C . ARG C 1 162 ? -10.788 -20.618 27.653 1.00 12.33 162 ARG C C 1
ATOM 5351 O O . ARG C 1 162 ? -11.961 -20.319 27.774 1.00 15.14 162 ARG C O 1
ATOM 5359 N N . ALA C 1 163 ? -10.373 -21.523 26.772 1.00 13.07 163 ALA C N 1
ATOM 5360 C CA . ALA C 1 163 ? -11.287 -22.135 25.817 1.00 12.78 163 ALA C CA 1
ATOM 5361 C C . ALA C 1 163 ? -12.376 -22.915 26.523 1.00 12.85 163 ALA C C 1
ATOM 5362 O O . ALA C 1 163 ? -13.553 -22.864 26.146 1.00 13.66 163 ALA C O 1
ATOM 5364 N N . LEU C 1 164 ? -12.001 -23.638 27.562 1.00 12.31 164 LEU C N 1
ATOM 5365 C CA . LEU C 1 164 ? -12.986 -24.429 28.288 1.00 13.27 164 LEU C CA 1
ATOM 5366 C C . LEU C 1 164 ? -13.881 -23.566 29.142 1.00 12.41 164 LEU C C 1
ATOM 5367 O O . LEU C 1 164 ? -15.093 -23.766 29.152 1.00 13.89 164 LEU C O 1
ATOM 5372 N N . GLN C 1 165 ? -13.322 -22.614 29.867 1.00 13.20 165 GLN C N 1
ATOM 5373 C CA . GLN C 1 165 ? -14.210 -21.758 30.695 1.00 13.76 165 GLN C CA 1
ATOM 5374 C C . GLN C 1 165 ? -15.207 -20.977 29.873 1.00 13.73 165 GLN C C 1
ATOM 5375 O O . GLN C 1 165 ? -16.392 -20.941 30.215 1.00 15.09 165 GLN C O 1
ATOM 5381 N N . LEU C 1 166 ? -14.745 -20.361 28.792 1.00 13.48 166 LEU C N 1
ATOM 5382 C CA . LEU C 1 166 ? -15.605 -19.577 27.921 1.00 13.57 166 LEU C CA 1
ATOM 5383 C C . LEU C 1 166 ? -16.407 -20.435 26.972 1.00 14.54 166 LEU C C 1
ATOM 5384 O O . LEU C 1 166 ? -17.287 -19.914 26.276 1.00 14.87 166 LEU C O 1
ATOM 5389 N N . GLY C 1 167 ? -16.134 -21.732 26.925 1.00 13.73 167 GLY C N 1
ATOM 5390 C CA . GLY C 1 167 ? -16.896 -22.602 26.048 1.00 13.97 167 GLY C CA 1
ATOM 5391 C C . GLY C 1 167 ? -16.818 -22.145 24.605 1.00 15.09 167 GLY C C 1
ATOM 5392 O O . GLY C 1 167 ? -17.834 -22.062 23.937 1.00 18.16 167 GLY C O 1
ATOM 5393 N N . LEU C 1 168 ? -15.617 -21.810 24.139 1.00 14.81 168 LEU C N 1
ATOM 5394 C CA . LEU C 1 168 ? -15.413 -21.180 22.848 1.00 15.10 168 LEU C CA 1
ATOM 5395 C C . LEU C 1 168 ? -15.477 -22.133 21.682 1.00 14.84 168 LEU C C 1
ATOM 5396 O O . LEU C 1 168 ? -14.985 -23.232 21.752 1.00 15.59 168 LEU C O 1
ATOM 5401 N N . LEU C 1 169 ? -16.114 -21.651 20.630 1.00 15.64 169 LEU C N 1
ATOM 5402 C CA . LEU C 1 169 ? -16.053 -22.276 19.329 1.00 15.82 169 LEU C CA 1
ATOM 5403 C C . LEU C 1 169 ? -15.235 -21.337 18.467 1.00 16.43 169 LEU C C 1
ATOM 5404 O O . LEU C 1 169 ? -15.613 -20.204 18.264 1.00 21.15 169 LEU C O 1
ATOM 5409 N N . PHE C 1 170 ? -14.076 -21.844 18.000 1.00 15.16 170 PHE C N 1
ATOM 5410 C CA . PHE C 1 170 ? -13.158 -21.070 17.210 1.00 15.25 170 PHE C CA 1
ATOM 5411 C C . PHE C 1 170 ? -13.508 -21.132 15.741 1.00 15.05 170 PHE C C 1
ATOM 5412 O O . PHE C 1 170 ? -13.528 -22.247 15.207 1.00 16.56 170 PHE C O 1
ATOM 5420 N N . PRO C 1 171 ? -13.722 -20.017 15.071 1.00 16.34 171 PRO C N 1
ATOM 5421 C CA . PRO C 1 171 ? -13.805 -20.059 13.597 1.00 17.86 171 PRO C CA 1
ATOM 5422 C C . PRO C 1 171 ? -12.454 -20.414 13.016 1.00 16.92 171 PRO C C 1
ATOM 5423 O O . PRO C 1 171 ? -11.451 -20.425 13.738 1.00 15.95 171 PRO C O 1
ATOM 5427 N N . PRO C 1 172 ? -12.392 -20.777 11.764 1.00 15.91 172 PRO C N 1
ATOM 5428 C CA . PRO C 1 172 ? -11.140 -21.336 11.220 1.00 15.12 172 PRO C CA 1
ATOM 5429 C C . PRO C 1 172 ? -9.863 -20.547 11.459 1.00 15.81 172 PRO C C 1
ATOM 5430 O O . PRO C 1 172 ? -8.879 -21.151 11.930 1.00 15.14 172 PRO C O 1
ATOM 5434 N N . ALA C 1 173 ? -9.799 -19.262 11.218 1.00 17.95 173 ALA C N 1
ATOM 5435 C CA . ALA C 1 173 ? -8.517 -18.570 11.429 1.00 17.26 173 ALA C CA 1
ATOM 5436 C C . ALA C 1 173 ? -8.118 -18.605 12.887 1.00 16.94 173 ALA C C 1
ATOM 5437 O O . ALA C 1 173 ? -6.959 -18.823 13.250 1.00 17.28 173 ALA C O 1
ATOM 5439 N N . GLU C 1 174 ? -9.068 -18.430 13.793 1.00 17.43 174 GLU C N 1
ATOM 5440 C CA . GLU C 1 174 ? -8.752 -18.462 15.226 1.00 16.39 174 GLU C CA 1
ATOM 5441 C C . GLU C 1 174 ? -8.373 -19.884 15.661 1.00 14.89 174 GLU C C 1
ATOM 5442 O O . GLU C 1 174 ? -7.520 -20.048 16.516 1.00 16.04 174 GLU C O 1
ATOM 5448 N N . ALA C 1 175 ? -9.007 -20.883 15.064 1.00 14.00 175 ALA C N 1
ATOM 5449 C CA . ALA C 1 175 ? -8.751 -22.274 15.414 1.00 13.31 175 ALA C CA 1
ATOM 5450 C C . ALA C 1 175 ? -7.306 -22.622 15.055 1.00 13.22 175 ALA C C 1
ATOM 5451 O O . ALA C 1 175 ? -6.550 -23.286 15.768 1.00 14.82 175 ALA C O 1
ATOM 5453 N N . LEU C 1 176 ? -6.867 -22.120 13.910 1.00 14.35 176 LEU C N 1
ATOM 5454 C CA . LEU C 1 176 ? -5.506 -22.345 13.451 1.00 14.04 176 LEU C CA 1
ATOM 5455 C C . LEU C 1 176 ? -4.541 -21.630 14.363 1.00 14.25 176 LEU C C 1
ATOM 5456 O O . LEU C 1 176 ? -3.538 -22.203 14.746 1.00 14.83 176 LEU C O 1
ATOM 5461 N N . GLN C 1 177 ? -4.851 -20.382 14.707 1.00 15.79 177 GLN C N 1
ATOM 5462 C CA . GLN C 1 177 ? -3.962 -19.649 15.612 1.00 15.30 177 GLN C CA 1
ATOM 5463 C C . GLN C 1 177 ? -3.787 -20.274 16.966 1.00 16.18 177 GLN C C 1
ATOM 5464 O O . GLN C 1 177 ? -2.641 -20.315 17.426 1.00 18.11 177 GLN C O 1
ATOM 5470 N N . VAL C 1 178 ? -4.843 -20.735 17.591 1.00 15.23 178 VAL C N 1
ATOM 5471 C CA . VAL C 1 178 ? -4.763 -21.349 18.910 1.00 14.95 178 VAL C CA 1
ATOM 5472 C C . VAL C 1 178 ? -4.180 -22.744 18.829 1.00 14.07 178 VAL C C 1
ATOM 5473 O O . VAL C 1 178 ? -3.792 -23.247 19.868 1.00 16.09 178 VAL C O 1
ATOM 5477 N N . GLY C 1 179 ? -4.168 -23.370 17.657 1.00 13.47 179 GLY C N 1
ATOM 5478 C CA . GLY C 1 179 ? -3.553 -24.655 17.464 1.00 13.09 179 GLY C CA 1
ATOM 5479 C C . GLY C 1 179 ? -4.476 -25.836 17.605 1.00 13.25 179 GLY C C 1
ATOM 5480 O O . GLY C 1 179 ? -4.006 -26.969 17.709 1.00 13.19 179 GLY C O 1
ATOM 5481 N N . ILE C 1 180 ? -5.798 -25.568 17.659 1.00 13.49 180 ILE C N 1
ATOM 5482 C CA . ILE C 1 180 ? -6.763 -26.641 17.842 1.00 12.27 180 ILE C CA 1
ATOM 5483 C C . ILE C 1 180 ? -6.928 -27.452 16.528 1.00 12.94 180 ILE C C 1
ATOM 5484 O O . ILE C 1 180 ? -7.348 -28.624 16.570 1.00 12.92 180 ILE C O 1
ATOM 5489 N N . VAL C 1 181 ? -6.576 -26.838 15.403 1.00 12.22 181 VAL C N 1
ATOM 5490 C CA . VAL C 1 181 ? -6.436 -27.546 14.133 1.00 12.35 181 VAL C CA 1
ATOM 5491 C C . VAL C 1 181 ? -5.038 -27.254 13.612 1.00 12.56 181 VAL C C 1
ATOM 5492 O O . VAL C 1 181 ? -4.440 -26.290 14.070 1.00 13.90 181 VAL C O 1
ATOM 5496 N N . ASP C 1 182 ? -4.559 -28.072 12.683 1.00 12.77 182 ASP C N 1
ATOM 5497 C CA . ASP C 1 182 ? -3.223 -27.992 12.152 1.00 13.23 182 ASP C CA 1
ATOM 5498 C C . ASP C 1 182 ? -3.143 -27.276 10.822 1.00 12.84 182 ASP C C 1
ATOM 5499 O O . ASP C 1 182 ? -2.092 -26.716 10.527 1.00 15.04 182 ASP C O 1
ATOM 5504 N N . GLN C 1 183 ? -4.220 -27.245 10.053 1.00 13.76 183 GLN C N 1
ATOM 5505 C CA . GLN C 1 183 ? -4.268 -26.594 8.773 1.00 13.40 183 GLN C CA 1
ATOM 5506 C C . GLN C 1 183 ? -5.694 -26.128 8.524 1.00 13.15 183 GLN C C 1
ATOM 5507 O O . GLN C 1 183 ? -6.625 -26.794 8.948 1.00 14.10 183 GLN C O 1
ATOM 5518 N N . VAL C 1 184 ? -5.806 -25.059 7.809 1.00 14.82 184 VAL C N 1
ATOM 5519 C CA . VAL C 1 184 ? -7.059 -24.528 7.267 1.00 15.73 184 VAL C CA 1
ATOM 5520 C C . VAL C 1 184 ? -6.890 -24.415 5.765 1.00 15.11 184 VAL C C 1
ATOM 5521 O O . VAL C 1 184 ? -5.911 -23.820 5.296 1.00 17.33 184 VAL C O 1
ATOM 5525 N N . VAL C 1 185 ? -7.803 -24.994 5.005 1.00 15.77 185 VAL C N 1
ATOM 5526 C CA . VAL C 1 185 ? -7.745 -24.949 3.550 1.00 16.81 185 VAL C CA 1
ATOM 5527 C C . VAL C 1 185 ? -9.109 -24.634 2.976 1.00 16.83 185 VAL C C 1
ATOM 5528 O O . VAL C 1 185 ? -10.103 -24.795 3.667 1.00 17.70 185 VAL C O 1
ATOM 5532 N N . PRO C 1 186 ? -9.185 -24.166 1.753 1.00 18.88 186 PRO C N 1
ATOM 5533 C CA . PRO C 1 186 ? -10.501 -23.915 1.155 1.00 20.47 186 PRO C CA 1
ATOM 5534 C C . PRO C 1 186 ? -11.368 -25.134 1.227 1.00 20.86 186 PRO C C 1
ATOM 5535 O O . PRO C 1 186 ? -10.863 -26.267 1.136 1.00 19.04 186 PRO C O 1
ATOM 5539 N N . GLU C 1 187 ? -12.650 -24.961 1.463 1.00 19.18 187 GLU C N 1
ATOM 5540 C CA . GLU C 1 187 ? -13.515 -26.059 1.780 1.00 19.29 187 GLU C CA 1
ATOM 5541 C C . GLU C 1 187 ? -13.530 -27.081 0.661 1.00 20.39 187 GLU C C 1
ATOM 5542 O O . GLU C 1 187 ? -13.643 -28.277 0.958 1.00 20.19 187 GLU C O 1
ATOM 5548 N N . GLU C 1 188 ? -13.379 -26.622 -0.593 1.00 18.70 188 GLU C N 1
ATOM 5549 C CA . GLU C 1 188 ? -13.393 -27.582 -1.681 1.00 18.59 188 GLU C CA 1
ATOM 5550 C C . GLU C 1 188 ? -12.096 -28.372 -1.790 1.00 19.04 188 GLU C C 1
ATOM 5551 O O . GLU C 1 188 ? -12.018 -29.232 -2.657 1.00 19.26 188 GLU C O 1
ATOM 5557 N N . GLN C 1 189 ? -11.112 -28.134 -0.944 1.00 16.79 189 GLN C N 1
ATOM 5558 C CA . GLN C 1 189 ? -9.849 -28.842 -0.889 1.00 17.42 189 GLN C CA 1
ATOM 5559 C C . GLN C 1 189 ? -9.665 -29.673 0.378 1.00 16.56 189 GLN C C 1
ATOM 5560 O O . GLN C 1 189 ? -8.585 -30.264 0.519 1.00 18.31 189 GLN C O 1
ATOM 5566 N N . VAL C 1 190 ? -10.650 -29.701 1.249 1.00 15.21 190 VAL C N 1
ATOM 5567 C CA . VAL C 1 190 ? -10.406 -30.367 2.554 1.00 15.64 190 VAL C CA 1
ATOM 5568 C C . VAL C 1 190 ? -10.134 -31.839 2.361 1.00 15.69 190 VAL C C 1
ATOM 5569 O O . VAL C 1 190 ? -9.246 -32.421 2.996 1.00 15.50 190 VAL C O 1
ATOM 5573 N N . GLN C 1 191 ? -10.863 -32.493 1.459 1.00 16.12 191 GLN C N 1
ATOM 5574 C CA . GLN C 1 191 ? -10.734 -33.938 1.316 1.00 15.96 191 GLN C CA 1
ATOM 5575 C C . GLN C 1 191 ? -9.412 -34.299 0.670 1.00 17.26 191 GLN C C 1
ATOM 5576 O O . GLN C 1 191 ? -8.696 -35.206 1.086 1.00 16.73 191 GLN C O 1
ATOM 5582 N N . SER C 1 192 ? -9.058 -33.572 -0.381 1.00 17.02 192 SER C N 1
ATOM 5583 C CA . SER C 1 192 ? -7.796 -33.890 -1.076 1.00 17.04 192 SER C CA 1
ATOM 5584 C C . SER C 1 192 ? -6.623 -33.583 -0.169 1.00 15.70 192 SER C C 1
ATOM 5585 O O . SER C 1 192 ? -5.634 -34.300 -0.171 1.00 16.21 192 SER C O 1
ATOM 5588 N N . THR C 1 193 ? -6.711 -32.528 0.627 1.00 15.57 193 THR C N 1
ATOM 5589 C CA . THR C 1 193 ? -5.656 -32.155 1.539 1.00 15.12 193 THR C CA 1
ATOM 5590 C C . THR C 1 193 ? -5.457 -33.253 2.568 1.00 14.12 193 THR C C 1
ATOM 5591 O O . THR C 1 193 ? -4.321 -33.596 2.898 1.00 16.42 193 THR C O 1
ATOM 5595 N N . ALA C 1 194 ? -6.530 -33.825 3.056 1.00 13.91 194 ALA C N 1
ATOM 5596 C CA . ALA C 1 194 ? -6.406 -34.905 4.043 1.00 13.37 194 ALA C CA 1
ATOM 5597 C C . ALA C 1 194 ? -5.689 -36.103 3.441 1.00 14.17 194 ALA C C 1
ATOM 5598 O O . ALA C 1 194 ? -4.857 -36.720 4.125 1.00 16.32 194 ALA C O 1
ATOM 5600 N N . LEU C 1 195 ? -5.981 -36.410 2.181 1.00 15.58 195 LEU C N 1
ATOM 5601 C CA . LEU C 1 195 ? -5.291 -37.547 1.524 1.00 16.66 195 LEU C CA 1
ATOM 5602 C C . LEU C 1 195 ? -3.807 -37.286 1.395 1.00 17.67 195 LEU C C 1
ATOM 5603 O O . LEU C 1 195 ? -2.986 -38.165 1.629 1.00 20.18 195 LEU C O 1
ATOM 5608 N N . SER C 1 196 ? -3.414 -36.081 0.959 1.00 16.51 196 SER C N 1
ATOM 5609 C CA . SER C 1 196 ? -2.025 -35.666 0.900 1.00 17.59 196 SER C CA 1
ATOM 5610 C C . SER C 1 196 ? -1.356 -35.708 2.256 1.00 17.57 196 SER C C 1
ATOM 5611 O O . SER C 1 196 ? -0.204 -36.118 2.356 1.00 22.14 196 SER C O 1
ATOM 5614 N N . ALA C 1 197 ? -2.052 -35.211 3.287 1.00 15.81 197 ALA C N 1
ATOM 5615 C CA . ALA C 1 197 ? -1.440 -35.144 4.599 1.00 15.35 197 ALA C CA 1
ATOM 5616 C C . ALA C 1 197 ? -1.277 -36.548 5.112 1.00 14.73 197 ALA C C 1
ATOM 5617 O O . ALA C 1 197 ? -0.197 -36.825 5.688 1.00 16.34 197 ALA C O 1
ATOM 5619 N N . ILE C 1 198 ? -2.212 -37.443 5.005 1.00 14.90 198 ILE C N 1
ATOM 5620 C CA . ILE C 1 198 ? -2.069 -38.782 5.598 1.00 14.50 198 ILE C CA 1
ATOM 5621 C C . ILE C 1 198 ? -0.959 -39.519 4.901 1.00 14.80 198 ILE C C 1
ATOM 5622 O O . ILE C 1 198 ? -0.323 -40.387 5.538 1.00 15.56 198 ILE C O 1
ATOM 5627 N N . ALA C 1 199 ? -0.631 -39.288 3.629 1.00 16.01 199 ALA C N 1
ATOM 5628 C CA . ALA C 1 199 ? 0.477 -39.911 2.968 1.00 16.27 199 ALA C CA 1
ATOM 5629 C C . ALA C 1 199 ? 1.799 -39.713 3.734 1.00 14.87 199 ALA C C 1
ATOM 5630 O O . ALA C 1 199 ? 2.659 -40.609 3.744 1.00 17.36 199 ALA C O 1
ATOM 5632 N N . GLN C 1 200 ? 2.033 -38.571 4.367 1.00 16.72 200 GLN C N 1
ATOM 5633 C CA . GLN C 1 200 ? 3.249 -38.336 5.136 1.00 15.24 200 GLN C CA 1
ATOM 5634 C C . GLN C 1 200 ? 3.345 -39.358 6.256 1.00 14.15 200 GLN C C 1
ATOM 5635 O O . GLN C 1 200 ? 4.400 -39.889 6.567 1.00 16.80 200 GLN C O 1
ATOM 5641 N N . TRP C 1 201 ? 2.214 -39.586 6.915 1.00 13.93 201 TRP C N 1
ATOM 5642 C CA . TRP C 1 201 ? 2.112 -40.479 8.053 1.00 14.00 201 TRP C CA 1
ATOM 5643 C C . TRP C 1 201 ? 2.232 -41.942 7.672 1.00 14.40 201 TRP C C 1
ATOM 5644 O O . TRP C 1 201 ? 2.843 -42.738 8.382 1.00 16.11 201 TRP C O 1
ATOM 5655 N N . MET C 1 202 ? 1.644 -42.298 6.540 1.00 15.71 202 MET C N 1
ATOM 5656 C CA . MET C 1 202 ? 1.726 -43.648 6.017 1.00 16.31 202 MET C CA 1
ATOM 5657 C C . MET C 1 202 ? 3.141 -44.054 5.654 1.00 16.41 202 MET C C 1
ATOM 5658 O O . MET C 1 202 ? 3.422 -45.273 5.663 1.00 18.51 202 MET C O 1
ATOM 5663 N N . ALA C 1 203 ? 4.010 -43.116 5.366 1.00 16.00 203 ALA C N 1
ATOM 5664 C CA . ALA C 1 203 ? 5.393 -43.401 4.966 1.00 15.56 203 ALA C CA 1
ATOM 5665 C C . ALA C 1 203 ? 6.299 -43.643 6.168 1.00 15.48 203 ALA C C 1
ATOM 5666 O O . ALA C 1 203 ? 7.458 -44.022 6.005 1.00 19.05 203 ALA C O 1
ATOM 5668 N N . ILE C 1 204 ? 5.823 -43.451 7.395 1.00 15.27 204 ILE C N 1
ATOM 5669 C CA . ILE C 1 204 ? 6.641 -43.741 8.561 1.00 14.91 204 ILE C CA 1
ATOM 5670 C C . ILE C 1 204 ? 6.673 -45.233 8.851 1.00 15.36 204 ILE C C 1
ATOM 5671 O O . ILE C 1 204 ? 5.612 -45.821 8.826 1.00 16.11 204 ILE C O 1
ATOM 5676 N N . PRO C 1 205 ? 7.833 -45.812 9.107 1.00 16.66 205 PRO C N 1
ATOM 5677 C CA . PRO C 1 205 ? 7.900 -47.189 9.603 1.00 17.51 205 PRO C CA 1
ATOM 5678 C C . PRO C 1 205 ? 6.841 -47.438 10.674 1.00 17.10 205 PRO C C 1
ATOM 5679 O O . PRO C 1 205 ? 6.726 -46.739 11.666 1.00 17.23 205 PRO C O 1
ATOM 5683 N N . ASP C 1 206 ? 5.970 -48.408 10.394 1.00 17.55 206 ASP C N 1
ATOM 5684 C CA . ASP C 1 206 ? 4.675 -48.505 11.065 1.00 17.98 206 ASP C CA 1
ATOM 5685 C C . ASP C 1 206 ? 4.791 -48.827 12.539 1.00 16.88 206 ASP C C 1
ATOM 5686 O O . ASP C 1 206 ? 4.174 -48.171 13.346 1.00 16.74 206 ASP C O 1
ATOM 5691 N N . HIS C 1 207 ? 5.623 -49.822 12.864 1.00 17.98 207 HIS C N 1
ATOM 5692 C CA . HIS C 1 207 ? 5.767 -50.172 14.276 1.00 18.68 207 HIS C CA 1
ATOM 5693 C C . HIS C 1 207 ? 6.356 -49.043 15.107 1.00 16.62 207 HIS C C 1
ATOM 5694 O O . HIS C 1 207 ? 5.930 -48.739 16.228 1.00 17.89 207 HIS C O 1
ATOM 5701 N N . ALA C 1 208 ? 7.369 -48.364 14.559 1.00 16.67 208 ALA C N 1
ATOM 5702 C CA . ALA C 1 208 ? 8.001 -47.242 15.262 1.00 16.12 208 ALA C CA 1
ATOM 5703 C C . ALA C 1 208 ? 7.009 -46.134 15.474 1.00 14.44 208 ALA C C 1
ATOM 5704 O O . ALA C 1 208 ? 6.954 -45.506 16.561 1.00 14.95 208 ALA C O 1
ATOM 5706 N N . ARG C 1 209 ? 6.205 -45.836 14.472 1.00 14.69 209 ARG C N 1
ATOM 5707 C CA . ARG C 1 209 ? 5.166 -44.818 14.604 1.00 14.46 209 ARG C CA 1
ATOM 5708 C C . ARG C 1 209 ? 4.214 -45.175 15.727 1.00 15.21 209 ARG C C 1
ATOM 5709 O O . ARG C 1 209 ? 3.878 -44.379 16.607 1.00 14.81 209 ARG C O 1
ATOM 5717 N N . GLN C 1 210 ? 3.737 -46.427 15.7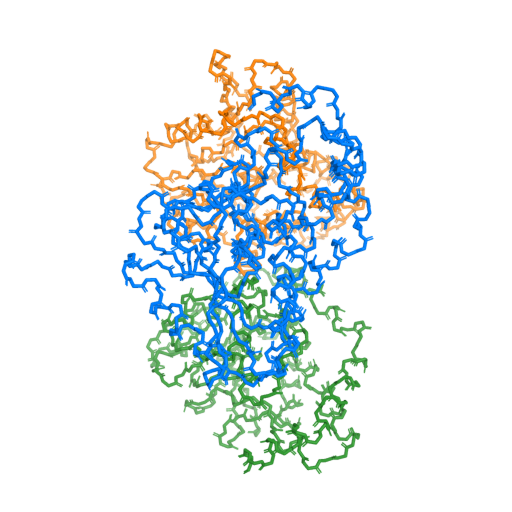32 1.00 15.99 210 GLN C N 1
ATOM 5718 C CA . GLN C 1 210 ? 2.806 -46.836 16.758 1.00 15.66 210 GLN C CA 1
ATOM 5719 C C . GLN C 1 210 ? 3.388 -46.795 18.158 1.00 15.87 210 GLN C C 1
ATOM 5720 O O . GLN C 1 210 ? 2.707 -46.379 19.090 1.00 16.81 210 GLN C O 1
ATOM 5726 N N . LEU C 1 211 ? 4.636 -47.213 18.289 1.00 15.72 211 LEU C N 1
ATOM 5727 C CA . LEU C 1 211 ? 5.261 -47.164 19.632 1.00 15.22 211 LEU C CA 1
ATOM 5728 C C . LEU C 1 211 ? 5.387 -45.731 20.093 1.00 14.34 211 LEU C C 1
ATOM 5729 O O . LEU C 1 211 ? 5.213 -45.422 21.269 1.00 15.32 211 LEU C O 1
ATOM 5734 N N . THR C 1 212 ? 5.692 -44.834 19.155 1.00 14.28 212 THR C N 1
ATOM 5735 C CA . THR C 1 212 ? 5.859 -43.414 19.491 1.00 14.42 212 THR C CA 1
ATOM 5736 C C . THR C 1 212 ? 4.535 -42.814 19.908 1.00 13.07 212 THR C C 1
ATOM 5737 O O . THR C 1 212 ? 4.396 -42.087 20.908 1.00 14.19 212 THR C O 1
ATOM 5741 N N . LYS C 1 213 ? 3.462 -43.147 19.187 1.00 15.03 213 LYS C N 1
ATOM 5742 C CA . LYS C 1 213 ? 2.136 -42.626 19.495 1.00 15.05 213 LYS C CA 1
ATOM 5743 C C . LYS C 1 213 ? 1.718 -43.066 20.887 1.00 14.61 213 LYS C C 1
ATOM 5744 O O . LYS C 1 213 ? 1.224 -42.299 21.722 1.00 14.99 213 LYS C O 1
ATOM 5750 N N . ALA C 1 214 ? 1.951 -44.345 21.188 1.00 14.71 214 ALA C N 1
ATOM 5751 C CA . ALA C 1 214 ? 1.650 -44.888 22.505 1.00 16.00 214 ALA C CA 1
ATOM 5752 C C . ALA C 1 214 ? 2.464 -44.205 23.613 1.00 13.47 214 ALA C C 1
ATOM 5753 O O . ALA C 1 214 ? 1.851 -43.903 24.658 1.00 16.70 214 ALA C O 1
ATOM 5755 N N . MET C 1 215 ? 3.697 -43.941 23.368 1.00 14.49 215 MET C N 1
ATOM 5756 C CA . MET C 1 215 ? 4.517 -43.221 24.352 1.00 15.69 215 MET C CA 1
ATOM 5757 C C . MET C 1 215 ? 3.950 -41.828 24.620 1.00 17.57 215 MET C C 1
ATOM 5758 O O . MET C 1 215 ? 3.969 -41.397 25.795 1.00 17.76 215 MET C O 1
ATOM 5763 N N . MET C 1 216 ? 3.382 -41.174 23.606 1.00 15.74 216 MET C N 1
ATOM 5764 C CA . MET C 1 216 ? 2.847 -39.841 23.785 1.00 15.89 216 MET C CA 1
ATOM 5765 C C . MET C 1 216 ? 1.503 -39.840 24.501 1.00 15.19 216 MET C C 1
ATOM 5766 O O . MET C 1 216 ? 1.197 -38.838 25.162 1.00 18.73 216 MET C O 1
ATOM 5775 N N . ARG C 1 217 ? 0.742 -40.905 24.368 1.00 14.84 217 ARG C N 1
ATOM 5776 C CA . ARG C 1 217 ? -0.669 -40.861 24.799 1.00 15.94 217 ARG C CA 1
ATOM 5777 C C . ARG C 1 217 ? -1.105 -41.770 25.928 1.00 16.19 217 ARG C C 1
ATOM 5778 O O . ARG C 1 217 ? -2.119 -41.628 26.525 1.00 16.28 217 ARG C O 1
ATOM 5786 N N . LYS C 1 218 ? -0.246 -42.772 26.215 1.00 17.58 218 LYS C N 1
ATOM 5787 C CA . LYS C 1 218 ? -0.663 -43.793 27.191 1.00 21.13 218 LYS C CA 1
ATOM 5788 C C . LYS C 1 218 ? -0.948 -43.199 28.556 1.00 22.59 218 LYS C C 1
ATOM 5789 O O . LYS C 1 218 ? -1.925 -43.571 29.152 1.00 20.13 218 LYS C O 1
ATOM 5800 N N . ALA C 1 219 ? -0.217 -42.254 29.081 1.00 22.22 219 ALA C N 1
ATOM 5801 C CA . ALA C 1 219 ? -0.387 -41.685 30.411 1.00 22.15 219 ALA C CA 1
ATOM 5802 C C . ALA C 1 219 ? -1.747 -40.969 30.466 1.00 17.58 219 ALA C C 1
ATOM 5803 O O . ALA C 1 219 ? -2.450 -41.107 31.439 1.00 18.97 219 ALA C O 1
ATOM 5805 N N . THR C 1 220 ? -2.069 -40.220 29.408 1.00 16.11 220 THR C N 1
ATOM 5806 C CA . THR C 1 220 ? -3.374 -39.550 29.402 1.00 14.94 220 THR C CA 1
ATOM 5807 C C . THR C 1 220 ? -4.501 -40.553 29.372 1.00 14.40 220 THR C C 1
ATOM 5808 O O . THR C 1 220 ? -5.479 -40.432 30.102 1.00 16.03 220 THR C O 1
ATOM 5812 N N . ALA C 1 221 ? -4.386 -41.568 28.522 1.00 14.21 221 ALA C N 1
ATOM 5813 C CA . ALA C 1 221 ? -5.411 -42.590 28.475 1.00 15.16 221 ALA C CA 1
ATOM 5814 C C . ALA C 1 221 ? -5.545 -43.337 29.788 1.00 16.16 221 ALA C C 1
ATOM 5815 O O . ALA C 1 221 ? -6.644 -43.671 30.255 1.00 17.14 221 ALA C O 1
ATOM 5817 N N . SER C 1 222 ? -4.421 -43.647 30.384 1.00 17.89 222 SER C N 1
ATOM 5818 C CA . SER C 1 222 ? -4.410 -44.432 31.613 1.00 19.78 222 SER C CA 1
ATOM 5819 C C . SER C 1 222 ? -5.099 -43.674 32.723 1.00 19.47 222 SER C C 1
ATOM 5820 O O . SER C 1 222 ? -5.653 -44.319 33.607 1.00 18.81 222 SER C O 1
ATOM 5823 N N . ARG C 1 223 ? -5.081 -42.356 32.734 1.00 16.59 223 ARG C N 1
ATOM 5824 C CA . ARG C 1 223 ? -5.821 -41.625 33.763 1.00 16.66 223 ARG C CA 1
ATOM 5825 C C . ARG C 1 223 ? -7.290 -41.964 33.735 1.00 17.72 223 ARG C C 1
ATOM 5826 O O . ARG C 1 223 ? -7.989 -42.014 34.765 1.00 19.99 223 ARG C O 1
ATOM 5841 N N . LEU C 1 224 ? -7.867 -42.232 32.553 1.00 16.40 224 LEU C N 1
ATOM 5842 C CA . LEU C 1 224 ? -9.256 -42.639 32.497 1.00 15.97 224 LEU C CA 1
ATOM 5843 C C . LEU C 1 224 ? -9.395 -44.142 32.741 1.00 16.27 224 LEU C C 1
ATOM 5844 O O . LEU C 1 224 ? -10.268 -44.526 33.522 1.00 18.05 224 LEU C O 1
ATOM 5849 N N . VAL C 1 225 ? -8.534 -44.968 32.179 1.00 16.20 225 VAL C N 1
ATOM 5850 C CA . VAL C 1 225 ? -8.627 -46.421 32.360 1.00 18.73 225 VAL C CA 1
ATOM 5851 C C . VAL C 1 225 ? -8.678 -46.777 33.856 1.00 20.17 225 VAL C C 1
ATOM 5852 O O . VAL C 1 225 ? -9.490 -47.570 34.307 1.00 23.19 225 VAL C O 1
ATOM 5856 N N . THR C 1 226 ? -7.837 -46.152 34.679 1.00 20.31 226 THR C N 1
ATOM 5857 C CA . THR C 1 226 ? -7.751 -46.488 36.097 1.00 24.44 226 THR C CA 1
ATOM 5858 C C . THR C 1 226 ? -8.975 -46.095 36.879 1.00 25.86 226 THR C C 1
ATOM 5859 O O . THR C 1 226 ? -9.223 -46.578 37.991 1.00 32.58 226 THR C O 1
ATOM 5863 N N . GLN C 1 227 ? -9.785 -45.141 36.353 1.00 25.08 227 GLN C N 1
ATOM 5864 C CA . GLN C 1 227 ? -10.968 -44.759 37.156 1.00 26.19 227 GLN C CA 1
ATOM 5865 C C . GLN C 1 227 ? -12.212 -44.585 36.336 1.00 22.26 227 GLN C C 1
ATOM 5866 O O . GLN C 1 227 ? -13.113 -43.763 36.436 1.00 23.69 227 GLN C O 1
ATOM 5872 N N . ARG C 1 228 ? -12.312 -45.495 35.383 1.00 23.55 228 ARG C N 1
ATOM 5873 C CA . ARG C 1 228 ? -13.417 -45.406 34.431 1.00 25.27 228 ARG C CA 1
ATOM 5874 C C . ARG C 1 228 ? -14.790 -45.512 35.065 1.00 22.77 228 ARG C C 1
ATOM 5875 O O . ARG C 1 228 ? -15.687 -44.741 34.725 1.00 22.35 228 ARG C O 1
ATOM 5883 N N . ASP C 1 229 ? -14.999 -46.398 36.006 1.00 22.52 229 ASP C N 1
ATOM 5884 C CA . ASP C 1 229 ? -16.275 -46.497 36.686 1.00 22.98 229 ASP C CA 1
ATOM 5885 C C . ASP C 1 229 ? -16.577 -45.277 37.557 1.00 22.36 229 ASP C C 1
ATOM 5886 O O . ASP C 1 229 ? -17.719 -44.856 37.638 1.00 23.26 229 ASP C O 1
ATOM 5891 N N . ALA C 1 230 ? -15.539 -44.739 38.165 1.00 21.66 230 ALA C N 1
ATOM 5892 C CA . ALA C 1 230 ? -15.711 -43.506 38.917 1.00 21.44 230 ALA C CA 1
ATOM 5893 C C . ALA C 1 230 ? -16.232 -42.397 38.002 1.00 20.80 230 ALA C C 1
ATOM 5894 O O . ALA C 1 230 ? -17.126 -41.588 38.318 1.00 22.43 230 ALA C O 1
ATOM 5896 N N . ASP C 1 231 ? -15.666 -42.316 36.811 1.00 20.02 231 ASP C N 1
ATOM 5897 C CA . ASP C 1 231 ? -16.036 -41.271 35.853 1.00 19.30 231 ASP C CA 1
ATOM 5898 C C . ASP C 1 231 ? -17.459 -41.493 35.388 1.00 19.41 231 ASP C C 1
ATOM 5899 O O . ASP C 1 231 ? -18.173 -40.489 35.207 1.00 21.82 231 ASP C O 1
ATOM 5904 N N . VAL C 1 232 ? -17.906 -42.733 35.211 1.00 19.50 232 VAL C N 1
ATOM 5905 C CA . VAL C 1 232 ? -19.306 -42.962 34.901 1.00 21.80 232 VAL C CA 1
ATOM 5906 C C . VAL C 1 232 ? -20.208 -42.486 36.060 1.00 21.31 232 VAL C C 1
ATOM 5907 O O . VAL C 1 232 ? -21.190 -41.818 35.764 1.00 22.45 232 VAL C O 1
ATOM 5911 N N . GLN C 1 233 ? -19.800 -42.837 37.273 1.00 24.16 233 GLN C N 1
ATOM 5912 C CA . GLN C 1 233 ? -20.742 -42.397 38.332 1.00 30.14 233 GLN C CA 1
ATOM 5913 C C . GLN C 1 233 ? -20.750 -40.881 38.434 1.00 28.43 233 GLN C C 1
ATOM 5914 O O . GLN C 1 233 ? -21.766 -40.228 38.641 1.00 26.94 233 GLN C O 1
ATOM 5920 N N . ASN C 1 234 ? -19.612 -40.226 38.246 1.00 25.70 234 ASN C N 1
ATOM 5921 C CA . ASN C 1 234 ? -19.599 -38.753 38.284 1.00 25.03 234 ASN C CA 1
ATOM 5922 C C . ASN C 1 234 ? -20.444 -38.150 37.198 1.00 23.91 234 ASN C C 1
ATOM 5923 O O . ASN C 1 234 ? -21.167 -37.162 37.362 1.00 25.44 234 ASN C O 1
ATOM 5928 N N . PHE C 1 235 ? -20.427 -38.703 35.985 1.00 23.54 235 PHE C N 1
ATOM 5929 C CA . PHE C 1 235 ? -21.255 -38.299 34.878 1.00 21.39 235 PHE C CA 1
ATOM 5930 C C . PHE C 1 235 ? -22.724 -38.448 35.261 1.00 23.65 235 PHE C C 1
ATOM 5931 O O . PHE C 1 235 ? -23.567 -37.559 35.115 1.00 25.97 235 PHE C O 1
ATOM 5939 N N . VAL C 1 236 ? -23.093 -39.613 35.797 1.00 24.96 236 VAL C N 1
ATOM 5940 C CA . VAL C 1 236 ? -24.500 -39.840 36.085 1.00 26.10 236 VAL C CA 1
ATOM 5941 C C . VAL C 1 236 ? -24.927 -38.877 37.173 1.00 25.42 236 VAL C C 1
ATOM 5942 O O . VAL C 1 236 ? -26.004 -38.305 37.073 1.00 28.08 236 VAL C O 1
ATOM 5946 N N . SER C 1 237 ? -24.102 -38.673 38.185 1.00 25.77 237 SER C N 1
ATOM 5947 C CA . SER C 1 237 ? -24.567 -37.754 39.247 1.00 26.69 237 SER C CA 1
ATOM 5948 C C . SER C 1 237 ? -24.702 -36.342 38.729 1.00 27.71 237 SER C C 1
ATOM 5949 O O . SER C 1 237 ? -25.659 -35.623 39.019 1.00 30.52 237 SER C O 1
ATOM 5952 N N . PHE C 1 238 ? -23.704 -35.919 37.938 1.00 26.15 238 PHE C N 1
ATOM 5953 C CA . PHE C 1 238 ? -23.741 -34.558 37.415 1.00 26.09 238 PHE C CA 1
ATOM 5954 C C . PHE C 1 238 ? -24.913 -34.353 36.472 1.00 27.79 238 PHE C C 1
ATOM 5955 O O . PHE C 1 238 ? -25.685 -33.401 36.660 1.00 27.48 238 PHE C O 1
ATOM 5963 N N . ILE C 1 239 ? -25.140 -35.186 35.473 1.00 25.87 239 ILE C N 1
ATOM 5964 C CA . ILE C 1 239 ? -26.161 -34.962 34.456 1.00 26.53 239 ILE C CA 1
ATOM 5965 C C . ILE C 1 239 ? -27.614 -35.118 34.934 1.00 24.93 239 ILE C C 1
ATOM 5966 O O . ILE C 1 239 ? -28.530 -34.591 34.299 1.00 29.03 239 ILE C O 1
ATOM 5971 N N . SER C 1 240 ? -27.707 -35.849 36.027 1.00 25.89 240 SER C N 1
ATOM 5972 C CA . SER C 1 240 ? -28.998 -36.054 36.670 1.00 30.50 240 SER C CA 1
ATOM 5973 C C . SER C 1 240 ? -29.425 -34.863 37.516 1.00 36.04 240 SER C C 1
ATOM 5974 O O . SER C 1 240 ? -30.564 -34.893 38.004 1.00 34.45 240 SER C O 1
ATOM 5977 N N . LYS C 1 241 ? -28.615 -33.832 37.740 1.00 32.38 241 LYS C N 1
ATOM 5978 C CA . LYS C 1 241 ? -29.053 -32.721 38.611 1.00 30.57 241 LYS C CA 1
ATOM 5979 C C . LYS C 1 241 ? -30.202 -32.044 37.929 1.00 31.41 241 LYS C C 1
ATOM 5980 O O . LYS C 1 241 ? -30.278 -31.964 36.702 1.00 34.89 241 LYS C O 1
ATOM 5986 N N . ASP C 1 242 ? -31.203 -31.496 38.685 1.00 31.38 242 ASP C N 1
ATOM 5987 C CA . ASP C 1 242 ? -32.360 -30.931 37.988 1.00 27.58 242 ASP C CA 1
ATOM 5988 C C . ASP C 1 242 ? -32.126 -29.740 37.044 1.00 25.70 242 ASP C C 1
ATOM 5989 O O . ASP C 1 242 ? -32.812 -29.594 36.031 1.00 30.06 242 ASP C O 1
ATOM 5994 N N . SER C 1 243 ? -31.161 -28.877 37.351 1.00 31.85 243 SER C N 1
ATOM 5995 C CA . SER C 1 243 ? -30.806 -27.731 36.545 1.00 36.42 243 SER C CA 1
ATOM 5996 C C . SER C 1 243 ? -30.209 -28.141 35.211 1.00 32.51 243 SER C C 1
ATOM 5997 O O . SER C 1 243 ? -30.415 -27.495 34.204 1.00 38.53 243 SER C O 1
ATOM 6000 N N . ILE C 1 244 ? -29.469 -29.244 35.333 1.00 30.10 244 ILE C N 1
ATOM 6001 C CA . ILE C 1 244 ? -28.852 -29.750 34.096 1.00 30.70 244 ILE C CA 1
ATOM 6002 C C . ILE C 1 244 ? -29.954 -30.342 33.247 1.00 26.25 244 ILE C C 1
ATOM 6003 O O . ILE C 1 244 ? -30.083 -30.080 32.067 1.00 30.41 244 ILE C O 1
ATOM 6008 N N . GLN C 1 245 ? -30.787 -31.211 33.903 1.00 26.11 245 GLN C N 1
ATOM 6009 C CA . GLN C 1 245 ? -31.903 -31.762 33.110 1.00 32.00 245 GLN C CA 1
ATOM 6010 C C . GLN C 1 245 ? -32.801 -30.706 32.473 1.00 29.90 245 GLN C C 1
ATOM 6011 O O . GLN C 1 245 ? -33.275 -30.757 31.341 1.00 31.43 245 GLN C O 1
ATOM 6017 N N . LYS C 1 246 ? -33.073 -29.628 33.237 1.00 33.10 246 LYS C N 1
ATOM 6018 C CA . LYS C 1 246 ? -33.929 -28.588 32.672 1.00 40.02 246 LYS C CA 1
ATOM 6019 C C . LYS C 1 246 ? -33.288 -27.903 31.481 1.00 33.83 246 LYS C C 1
ATOM 6020 O O . LYS C 1 246 ? -33.920 -27.645 30.456 1.00 34.67 246 LYS C O 1
ATOM 6026 N N . SER C 1 247 ? -31.990 -27.586 31.598 1.00 37.77 247 SER C N 1
ATOM 6027 C CA . SER C 1 247 ? -31.327 -26.979 30.442 1.00 41.10 247 SER C CA 1
ATOM 6028 C C . SER C 1 247 ? -31.351 -27.874 29.211 1.00 34.29 247 SER C C 1
ATOM 6029 O O . SER C 1 247 ? -31.507 -27.426 28.085 1.00 33.77 247 SER C O 1
ATOM 6032 N N . LEU C 1 248 ? -31.154 -29.195 29.409 1.00 34.75 248 LEU C N 1
ATOM 6033 C CA . LEU C 1 248 ? -31.142 -30.039 28.211 1.00 33.39 248 LEU C CA 1
ATOM 6034 C C . LEU C 1 248 ? -32.531 -30.105 27.601 1.00 32.32 248 LEU C C 1
ATOM 6035 O O . LEU C 1 248 ? -32.727 -30.047 26.397 1.00 35.58 248 LEU C O 1
ATOM 6040 N N . GLN C 1 249 ? -33.554 -30.237 28.463 1.00 40.78 249 GLN C N 1
ATOM 6041 C CA . GLN C 1 249 ? -34.884 -30.338 27.862 1.00 44.70 249 GLN C CA 1
ATOM 6042 C C . GLN C 1 249 ? -35.326 -29.044 27.181 1.00 42.03 249 GLN C C 1
ATOM 6043 O O . GLN C 1 249 ? -36.047 -29.050 26.190 1.00 57.55 249 GLN C O 1
ATOM 6049 N N . MET C 1 250 ? -34.900 -27.936 27.794 1.00 43.45 250 MET C N 1
ATOM 6050 C CA . MET C 1 250 ? -35.274 -26.662 27.186 1.00 42.70 250 MET C CA 1
ATOM 6051 C C . MET C 1 250 ? -34.647 -26.669 25.791 1.00 46.39 250 MET C C 1
ATOM 6052 O O . MET C 1 250 ? -35.314 -26.433 24.791 1.00 46.46 250 MET C O 1
ATOM 6057 N N . TYR C 1 251 ? -33.342 -26.987 25.842 1.00 45.20 251 TYR C N 1
ATOM 6058 C CA . TYR C 1 251 ? -32.576 -26.971 24.591 1.00 46.16 251 TYR C CA 1
ATOM 6059 C C . TYR C 1 251 ? -33.249 -27.906 23.605 1.00 42.91 251 TYR C C 1
ATOM 6060 O O . TYR C 1 251 ? -33.467 -27.580 22.442 1.00 38.21 251 TYR C O 1
ATOM 6069 N N . LEU C 1 252 ? -33.573 -29.112 24.104 1.00 38.01 252 LEU C N 1
ATOM 6070 C CA . LEU C 1 252 ? -34.284 -29.976 23.171 1.00 35.81 252 LEU C CA 1
ATOM 6071 C C . LEU C 1 252 ? -35.723 -29.484 22.923 1.00 36.60 252 LEU C C 1
ATOM 6072 O O . LEU C 1 252 ? -36.057 -29.569 21.727 1.00 43.28 252 LEU C O 1
#